Protein AF-A0A3P8SSK4-F1 (afdb_monomer)

Radius of gyration: 44.3 Å; Cα contacts (8 Å, |Δi|>4): 992; chains: 1; bounding box: 102×123×122 Å

Organism: Amphiprion percula (NCBI:txid161767)

Structure (mmCIF, N/CA/C/O backbone):
data_AF-A0A3P8SSK4-F1
#
_entry.id   AF-A0A3P8SSK4-F1
#
loop_
_atom_site.group_PDB
_atom_site.id
_atom_site.type_symbol
_atom_site.label_atom_id
_atom_site.label_alt_id
_atom_site.label_comp_id
_atom_site.label_asym_id
_atom_site.label_entity_id
_atom_site.label_seq_id
_atom_site.pdbx_PDB_ins_code
_atom_site.Cartn_x
_atom_site.Cartn_y
_atom_site.Cartn_z
_atom_site.occupancy
_atom_site.B_iso_or_equiv
_atom_site.auth_seq_id
_atom_site.auth_comp_id
_atom_site.auth_asym_id
_atom_site.auth_atom_id
_atom_site.pdbx_PDB_model_num
ATOM 1 N N . MET A 1 1 ? 17.750 -12.499 -46.033 1.00 75.31 1 MET A N 1
ATOM 2 C CA . MET A 1 1 ? 19.012 -12.305 -45.277 1.00 75.31 1 MET A CA 1
ATOM 3 C C . MET A 1 1 ? 20.240 -12.617 -46.126 1.00 75.31 1 MET A C 1
ATOM 5 O O . MET A 1 1 ? 21.044 -11.716 -46.314 1.00 75.31 1 MET A O 1
ATOM 9 N N . LEU A 1 2 ? 20.370 -13.831 -46.682 1.00 84.44 2 LEU A N 1
ATOM 10 C CA . LEU A 1 2 ? 21.548 -14.226 -47.476 1.00 84.44 2 LEU A CA 1
ATOM 11 C C . LEU A 1 2 ? 21.807 -13.317 -48.696 1.00 84.44 2 LEU A C 1
ATOM 13 O O . LEU A 1 2 ? 22.947 -12.978 -48.981 1.00 84.44 2 LEU A O 1
ATOM 17 N N . THR A 1 3 ? 20.745 -12.873 -49.371 1.00 89.69 3 THR A N 1
ATOM 18 C CA . THR A 1 3 ? 20.809 -11.972 -50.536 1.00 89.69 3 THR A CA 1
ATOM 19 C C . THR A 1 3 ? 21.386 -10.594 -50.205 1.00 89.69 3 THR A C 1
ATOM 21 O O . THR A 1 3 ? 22.211 -10.077 -50.947 1.00 89.69 3 THR A O 1
ATOM 24 N N . ILE A 1 4 ? 20.994 -10.014 -49.068 1.00 90.38 4 ILE A N 1
ATOM 25 C CA . ILE A 1 4 ? 21.477 -8.703 -48.600 1.00 90.38 4 ILE A CA 1
ATOM 26 C C . ILE A 1 4 ? 22.942 -8.795 -48.165 1.00 90.38 4 ILE A C 1
ATOM 28 O O . ILE A 1 4 ? 23.740 -7.915 -48.481 1.00 90.38 4 ILE A O 1
ATOM 32 N N . LEU A 1 5 ? 23.301 -9.884 -47.480 1.00 89.50 5 LEU A N 1
ATOM 33 C CA . LEU A 1 5 ? 24.685 -10.159 -47.105 1.00 89.50 5 LEU A CA 1
ATOM 34 C C . LEU A 1 5 ? 25.565 -10.303 -48.357 1.00 89.50 5 LEU A C 1
ATOM 36 O O . LEU A 1 5 ? 26.612 -9.671 -48.442 1.00 89.50 5 LEU A O 1
ATOM 40 N N . ALA A 1 6 ? 25.105 -11.063 -49.357 1.00 90.38 6 ALA A N 1
ATOM 41 C CA . ALA A 1 6 ? 25.799 -11.215 -50.634 1.00 90.38 6 ALA A CA 1
ATOM 42 C C . ALA A 1 6 ? 25.950 -9.875 -51.374 1.00 90.38 6 ALA A C 1
ATOM 44 O O . ALA A 1 6 ? 27.029 -9.575 -51.884 1.00 90.38 6 ALA A O 1
ATOM 45 N N . ALA A 1 7 ? 24.911 -9.034 -51.368 1.00 92.19 7 ALA A N 1
ATOM 46 C CA . ALA A 1 7 ? 24.970 -7.694 -51.946 1.00 92.19 7 ALA A CA 1
ATOM 47 C C . ALA A 1 7 ? 26.040 -6.823 -51.264 1.00 92.19 7 ALA A C 1
ATOM 49 O O . ALA A 1 7 ? 26.844 -6.200 -51.954 1.00 92.19 7 ALA A O 1
ATOM 50 N N . GLY A 1 8 ? 26.115 -6.830 -49.927 1.00 91.00 8 GLY A N 1
ATOM 51 C CA . GLY A 1 8 ? 27.173 -6.137 -49.183 1.00 91.00 8 GLY A CA 1
ATOM 52 C C . GLY A 1 8 ? 28.569 -6.683 -49.504 1.00 91.00 8 GLY A C 1
ATOM 53 O O . GLY A 1 8 ? 29.497 -5.916 -49.763 1.00 91.00 8 GLY A O 1
ATOM 54 N N . SER A 1 9 ? 28.715 -8.010 -49.571 1.00 90.56 9 SER A N 1
ATOM 55 C CA . SER A 1 9 ? 29.973 -8.679 -49.929 1.00 90.56 9 SER A CA 1
ATOM 56 C C . SER A 1 9 ? 30.467 -8.349 -51.339 1.00 90.56 9 SER A C 1
ATOM 58 O O . SER A 1 9 ? 31.670 -8.398 -51.569 1.00 90.56 9 SER A O 1
ATOM 60 N N . MET A 1 10 ? 29.582 -7.988 -52.272 1.00 93.38 10 MET A N 1
ATOM 61 C CA . MET A 1 10 ? 29.970 -7.505 -53.603 1.00 93.38 10 MET A CA 1
ATOM 62 C C . MET A 1 10 ? 30.212 -5.990 -53.626 1.00 93.38 10 MET A C 1
ATOM 64 O O . MET A 1 10 ? 31.156 -5.522 -54.264 1.00 93.38 10 MET A O 1
ATOM 68 N N . PHE A 1 11 ? 29.383 -5.221 -52.916 1.00 94.38 11 PHE A N 1
ATOM 69 C CA . PHE A 1 11 ? 29.382 -3.762 -52.967 1.00 94.38 11 PHE A CA 1
ATOM 70 C C . PHE A 1 11 ? 30.680 -3.138 -52.441 1.00 94.38 11 PHE A C 1
ATOM 72 O O . PHE A 1 11 ? 31.292 -2.339 -53.147 1.00 94.38 11 PHE A O 1
ATOM 79 N N . PHE A 1 12 ? 31.141 -3.496 -51.236 1.00 92.56 12 PHE A N 1
ATOM 80 C CA . PHE A 1 12 ? 32.312 -2.835 -50.634 1.00 92.56 12 PHE A CA 1
ATOM 81 C C . PHE A 1 12 ? 33.639 -3.148 -51.346 1.00 92.56 12 PHE A C 1
ATOM 83 O O . PHE A 1 12 ? 34.391 -2.205 -51.620 1.00 92.56 12 PHE A O 1
ATOM 90 N N . PRO A 1 13 ? 33.938 -4.409 -51.721 1.00 90.38 13 PRO A N 1
ATOM 91 C CA . PRO A 1 13 ? 35.110 -4.704 -52.541 1.00 90.38 13 PRO A CA 1
ATOM 92 C C . PRO A 1 13 ? 35.012 -4.080 -53.937 1.00 90.38 13 PRO A C 1
ATOM 94 O O . PRO A 1 13 ? 35.996 -3.531 -54.431 1.00 90.38 13 PRO A O 1
ATOM 97 N N . GLY A 1 14 ? 33.823 -4.094 -54.554 1.00 91.25 14 GLY A N 1
ATOM 98 C CA . GLY A 1 14 ? 33.583 -3.448 -55.846 1.00 91.25 14 GLY A CA 1
ATOM 99 C C . GLY A 1 14 ? 33.842 -1.941 -55.801 1.00 91.25 14 GLY A C 1
ATOM 100 O O . GLY A 1 14 ? 34.562 -1.413 -56.645 1.00 91.25 14 GLY A O 1
ATOM 101 N N . LEU A 1 15 ? 33.343 -1.256 -54.769 1.00 92.00 15 LEU A N 1
ATOM 102 C CA . LEU A 1 15 ? 33.565 0.174 -54.550 1.00 92.00 15 LEU A CA 1
ATOM 103 C C . LEU A 1 15 ? 35.048 0.497 -54.317 1.00 92.00 15 LEU A C 1
ATOM 105 O O . LEU A 1 15 ? 35.553 1.505 -54.816 1.00 92.00 15 LEU A O 1
ATOM 109 N N . PHE A 1 16 ? 35.773 -0.363 -53.600 1.00 90.38 16 PHE A N 1
ATOM 110 C CA . PHE A 1 16 ? 37.216 -0.218 -53.416 1.00 90.38 16 PHE A CA 1
ATOM 111 C C . PHE A 1 16 ? 37.986 -0.342 -54.738 1.00 90.38 16 PHE A C 1
ATOM 113 O O . PHE A 1 16 ? 38.860 0.475 -55.019 1.00 90.38 16 PHE A O 1
ATOM 120 N N . LEU A 1 17 ? 37.668 -1.341 -55.564 1.00 89.12 17 LEU A N 1
ATOM 121 C CA . LEU A 1 17 ? 38.329 -1.536 -56.858 1.00 89.12 17 LEU A CA 1
ATOM 122 C C . LEU A 1 17 ? 38.004 -0.402 -57.833 1.00 89.12 17 LEU A C 1
ATOM 124 O O . LEU A 1 17 ? 38.912 0.132 -58.471 1.00 89.12 17 LEU A O 1
ATOM 128 N N . LEU A 1 18 ? 36.735 0.006 -57.893 1.00 90.56 18 LEU A N 1
ATOM 129 C CA . LEU A 1 18 ? 36.277 1.101 -58.741 1.00 90.56 18 LEU A CA 1
ATOM 130 C C . LEU A 1 18 ? 36.935 2.425 -58.346 1.00 90.56 18 LEU A C 1
ATOM 132 O O . LEU A 1 18 ? 37.453 3.133 -59.208 1.00 90.56 18 LEU A O 1
ATOM 136 N N . SER A 1 19 ? 36.965 2.744 -57.046 1.00 88.12 19 SER A N 1
ATOM 137 C CA . SER A 1 19 ? 37.662 3.937 -56.557 1.00 88.12 19 SER A CA 1
ATOM 138 C C . SER A 1 19 ? 39.149 3.858 -56.886 1.00 88.12 19 SER A C 1
ATOM 140 O O . SER A 1 19 ? 39.663 4.779 -57.510 1.00 88.12 19 SER A O 1
ATOM 142 N N . LYS A 1 20 ? 39.824 2.734 -56.617 1.00 86.12 20 LYS A N 1
ATOM 143 C CA . LYS A 1 20 ? 41.240 2.546 -56.969 1.00 86.12 20 LYS A CA 1
ATOM 144 C C . LYS A 1 20 ? 41.510 2.769 -58.461 1.00 86.12 20 LYS A C 1
ATOM 146 O O . LYS A 1 20 ? 42.508 3.400 -58.807 1.00 86.12 20 LYS A O 1
ATOM 151 N N . GLN A 1 21 ? 40.653 2.261 -59.343 1.00 86.38 21 GLN A N 1
ATOM 152 C CA . GLN A 1 21 ? 40.819 2.381 -60.792 1.00 86.38 21 GLN A CA 1
ATOM 153 C C . GLN A 1 21 ? 40.532 3.797 -61.304 1.00 86.38 21 GLN A C 1
ATOM 155 O O . GLN A 1 21 ? 41.306 4.327 -62.102 1.00 86.38 21 GLN A O 1
ATOM 160 N N . CYS A 1 22 ? 39.478 4.441 -60.798 1.00 85.19 22 CYS A N 1
ATOM 161 C CA . CYS A 1 22 ? 39.156 5.835 -61.105 1.00 85.19 22 CYS A CA 1
ATOM 162 C C . CYS A 1 22 ? 40.310 6.761 -60.702 1.00 85.19 22 CYS A C 1
ATOM 164 O O . CYS A 1 22 ? 40.796 7.560 -61.496 1.00 85.19 22 CYS A O 1
ATOM 166 N N . LEU A 1 23 ? 40.835 6.555 -59.499 1.00 82.88 23 LEU A N 1
ATOM 167 C CA . LEU A 1 23 ? 41.926 7.328 -58.926 1.00 82.88 23 LEU A CA 1
ATOM 168 C C . LEU A 1 23 ? 43.253 7.188 -59.694 1.00 82.88 23 LEU A C 1
ATOM 170 O O . LEU A 1 23 ? 44.004 8.154 -59.804 1.00 82.88 23 LEU A O 1
ATOM 174 N N . LYS A 1 24 ? 43.521 6.019 -60.287 1.00 78.94 24 LYS A N 1
ATOM 175 C CA . LYS A 1 24 ? 44.660 5.821 -61.203 1.00 78.94 24 LYS A CA 1
ATOM 176 C C . LYS A 1 24 ? 44.471 6.464 -62.572 1.00 78.94 24 LYS A C 1
ATOM 178 O O . LYS A 1 24 ? 45.455 6.777 -63.231 1.00 78.94 24 LYS A O 1
ATOM 183 N N . SER A 1 25 ? 43.225 6.620 -63.007 1.00 78.62 25 SER A N 1
ATOM 184 C CA . SER A 1 25 ? 42.899 7.114 -64.346 1.00 78.62 25 SER A CA 1
ATOM 185 C C . SER A 1 25 ? 43.012 8.637 -64.458 1.00 78.62 25 SER A C 1
ATOM 187 O O . SER A 1 25 ? 42.946 9.155 -65.566 1.00 78.62 25 SER A O 1
ATOM 189 N N . ILE A 1 26 ? 43.196 9.361 -63.342 1.00 79.69 26 ILE A N 1
ATOM 190 C CA . ILE A 1 26 ? 43.334 10.823 -63.326 1.00 79.69 26 ILE A CA 1
ATOM 191 C C . ILE A 1 26 ? 44.795 11.211 -63.646 1.00 79.69 26 ILE A C 1
ATOM 193 O O . ILE A 1 26 ? 45.666 11.093 -62.777 1.00 79.69 26 ILE A O 1
ATOM 197 N N . PRO A 1 27 ? 45.100 11.729 -64.856 1.00 62.41 27 PRO A N 1
ATOM 198 C CA . PRO A 1 27 ? 46.482 11.926 -65.312 1.00 62.41 27 PRO A CA 1
ATOM 199 C C . PRO A 1 27 ? 47.215 13.056 -64.573 1.00 62.41 27 PRO A C 1
ATOM 201 O O . PRO A 1 27 ? 48.439 13.048 -64.471 1.00 62.41 27 PRO A O 1
ATOM 204 N N . ALA A 1 28 ? 46.466 14.015 -64.017 1.00 63.09 28 ALA A N 1
ATOM 205 C CA . ALA A 1 28 ? 46.994 15.209 -63.351 1.00 63.09 28 ALA A CA 1
ATOM 206 C C . ALA A 1 28 ? 47.698 14.930 -62.008 1.00 63.09 28 ALA A C 1
ATOM 208 O O . ALA A 1 28 ? 48.306 15.826 -61.431 1.00 63.09 28 ALA A O 1
ATOM 209 N N . LEU A 1 29 ? 47.592 13.707 -61.484 1.00 64.94 29 LEU A N 1
ATOM 210 C CA . LEU A 1 29 ? 47.812 13.430 -60.067 1.00 64.94 29 LEU A CA 1
ATOM 211 C C . LEU A 1 29 ? 48.967 12.443 -59.780 1.00 64.94 29 LEU A C 1
ATOM 213 O O . LEU A 1 29 ? 49.429 12.414 -58.645 1.00 64.94 29 LEU A O 1
ATOM 217 N N . ARG A 1 30 ? 49.503 11.715 -60.782 1.00 63.41 30 ARG A N 1
ATOM 218 C CA . ARG A 1 30 ? 50.662 10.778 -60.685 1.00 63.41 30 ARG A CA 1
ATOM 219 C C . ARG A 1 30 ? 50.669 9.896 -59.415 1.00 63.41 30 ARG A C 1
ATOM 221 O O . ARG A 1 30 ? 51.644 9.884 -58.665 1.00 63.41 30 ARG A O 1
ATOM 228 N N . TRP A 1 31 ? 49.590 9.160 -59.140 1.00 68.19 31 TRP A N 1
ATOM 229 C CA . TRP A 1 31 ? 49.498 8.358 -57.909 1.00 68.19 31 TRP A CA 1
ATOM 230 C C . TRP A 1 31 ? 50.300 7.062 -57.960 1.00 68.19 31 TRP A C 1
ATOM 232 O O . TRP A 1 31 ? 50.193 6.284 -58.907 1.00 68.19 31 TRP A O 1
ATOM 242 N N . SER A 1 32 ? 51.051 6.797 -56.886 1.00 74.88 32 SER A N 1
ATOM 243 C CA . SER A 1 32 ? 51.652 5.486 -56.643 1.00 74.88 32 SER A CA 1
ATOM 244 C C . SER A 1 32 ? 50.569 4.445 -56.310 1.00 74.88 32 SER A C 1
ATOM 246 O O . SER A 1 32 ? 49.494 4.783 -55.805 1.00 74.88 32 SER A O 1
ATOM 248 N N . GLU A 1 33 ? 50.848 3.153 -56.539 1.00 78.00 33 GLU A N 1
ATOM 249 C CA . GLU A 1 33 ? 49.936 2.060 -56.142 1.00 78.00 33 GLU A CA 1
ATOM 250 C C . GLU A 1 33 ? 49.551 2.130 -54.657 1.00 78.00 33 GLU A C 1
ATOM 252 O O . GLU A 1 33 ? 48.412 1.827 -54.298 1.00 78.00 33 GLU A O 1
ATOM 257 N N . GLY A 1 34 ? 50.491 2.541 -53.800 1.00 77.19 34 GLY A N 1
ATOM 258 C CA . GLY A 1 34 ? 50.272 2.668 -52.363 1.00 77.19 34 GLY A CA 1
ATOM 259 C C . GLY A 1 34 ? 49.321 3.811 -52.014 1.00 77.19 34 GLY A C 1
ATOM 260 O O . GLY A 1 34 ? 48.404 3.619 -51.214 1.00 77.19 34 GLY A O 1
ATOM 261 N N . ASP A 1 35 ? 49.483 4.975 -52.645 1.00 80.56 35 ASP A N 1
ATOM 262 C CA . ASP A 1 35 ? 48.627 6.140 -52.395 1.00 80.56 35 ASP A CA 1
ATOM 263 C C . ASP A 1 35 ? 47.190 5.892 -52.852 1.00 80.56 35 ASP A C 1
ATOM 265 O O . ASP A 1 35 ? 46.250 6.162 -52.101 1.00 80.56 35 ASP A O 1
ATOM 269 N N . ALA A 1 36 ? 47.015 5.287 -54.032 1.00 83.06 36 ALA A N 1
ATOM 270 C CA . ALA A 1 36 ? 45.697 4.930 -54.547 1.00 83.06 36 ALA A CA 1
ATOM 271 C C . ALA A 1 36 ? 44.963 3.962 -53.605 1.00 83.06 36 ALA A C 1
ATOM 273 O O . ALA A 1 36 ? 43.780 4.156 -53.332 1.00 83.06 36 ALA A O 1
ATOM 274 N N . VAL A 1 37 ? 45.653 2.959 -53.049 1.00 85.31 37 VAL A N 1
ATOM 275 C CA . VAL A 1 37 ? 45.076 2.012 -52.076 1.00 85.31 37 VAL A CA 1
ATOM 276 C C . VAL A 1 37 ? 44.667 2.712 -50.776 1.00 85.31 37 VAL A C 1
ATOM 278 O O . VAL A 1 37 ? 43.562 2.485 -50.283 1.00 85.31 37 VAL A O 1
ATOM 281 N N . ILE A 1 38 ? 45.517 3.595 -50.242 1.00 84.50 38 ILE A N 1
ATOM 282 C CA . ILE A 1 38 ? 45.254 4.312 -48.985 1.00 84.50 38 ILE A CA 1
ATOM 283 C C . ILE A 1 38 ? 44.064 5.268 -49.124 1.00 84.50 38 ILE A C 1
ATOM 285 O O . ILE A 1 38 ? 43.222 5.341 -48.226 1.00 84.50 38 ILE A O 1
ATOM 289 N N . VAL A 1 39 ? 43.985 6.007 -50.234 1.00 86.62 39 VAL A N 1
ATOM 290 C CA . VAL A 1 39 ? 42.876 6.934 -50.495 1.00 86.62 39 VAL A CA 1
ATOM 291 C C . VAL A 1 39 ? 41.582 6.160 -50.755 1.00 86.62 39 VAL A C 1
ATOM 293 O O . VAL A 1 39 ? 40.559 6.493 -50.163 1.00 86.62 39 VAL A O 1
ATOM 296 N N . SER A 1 40 ? 41.631 5.076 -51.537 1.00 88.50 40 SER A N 1
ATOM 297 C CA . SER A 1 40 ? 40.458 4.231 -51.819 1.00 88.50 40 SER A CA 1
ATOM 298 C C . SER A 1 40 ? 39.868 3.619 -50.549 1.00 88.50 40 SER A C 1
ATOM 300 O O . SER A 1 40 ? 38.662 3.698 -50.337 1.00 88.50 40 SER A O 1
ATOM 302 N N . ALA A 1 41 ? 40.700 3.086 -49.646 1.00 87.69 41 ALA A N 1
ATOM 303 C CA . ALA A 1 41 ? 40.229 2.539 -48.370 1.00 87.69 41 ALA A CA 1
ATOM 304 C C . ALA A 1 41 ? 39.495 3.598 -47.521 1.00 87.69 41 ALA A C 1
ATOM 306 O O . ALA A 1 41 ? 38.421 3.345 -46.978 1.00 87.69 41 ALA A O 1
ATOM 307 N N . ARG A 1 42 ? 40.030 4.825 -47.463 1.00 89.00 42 ARG A N 1
ATOM 308 C CA . ARG A 1 42 ? 39.410 5.953 -46.742 1.00 89.00 42 ARG A CA 1
ATOM 309 C C . ARG A 1 42 ? 38.124 6.456 -47.394 1.00 89.00 42 ARG A C 1
ATOM 311 O O . ARG A 1 42 ? 37.233 6.914 -46.680 1.00 89.00 42 ARG A O 1
ATOM 318 N N . LEU A 1 43 ? 38.014 6.372 -48.719 1.00 89.69 43 LEU A N 1
ATOM 319 C CA . LEU A 1 43 ? 36.783 6.700 -49.437 1.00 89.69 43 LEU A CA 1
ATOM 320 C C . LEU A 1 43 ? 35.690 5.675 -49.139 1.00 89.69 43 LEU A C 1
ATOM 322 O O . LEU A 1 43 ? 34.585 6.072 -48.786 1.00 89.69 43 LEU A O 1
ATOM 326 N N . VAL A 1 44 ? 36.002 4.376 -49.188 1.00 91.12 44 VAL A N 1
ATOM 327 C CA . VAL A 1 44 ? 35.037 3.315 -48.849 1.00 91.12 44 VAL A CA 1
ATOM 328 C C . VAL A 1 44 ? 34.558 3.453 -47.401 1.00 91.12 44 VAL A C 1
ATOM 330 O O . VAL A 1 44 ? 33.357 3.376 -47.150 1.00 91.12 44 VAL A O 1
ATOM 333 N N . SER A 1 45 ? 35.464 3.754 -46.467 1.00 90.88 45 SER A N 1
ATOM 334 C CA . SER A 1 45 ? 35.110 4.027 -45.068 1.00 90.88 45 SER A CA 1
ATOM 335 C C . SER A 1 45 ? 34.218 5.267 -44.911 1.00 90.88 45 SER A C 1
ATOM 337 O O . SER A 1 45 ? 33.211 5.229 -44.205 1.00 90.88 45 SER A O 1
ATOM 339 N N . SER A 1 46 ? 34.515 6.351 -45.639 1.00 92.00 46 SER A N 1
ATOM 340 C CA . SER A 1 46 ? 33.664 7.553 -45.668 1.00 92.00 46 SER A CA 1
ATOM 341 C C . SER A 1 46 ? 32.260 7.257 -46.201 1.00 92.00 46 SER A C 1
ATOM 343 O O . SER A 1 46 ? 31.278 7.698 -45.612 1.00 92.00 46 SER A O 1
ATOM 345 N N . VAL A 1 47 ? 32.151 6.487 -47.288 1.00 92.69 47 VAL A N 1
ATOM 346 C CA . VAL A 1 47 ? 30.861 6.108 -47.884 1.00 92.69 47 VAL A CA 1
ATOM 347 C C . VAL A 1 47 ? 30.055 5.244 -46.917 1.00 92.69 47 VAL A C 1
ATOM 349 O O . VAL A 1 47 ? 28.876 5.515 -46.701 1.00 92.69 47 VAL A O 1
ATOM 352 N N . GLN A 1 48 ? 30.689 4.266 -46.266 1.00 93.00 48 GLN A N 1
ATOM 353 C CA . GLN A 1 48 ? 30.034 3.452 -45.245 1.00 93.00 48 GLN A CA 1
ATOM 354 C C . GLN A 1 48 ? 29.516 4.294 -44.074 1.00 93.00 48 GLN A C 1
ATOM 356 O O . GLN A 1 48 ? 28.394 4.096 -43.612 1.00 93.00 48 GLN A O 1
ATOM 361 N N . ALA A 1 49 ? 30.306 5.255 -43.604 1.00 91.69 49 ALA A N 1
ATOM 362 C CA . ALA A 1 49 ? 29.912 6.130 -42.511 1.00 91.69 49 ALA A CA 1
ATOM 363 C C . ALA A 1 49 ? 28.726 7.040 -42.868 1.00 91.69 49 ALA A C 1
ATOM 365 O O . ALA A 1 49 ? 27.828 7.242 -42.046 1.00 91.69 49 ALA A O 1
ATOM 366 N N . VAL A 1 50 ? 28.685 7.552 -44.102 1.00 93.19 50 VAL A N 1
ATOM 367 C CA . VAL A 1 50 ? 27.550 8.336 -44.611 1.00 93.19 50 VAL A CA 1
ATOM 368 C C . VAL A 1 50 ? 26.297 7.468 -44.718 1.00 93.19 50 VAL A C 1
ATOM 370 O O . VAL A 1 50 ? 25.235 7.891 -44.262 1.00 93.19 50 VAL A O 1
ATOM 373 N N . MET A 1 51 ? 26.409 6.245 -45.248 1.00 93.94 51 MET A N 1
ATOM 374 C CA . MET A 1 51 ? 25.281 5.306 -45.307 1.00 93.94 51 MET A CA 1
ATOM 375 C C . MET A 1 51 ? 24.765 4.949 -43.908 1.00 93.94 51 MET A C 1
ATOM 377 O O . MET A 1 51 ? 23.557 4.983 -43.684 1.00 93.94 51 MET A O 1
ATOM 381 N N . ALA A 1 52 ? 25.665 4.697 -42.950 1.00 92.62 52 ALA A N 1
ATOM 382 C CA . ALA A 1 52 ? 25.305 4.389 -41.566 1.00 92.62 52 ALA A CA 1
ATOM 383 C C . ALA A 1 52 ? 24.573 5.558 -40.913 1.00 92.62 52 ALA A C 1
ATOM 385 O O . ALA A 1 52 ? 23.498 5.381 -40.349 1.00 92.62 52 ALA A O 1
ATOM 386 N N . SER A 1 53 ? 25.119 6.764 -41.051 1.00 92.69 53 SER A N 1
ATOM 387 C CA . SER A 1 53 ? 24.542 7.969 -40.455 1.00 92.69 53 SER A CA 1
ATOM 388 C C . SER A 1 53 ? 23.183 8.309 -41.066 1.00 92.69 53 SER A C 1
ATOM 390 O O . SER A 1 53 ? 22.268 8.693 -40.343 1.00 92.69 53 SER A O 1
ATOM 392 N N . SER A 1 54 ? 23.025 8.109 -42.378 1.00 93.69 54 SER A N 1
ATOM 393 C CA . SER A 1 54 ? 21.761 8.338 -43.087 1.00 93.69 54 SER A CA 1
ATOM 394 C C . SER A 1 54 ? 20.699 7.320 -42.674 1.00 93.69 54 SER A C 1
ATOM 396 O O . SER A 1 54 ? 19.582 7.702 -42.339 1.00 93.69 54 SER A O 1
ATOM 398 N N . ALA A 1 55 ? 21.055 6.031 -42.618 1.00 93.25 55 ALA A N 1
ATOM 399 C CA . ALA A 1 55 ? 20.161 4.991 -42.116 1.00 93.25 55 ALA A CA 1
ATOM 400 C C . ALA A 1 55 ? 19.776 5.246 -40.652 1.00 93.25 55 ALA A C 1
ATOM 402 O O . ALA A 1 55 ? 18.605 5.143 -40.298 1.00 93.25 55 ALA A O 1
ATOM 403 N N . GLY A 1 56 ? 20.742 5.643 -39.819 1.00 91.69 56 GLY A N 1
ATOM 404 C CA . GLY A 1 56 ? 20.524 6.003 -38.421 1.00 91.69 56 GLY A CA 1
ATOM 405 C C . GLY A 1 56 ? 19.552 7.164 -38.244 1.00 91.69 56 GLY A C 1
ATOM 406 O O . GLY A 1 56 ? 18.625 7.061 -37.445 1.00 91.69 56 GLY A O 1
ATOM 407 N N . PHE A 1 57 ? 19.710 8.227 -39.037 1.00 91.81 57 PHE A N 1
ATOM 408 C CA . PHE A 1 57 ? 18.809 9.378 -39.029 1.00 91.81 57 PHE A CA 1
ATOM 409 C C . PHE A 1 57 ? 17.388 9.009 -39.474 1.00 91.81 57 PHE A C 1
ATOM 411 O O . PHE A 1 57 ? 16.424 9.415 -38.829 1.00 91.81 57 PHE A O 1
ATOM 418 N N . ILE A 1 58 ? 17.241 8.204 -40.532 1.00 92.75 58 ILE A N 1
ATOM 419 C CA . ILE A 1 58 ? 15.929 7.738 -41.011 1.00 92.75 58 ILE A CA 1
ATOM 420 C C . ILE A 1 58 ? 15.234 6.898 -39.935 1.00 92.75 58 ILE A C 1
ATOM 422 O O . ILE A 1 58 ? 14.076 7.150 -39.621 1.00 92.75 58 ILE A O 1
ATOM 426 N N . ILE A 1 59 ? 15.941 5.944 -39.323 1.00 91.12 59 ILE A N 1
ATOM 427 C CA . ILE A 1 59 ? 15.383 5.096 -38.259 1.00 91.12 59 ILE A CA 1
ATOM 428 C C . ILE A 1 59 ? 14.975 5.952 -37.052 1.00 91.12 59 ILE A C 1
ATOM 430 O O . ILE A 1 59 ? 13.855 5.837 -36.567 1.00 91.12 59 ILE A O 1
ATOM 434 N N . ALA A 1 60 ? 15.852 6.849 -36.593 1.00 88.19 60 ALA A N 1
ATOM 435 C CA . ALA A 1 60 ? 15.588 7.687 -35.425 1.00 88.19 60 ALA A CA 1
ATOM 436 C C . ALA A 1 60 ? 14.457 8.706 -35.645 1.00 88.19 60 ALA A C 1
ATOM 438 O O . ALA A 1 60 ? 13.775 9.059 -34.690 1.00 88.19 60 ALA A O 1
ATOM 439 N N . SER A 1 61 ? 14.253 9.178 -36.879 1.00 87.69 61 SER A N 1
ATOM 440 C CA . SER A 1 61 ? 13.154 10.095 -37.222 1.00 87.69 61 SER A CA 1
ATOM 441 C C . SER A 1 61 ? 11.827 9.388 -37.508 1.00 87.69 61 SER A C 1
ATOM 443 O O . SER A 1 61 ? 10.789 10.039 -37.453 1.00 87.69 61 SER A O 1
ATOM 445 N N . SER A 1 62 ? 11.852 8.082 -37.795 1.00 87.12 62 SER A N 1
ATOM 446 C CA . SER A 1 62 ? 10.656 7.305 -38.149 1.00 87.12 62 SER A CA 1
ATOM 447 C C . SER A 1 62 ? 10.053 6.518 -36.979 1.00 87.12 62 SER A C 1
ATOM 449 O O . SER A 1 62 ? 8.905 6.102 -37.080 1.00 87.12 62 SER A O 1
ATOM 451 N N . CYS A 1 63 ? 10.799 6.281 -35.893 1.00 84.12 63 CYS A N 1
ATOM 452 C CA . CYS A 1 63 ? 10.281 5.607 -34.695 1.00 84.12 63 CYS A CA 1
ATOM 453 C C . CYS A 1 63 ? 9.695 6.627 -33.704 1.00 84.12 63 CYS A C 1
ATOM 455 O O . CYS A 1 63 ? 10.407 7.535 -33.268 1.00 84.12 63 CYS A O 1
ATOM 457 N N . GLU A 1 64 ? 8.437 6.445 -33.300 1.00 72.12 64 GLU A N 1
ATOM 458 C CA . GLU A 1 64 ? 7.773 7.273 -32.285 1.00 72.12 64 GLU A CA 1
ATOM 459 C C . GLU A 1 64 ? 7.967 6.686 -30.876 1.00 72.12 64 GLU A C 1
ATOM 461 O O . GLU A 1 64 ? 8.292 7.416 -29.933 1.00 72.12 64 GLU A O 1
ATOM 466 N N . ASP A 1 65 ? 7.832 5.361 -30.730 1.00 76.75 65 ASP A N 1
ATOM 467 C CA . ASP A 1 65 ? 8.141 4.630 -29.501 1.00 76.75 65 ASP A CA 1
ATOM 468 C C . ASP A 1 65 ? 9.596 4.141 -29.511 1.00 76.75 65 ASP A C 1
ATOM 470 O O . ASP A 1 65 ? 10.034 3.303 -30.299 1.00 76.75 65 ASP A O 1
ATOM 474 N N . VAL A 1 66 ? 10.365 4.654 -28.559 1.00 79.81 66 VAL A N 1
ATOM 475 C CA . VAL A 1 66 ? 11.804 4.417 -28.421 1.00 79.81 66 VAL A CA 1
ATOM 476 C C . VAL A 1 66 ? 12.129 2.943 -28.094 1.00 79.81 66 VAL A C 1
ATOM 478 O O . VAL A 1 66 ? 13.249 2.487 -28.342 1.00 79.81 66 VAL A O 1
ATOM 481 N N . ILE A 1 67 ? 11.187 2.187 -27.518 1.00 77.12 67 ILE A N 1
ATOM 482 C CA . ILE A 1 67 ? 11.422 0.830 -26.997 1.00 77.12 67 ILE A CA 1
ATOM 483 C C . ILE A 1 67 ? 10.802 -0.243 -27.894 1.00 77.12 67 ILE A C 1
ATOM 485 O O . ILE A 1 67 ? 11.456 -1.259 -28.147 1.00 77.12 67 ILE A O 1
ATOM 489 N N . GLU A 1 68 ? 9.566 -0.051 -28.350 1.00 77.44 68 GLU A N 1
ATOM 490 C CA . GLU A 1 68 ? 8.796 -1.113 -29.014 1.00 77.44 68 GLU A CA 1
ATOM 491 C C . GLU A 1 68 ? 8.717 -0.971 -30.543 1.00 77.44 68 GLU A C 1
ATOM 493 O O . GLU A 1 68 ? 8.473 -1.978 -31.211 1.00 77.44 68 GLU A O 1
ATOM 498 N N . ASP A 1 69 ? 8.979 0.212 -31.114 1.00 80.19 69 ASP A N 1
ATOM 499 C CA . ASP A 1 69 ? 8.886 0.383 -32.566 1.00 80.19 69 ASP A CA 1
ATOM 500 C C . ASP A 1 69 ? 10.003 -0.347 -33.314 1.00 80.19 69 ASP A C 1
ATOM 502 O O . ASP A 1 69 ? 11.169 -0.393 -32.901 1.00 80.19 69 ASP A O 1
ATOM 506 N N . GLN A 1 70 ? 9.620 -0.881 -34.473 1.00 84.19 70 GLN A N 1
ATOM 507 C CA . GLN A 1 70 ? 10.473 -1.617 -35.396 1.00 84.19 70 GLN A CA 1
ATOM 508 C C . GLN A 1 70 ? 10.586 -0.884 -36.721 1.00 84.19 70 GLN A C 1
ATOM 510 O O . GLN A 1 70 ? 9.584 -0.502 -37.322 1.00 84.19 70 GLN A O 1
ATOM 515 N N . HIS A 1 71 ? 11.809 -0.780 -37.232 1.00 88.25 71 HIS A N 1
ATOM 516 C CA . HIS A 1 71 ? 12.070 -0.241 -38.553 1.00 88.25 71 HIS A CA 1
ATOM 517 C C . HIS A 1 71 ? 12.851 -1.260 -39.387 1.00 88.25 71 HIS A C 1
ATOM 519 O O . HIS A 1 71 ? 13.970 -1.654 -39.052 1.00 88.25 71 HIS A O 1
ATOM 525 N N . TRP A 1 72 ? 12.288 -1.668 -40.528 1.00 87.88 72 TRP A N 1
ATOM 526 C CA . TRP A 1 72 ? 12.863 -2.697 -41.411 1.00 87.88 72 TRP A CA 1
ATOM 527 C C . TRP A 1 72 ? 14.307 -2.383 -41.847 1.00 87.88 72 TRP A C 1
ATOM 529 O O . TRP A 1 72 ? 15.126 -3.292 -42.043 1.00 87.88 72 TRP A O 1
ATOM 539 N N . LEU A 1 73 ? 14.632 -1.089 -41.972 1.00 90.69 73 LEU A N 1
ATOM 540 C CA . LEU A 1 73 ? 15.964 -0.609 -42.345 1.00 90.69 73 LEU A CA 1
ATOM 541 C C . LEU A 1 73 ? 17.029 -1.004 -41.317 1.00 90.69 73 LEU A C 1
ATOM 543 O O . LEU A 1 73 ? 18.165 -1.238 -41.711 1.00 90.69 73 LEU A O 1
ATOM 547 N N . THR A 1 74 ? 16.683 -1.148 -40.034 1.00 89.25 74 THR A N 1
ATOM 548 C CA . THR A 1 74 ? 17.643 -1.465 -38.970 1.00 89.25 74 THR A CA 1
ATOM 549 C C . THR A 1 74 ? 18.312 -2.814 -39.216 1.00 89.25 74 THR A C 1
ATOM 551 O O . THR A 1 74 ? 19.529 -2.894 -39.372 1.00 89.25 74 THR A O 1
ATOM 554 N N . SER A 1 75 ? 17.527 -3.887 -39.327 1.00 87.12 75 SER A N 1
ATOM 555 C CA . SER A 1 75 ? 18.059 -5.235 -39.561 1.00 87.12 75 SER A CA 1
ATOM 556 C C . SER A 1 75 ? 18.638 -5.398 -40.966 1.00 87.12 75 SER A C 1
ATOM 558 O O . SER A 1 75 ? 19.651 -6.078 -41.139 1.00 87.12 75 SER A O 1
ATOM 560 N N . THR A 1 76 ? 18.029 -4.753 -41.965 1.00 90.69 76 THR A N 1
ATOM 561 C CA . THR A 1 76 ? 18.490 -4.805 -43.362 1.00 90.69 76 THR A CA 1
ATOM 562 C C . THR A 1 76 ? 19.861 -4.150 -43.513 1.00 90.69 76 THR A C 1
ATOM 564 O O . THR A 1 76 ? 20.764 -4.743 -44.103 1.00 90.69 76 THR A O 1
ATOM 567 N N . TYR A 1 77 ? 20.049 -2.968 -42.922 1.00 92.62 77 TYR A N 1
ATOM 568 C CA . TYR A 1 77 ? 21.314 -2.246 -42.969 1.00 92.62 77 TYR A CA 1
ATOM 569 C C . TYR A 1 77 ? 22.420 -2.967 -42.194 1.00 92.62 77 TYR A C 1
ATOM 571 O O . TYR A 1 77 ? 23.534 -3.066 -42.698 1.00 92.62 77 TYR A O 1
ATOM 579 N N . ILE A 1 78 ? 22.125 -3.542 -41.019 1.00 90.62 78 ILE A N 1
ATOM 580 C CA . ILE A 1 78 ? 23.118 -4.329 -40.263 1.00 90.62 78 ILE A CA 1
ATOM 581 C C . ILE A 1 78 ? 23.646 -5.487 -41.111 1.00 90.62 78 ILE A C 1
ATOM 583 O O . ILE A 1 78 ? 24.856 -5.665 -41.228 1.00 90.62 78 ILE A O 1
ATOM 587 N N . LEU A 1 79 ? 22.749 -6.251 -41.740 1.00 90.38 79 LEU A N 1
ATOM 588 C CA . LEU A 1 79 ? 23.136 -7.375 -42.595 1.00 90.38 79 LEU A CA 1
ATOM 589 C C . LEU A 1 79 ? 23.928 -6.927 -43.826 1.00 90.38 79 LEU A C 1
ATOM 591 O O . LEU A 1 79 ? 24.856 -7.621 -44.230 1.00 90.38 79 LEU A O 1
ATOM 595 N N . PHE A 1 80 ? 23.586 -5.774 -44.400 1.00 92.88 80 PHE A N 1
ATOM 596 C CA . PHE A 1 80 ? 24.333 -5.188 -45.510 1.00 92.88 80 PHE A CA 1
ATOM 597 C C . PHE A 1 80 ? 25.723 -4.695 -45.081 1.00 92.88 80 PHE A C 1
ATOM 599 O O . PHE A 1 80 ? 26.671 -4.829 -45.844 1.00 92.88 80 PHE A O 1
ATOM 606 N N . ALA A 1 81 ? 25.859 -4.160 -43.865 1.00 90.50 81 ALA A N 1
ATOM 607 C CA . ALA A 1 81 ? 27.089 -3.572 -43.340 1.00 90.50 81 ALA A CA 1
ATOM 608 C C . ALA A 1 81 ? 28.088 -4.602 -42.783 1.00 90.50 81 ALA A C 1
ATOM 610 O O . ALA A 1 81 ? 29.285 -4.332 -42.774 1.00 90.50 81 ALA A O 1
ATOM 611 N N . VAL A 1 82 ? 27.648 -5.781 -42.329 1.00 90.56 82 VAL A N 1
ATOM 612 C CA . VAL A 1 82 ? 28.537 -6.825 -41.771 1.00 90.56 82 VAL A CA 1
ATOM 613 C C . VAL A 1 82 ? 29.739 -7.150 -42.685 1.00 90.56 82 VAL A C 1
ATOM 615 O O . VAL A 1 82 ? 30.867 -7.153 -42.184 1.00 90.56 82 VAL A O 1
ATOM 618 N N . PRO A 1 83 ? 29.569 -7.357 -44.010 1.00 91.81 83 PRO A N 1
ATOM 619 C CA . PRO A 1 83 ? 30.685 -7.603 -44.921 1.00 91.81 83 PRO A CA 1
ATOM 620 C C . PRO A 1 83 ? 31.708 -6.464 -44.990 1.00 91.81 83 PRO A C 1
ATOM 622 O O . PRO A 1 83 ? 32.889 -6.745 -45.182 1.00 91.81 83 PRO A O 1
ATOM 625 N N . TYR A 1 84 ? 31.297 -5.202 -44.792 1.00 92.38 84 TYR A N 1
ATOM 626 C CA . TYR A 1 84 ? 32.231 -4.073 -44.730 1.00 92.38 84 TYR A CA 1
ATOM 627 C C . TYR A 1 84 ? 33.227 -4.254 -43.590 1.00 92.38 84 TYR A C 1
ATOM 629 O O . TYR A 1 84 ? 34.420 -4.139 -43.823 1.00 92.38 84 TYR A O 1
ATOM 637 N N . PHE A 1 85 ? 32.773 -4.583 -42.376 1.00 88.75 85 PHE A N 1
ATOM 638 C CA . PHE A 1 85 ? 33.670 -4.683 -41.216 1.00 88.75 85 PHE A CA 1
ATOM 639 C C . PHE A 1 85 ? 34.693 -5.812 -41.364 1.00 88.75 85 PHE A C 1
ATOM 641 O O . PHE A 1 85 ? 35.820 -5.689 -40.891 1.00 88.75 85 PHE A O 1
ATOM 648 N N . VAL A 1 86 ? 34.318 -6.893 -42.052 1.00 88.00 86 VAL A N 1
ATOM 649 C CA . VAL A 1 86 ? 35.241 -7.979 -42.408 1.00 88.00 86 VAL A CA 1
ATOM 650 C C . VAL A 1 86 ? 36.236 -7.510 -43.473 1.00 88.00 86 VAL A C 1
ATOM 652 O O . VAL A 1 86 ? 37.438 -7.747 -43.352 1.00 88.00 86 VAL A O 1
ATOM 655 N N . TYR A 1 87 ? 35.751 -6.811 -44.500 1.00 89.38 87 TYR A N 1
ATOM 656 C CA . TYR A 1 87 ? 36.581 -6.294 -45.584 1.00 89.38 87 TYR A CA 1
ATOM 657 C C . TYR A 1 87 ? 37.529 -5.166 -45.141 1.00 89.38 87 TYR A C 1
ATOM 659 O O . TYR A 1 87 ? 38.657 -5.088 -45.621 1.00 89.38 87 TYR A O 1
ATOM 667 N N . ASP A 1 88 ? 37.122 -4.315 -44.202 1.00 87.81 88 ASP A N 1
ATOM 668 C CA . ASP A 1 88 ? 37.913 -3.174 -43.737 1.00 87.81 88 ASP A CA 1
ATOM 669 C C . ASP A 1 88 ? 39.170 -3.633 -42.982 1.00 87.81 88 ASP A C 1
ATOM 671 O O . ASP A 1 88 ? 40.232 -3.036 -43.129 1.00 87.81 88 ASP A O 1
ATOM 675 N N . ILE A 1 89 ? 39.119 -4.778 -42.286 1.00 86.50 89 ILE A N 1
ATOM 676 C CA . ILE A 1 89 ? 40.316 -5.418 -41.707 1.00 86.50 89 ILE A CA 1
ATOM 677 C C . ILE A 1 89 ? 41.338 -5.740 -42.811 1.00 86.50 89 ILE A C 1
ATOM 679 O O . ILE A 1 89 ? 42.533 -5.471 -42.662 1.00 86.50 89 ILE A O 1
ATOM 683 N N . TYR A 1 90 ? 40.875 -6.273 -43.946 1.00 87.81 90 TYR A N 1
ATOM 684 C CA . TYR A 1 90 ? 41.730 -6.541 -45.103 1.00 87.81 90 TYR A CA 1
ATOM 685 C C . TYR A 1 90 ? 42.250 -5.243 -45.744 1.00 87.81 90 TYR A C 1
ATOM 687 O O . TYR A 1 90 ? 43.449 -5.122 -46.007 1.00 87.81 90 TYR A O 1
ATOM 695 N N . ALA A 1 91 ? 41.391 -4.239 -45.941 1.00 84.75 91 ALA A N 1
ATOM 696 C CA . ALA A 1 91 ? 41.782 -2.947 -46.508 1.00 84.75 91 ALA A CA 1
ATOM 697 C C . ALA A 1 91 ? 42.809 -2.211 -45.623 1.00 84.75 91 ALA A C 1
ATOM 699 O O . ALA A 1 91 ? 43.787 -1.648 -46.127 1.00 84.75 91 ALA A O 1
ATOM 700 N N . MET A 1 92 ? 42.645 -2.269 -44.299 1.00 83.94 92 MET A N 1
ATOM 701 C CA . MET A 1 92 ? 43.592 -1.735 -43.322 1.00 83.94 92 MET A CA 1
ATOM 702 C C . MET A 1 92 ? 44.933 -2.476 -43.352 1.00 83.94 92 MET A C 1
ATOM 704 O O . MET A 1 92 ? 45.980 -1.820 -43.323 1.00 83.94 92 MET A O 1
ATOM 708 N N . PHE A 1 93 ? 44.927 -3.809 -43.457 1.00 85.50 93 PHE A N 1
ATOM 709 C CA . PHE A 1 93 ? 46.149 -4.597 -43.635 1.00 85.50 93 PHE A CA 1
ATOM 710 C C . PHE A 1 93 ? 46.885 -4.207 -44.924 1.00 85.50 93 PHE A C 1
ATOM 712 O O . PHE A 1 93 ? 48.091 -3.960 -44.892 1.00 85.50 93 PHE A O 1
ATOM 719 N N . MET A 1 94 ? 46.166 -4.050 -46.040 1.00 83.19 94 MET A N 1
ATOM 720 C CA . MET A 1 94 ? 46.749 -3.600 -47.310 1.00 83.19 94 MET A CA 1
ATOM 721 C C . MET A 1 94 ? 47.364 -2.200 -47.189 1.00 83.19 94 MET A C 1
ATOM 723 O O . MET A 1 94 ? 48.497 -1.979 -47.620 1.00 83.19 94 MET A O 1
ATOM 727 N N . CYS A 1 95 ? 46.681 -1.261 -46.530 1.00 80.44 95 CYS A N 1
ATOM 728 C CA . CYS A 1 95 ? 47.234 0.067 -46.253 1.00 80.44 95 CYS A CA 1
ATOM 729 C C . CYS A 1 95 ? 48.512 0.006 -45.402 1.00 80.44 95 CYS A C 1
ATOM 731 O O . CYS A 1 95 ? 49.452 0.763 -45.646 1.00 80.44 95 CYS A O 1
ATOM 733 N N . TYR A 1 96 ? 48.557 -0.873 -44.397 1.00 81.19 96 TYR A N 1
ATOM 734 C CA . TYR A 1 96 ? 49.735 -1.079 -43.555 1.00 81.19 96 TYR A CA 1
ATOM 735 C C . TYR A 1 96 ? 50.905 -1.679 -44.349 1.00 81.19 96 TYR A C 1
ATOM 737 O O . TYR A 1 96 ? 52.029 -1.182 -44.267 1.00 81.19 96 TYR A O 1
ATOM 745 N N . TRP A 1 97 ? 50.628 -2.681 -45.183 1.00 80.75 97 TRP A N 1
ATOM 746 C CA . TRP A 1 97 ? 51.609 -3.346 -46.039 1.00 80.75 97 TRP A CA 1
ATOM 747 C C . TRP A 1 97 ? 52.266 -2.386 -47.041 1.00 80.75 97 TRP A C 1
ATOM 749 O O . TRP A 1 97 ? 53.492 -2.353 -47.160 1.00 80.75 97 TRP A O 1
ATOM 759 N N . TYR A 1 98 ? 51.484 -1.538 -47.717 1.00 78.19 98 TYR A N 1
ATOM 760 C CA . TYR A 1 98 ? 52.043 -0.545 -48.642 1.00 78.19 98 TYR A CA 1
ATOM 761 C C . TYR A 1 98 ? 52.799 0.580 -47.924 1.00 78.19 98 TYR A C 1
ATOM 763 O O . TYR A 1 98 ? 53.840 1.011 -48.414 1.00 78.19 98 TYR A O 1
ATOM 771 N N . LYS A 1 99 ? 52.357 1.011 -46.734 1.00 72.88 99 LYS A N 1
ATOM 772 C CA . LYS A 1 99 ? 53.115 1.982 -45.921 1.00 72.88 99 LYS A CA 1
ATOM 773 C C . LYS A 1 99 ? 54.483 1.453 -45.490 1.00 72.88 99 LYS A C 1
ATOM 775 O O . LYS A 1 99 ? 55.443 2.219 -45.488 1.00 72.88 99 LYS A O 1
ATOM 780 N N . LEU A 1 100 ? 54.581 0.167 -45.147 1.00 69.88 100 LEU A N 1
ATOM 781 C CA . LEU A 1 100 ? 55.853 -0.490 -44.833 1.00 69.88 100 LEU A CA 1
ATOM 782 C C . LEU A 1 100 ? 56.798 -0.518 -46.040 1.00 69.88 100 LEU A C 1
ATOM 784 O O . LEU A 1 100 ? 57.987 -0.265 -45.880 1.00 69.88 100 LEU A O 1
ATOM 788 N N . ARG A 1 101 ? 56.275 -0.764 -47.247 1.00 66.00 101 ARG A N 1
ATOM 789 C CA . ARG A 1 101 ? 57.079 -0.756 -48.481 1.00 66.00 101 ARG A CA 1
ATOM 790 C C . ARG A 1 101 ? 57.579 0.633 -48.880 1.00 66.00 101 ARG A C 1
ATOM 792 O O . ARG A 1 101 ? 58.671 0.729 -49.420 1.00 66.00 101 ARG A O 1
ATOM 799 N N . VAL A 1 102 ? 56.816 1.692 -48.598 1.00 62.41 102 VAL A N 1
ATOM 800 C CA . VAL A 1 102 ? 57.241 3.079 -48.870 1.00 62.41 102 VAL A CA 1
ATOM 801 C C . VAL A 1 102 ? 58.268 3.567 -47.837 1.00 62.41 102 VAL A C 1
ATOM 803 O O . VAL A 1 102 ? 59.253 4.186 -48.218 1.00 62.41 102 VAL A O 1
ATOM 806 N N . LYS A 1 103 ? 58.100 3.244 -46.543 1.00 52.00 103 LYS A N 1
ATOM 807 C CA . LYS A 1 103 ? 59.087 3.579 -45.492 1.00 52.00 103 LYS A CA 1
ATOM 808 C C . LYS A 1 103 ? 60.374 2.748 -45.549 1.00 52.00 103 LYS A C 1
ATOM 810 O O . LYS A 1 103 ? 61.419 3.222 -45.120 1.00 52.00 103 LYS A O 1
ATOM 815 N N . GLY A 1 104 ? 60.319 1.534 -46.097 1.00 46.91 104 GLY A N 1
ATOM 816 C CA . GLY A 1 104 ? 61.486 0.659 -46.251 1.00 46.91 104 GLY A CA 1
ATOM 817 C C . GLY A 1 104 ? 62.564 1.173 -47.215 1.00 46.91 104 GLY A C 1
ATOM 818 O O . GLY A 1 104 ? 63.623 0.563 -47.287 1.00 46.91 104 GLY A O 1
ATOM 819 N N . HIS A 1 105 ? 62.322 2.277 -47.934 1.00 44.75 105 HIS A N 1
ATOM 820 C CA . HIS A 1 105 ? 63.340 2.943 -48.753 1.00 44.75 105 HIS A CA 1
ATOM 821 C C . HIS A 1 105 ? 64.248 3.902 -47.954 1.00 44.75 105 HIS A C 1
ATOM 823 O O . HIS A 1 105 ? 65.300 4.271 -48.468 1.00 44.75 105 HIS A O 1
ATOM 829 N N . GLU A 1 106 ? 63.881 4.281 -46.719 1.00 47.12 106 GLU A N 1
ATOM 830 C CA . GLU A 1 106 ? 64.695 5.158 -45.849 1.00 47.12 106 GLU A CA 1
ATOM 831 C C . GLU A 1 106 ? 65.338 4.425 -44.652 1.00 47.12 106 GLU A C 1
ATOM 833 O O . GLU A 1 106 ? 66.383 4.853 -44.173 1.00 47.12 106 GLU A O 1
ATOM 838 N N . GLU A 1 107 ? 64.795 3.289 -44.195 1.00 42.97 107 GLU A N 1
ATOM 839 C CA . GLU A 1 107 ? 65.370 2.497 -43.091 1.00 42.97 107 GLU A CA 1
ATOM 840 C C . GLU A 1 107 ? 65.628 1.044 -43.528 1.00 42.97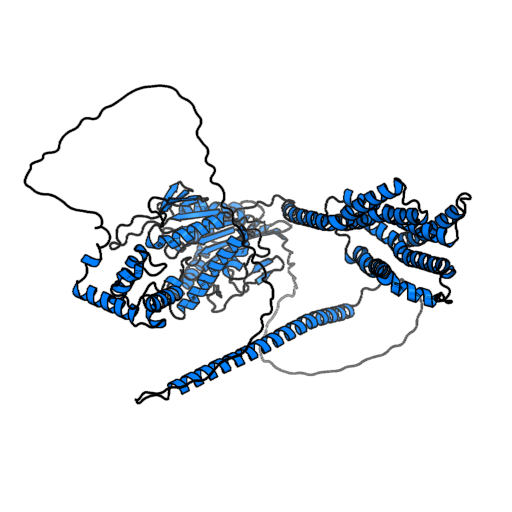 107 GLU A C 1
ATOM 842 O O . GLU A 1 107 ? 64.777 0.158 -43.412 1.00 42.97 107 GLU A O 1
ATOM 847 N N . ALA A 1 108 ? 66.833 0.794 -44.043 1.00 42.72 108 ALA A N 1
ATOM 848 C CA . ALA A 1 108 ? 67.276 -0.476 -44.623 1.00 42.72 108 ALA A CA 1
ATOM 849 C C . ALA A 1 108 ? 67.565 -1.609 -43.604 1.00 42.72 108 ALA A C 1
ATOM 851 O O . ALA A 1 108 ? 68.473 -2.409 -43.818 1.00 42.72 108 ALA A O 1
ATOM 852 N N . SER A 1 109 ? 66.822 -1.723 -42.496 1.00 42.72 109 SER A N 1
ATOM 853 C CA . SER A 1 109 ? 67.121 -2.741 -41.467 1.00 42.72 109 SER A CA 1
ATOM 854 C C . SER A 1 109 ? 65.927 -3.449 -40.808 1.00 42.72 109 SER A C 1
ATOM 856 O O . SER A 1 109 ? 66.137 -4.218 -39.872 1.00 42.72 109 SER A O 1
ATOM 858 N N . ALA A 1 110 ? 64.685 -3.297 -41.295 1.00 49.00 110 ALA A N 1
ATOM 859 C CA . ALA A 1 110 ? 63.542 -4.023 -40.705 1.00 49.00 110 ALA A CA 1
ATOM 860 C C . ALA A 1 110 ? 62.327 -4.270 -41.632 1.00 49.00 110 ALA A C 1
ATOM 862 O O . ALA A 1 110 ? 61.185 -4.244 -41.168 1.00 49.00 110 ALA A O 1
ATOM 863 N N . ALA A 1 111 ? 62.515 -4.515 -42.933 1.00 50.25 111 ALA A N 1
ATOM 864 C CA . ALA A 1 111 ? 61.401 -4.909 -43.805 1.00 50.25 111 ALA A CA 1
ATOM 865 C C . ALA A 1 111 ? 61.183 -6.441 -43.755 1.00 50.25 111 ALA A C 1
ATOM 867 O O . ALA A 1 111 ? 62.062 -7.188 -44.188 1.00 50.25 111 ALA A O 1
ATOM 868 N N . PRO A 1 112 ? 60.041 -6.955 -43.253 1.00 52.72 112 PRO A N 1
ATOM 869 C CA . PRO A 1 112 ? 59.770 -8.391 -43.277 1.00 52.72 112 PRO A CA 1
ATOM 870 C C . PRO A 1 112 ? 59.616 -8.887 -44.723 1.00 52.72 112 PRO A C 1
ATOM 872 O O . PRO A 1 112 ? 58.707 -8.468 -45.437 1.00 52.72 112 PRO A O 1
ATOM 875 N N . GLN A 1 113 ? 60.490 -9.807 -45.149 1.00 56.94 113 GLN A N 1
ATOM 876 C CA . GLN A 1 113 ? 60.485 -10.395 -46.500 1.00 56.94 113 GLN A CA 1
ATOM 877 C C . GLN A 1 113 ? 59.248 -11.275 -46.777 1.00 56.94 113 GLN A C 1
ATOM 879 O O . GLN A 1 113 ? 58.899 -11.502 -47.932 1.00 56.94 113 GLN A O 1
ATOM 884 N N . HIS A 1 114 ? 58.550 -11.737 -45.731 1.00 67.75 114 HIS A N 1
ATOM 885 C CA . HIS A 1 114 ? 57.403 -12.643 -45.831 1.00 67.75 114 HIS A CA 1
ATOM 886 C C . HIS A 1 114 ? 56.088 -11.998 -45.364 1.00 67.75 114 HIS A C 1
ATOM 888 O O . HIS A 1 114 ? 56.020 -11.368 -44.305 1.00 67.75 114 HIS A O 1
ATOM 894 N N . MET A 1 115 ? 55.008 -12.236 -46.122 1.00 68.88 115 MET A N 1
ATOM 895 C CA . MET A 1 115 ? 53.651 -11.729 -45.850 1.00 68.88 115 MET A CA 1
ATOM 896 C C . MET A 1 115 ? 53.130 -12.110 -44.452 1.00 68.88 115 MET A C 1
ATOM 898 O O . MET A 1 115 ? 52.445 -11.316 -43.808 1.00 68.88 115 MET A O 1
ATOM 902 N N . SER A 1 116 ? 53.505 -13.291 -43.948 1.00 68.94 116 SER A N 1
ATOM 903 C CA . SER A 1 116 ? 53.126 -13.780 -42.615 1.00 68.94 116 SER A CA 1
ATOM 904 C C . SER A 1 116 ? 53.704 -12.926 -41.483 1.00 68.94 116 SER A C 1
ATOM 906 O O . SER A 1 116 ? 52.990 -12.597 -40.540 1.00 68.94 116 SER A O 1
ATOM 908 N N . SER A 1 117 ? 54.963 -12.491 -41.593 1.00 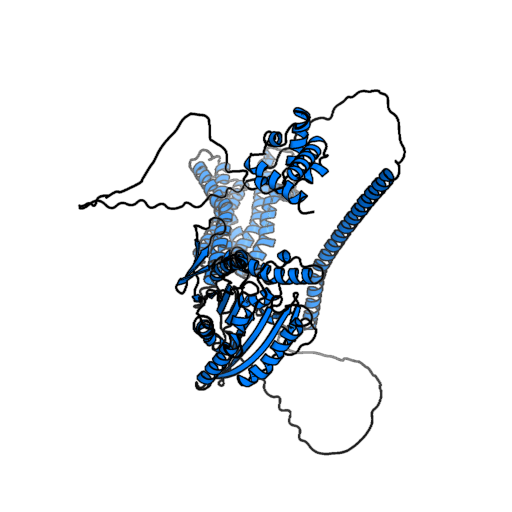73.31 117 SER A N 1
ATOM 909 C CA . SER A 1 117 ? 55.612 -11.672 -40.562 1.00 73.31 117 SER A CA 1
ATOM 910 C C . SER A 1 117 ? 55.013 -10.262 -40.479 1.00 73.31 117 SER A C 1
ATOM 912 O O . SER A 1 117 ? 54.813 -9.738 -39.378 1.00 73.31 117 SER A O 1
ATOM 914 N N . ALA A 1 118 ? 54.637 -9.664 -41.614 1.00 74.50 118 ALA A N 1
ATOM 915 C CA . ALA A 1 118 ? 53.950 -8.375 -41.595 1.00 74.50 118 ALA A CA 1
ATOM 916 C C . ALA A 1 118 ? 52.519 -8.473 -41.064 1.00 74.50 118 ALA A C 1
ATOM 918 O O . ALA A 1 118 ? 52.062 -7.536 -40.414 1.00 74.50 118 ALA A O 1
ATOM 919 N N . LEU A 1 119 ? 51.827 -9.594 -41.294 1.00 78.62 119 LEU A N 1
ATOM 920 C CA . LEU A 1 119 ? 50.503 -9.836 -40.724 1.00 78.62 119 LEU A CA 1
ATOM 921 C C . LEU A 1 119 ? 50.566 -9.924 -39.194 1.00 78.62 119 LEU A C 1
ATOM 923 O O . LEU A 1 119 ? 49.788 -9.261 -38.511 1.00 78.62 119 LEU A O 1
ATOM 927 N N . THR A 1 120 ? 51.535 -10.657 -38.637 1.00 78.06 120 THR A N 1
ATOM 928 C CA . THR A 1 120 ? 51.745 -10.716 -37.181 1.00 78.06 120 THR A CA 1
ATOM 929 C C . THR A 1 120 ? 52.098 -9.341 -36.600 1.00 78.06 120 THR A C 1
ATOM 931 O O . THR A 1 120 ? 51.585 -8.960 -35.547 1.00 78.06 120 THR A O 1
ATOM 934 N N . SER A 1 121 ? 52.929 -8.559 -37.299 1.00 78.50 121 SER A N 1
ATOM 935 C CA . SER A 1 121 ? 53.264 -7.186 -36.893 1.00 78.50 121 SER A CA 1
ATOM 936 C C . SER A 1 121 ? 52.052 -6.245 -36.951 1.00 78.50 121 SER A C 1
ATOM 938 O O . SER A 1 121 ? 51.844 -5.455 -36.028 1.00 78.50 121 SER A O 1
ATOM 940 N N . TYR A 1 122 ? 51.220 -6.356 -37.990 1.00 81.06 122 TYR A N 1
ATOM 941 C CA . TYR A 1 122 ? 49.978 -5.596 -38.145 1.00 81.06 122 TYR A CA 1
ATOM 942 C C . TYR A 1 122 ? 49.002 -5.876 -37.000 1.00 81.06 122 TYR A C 1
ATOM 944 O O . TYR A 1 122 ? 48.564 -4.944 -36.327 1.00 81.06 122 TYR A O 1
ATOM 952 N N . LEU A 1 123 ? 48.733 -7.155 -36.719 1.00 81.75 123 LEU A N 1
ATOM 953 C CA . LEU A 1 123 ? 47.820 -7.567 -35.652 1.00 81.75 123 LEU A CA 1
ATOM 954 C C . LEU A 1 123 ? 48.286 -7.102 -34.268 1.00 81.75 123 LEU A C 1
ATOM 956 O O . LEU A 1 123 ? 47.450 -6.811 -33.420 1.00 81.75 123 LEU A O 1
ATOM 960 N N . ARG A 1 124 ? 49.602 -6.999 -34.033 1.00 81.25 124 ARG A N 1
ATOM 961 C CA . ARG A 1 124 ? 50.153 -6.490 -32.768 1.00 81.25 124 ARG A CA 1
ATOM 962 C C . ARG A 1 124 ? 50.094 -4.961 -32.673 1.00 81.25 124 ARG A C 1
ATOM 964 O O . ARG A 1 124 ? 49.798 -4.445 -31.600 1.00 81.25 124 ARG A O 1
ATOM 971 N N . ARG A 1 125 ? 50.393 -4.231 -33.755 1.00 78.50 125 ARG A N 1
ATOM 972 C CA . ARG A 1 125 ? 50.459 -2.754 -33.744 1.00 78.50 125 ARG A CA 1
ATOM 973 C C . ARG A 1 125 ? 49.088 -2.085 -33.836 1.00 78.50 125 ARG A C 1
ATOM 975 O O . ARG A 1 125 ? 48.859 -1.099 -33.149 1.00 78.50 125 ARG A O 1
ATOM 982 N N . GLU A 1 126 ? 48.183 -2.631 -34.640 1.00 82.00 126 GLU A N 1
ATOM 983 C CA . GLU A 1 126 ? 46.824 -2.108 -34.850 1.00 82.00 126 GLU A CA 1
ATOM 984 C C . GLU A 1 126 ? 45.770 -2.939 -34.090 1.00 82.00 126 GLU A C 1
ATOM 986 O O . GLU A 1 126 ? 44.583 -2.922 -34.422 1.00 82.00 126 GLU A O 1
ATOM 991 N N . PHE A 1 127 ? 46.204 -3.665 -33.047 1.00 84.25 127 PHE A N 1
ATOM 992 C CA . PHE A 1 127 ? 45.397 -4.622 -32.282 1.00 84.25 127 PHE A CA 1
ATOM 993 C C . PHE A 1 127 ? 44.037 -4.062 -31.863 1.00 84.25 127 PHE A C 1
ATOM 995 O O . PHE A 1 127 ? 43.021 -4.726 -32.037 1.00 84.25 127 PHE A O 1
ATOM 1002 N N . LEU A 1 128 ? 44.001 -2.828 -31.350 1.00 81.75 128 LEU A N 1
ATOM 1003 C CA . LEU A 1 128 ? 42.777 -2.220 -30.829 1.00 81.75 128 LEU A CA 1
ATOM 1004 C C . LEU A 1 128 ? 41.716 -2.005 -31.922 1.00 81.75 128 LEU A C 1
ATOM 1006 O O . LEU A 1 128 ? 40.532 -2.244 -31.689 1.00 81.75 128 LEU A O 1
ATOM 1010 N N . MET A 1 129 ? 42.136 -1.599 -33.124 1.00 81.94 129 MET A N 1
ATOM 1011 C CA . MET A 1 129 ? 41.232 -1.389 -34.257 1.00 81.94 129 MET A CA 1
ATOM 1012 C C . MET A 1 129 ? 40.733 -2.717 -34.824 1.00 81.94 129 MET A C 1
ATOM 1014 O O . MET A 1 129 ? 39.544 -2.849 -35.112 1.00 81.94 129 MET A O 1
ATOM 1018 N N . VAL A 1 130 ? 41.611 -3.718 -34.934 1.00 86.56 130 VAL A N 1
ATOM 1019 C CA . VAL A 1 130 ? 41.231 -5.064 -35.390 1.00 86.56 130 VAL A CA 1
ATOM 1020 C C . VAL A 1 130 ? 40.276 -5.717 -34.390 1.00 86.56 130 VAL A C 1
ATOM 1022 O O . VAL A 1 130 ? 39.232 -6.231 -34.787 1.00 86.56 130 VAL A O 1
ATOM 1025 N N . LEU A 1 131 ? 40.575 -5.629 -33.091 1.00 88.12 131 LEU A N 1
ATOM 1026 C CA . LEU A 1 131 ? 39.722 -6.141 -32.020 1.00 88.12 131 LEU A CA 1
ATOM 1027 C C . LEU A 1 131 ? 38.330 -5.503 -32.061 1.00 88.12 131 LEU A C 1
ATOM 1029 O O . LEU A 1 131 ? 37.341 -6.222 -31.968 1.00 88.12 131 LEU A O 1
ATOM 1033 N N . HIS A 1 132 ? 38.237 -4.183 -32.259 1.00 87.06 132 HIS A N 1
ATOM 1034 C CA . HIS A 1 132 ? 36.955 -3.494 -32.417 1.00 87.06 132 HIS A CA 1
ATOM 1035 C C . HIS A 1 132 ? 36.113 -4.093 -33.555 1.00 87.06 132 HIS A C 1
ATOM 1037 O O . HIS A 1 132 ? 34.945 -4.412 -33.350 1.00 87.06 132 HIS A O 1
ATOM 1043 N N . HIS A 1 133 ? 36.700 -4.306 -34.737 1.00 86.94 133 HIS A N 1
ATOM 1044 C CA . HIS A 1 133 ? 35.980 -4.858 -35.892 1.00 86.94 133 HIS A CA 1
ATOM 1045 C C . HIS A 1 133 ? 35.570 -6.320 -35.675 1.00 86.94 133 HIS A C 1
ATOM 1047 O O . HIS A 1 133 ? 34.440 -6.696 -35.985 1.00 86.94 133 HIS A O 1
ATOM 1053 N N . VAL A 1 134 ? 36.443 -7.132 -35.069 1.00 88.88 134 VAL A N 1
ATOM 1054 C CA . VAL A 1 134 ? 36.131 -8.523 -34.708 1.00 88.88 134 VAL A CA 1
ATOM 1055 C C . VAL A 1 134 ? 34.992 -8.584 -33.691 1.00 88.88 134 VAL A C 1
ATOM 1057 O O . VAL A 1 134 ? 34.069 -9.376 -33.868 1.00 88.88 134 VAL A O 1
ATOM 1060 N N . VAL A 1 135 ? 35.002 -7.740 -32.656 1.00 89.25 135 VAL A N 1
ATOM 1061 C CA . VAL A 1 135 ? 33.928 -7.676 -31.648 1.00 89.25 135 VAL A CA 1
ATOM 1062 C C . VAL A 1 135 ? 32.616 -7.195 -32.267 1.00 89.25 135 VAL A C 1
ATOM 1064 O O . VAL A 1 135 ? 31.568 -7.775 -31.983 1.00 89.25 135 VAL A O 1
ATOM 1067 N N . MET A 1 136 ? 32.656 -6.199 -33.158 1.00 86.75 136 MET A N 1
ATOM 1068 C CA . MET A 1 136 ? 31.457 -5.750 -33.872 1.00 86.75 136 MET A CA 1
ATOM 1069 C C . MET A 1 136 ? 30.815 -6.894 -34.666 1.00 86.75 136 MET A C 1
ATOM 1071 O O . MET A 1 136 ? 29.605 -7.097 -34.572 1.00 86.75 136 MET A O 1
ATOM 1075 N N . VAL A 1 137 ? 31.625 -7.698 -35.366 1.00 89.06 137 VAL A N 1
ATOM 1076 C CA . VAL A 1 137 ? 31.140 -8.823 -36.180 1.00 89.06 137 VAL A CA 1
ATOM 1077 C C . VAL A 1 137 ? 30.680 -10.024 -35.354 1.00 89.06 137 VAL A C 1
ATOM 1079 O O . VAL A 1 137 ? 29.644 -10.611 -35.654 1.00 89.06 137 VAL A O 1
ATOM 1082 N N . THR A 1 138 ? 31.427 -10.395 -34.317 1.00 86.50 138 THR A N 1
ATOM 1083 C CA . THR A 1 138 ? 31.190 -11.636 -33.556 1.00 86.50 138 THR A CA 1
ATOM 1084 C C . THR A 1 138 ? 30.232 -11.473 -32.381 1.00 86.50 138 THR A C 1
ATOM 1086 O O . THR A 1 138 ? 29.604 -12.448 -31.977 1.00 86.50 138 THR A O 1
ATOM 1089 N N . VAL A 1 139 ? 30.101 -10.262 -31.833 1.00 87.44 139 VAL A N 1
ATOM 1090 C CA . VAL A 1 139 ? 29.292 -9.995 -30.636 1.00 87.44 139 VAL A CA 1
ATOM 1091 C C . VAL A 1 139 ? 28.178 -9.006 -30.948 1.00 87.44 139 VAL A C 1
ATOM 1093 O O . VAL A 1 139 ? 27.006 -9.346 -30.793 1.00 87.44 139 VAL A O 1
ATOM 1096 N N . CYS A 1 140 ? 28.509 -7.800 -31.417 1.00 85.56 140 CYS A N 1
ATOM 1097 C CA . CYS A 1 140 ? 27.512 -6.735 -31.546 1.00 85.56 140 CYS A CA 1
ATOM 1098 C C . CYS A 1 140 ? 26.444 -7.059 -32.599 1.00 85.56 140 CYS A C 1
ATOM 1100 O O . CYS A 1 140 ? 25.259 -6.935 -32.303 1.00 85.56 140 CYS A O 1
ATOM 1102 N N . PHE A 1 141 ? 26.815 -7.529 -33.796 1.00 86.12 141 PHE A N 1
ATOM 1103 C CA . PHE A 1 141 ? 25.818 -7.847 -34.826 1.00 86.12 141 PHE A CA 1
ATOM 1104 C C . PHE A 1 141 ? 24.911 -9.029 -34.464 1.00 86.12 141 PHE A C 1
ATOM 1106 O O . PHE A 1 141 ? 23.696 -8.879 -34.616 1.00 86.12 141 PHE A O 1
ATOM 1113 N N . PRO A 1 142 ? 25.411 -10.167 -33.937 1.00 86.62 142 PRO A N 1
ATOM 1114 C CA . PRO A 1 142 ? 24.529 -11.238 -33.486 1.00 86.62 142 PRO A CA 1
ATOM 1115 C C . PRO A 1 142 ? 23.571 -10.799 -32.375 1.00 86.62 142 PRO A C 1
ATOM 1117 O O . PRO A 1 142 ? 22.393 -11.159 -32.404 1.00 86.62 142 PRO A O 1
ATOM 1120 N N . VAL A 1 143 ? 24.040 -9.970 -31.437 1.00 85.19 143 VAL A N 1
ATOM 1121 C CA . VAL A 1 143 ? 23.190 -9.390 -30.388 1.00 85.19 143 VAL A CA 1
ATOM 1122 C C . VAL A 1 143 ? 22.112 -8.488 -31.002 1.00 85.19 143 VAL A C 1
ATOM 1124 O O . VAL A 1 143 ? 20.932 -8.678 -30.708 1.00 85.19 143 VAL A O 1
ATOM 1127 N N . SER A 1 144 ? 22.482 -7.567 -31.897 1.00 83.00 144 SER A N 1
ATOM 1128 C CA . SER A 1 144 ? 21.551 -6.610 -32.513 1.00 83.00 144 SER A CA 1
ATOM 1129 C C . SER A 1 144 ? 20.538 -7.256 -33.469 1.00 83.00 144 SER A C 1
ATOM 1131 O O . SER A 1 144 ? 19.418 -6.759 -33.587 1.00 83.00 144 SER A O 1
ATOM 1133 N N . VAL A 1 145 ? 20.887 -8.354 -34.148 1.00 82.19 145 VAL A N 1
ATOM 1134 C CA . VAL A 1 145 ? 19.999 -9.012 -35.127 1.00 82.19 145 VAL A CA 1
ATOM 1135 C C . VAL A 1 145 ? 19.188 -10.150 -34.507 1.00 82.19 145 VAL A C 1
ATOM 1137 O O . VAL A 1 145 ? 17.983 -10.214 -34.738 1.00 82.19 145 VAL A O 1
ATOM 1140 N N . PHE A 1 146 ? 19.806 -11.036 -33.720 1.00 81.81 146 PHE A N 1
ATOM 1141 C CA . PHE A 1 146 ? 19.146 -12.255 -33.231 1.00 81.81 146 PHE A CA 1
ATOM 1142 C C . PHE A 1 146 ? 18.651 -12.135 -31.790 1.00 81.81 146 PHE A C 1
ATOM 1144 O O . PHE A 1 146 ? 17.547 -12.579 -31.480 1.00 81.81 146 PHE A O 1
ATOM 1151 N N . TRP A 1 147 ? 19.437 -11.528 -30.898 1.00 77.38 147 TRP A N 1
ATOM 1152 C CA . TRP A 1 147 ? 19.105 -11.508 -29.467 1.00 77.38 147 TRP A CA 1
ATOM 1153 C C . TRP A 1 147 ? 18.144 -10.376 -29.088 1.00 77.38 147 TRP A C 1
ATOM 1155 O O . TRP A 1 147 ? 17.363 -10.501 -28.148 1.00 77.38 147 TRP A O 1
ATOM 1165 N N . ARG A 1 148 ? 18.158 -9.288 -29.860 1.00 78.12 148 ARG A N 1
ATOM 1166 C CA . ARG A 1 148 ? 17.332 -8.095 -29.653 1.00 78.12 148 ARG A CA 1
ATOM 1167 C C . ARG A 1 148 ? 15.824 -8.323 -29.845 1.00 78.12 148 ARG A C 1
ATOM 1169 O O . ARG A 1 148 ? 15.037 -7.498 -29.394 1.00 78.12 148 ARG A O 1
ATOM 1176 N N . GLN A 1 149 ? 15.413 -9.402 -30.523 1.00 74.56 149 GLN A N 1
ATOM 1177 C CA . GLN A 1 149 ? 14.003 -9.713 -30.833 1.00 74.56 149 GLN A CA 1
ATOM 1178 C C . GLN A 1 149 ? 13.228 -8.540 -31.479 1.00 74.56 149 GLN A C 1
ATOM 1180 O O . GLN A 1 149 ? 12.020 -8.414 -31.303 1.00 74.56 149 GLN A O 1
ATOM 1185 N N . GLY A 1 150 ? 13.931 -7.668 -32.214 1.00 71.31 150 GLY A N 1
ATOM 1186 C CA . GLY A 1 150 ? 13.344 -6.497 -32.872 1.00 71.31 150 GLY A CA 1
ATOM 1187 C C . GLY A 1 150 ? 12.899 -5.375 -31.926 1.00 71.31 150 GLY A C 1
ATOM 1188 O O . GLY A 1 150 ? 11.985 -4.648 -32.263 1.00 71.31 150 GLY A O 1
ATOM 1189 N N . LYS A 1 151 ? 13.475 -5.220 -30.733 1.00 80.69 151 LYS A N 1
ATOM 1190 C CA . LYS A 1 151 ? 13.139 -4.092 -29.842 1.00 80.69 151 LYS A CA 1
ATOM 1191 C C . LYS A 1 151 ? 14.237 -3.033 -29.808 1.00 80.69 151 LYS A C 1
ATOM 1193 O O . LYS A 1 151 ? 15.415 -3.352 -29.956 1.00 80.69 151 LYS A O 1
ATOM 1198 N N . GLY A 1 152 ? 13.875 -1.778 -29.556 1.00 82.19 152 GLY A N 1
ATOM 1199 C CA . GLY A 1 152 ? 14.833 -0.680 -29.409 1.00 82.19 152 GLY A CA 1
ATOM 1200 C C . GLY A 1 152 ? 15.540 -0.297 -30.713 1.00 82.19 152 GLY A C 1
ATOM 1201 O O . GLY A 1 152 ? 16.750 -0.045 -30.713 1.00 82.19 152 GLY A O 1
ATOM 1202 N N . ASP A 1 153 ? 14.812 -0.262 -31.833 1.00 87.75 153 ASP A N 1
ATOM 1203 C CA . ASP A 1 153 ? 15.355 0.153 -33.135 1.00 87.75 153 ASP A CA 1
ATOM 1204 C C . ASP A 1 153 ? 15.806 1.607 -33.146 1.00 87.75 153 ASP A C 1
ATOM 1206 O O . ASP A 1 153 ? 16.860 1.910 -33.705 1.00 87.75 153 ASP A O 1
ATOM 1210 N N . TYR A 1 154 ? 15.094 2.472 -32.425 1.00 87.94 154 TYR A N 1
ATOM 1211 C CA . TYR A 1 154 ? 15.487 3.860 -32.214 1.00 87.94 154 TYR A CA 1
ATOM 1212 C C . TYR A 1 154 ? 16.914 3.977 -31.654 1.00 87.94 154 TYR A C 1
ATOM 1214 O O . TYR A 1 154 ? 17.753 4.694 -32.201 1.00 87.94 154 TYR A O 1
ATOM 1222 N N . PHE A 1 155 ? 17.237 3.218 -30.598 1.00 88.12 155 PHE A N 1
ATOM 1223 C CA . PHE A 1 155 ? 18.573 3.232 -29.988 1.00 88.12 155 PHE A CA 1
ATOM 1224 C C . PHE A 1 155 ? 19.654 2.780 -30.967 1.00 88.12 155 PHE A C 1
ATOM 1226 O O . PHE A 1 155 ? 20.740 3.359 -31.014 1.00 88.12 155 PHE A O 1
ATOM 1233 N N . GLN A 1 156 ? 19.352 1.761 -31.768 1.00 88.75 156 GLN A N 1
ATOM 1234 C CA . GLN A 1 156 ? 20.271 1.263 -32.783 1.00 88.75 156 GLN A CA 1
ATOM 1235 C C . GLN A 1 156 ? 20.484 2.287 -33.910 1.00 88.75 156 GLN A C 1
ATOM 1237 O O . GLN A 1 156 ? 21.614 2.437 -34.374 1.00 88.75 156 GLN A O 1
ATOM 1242 N N . GLY A 1 157 ? 19.439 3.026 -34.298 1.00 88.75 157 GLY A N 1
ATOM 1243 C CA . GLY A 1 157 ? 19.520 4.132 -35.253 1.00 88.75 157 GLY A CA 1
ATOM 1244 C C . GLY A 1 157 ? 20.431 5.258 -34.759 1.00 88.75 157 GLY A C 1
ATOM 1245 O O . GLY A 1 157 ? 21.356 5.662 -35.465 1.00 88.75 157 GLY A O 1
ATOM 1246 N N . ILE A 1 158 ? 20.262 5.684 -33.504 1.00 88.38 158 ILE A N 1
ATOM 1247 C CA . ILE A 1 158 ? 21.146 6.677 -32.876 1.00 88.38 158 ILE A CA 1
ATOM 1248 C C . ILE A 1 158 ? 22.597 6.169 -32.818 1.00 88.38 158 ILE A C 1
ATOM 1250 O O . ILE A 1 158 ? 23.520 6.916 -33.134 1.00 88.38 158 ILE A O 1
ATOM 1254 N N . MET A 1 159 ? 22.829 4.889 -32.511 1.00 87.81 159 MET A N 1
ATOM 1255 C CA . MET A 1 159 ? 24.182 4.314 -32.529 1.00 87.81 159 MET A CA 1
ATOM 1256 C C . MET A 1 159 ? 24.839 4.347 -33.918 1.00 87.81 159 MET A C 1
ATOM 1258 O O . MET A 1 159 ? 26.052 4.526 -33.997 1.00 87.81 159 MET A O 1
ATOM 1262 N N . PHE A 1 160 ? 24.083 4.236 -35.018 1.00 90.56 160 PHE A N 1
ATOM 1263 C CA . PHE A 1 160 ? 24.656 4.392 -36.363 1.00 90.56 160 PHE A CA 1
ATOM 1264 C C . PHE A 1 160 ? 25.098 5.826 -36.667 1.00 90.56 160 PHE A C 1
ATOM 1266 O O . PHE A 1 160 ? 26.055 6.021 -37.415 1.00 90.56 160 PHE A O 1
ATOM 1273 N N . MET A 1 161 ? 24.476 6.829 -36.041 1.00 87.75 161 MET A N 1
ATOM 1274 C CA . MET A 1 161 ? 24.896 8.228 -36.179 1.00 87.75 161 MET A CA 1
ATOM 1275 C C . MET A 1 161 ? 26.265 8.510 -35.535 1.00 87.75 161 MET A C 1
ATOM 1277 O O . MET A 1 161 ? 26.883 9.531 -35.836 1.00 87.75 161 MET A O 1
ATOM 1281 N N . ALA A 1 162 ? 26.798 7.600 -34.709 1.00 85.88 162 ALA A N 1
ATOM 1282 C CA . ALA A 1 162 ? 28.145 7.718 -34.141 1.00 85.88 162 ALA A CA 1
ATOM 1283 C C . ALA A 1 162 ? 29.267 7.702 -35.203 1.00 85.88 162 ALA A C 1
ATOM 1285 O O . ALA A 1 162 ? 30.389 8.150 -34.928 1.00 85.88 162 ALA A O 1
ATOM 1286 N N . GLU A 1 163 ? 28.971 7.214 -36.412 1.00 88.31 163 GLU A N 1
ATOM 1287 C CA . GLU A 1 163 ? 29.899 7.175 -37.546 1.00 88.31 163 GLU A CA 1
ATOM 1288 C C . GLU A 1 163 ? 29.968 8.492 -38.333 1.00 88.31 163 GLU A C 1
ATOM 1290 O O . GLU A 1 163 ? 30.859 8.657 -39.163 1.00 88.31 163 GLU A O 1
ATOM 1295 N N . LEU A 1 164 ? 29.123 9.486 -38.035 1.00 88.81 164 LEU A N 1
ATOM 1296 C CA . LEU A 1 164 ? 29.066 10.754 -38.781 1.00 88.81 164 LEU A CA 1
ATOM 1297 C C . LEU A 1 164 ? 30.396 11.533 -38.789 1.00 88.81 164 LEU A C 1
ATOM 1299 O O . LEU A 1 164 ? 30.650 12.341 -39.680 1.00 88.81 164 LEU A O 1
ATOM 1303 N N . SER A 1 165 ? 31.269 11.280 -37.813 1.00 89.69 165 SER A N 1
ATOM 1304 C CA . SER A 1 165 ? 32.600 11.901 -37.725 1.00 89.69 165 SER A CA 1
ATOM 1305 C C . SER A 1 165 ? 33.650 11.274 -38.659 1.00 89.69 165 SER A C 1
ATOM 1307 O O . SER A 1 165 ? 34.641 11.924 -39.007 1.00 89.69 165 SER A O 1
ATOM 1309 N N . THR A 1 166 ? 33.442 10.032 -39.104 1.00 89.38 166 THR A N 1
ATOM 1310 C CA . THR A 1 166 ? 34.411 9.238 -39.875 1.00 89.38 166 THR A CA 1
ATOM 1311 C C . THR A 1 166 ? 34.801 9.868 -41.228 1.00 89.38 166 THR A C 1
ATOM 1313 O O . THR A 1 166 ? 36.000 9.875 -41.535 1.00 89.38 166 THR A O 1
ATOM 1316 N N . PRO A 1 167 ? 33.892 10.488 -42.014 1.00 91.06 167 PRO A N 1
ATOM 1317 C CA . PRO A 1 167 ? 34.255 11.189 -43.250 1.00 91.06 167 PRO A CA 1
ATOM 1318 C C . PRO A 1 167 ? 35.215 12.364 -43.015 1.00 91.06 167 PRO A C 1
ATOM 1320 O O . PRO A 1 167 ? 36.208 12.504 -43.730 1.00 91.06 167 PRO A O 1
ATOM 1323 N N . SER A 1 168 ? 34.993 13.159 -41.964 1.00 89.12 168 SER A N 1
ATOM 1324 C CA . SER A 1 168 ? 35.854 14.298 -41.608 1.00 89.12 168 SER A CA 1
ATOM 1325 C C . SER A 1 168 ? 37.244 13.842 -41.145 1.00 89.12 168 SER A C 1
ATOM 1327 O O . SER A 1 168 ? 38.260 14.469 -41.462 1.00 89.12 168 SER A O 1
ATOM 1329 N N . VAL A 1 169 ? 37.325 12.706 -40.439 1.00 87.19 169 VAL A N 1
ATOM 1330 C CA . VAL A 1 169 ? 38.603 12.076 -40.053 1.00 87.19 169 VAL A CA 1
ATOM 1331 C C . VAL A 1 169 ? 39.355 11.555 -41.283 1.00 87.19 169 VAL A C 1
ATOM 1333 O O . VAL A 1 169 ? 40.570 11.753 -41.402 1.00 87.19 169 VAL A O 1
ATOM 1336 N N . CYS A 1 170 ? 38.650 10.908 -42.213 1.00 88.38 170 CYS A N 1
ATOM 1337 C CA . CYS A 1 170 ? 39.226 10.391 -43.453 1.00 88.38 170 CYS A CA 1
ATOM 1338 C C . CYS A 1 170 ? 39.745 11.521 -44.348 1.00 88.38 170 CYS A C 1
ATOM 1340 O O . CYS A 1 170 ? 40.899 11.467 -44.784 1.00 88.38 170 CYS A O 1
ATOM 1342 N N . LEU A 1 171 ? 38.944 12.572 -44.543 1.00 87.81 171 LEU A N 1
ATOM 1343 C CA . LEU A 1 171 ? 39.318 13.759 -45.308 1.00 87.81 171 LEU A CA 1
ATOM 1344 C C . LEU A 1 171 ? 40.522 14.473 -44.684 1.00 87.81 171 LEU A C 1
ATOM 1346 O O . LEU A 1 171 ? 41.461 14.830 -45.392 1.00 87.81 171 LEU A O 1
ATOM 1350 N N . GLY A 1 172 ? 40.563 14.592 -43.354 1.00 86.00 172 GLY A N 1
ATOM 1351 C CA . GLY A 1 172 ? 41.703 15.167 -42.640 1.00 86.00 172 GLY A CA 1
ATOM 1352 C C . GLY A 1 172 ? 43.010 14.424 -42.932 1.00 86.00 172 GLY A C 1
ATOM 1353 O O . GLY A 1 172 ? 44.012 15.048 -43.276 1.00 86.00 172 GLY A O 1
ATOM 1354 N N . LYS A 1 173 ? 42.996 13.085 -42.874 1.00 84.62 173 LYS A N 1
ATOM 1355 C CA . LYS A 1 173 ? 44.178 12.261 -43.187 1.00 84.62 173 LYS A CA 1
ATOM 1356 C C . LYS A 1 173 ? 44.588 12.338 -44.660 1.00 84.62 173 LYS A C 1
ATOM 1358 O O . LYS A 1 173 ? 45.781 12.255 -44.946 1.00 84.62 173 LYS A O 1
ATOM 1363 N N . ILE A 1 174 ? 43.631 12.490 -45.578 1.00 85.25 174 ILE A N 1
ATOM 1364 C CA . ILE A 1 174 ? 43.910 12.715 -47.002 1.00 85.25 174 ILE A CA 1
ATOM 1365 C C . ILE A 1 174 ? 44.599 14.074 -47.173 1.00 85.25 174 ILE A C 1
ATOM 1367 O O . ILE A 1 174 ? 45.705 14.122 -47.693 1.00 85.25 174 ILE A O 1
ATOM 1371 N N . LEU A 1 175 ? 44.041 15.165 -46.643 1.00 84.56 175 LEU A N 1
ATOM 1372 C CA . LEU A 1 175 ? 44.631 16.508 -46.762 1.00 84.56 175 LEU A CA 1
ATOM 1373 C C . LEU A 1 175 ? 46.053 16.603 -46.179 1.00 84.56 175 LEU A C 1
ATOM 1375 O O . LEU A 1 175 ? 46.902 17.293 -46.743 1.00 84.56 175 LEU A O 1
ATOM 1379 N N . ILE A 1 176 ? 46.333 15.875 -45.091 1.00 82.75 176 ILE A N 1
ATOM 1380 C CA . ILE A 1 176 ? 47.685 15.756 -44.518 1.00 82.75 176 ILE A CA 1
ATOM 1381 C C . ILE A 1 176 ? 48.636 15.057 -45.498 1.00 82.75 176 ILE A C 1
ATOM 1383 O O . ILE A 1 176 ? 49.760 15.513 -45.691 1.00 82.75 176 ILE A O 1
ATOM 1387 N N . GLN A 1 177 ? 48.186 13.983 -46.150 1.00 77.69 177 GLN A N 1
ATOM 1388 C CA . GLN A 1 177 ? 48.975 13.257 -47.150 1.00 77.69 177 GLN A CA 1
ATOM 1389 C C . GLN A 1 177 ? 49.300 14.129 -48.375 1.00 77.69 177 GLN A C 1
ATOM 1391 O O . GLN A 1 177 ? 50.398 14.030 -48.909 1.00 77.69 177 GLN A O 1
ATOM 1396 N N . TYR A 1 178 ? 48.406 15.051 -48.750 1.00 78.62 178 TYR A N 1
ATOM 1397 C CA . TYR A 1 178 ? 48.648 16.050 -49.804 1.00 78.62 178 TYR A CA 1
ATOM 1398 C C . TYR A 1 178 ? 49.440 17.283 -49.337 1.00 78.62 178 TYR A C 1
ATOM 1400 O O . TYR A 1 178 ? 49.616 18.218 -50.116 1.00 78.62 178 TYR A O 1
ATOM 1408 N N . LYS A 1 179 ? 49.903 17.328 -48.077 1.00 79.56 179 LYS A N 1
ATOM 1409 C CA . LYS A 1 179 ? 50.564 18.498 -47.465 1.00 79.56 179 LYS A CA 1
ATOM 1410 C C . LYS A 1 179 ? 49.729 19.793 -47.550 1.00 79.56 179 LYS A C 1
ATOM 1412 O O . LYS A 1 179 ? 50.261 20.893 -47.459 1.00 79.56 179 LYS A O 1
ATOM 1417 N N . GLN A 1 180 ? 48.402 19.681 -47.656 1.00 81.88 180 GLN A N 1
ATOM 1418 C CA . GLN A 1 180 ? 47.461 20.808 -47.779 1.00 81.88 180 GLN A CA 1
ATOM 1419 C C . GLN A 1 180 ? 46.996 21.345 -46.412 1.00 81.88 180 GLN A C 1
ATOM 1421 O O . GLN A 1 180 ? 45.900 21.892 -46.280 1.00 81.88 180 GLN A O 1
ATOM 1426 N N . GLN A 1 181 ? 47.817 21.200 -45.368 1.00 80.88 181 GLN A N 1
ATOM 1427 C CA . GLN A 1 181 ? 47.456 21.557 -43.988 1.00 80.88 181 GLN A CA 1
ATOM 1428 C C . GLN A 1 181 ? 47.213 23.064 -43.795 1.00 80.88 181 GLN A C 1
ATOM 1430 O O . GLN A 1 181 ? 46.471 23.462 -42.899 1.00 80.88 181 GLN A O 1
ATOM 1435 N N . HIS A 1 182 ? 47.796 23.903 -44.655 1.00 81.12 182 HIS A N 1
ATOM 1436 C CA . HIS A 1 182 ? 47.650 25.360 -44.604 1.00 81.12 182 HIS A CA 1
ATOM 1437 C C . HIS A 1 182 ? 46.327 25.874 -45.197 1.00 81.12 182 HIS A C 1
ATOM 1439 O O . HIS A 1 182 ? 45.989 27.043 -45.010 1.00 81.12 182 HIS A O 1
ATOM 1445 N N . THR A 1 183 ? 45.565 25.023 -45.891 1.00 89.69 183 THR A N 1
ATOM 1446 C CA . THR A 1 183 ? 44.325 25.429 -46.566 1.00 89.69 183 THR A CA 1
ATOM 1447 C C . THR A 1 183 ? 43.190 25.725 -45.587 1.00 89.69 183 THR A C 1
ATOM 1449 O O . THR A 1 183 ? 43.067 25.103 -44.527 1.00 89.69 183 THR A O 1
ATOM 1452 N N . LEU A 1 184 ? 42.296 26.643 -45.978 1.00 88.88 184 LEU A N 1
ATOM 1453 C CA . LEU A 1 184 ? 41.052 26.904 -45.247 1.00 88.88 184 LEU A CA 1
ATOM 1454 C C . LEU A 1 184 ? 40.210 25.623 -45.113 1.00 88.88 184 LEU A C 1
ATOM 1456 O O . LEU A 1 184 ? 39.645 25.368 -44.053 1.00 88.88 184 LEU A O 1
ATOM 1460 N N . LEU A 1 185 ? 40.218 24.772 -46.144 1.00 86.88 185 LEU A N 1
ATOM 1461 C CA . LEU A 1 185 ? 39.539 23.477 -46.155 1.00 86.88 185 LEU A CA 1
ATOM 1462 C C . LEU A 1 185 ? 40.001 22.561 -45.011 1.00 86.88 185 LEU A C 1
ATOM 1464 O O . LEU A 1 185 ? 39.167 21.947 -44.348 1.00 86.88 185 LEU A O 1
ATOM 1468 N N . HIS A 1 186 ? 41.307 22.498 -44.727 1.00 88.62 186 HIS A N 1
ATOM 1469 C CA . HIS A 1 186 ? 41.828 21.692 -43.620 1.00 88.62 186 HIS A CA 1
ATOM 1470 C C . HIS A 1 186 ? 41.377 22.224 -42.251 1.00 88.62 186 HIS A C 1
ATOM 1472 O O . HIS A 1 186 ? 40.969 21.439 -41.393 1.00 88.62 186 HIS A O 1
ATOM 1478 N N . LYS A 1 187 ? 41.382 23.551 -42.062 1.00 87.94 187 LYS A N 1
ATOM 1479 C CA . LYS A 1 187 ? 40.920 24.196 -40.820 1.00 87.94 187 LYS A CA 1
ATOM 1480 C C . LYS A 1 187 ? 39.419 23.988 -40.589 1.00 87.94 187 LYS A C 1
ATOM 1482 O O . LYS A 1 187 ? 39.022 23.599 -39.492 1.00 87.94 187 LYS A O 1
ATOM 1487 N N . VAL A 1 188 ? 38.599 24.180 -41.626 1.00 91.50 188 VAL A N 1
ATOM 1488 C CA . VAL A 1 188 ? 37.142 23.959 -41.577 1.00 91.50 188 VAL A CA 1
ATOM 1489 C C . VAL A 1 188 ? 36.823 22.490 -41.300 1.00 91.50 188 VAL A C 1
ATOM 1491 O O . VAL A 1 188 ? 36.014 22.194 -40.423 1.00 91.50 188 VAL A O 1
ATOM 1494 N N . ASN A 1 189 ? 37.507 21.558 -41.969 1.00 90.44 189 ASN A N 1
ATOM 1495 C CA . ASN A 1 189 ? 37.347 20.128 -41.708 1.00 90.44 189 ASN A CA 1
ATOM 1496 C C . ASN A 1 189 ? 37.756 19.748 -40.273 1.00 90.44 189 ASN A C 1
ATOM 1498 O O . ASN A 1 189 ? 37.108 18.908 -39.656 1.00 90.44 189 ASN A O 1
ATOM 1502 N N . GLY A 1 190 ? 38.800 20.375 -39.721 1.00 88.44 190 GLY A N 1
ATOM 1503 C CA . GLY A 1 190 ? 39.201 20.192 -38.323 1.00 88.44 190 GLY A CA 1
ATOM 1504 C C . GLY A 1 190 ? 38.111 20.617 -37.334 1.00 88.44 190 GLY A C 1
ATOM 1505 O O . GLY A 1 190 ? 37.794 19.863 -36.414 1.00 88.44 190 GLY A O 1
ATOM 1506 N N . ALA A 1 191 ? 37.483 21.775 -37.563 1.00 89.56 191 ALA A N 1
ATOM 1507 C CA . ALA A 1 191 ? 36.348 22.238 -36.763 1.00 89.56 191 ALA A CA 1
ATOM 1508 C C . ALA A 1 191 ? 35.130 21.303 -36.897 1.00 89.56 191 ALA A C 1
ATOM 1510 O O . ALA A 1 191 ? 34.534 20.916 -35.891 1.00 89.56 191 ALA A O 1
ATOM 1511 N N . LEU A 1 192 ? 34.804 20.873 -38.121 1.00 89.12 192 LEU A N 1
ATOM 1512 C CA . LEU A 1 192 ? 33.711 19.934 -38.385 1.00 89.12 192 LEU A CA 1
ATOM 1513 C C . LEU A 1 192 ? 33.945 18.578 -37.704 1.00 89.12 192 LEU A C 1
ATOM 1515 O O . LEU A 1 192 ? 33.023 18.010 -37.120 1.00 89.12 192 LEU A O 1
ATOM 1519 N N . MET A 1 193 ? 35.178 18.067 -37.735 1.00 89.19 193 MET A N 1
ATOM 1520 C CA . MET A 1 193 ? 35.557 16.829 -37.053 1.00 89.19 193 MET A CA 1
ATOM 1521 C C . MET A 1 193 ? 35.367 16.951 -35.537 1.00 89.19 193 MET A C 1
ATOM 1523 O O . MET A 1 193 ? 34.770 16.066 -34.933 1.00 89.19 193 MET A O 1
ATOM 1527 N N . LEU A 1 194 ? 35.782 18.070 -34.932 1.00 88.81 194 LEU A N 1
ATOM 1528 C CA . LEU A 1 194 ? 35.615 18.300 -33.496 1.00 88.81 194 LEU A CA 1
ATOM 1529 C C . LEU A 1 194 ? 34.134 18.350 -33.087 1.00 88.81 194 LEU A C 1
ATOM 1531 O O . LEU A 1 194 ? 33.741 17.693 -32.123 1.00 88.81 194 LEU A O 1
ATOM 1535 N N . ILE A 1 195 ? 33.309 19.086 -33.839 1.00 89.12 195 ILE A N 1
ATOM 1536 C CA . ILE A 1 195 ? 31.867 19.220 -33.579 1.00 89.12 195 ILE A CA 1
ATOM 1537 C C . ILE A 1 195 ? 31.170 17.863 -33.714 1.00 89.12 195 ILE A C 1
ATOM 1539 O O . ILE A 1 195 ? 30.464 17.430 -32.803 1.00 89.12 195 ILE A O 1
ATOM 1543 N N . THR A 1 196 ? 31.394 17.168 -34.831 1.00 88.12 196 THR A N 1
ATOM 1544 C CA . THR A 1 196 ? 30.764 15.865 -35.092 1.00 88.12 196 THR A CA 1
ATOM 1545 C C . THR A 1 196 ? 31.209 14.808 -34.086 1.00 88.12 196 THR A C 1
ATOM 1547 O O . THR A 1 196 ? 30.372 14.052 -33.599 1.00 88.12 196 THR A O 1
ATOM 1550 N N . PHE A 1 197 ? 32.487 14.787 -33.696 1.00 86.56 197 PHE A N 1
ATOM 1551 C CA . PHE A 1 197 ? 32.994 13.876 -32.671 1.00 86.56 197 PHE A CA 1
ATOM 1552 C C . PHE A 1 197 ? 32.367 14.148 -31.298 1.00 86.56 197 PHE A C 1
ATOM 1554 O O . PHE A 1 197 ? 31.910 13.218 -30.632 1.00 86.56 197 PHE A O 1
ATOM 1561 N N . PHE A 1 198 ? 32.295 15.413 -30.877 1.00 86.75 198 PHE A N 1
ATOM 1562 C CA . PHE A 1 198 ? 31.720 15.772 -29.582 1.00 86.75 198 PHE A CA 1
ATOM 1563 C C . PHE A 1 198 ? 30.224 15.434 -29.507 1.00 86.75 198 PHE A C 1
ATOM 1565 O O . PHE A 1 198 ? 29.782 14.765 -28.572 1.00 86.75 198 PHE A O 1
ATOM 1572 N N . ILE A 1 199 ? 29.448 15.818 -30.523 1.00 85.19 199 ILE A N 1
ATOM 1573 C CA . ILE A 1 199 ? 28.003 15.559 -30.558 1.00 85.19 199 ILE A CA 1
ATOM 1574 C C . ILE A 1 199 ? 27.725 14.053 -30.636 1.00 85.19 199 ILE A C 1
ATOM 1576 O O . ILE A 1 199 ? 26.956 13.525 -29.834 1.00 85.19 199 ILE A O 1
ATOM 1580 N N . CYS A 1 200 ? 28.381 13.344 -31.557 1.00 83.00 200 CYS A N 1
ATOM 1581 C CA . CYS A 1 200 ? 28.017 11.963 -31.873 1.00 83.00 200 CYS A CA 1
ATOM 1582 C C . CYS A 1 200 ? 28.685 10.923 -30.962 1.00 83.00 200 CYS A C 1
ATOM 1584 O O . CYS A 1 200 ? 28.205 9.797 -30.894 1.00 83.00 200 CYS A O 1
ATOM 1586 N N . ARG A 1 201 ? 29.779 11.251 -30.258 1.00 80.12 201 ARG A N 1
ATOM 1587 C CA . ARG A 1 201 ? 30.470 10.287 -29.376 1.00 80.12 201 ARG A CA 1
ATOM 1588 C C . ARG A 1 201 ? 30.498 10.665 -27.901 1.00 80.12 201 ARG A C 1
ATOM 1590 O O . ARG A 1 201 ? 30.587 9.762 -27.075 1.00 80.12 201 ARG A O 1
ATOM 1597 N N . VAL A 1 202 ? 30.385 11.949 -27.551 1.00 82.31 202 VAL A N 1
ATOM 1598 C CA . VAL A 1 202 ? 30.368 12.388 -26.142 1.00 82.31 202 VAL A CA 1
ATOM 1599 C C . VAL A 1 202 ? 28.944 12.646 -25.659 1.00 82.31 202 VAL A C 1
ATOM 1601 O O . VAL A 1 202 ? 28.549 12.107 -24.628 1.00 82.31 202 VAL A O 1
ATOM 1604 N N . LEU A 1 203 ? 28.151 13.427 -26.399 1.00 84.75 203 LEU A N 1
ATOM 1605 C CA . LEU A 1 203 ? 26.788 13.795 -25.985 1.00 84.75 203 LEU A CA 1
ATOM 1606 C C . LEU A 1 203 ? 25.729 12.732 -26.297 1.00 84.75 203 LEU A C 1
ATOM 1608 O O . LEU A 1 203 ? 24.669 12.722 -25.671 1.00 84.75 203 LEU A O 1
ATOM 1612 N N . LEU A 1 204 ? 26.030 11.811 -27.211 1.00 83.19 204 LEU A N 1
ATOM 1613 C CA . LEU A 1 204 ? 25.102 10.772 -27.648 1.00 83.19 204 LEU A CA 1
ATOM 1614 C C . LEU A 1 204 ? 24.684 9.826 -26.510 1.00 83.19 204 LEU A C 1
ATOM 1616 O O . LEU A 1 204 ? 23.496 9.564 -26.345 1.00 83.19 204 LEU A O 1
ATOM 1620 N N . PHE A 1 205 ? 25.616 9.371 -25.665 1.00 81.19 205 PHE A N 1
ATOM 1621 C CA . PHE A 1 205 ? 25.285 8.488 -24.536 1.00 81.19 205 PHE A CA 1
ATOM 1622 C C . PHE A 1 205 ? 24.440 9.176 -23.442 1.00 81.19 205 PHE A C 1
ATOM 1624 O O . PHE A 1 205 ? 23.420 8.603 -23.049 1.00 81.19 205 PHE A O 1
ATOM 1631 N N . PRO A 1 206 ? 24.775 10.398 -22.969 1.00 84.50 206 PRO A N 1
ATOM 1632 C CA . PRO A 1 206 ? 23.896 11.175 -22.092 1.00 84.50 206 PRO A CA 1
ATOM 1633 C C . PRO A 1 206 ? 22.502 11.413 -22.683 1.00 84.50 206 PRO A C 1
ATOM 1635 O O . PRO A 1 206 ? 21.506 11.284 -21.971 1.00 84.50 206 PRO A O 1
ATOM 1638 N N . TYR A 1 207 ? 22.419 11.716 -23.981 1.00 84.62 207 TYR A N 1
ATOM 1639 C CA . TYR A 1 207 ? 21.147 11.904 -24.676 1.00 84.62 207 TYR A CA 1
ATOM 1640 C C . TYR A 1 207 ? 20.314 10.615 -24.707 1.00 84.62 207 TYR A C 1
ATOM 1642 O O . TYR A 1 207 ? 19.137 10.641 -24.351 1.00 84.62 207 TYR A O 1
ATOM 1650 N N . LEU A 1 208 ? 20.923 9.473 -25.039 1.00 82.69 208 LEU A N 1
ATOM 1651 C CA . LEU A 1 208 ? 20.247 8.174 -25.001 1.00 82.69 208 LEU A CA 1
ATOM 1652 C C . LEU A 1 208 ? 19.723 7.842 -23.599 1.00 82.69 208 LEU A C 1
ATOM 1654 O O . LEU A 1 208 ? 18.599 7.362 -23.464 1.00 82.69 208 LEU A O 1
ATOM 1658 N N . TYR A 1 209 ? 20.496 8.144 -22.553 1.00 80.62 209 TYR A N 1
ATOM 1659 C CA . TYR A 1 209 ? 20.065 7.940 -21.170 1.00 80.62 209 TYR A CA 1
ATOM 1660 C C . TYR A 1 209 ? 18.884 8.848 -20.792 1.00 80.62 209 TYR A C 1
ATOM 1662 O O . TYR A 1 209 ? 17.935 8.402 -20.144 1.00 80.62 209 TYR A O 1
ATOM 1670 N N . TYR A 1 210 ? 18.904 10.105 -21.241 1.00 82.81 210 TYR A N 1
ATOM 1671 C CA . TYR A 1 210 ? 17.805 11.052 -21.058 1.00 82.81 210 TYR A CA 1
ATOM 1672 C C . TYR A 1 210 ? 16.519 10.594 -21.765 1.00 82.81 210 TYR A C 1
ATOM 1674 O O . TYR A 1 210 ? 15.459 10.540 -21.137 1.00 82.81 210 TYR A O 1
ATOM 1682 N N . VAL A 1 211 ? 16.606 10.207 -23.043 1.00 77.94 211 VAL A N 1
ATOM 1683 C CA . VAL A 1 211 ? 15.458 9.731 -23.834 1.00 77.94 211 VAL A CA 1
ATOM 1684 C C . VAL A 1 211 ? 14.906 8.424 -23.271 1.00 77.94 211 VAL A C 1
ATOM 1686 O O . VAL A 1 211 ? 13.690 8.290 -23.130 1.00 77.94 211 VAL A O 1
ATOM 1689 N N . TYR A 1 212 ? 15.770 7.488 -22.865 1.00 76.75 212 TYR A N 1
ATOM 1690 C CA . TYR A 1 212 ? 15.346 6.266 -22.184 1.00 76.75 212 TYR A CA 1
ATOM 1691 C C . TYR A 1 212 ? 14.626 6.579 -20.867 1.00 76.75 212 TYR A C 1
ATOM 1693 O O . TYR A 1 212 ? 13.547 6.048 -20.616 1.00 76.75 212 TYR A O 1
ATOM 1701 N N . GLY A 1 213 ? 15.164 7.488 -20.046 1.00 73.25 213 GLY A N 1
ATOM 1702 C CA . GLY A 1 213 ? 14.539 7.910 -18.790 1.00 73.25 213 GLY A CA 1
ATOM 1703 C C . GLY A 1 213 ? 13.158 8.539 -18.990 1.00 73.25 213 GLY A C 1
ATOM 1704 O O . GLY A 1 213 ? 12.206 8.179 -18.294 1.00 73.25 213 GLY A O 1
ATOM 1705 N N . ARG A 1 214 ? 13.023 9.422 -19.986 1.00 73.25 214 ARG A N 1
ATOM 1706 C CA . ARG A 1 214 ? 11.747 10.050 -20.354 1.00 73.25 214 ARG A CA 1
ATOM 1707 C C . ARG A 1 214 ? 10.750 9.032 -20.905 1.00 73.25 214 ARG A C 1
ATOM 1709 O O . ARG A 1 214 ? 9.591 9.080 -20.513 1.00 73.25 214 ARG A O 1
ATOM 1716 N N . SER A 1 215 ? 11.189 8.098 -21.745 1.00 61.62 215 SER A N 1
ATOM 1717 C CA . SER A 1 215 ? 10.325 7.068 -22.340 1.00 61.62 215 SER A CA 1
ATOM 1718 C C . SER A 1 215 ? 9.853 6.061 -21.301 1.00 61.62 215 SER A C 1
ATOM 1720 O O . SER A 1 215 ? 8.686 5.719 -21.285 1.00 61.62 215 SER A O 1
ATOM 1722 N N . ASN A 1 216 ? 10.693 5.666 -20.342 1.00 58.59 216 ASN A N 1
ATOM 1723 C CA . ASN A 1 216 ? 10.279 4.792 -19.240 1.00 58.59 216 ASN A CA 1
ATOM 1724 C C . ASN A 1 216 ? 9.283 5.494 -18.294 1.00 58.59 216 ASN A C 1
ATOM 1726 O O . ASN A 1 216 ? 8.365 4.877 -17.753 1.00 58.59 216 ASN A O 1
ATOM 1730 N N . MET A 1 217 ? 9.435 6.809 -18.108 1.00 52.69 217 MET A N 1
ATOM 1731 C CA . MET A 1 217 ? 8.472 7.633 -17.377 1.00 52.69 217 MET A CA 1
ATOM 1732 C C . MET A 1 217 ? 7.165 7.782 -18.170 1.00 52.69 217 MET A C 1
ATOM 1734 O O . MET A 1 217 ? 6.091 7.611 -17.600 1.00 52.69 217 MET A O 1
ATOM 1738 N N . ALA A 1 218 ? 7.248 7.984 -19.487 1.00 45.44 218 ALA A N 1
ATOM 1739 C CA . ALA A 1 218 ? 6.110 8.044 -20.394 1.00 45.44 218 ALA A CA 1
ATOM 1740 C C . ALA A 1 218 ? 5.406 6.691 -20.536 1.00 45.44 218 ALA A C 1
ATOM 1742 O O . ALA A 1 218 ? 4.192 6.680 -20.573 1.00 45.44 218 ALA A O 1
ATOM 1743 N N . GLN A 1 219 ? 6.094 5.549 -20.515 1.00 45.34 219 GLN A N 1
ATOM 1744 C CA . GLN A 1 219 ? 5.501 4.208 -20.575 1.00 45.34 219 GLN A CA 1
ATOM 1745 C C . GLN A 1 219 ? 4.876 3.820 -19.226 1.00 45.34 219 GLN A C 1
ATOM 1747 O O . GLN A 1 219 ? 3.825 3.185 -19.192 1.00 45.34 219 GLN A O 1
ATOM 1752 N N . ARG A 1 220 ? 5.423 4.302 -18.096 1.00 46.91 220 ARG A N 1
ATOM 1753 C CA . ARG A 1 220 ? 4.725 4.272 -16.792 1.00 46.91 220 ARG A CA 1
ATOM 1754 C C . ARG A 1 220 ? 3.450 5.123 -16.786 1.00 46.91 220 ARG A C 1
ATOM 1756 O O . ARG A 1 220 ? 2.514 4.782 -16.063 1.00 46.91 220 ARG A O 1
ATOM 1763 N N . VAL A 1 221 ? 3.409 6.186 -17.589 1.00 41.16 221 VAL A N 1
ATOM 1764 C CA . VAL A 1 221 ? 2.236 7.055 -17.782 1.00 41.16 221 VAL A CA 1
ATOM 1765 C C . VAL A 1 221 ? 1.283 6.505 -18.866 1.00 41.16 221 VAL A C 1
ATOM 1767 O O . VAL A 1 221 ? 0.076 6.566 -18.680 1.00 41.16 221 VAL A O 1
ATOM 1770 N N . SER A 1 222 ? 1.774 5.835 -19.912 1.00 34.56 222 SER A N 1
ATOM 1771 C CA . SER A 1 222 ? 1.007 5.394 -21.097 1.00 34.56 222 SER A CA 1
ATOM 1772 C C . SER A 1 222 ? 0.475 3.962 -20.964 1.00 34.56 222 SER A C 1
ATOM 1774 O O . SER A 1 222 ? -0.655 3.690 -21.350 1.00 34.56 222 SER A O 1
ATOM 1776 N N . ALA A 1 223 ? 1.168 3.062 -20.249 1.00 38.69 223 ALA A N 1
ATOM 1777 C CA . ALA A 1 223 ? 0.557 1.820 -19.740 1.00 38.69 223 ALA A CA 1
ATOM 1778 C C . ALA A 1 223 ? -0.547 2.097 -18.686 1.00 38.69 223 ALA A C 1
ATOM 1780 O O . ALA A 1 223 ? -1.273 1.193 -18.239 1.00 38.69 223 ALA A O 1
ATOM 1781 N N . SER A 1 224 ? -0.679 3.364 -18.273 1.00 38.62 224 SER A N 1
ATOM 1782 C CA . SER A 1 224 ? -1.774 3.871 -17.454 1.00 38.62 224 SER A CA 1
ATOM 1783 C C . SER A 1 224 ? -2.938 4.462 -18.263 1.00 38.62 224 SER A C 1
ATOM 1785 O O . SER A 1 224 ? -3.997 4.627 -17.667 1.00 38.62 224 SER A O 1
ATOM 1787 N N . ASP A 1 225 ? -2.806 4.649 -19.586 1.00 35.72 225 ASP A N 1
ATOM 1788 C CA . ASP A 1 225 ? -3.739 5.472 -20.381 1.00 35.72 225 ASP A CA 1
ATOM 1789 C C . ASP A 1 225 ? -4.451 4.753 -21.553 1.00 35.72 225 ASP A C 1
ATOM 1791 O O . ASP A 1 225 ? -5.112 5.366 -22.379 1.00 35.72 225 ASP A O 1
ATOM 1795 N N . GLY A 1 226 ? -4.396 3.418 -21.609 1.00 31.05 226 GLY A N 1
ATOM 1796 C CA . GLY A 1 226 ? -5.109 2.597 -22.610 1.00 31.05 226 GLY A CA 1
ATOM 1797 C C . GLY A 1 226 ? -6.502 2.113 -22.187 1.00 31.05 226 GLY A C 1
ATOM 1798 O O . GLY A 1 226 ? -6.920 1.012 -22.536 1.00 31.05 226 GLY A O 1
ATOM 1799 N N . GLY A 1 227 ? -7.194 2.879 -21.354 1.00 33.41 227 GLY A N 1
ATOM 1800 C CA . GLY A 1 227 ? -8.517 2.555 -20.832 1.00 33.41 227 GLY A CA 1
ATOM 1801 C C . GLY A 1 227 ? -8.715 3.323 -19.545 1.00 33.41 227 GLY A C 1
ATOM 1802 O O . GLY A 1 227 ? -7.839 3.271 -18.691 1.00 33.41 227 GLY A O 1
ATOM 1803 N N . ASN A 1 228 ? -9.829 4.041 -19.430 1.00 38.56 228 ASN A N 1
ATOM 1804 C CA . ASN A 1 228 ? -10.204 4.909 -18.314 1.00 38.56 228 ASN A CA 1
ATOM 1805 C C . ASN A 1 228 ? -10.138 4.159 -16.958 1.00 38.56 228 ASN A C 1
ATOM 1807 O O . ASN A 1 228 ? -11.150 3.707 -16.414 1.00 38.56 228 ASN A O 1
ATOM 1811 N N . LYS A 1 229 ? -8.925 3.940 -16.434 1.00 48.06 229 LYS A N 1
ATOM 1812 C CA . LYS A 1 229 ? -8.654 3.267 -15.167 1.00 48.06 229 LYS A CA 1
ATOM 1813 C C . LYS A 1 229 ? -9.029 4.277 -14.107 1.00 48.06 229 LYS A C 1
ATOM 1815 O O . LYS A 1 229 ? -8.221 5.128 -13.750 1.00 48.06 229 LYS A O 1
ATOM 1820 N N . LYS A 1 230 ? -10.275 4.191 -13.635 1.00 62.41 230 LYS A N 1
ATOM 1821 C CA . LYS A 1 230 ? -10.783 4.970 -12.503 1.00 62.41 230 LYS A CA 1
ATOM 1822 C C . LYS A 1 230 ? -9.800 4.826 -11.345 1.00 62.41 230 LYS A C 1
ATOM 1824 O O . LYS A 1 230 ? -9.775 3.803 -10.667 1.00 62.41 230 LYS A O 1
ATOM 1829 N N . THR A 1 231 ? -8.950 5.825 -11.159 1.00 77.94 231 THR A N 1
ATOM 1830 C CA . THR A 1 231 ? -8.097 5.912 -9.982 1.00 77.94 231 THR A CA 1
ATOM 1831 C C . THR A 1 231 ? -8.983 6.342 -8.822 1.00 77.94 231 THR A C 1
ATOM 1833 O O . THR A 1 231 ? -9.838 7.213 -8.971 1.00 77.94 231 THR A O 1
ATOM 1836 N N . SER A 1 232 ? -8.831 5.690 -7.674 1.00 85.38 232 SER A N 1
ATOM 1837 C CA . SER A 1 232 ? -9.577 6.038 -6.465 1.00 85.38 232 SER A CA 1
ATOM 1838 C C . SER A 1 232 ? -8.584 6.368 -5.376 1.00 85.38 232 SER A C 1
ATOM 1840 O O . SER A 1 232 ? -7.742 5.541 -5.037 1.00 85.38 232 SER A O 1
ATOM 1842 N N . ARG A 1 233 ? -8.681 7.563 -4.797 1.00 91.38 233 ARG A N 1
ATOM 1843 C CA . ARG A 1 233 ? -7.922 7.880 -3.584 1.00 91.38 233 ARG A CA 1
ATOM 1844 C C . ARG A 1 233 ? -8.472 7.078 -2.409 1.00 91.38 233 ARG A C 1
ATOM 1846 O O . ARG A 1 233 ? -9.650 6.710 -2.407 1.00 91.38 233 ARG A O 1
ATOM 1853 N N . VAL A 1 234 ? -7.619 6.787 -1.432 1.00 94.06 234 VAL A N 1
ATOM 1854 C CA . VAL A 1 234 ? -8.068 6.233 -0.152 1.00 94.06 234 VAL A CA 1
ATOM 1855 C C . VAL A 1 234 ? -8.880 7.311 0.555 1.00 94.06 234 VAL A C 1
ATOM 1857 O O . VAL A 1 234 ? -8.357 8.381 0.860 1.00 94.06 234 VAL A O 1
ATOM 1860 N N . ARG A 1 235 ? -10.159 7.030 0.810 1.00 95.31 235 ARG A N 1
ATOM 1861 C CA . ARG A 1 235 ? -11.040 7.954 1.523 1.00 95.31 235 ARG A CA 1
ATOM 1862 C C . ARG A 1 235 ? -10.773 7.850 3.017 1.00 95.31 235 ARG A C 1
ATOM 1864 O O . ARG A 1 235 ? -10.760 6.749 3.566 1.00 95.31 235 ARG A O 1
ATOM 1871 N N . VAL A 1 236 ? -10.590 8.978 3.684 1.00 96.81 236 VAL A N 1
ATOM 1872 C CA . VAL A 1 236 ? -10.277 9.045 5.110 1.00 96.81 236 VAL A CA 1
ATOM 1873 C C . VAL A 1 236 ? -11.400 9.760 5.846 1.00 96.81 236 VAL A C 1
ATOM 1875 O O . VAL A 1 236 ? -11.634 10.953 5.649 1.00 96.81 236 VAL A O 1
ATOM 1878 N N . ALA A 1 237 ? -12.074 9.015 6.718 1.00 97.12 237 ALA A N 1
ATOM 1879 C CA . ALA A 1 237 ? -13.024 9.541 7.682 1.00 97.12 237 ALA A CA 1
ATOM 1880 C C . ALA A 1 237 ? -12.375 9.567 9.069 1.00 97.12 237 ALA A C 1
ATOM 1882 O O . ALA A 1 237 ? -11.735 8.597 9.476 1.00 97.12 237 ALA A O 1
ATOM 1883 N N . VAL A 1 238 ? -12.548 10.650 9.816 1.00 97.62 238 VAL A N 1
ATOM 1884 C CA . VAL A 1 238 ? -12.106 10.744 11.213 1.00 97.62 238 VAL A CA 1
ATOM 1885 C C . VAL A 1 238 ? -13.326 10.713 12.113 1.00 97.62 238 VAL A C 1
ATOM 1887 O O . VAL A 1 238 ? -14.315 11.369 11.818 1.00 97.62 238 VAL A O 1
ATOM 1890 N N . ARG A 1 239 ? -13.271 9.944 13.200 1.00 96.88 239 ARG A N 1
ATOM 1891 C CA . ARG A 1 239 ? -14.357 9.824 14.168 1.00 96.88 239 ARG A CA 1
ATOM 1892 C C . ARG A 1 239 ? -13.883 10.158 15.570 1.00 96.88 239 ARG A C 1
ATOM 1894 O O . ARG A 1 239 ? -13.079 9.421 16.145 1.00 96.88 239 ARG A O 1
ATOM 1901 N N . LEU A 1 240 ? -14.436 11.232 16.117 1.00 95.69 240 LEU A N 1
ATOM 1902 C CA . LEU A 1 240 ? -14.232 11.657 17.491 1.00 95.69 240 LEU A CA 1
ATOM 1903 C C . LEU A 1 240 ? -15.249 10.969 18.399 1.00 95.69 240 LEU A C 1
ATOM 1905 O O . LEU A 1 240 ? -16.453 11.126 18.228 1.00 95.69 240 LEU A O 1
ATOM 1909 N N . ARG A 1 241 ? -14.777 10.186 19.374 1.00 93.44 241 ARG A N 1
ATOM 1910 C CA . ARG A 1 241 ? -15.685 9.625 20.384 1.00 93.44 241 ARG A CA 1
ATOM 1911 C C . ARG A 1 241 ? -16.069 10.679 21.436 1.00 93.44 241 ARG A C 1
ATOM 1913 O O . ARG A 1 241 ? -15.288 11.608 21.656 1.00 93.44 241 ARG A O 1
ATOM 1920 N N . PRO A 1 242 ? -17.205 10.513 22.139 1.00 90.62 242 PRO A N 1
ATOM 1921 C CA . PRO A 1 242 ? -17.562 11.361 23.273 1.00 90.62 242 PRO A CA 1
ATOM 1922 C C . PRO A 1 242 ? -16.470 11.409 24.348 1.00 90.62 242 PRO A C 1
ATOM 1924 O O . PRO A 1 242 ? -15.701 10.454 24.521 1.00 90.62 242 PRO A O 1
ATOM 1927 N N . TYR A 1 243 ? -16.420 12.529 25.069 1.00 86.56 243 TYR A N 1
ATOM 1928 C CA . TYR A 1 243 ? -15.510 12.734 26.193 1.00 86.56 243 TYR A CA 1
ATOM 1929 C C . TYR A 1 243 ? -15.949 11.867 27.379 1.00 86.56 243 TYR A C 1
ATOM 1931 O O . TYR A 1 243 ? -17.105 11.924 27.795 1.00 86.56 243 TYR A O 1
ATOM 1939 N N . MET A 1 244 ? -15.039 11.049 27.912 1.00 81.81 244 MET A N 1
ATOM 1940 C CA . MET A 1 244 ? -15.337 10.136 29.018 1.00 81.81 244 MET A CA 1
ATOM 1941 C C . MET A 1 244 ? -14.866 10.772 30.328 1.00 81.81 244 MET A C 1
ATOM 1943 O O . MET A 1 244 ? -13.695 10.654 30.689 1.00 81.81 244 MET A O 1
ATOM 1947 N N . LEU A 1 245 ? -15.773 11.453 31.035 1.00 64.00 245 LEU A N 1
ATOM 1948 C CA . LEU A 1 245 ? -15.503 12.020 32.360 1.00 64.00 245 LEU A CA 1
ATOM 1949 C C . LEU A 1 245 ? -15.213 10.889 33.359 1.00 64.00 245 LEU A C 1
ATOM 1951 O O . LEU A 1 245 ? -16.059 10.026 33.592 1.00 64.00 245 LEU A O 1
ATOM 1955 N N . LYS A 1 246 ? -14.028 10.902 33.974 1.00 60.72 246 LYS A N 1
ATOM 1956 C CA . LYS A 1 246 ? -13.796 10.214 35.250 1.00 60.72 246 LYS A CA 1
ATOM 1957 C C . LYS A 1 246 ? -13.859 11.270 36.347 1.00 60.72 246 LYS A C 1
ATOM 1959 O O . LYS A 1 246 ? -13.196 12.290 36.217 1.00 60.72 246 LYS A O 1
ATOM 1964 N N . GLN A 1 247 ? -14.638 11.012 37.397 1.00 52.78 247 GLN A N 1
ATOM 1965 C CA . GLN A 1 247 ? -14.937 11.965 38.480 1.00 52.78 247 GLN A CA 1
ATOM 1966 C C . GLN A 1 247 ? -13.698 12.479 39.256 1.00 52.78 247 GLN A C 1
ATOM 1968 O O . GLN A 1 247 ? -13.835 13.448 39.993 1.00 52.78 247 GLN A O 1
ATOM 1973 N N . ASP A 1 248 ? -12.503 11.909 39.035 1.00 52.91 248 ASP A N 1
ATOM 1974 C CA . ASP A 1 248 ? -11.266 12.216 39.777 1.00 52.91 248 ASP A CA 1
ATOM 1975 C C . ASP A 1 248 ? -10.140 12.894 38.952 1.00 52.91 248 ASP A C 1
ATOM 1977 O O . ASP A 1 248 ? -9.066 13.169 39.492 1.00 52.91 248 ASP A O 1
ATOM 1981 N N . GLU A 1 249 ? -10.312 13.148 37.645 1.00 56.69 249 GLU A N 1
ATOM 1982 C CA . GLU A 1 249 ? -9.285 13.823 36.821 1.00 56.69 249 GLU A CA 1
ATOM 1983 C C . GLU A 1 249 ? -9.538 15.346 36.782 1.00 56.69 249 GLU A C 1
ATOM 1985 O O . GLU A 1 249 ? -10.667 15.789 36.580 1.00 56.69 249 GLU A O 1
ATOM 1990 N N . LYS A 1 250 ? -8.481 16.154 36.992 1.00 56.03 250 LYS A N 1
ATOM 1991 C CA . LYS A 1 250 ? -8.517 17.627 36.873 1.00 56.03 250 LYS A CA 1
ATOM 1992 C C . LYS A 1 250 ? -9.201 18.029 35.561 1.00 56.03 250 LYS A C 1
ATOM 1994 O O . LYS A 1 250 ? -8.929 17.412 34.536 1.00 56.03 250 LYS A O 1
ATOM 1999 N N . ASP A 1 251 ? -10.032 19.070 35.618 1.00 60.03 251 ASP A N 1
ATOM 2000 C CA . ASP A 1 251 ? -10.909 19.580 34.550 1.00 60.03 251 ASP A CA 1
ATOM 2001 C C . ASP A 1 251 ? -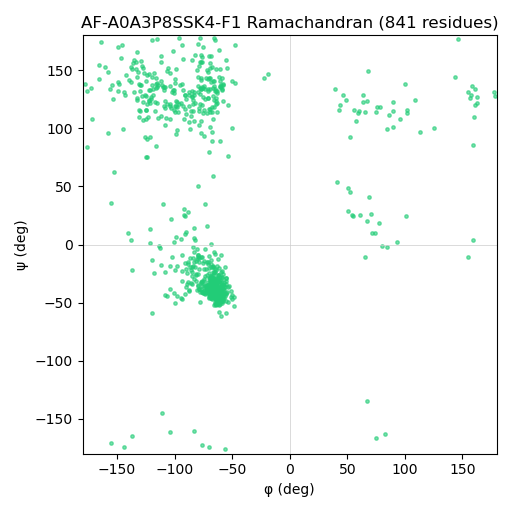10.134 20.184 33.352 1.00 60.03 251 ASP A C 1
ATOM 2003 O O . ASP A 1 251 ? -10.222 21.365 33.020 1.00 60.03 251 ASP A O 1
ATOM 2007 N N . GLU A 1 252 ? -9.289 19.375 32.716 1.00 66.69 252 GLU A N 1
ATOM 2008 C CA . GLU A 1 252 ? -8.629 19.678 31.454 1.00 66.69 252 GLU A CA 1
ATOM 2009 C C . GLU A 1 252 ? -9.591 19.249 30.333 1.00 66.69 252 GLU A C 1
ATOM 2011 O O . GLU A 1 252 ? -9.729 18.062 30.019 1.00 66.69 252 GLU A O 1
ATOM 2016 N N . GLY A 1 253 ? -10.321 20.219 29.770 1.00 76.12 253 GLY A N 1
ATOM 2017 C CA . GLY A 1 253 ? -11.328 20.006 28.720 1.00 76.12 253 GLY A CA 1
ATOM 2018 C C . GLY A 1 253 ? -10.816 19.282 27.454 1.00 76.12 253 GLY A C 1
ATOM 2019 O O . GLY A 1 253 ? -9.672 18.843 27.378 1.00 76.12 253 GLY A O 1
ATOM 2020 N N . PRO A 1 254 ? -11.641 19.122 26.403 1.00 86.56 254 PRO A N 1
ATOM 2021 C CA . PRO A 1 254 ? -11.247 18.364 25.215 1.00 86.56 254 PRO A CA 1
ATOM 2022 C C . PRO A 1 254 ? -10.089 19.032 24.455 1.00 86.56 254 PRO A C 1
ATOM 2024 O O . PRO A 1 254 ? -10.131 20.227 24.158 1.00 86.56 254 PRO A O 1
ATOM 2027 N N . CYS A 1 255 ? -9.083 18.239 24.076 1.00 88.88 255 CYS A N 1
ATOM 2028 C CA . CYS A 1 255 ? -7.926 18.703 23.303 1.00 88.88 255 CYS A CA 1
ATOM 2029 C C . CYS A 1 255 ? -8.164 18.754 21.784 1.00 88.88 255 CYS A C 1
ATOM 2031 O O . CYS A 1 255 ? -7.355 19.333 21.058 1.00 88.88 255 CYS A O 1
ATOM 2033 N N . VAL A 1 256 ? -9.270 18.167 21.312 1.00 91.81 256 VAL A N 1
ATOM 2034 C CA . VAL A 1 256 ? -9.710 18.162 19.910 1.00 91.81 256 VAL A CA 1
ATOM 2035 C C . VAL A 1 256 ? -11.076 18.825 19.804 1.00 91.81 256 VAL A C 1
ATOM 2037 O O . VAL A 1 256 ? -11.966 18.539 20.605 1.00 91.81 256 VAL A O 1
ATOM 2040 N N . ARG A 1 257 ? -11.259 19.664 18.785 1.00 89.06 257 ARG A N 1
ATOM 2041 C CA . ARG A 1 257 ? -12.533 20.304 18.450 1.00 89.06 257 ARG A CA 1
ATOM 2042 C C . ARG A 1 257 ? -12.851 20.102 16.972 1.00 89.06 257 ARG A C 1
ATOM 2044 O O . ARG A 1 257 ? -11.972 20.207 16.121 1.00 89.06 257 ARG A O 1
ATOM 2051 N N . GLY A 1 258 ? -14.107 19.790 16.673 1.00 89.50 258 GLY A N 1
ATOM 2052 C CA . GLY A 1 258 ? -14.617 19.802 15.303 1.00 89.50 258 GLY A CA 1
ATOM 2053 C C . GLY A 1 258 ? -14.941 21.229 14.876 1.00 89.50 258 GLY A C 1
ATOM 2054 O O . GLY A 1 258 ? -15.525 21.967 15.665 1.00 89.50 258 GLY A O 1
ATOM 2055 N N . LEU A 1 259 ? -14.557 21.609 13.657 1.00 89.06 259 LEU A N 1
ATOM 2056 C CA . LEU A 1 259 ? -14.917 22.905 13.071 1.00 89.06 259 LEU A CA 1
ATOM 2057 C C . LEU A 1 259 ? -16.120 22.760 12.134 1.00 89.06 259 LEU A C 1
ATOM 2059 O O . LEU A 1 259 ? -17.047 23.560 12.189 1.00 89.06 259 LEU A O 1
ATOM 2063 N N . ASP A 1 260 ? -16.109 21.722 11.297 1.00 89.81 260 ASP A N 1
ATOM 2064 C CA . ASP A 1 260 ? -17.191 21.370 10.378 1.00 89.81 260 ASP A CA 1
ATOM 2065 C C . ASP A 1 260 ? -17.143 19.865 10.035 1.00 89.81 260 ASP A C 1
ATOM 2067 O O . ASP A 1 260 ? -16.381 19.102 10.631 1.00 89.81 260 ASP A O 1
ATOM 2071 N N . SER A 1 261 ? -17.945 19.417 9.065 1.00 89.62 261 SER A N 1
ATOM 2072 C CA . SER A 1 261 ? -18.031 18.009 8.644 1.00 89.62 261 SER A CA 1
ATOM 2073 C C . SER A 1 261 ? -16.778 17.453 7.947 1.00 89.62 261 SER A C 1
ATOM 2075 O O . SER A 1 261 ? -16.799 16.300 7.517 1.00 89.62 261 SER A O 1
ATOM 2077 N N . GLN A 1 262 ? -15.705 18.230 7.773 1.00 92.31 262 GLN A N 1
ATOM 2078 C CA . GLN A 1 262 ? -14.448 17.816 7.124 1.00 92.31 262 GLN A CA 1
ATOM 2079 C C . GLN A 1 262 ? -13.192 18.293 7.871 1.00 92.31 262 GLN A C 1
ATOM 2081 O O . GLN A 1 262 ? -12.116 17.709 7.711 1.00 92.31 262 GLN A O 1
ATOM 2086 N N . ASN A 1 263 ? -13.313 19.337 8.686 1.00 92.81 263 ASN A N 1
ATOM 2087 C CA . ASN A 1 263 ? -12.223 20.037 9.339 1.00 92.81 263 ASN A CA 1
ATOM 2088 C C . ASN A 1 263 ? -12.300 19.876 10.858 1.00 92.81 263 ASN A C 1
ATOM 2090 O O . ASN A 1 263 ? -13.346 20.047 11.486 1.00 92.81 263 ASN A O 1
ATOM 2094 N N . LEU A 1 264 ? -11.145 19.607 11.459 1.00 94.69 264 LEU A N 1
ATOM 2095 C CA . LEU A 1 264 ? -10.975 19.526 12.906 1.00 94.69 264 LEU A CA 1
ATOM 2096 C C . LEU A 1 264 ? -9.698 20.246 13.325 1.00 94.69 264 LEU A C 1
ATOM 2098 O O . LEU A 1 264 ? -8.749 20.365 12.546 1.00 94.69 264 LEU A O 1
ATOM 2102 N N . GLU A 1 265 ? -9.655 20.681 14.574 1.00 93.25 265 GLU A N 1
ATOM 2103 C CA . GLU A 1 265 ? -8.476 21.272 15.185 1.00 93.25 265 GLU A CA 1
ATOM 2104 C C . GLU A 1 265 ? -8.075 20.539 16.465 1.00 93.25 265 GLU A C 1
ATOM 2106 O O . GLU A 1 265 ? -8.909 20.035 17.218 1.00 93.25 265 GLU A O 1
ATOM 2111 N N . ILE A 1 266 ? -6.770 20.469 16.702 1.00 93.25 266 ILE A N 1
ATOM 2112 C CA . ILE A 1 266 ? -6.172 19.937 17.924 1.00 93.25 266 ILE A CA 1
ATOM 2113 C C . ILE A 1 266 ? -5.244 20.998 18.518 1.00 93.25 266 ILE A C 1
ATOM 2115 O O . ILE A 1 266 ? -4.549 21.700 17.783 1.00 93.25 266 ILE A O 1
ATOM 2119 N N . ILE A 1 267 ? -5.234 21.136 19.841 1.00 90.38 267 ILE A N 1
ATOM 2120 C CA . ILE A 1 267 ? -4.377 22.107 20.541 1.00 90.38 267 ILE A CA 1
ATOM 2121 C C . ILE A 1 267 ? -2.899 21.796 20.263 1.00 90.38 267 ILE A C 1
ATOM 2123 O O . ILE A 1 267 ? -2.521 20.638 20.156 1.00 90.38 267 ILE A O 1
ATOM 2127 N N . ASN A 1 268 ? -2.029 22.796 20.138 1.00 87.56 268 ASN A N 1
ATOM 2128 C CA . ASN A 1 268 ? -0.596 22.555 19.992 1.00 87.56 268 ASN A CA 1
ATOM 2129 C C . ASN A 1 268 ? 0.065 22.373 21.370 1.00 87.56 268 ASN A C 1
ATOM 2131 O O . ASN A 1 268 ? 0.156 23.312 22.156 1.00 87.56 268 ASN A O 1
ATOM 2135 N N . TRP A 1 269 ? 0.600 21.180 21.661 1.00 82.12 269 TRP A N 1
ATOM 2136 C CA . TRP A 1 269 ? 1.279 20.917 22.943 1.00 82.12 269 TRP A CA 1
ATOM 2137 C C . TRP A 1 269 ? 2.496 21.813 23.222 1.00 82.12 269 TRP A C 1
ATOM 2139 O O . TRP A 1 269 ? 2.880 21.967 24.379 1.00 82.12 269 TRP A O 1
ATOM 2149 N N . ARG A 1 270 ? 3.134 22.377 22.184 1.00 83.69 270 ARG A N 1
ATOM 2150 C CA . ARG A 1 270 ? 4.284 23.287 22.346 1.00 83.69 270 ARG A CA 1
ATOM 2151 C C . ARG A 1 270 ? 3.859 24.711 22.676 1.00 83.69 270 ARG A C 1
ATOM 2153 O O . ARG A 1 270 ? 4.608 25.419 23.340 1.00 83.69 270 ARG A O 1
ATOM 2160 N N . ASN A 1 271 ? 2.697 25.125 22.184 1.00 84.38 271 ASN A N 1
ATOM 2161 C CA . ASN A 1 271 ? 2.148 26.452 22.397 1.00 84.38 271 ASN A CA 1
ATOM 2162 C C . ASN A 1 271 ? 0.623 26.343 22.499 1.00 84.38 271 ASN A C 1
ATOM 2164 O O . ASN A 1 271 ? -0.058 26.284 21.482 1.00 84.38 271 ASN A O 1
ATOM 2168 N N . ALA A 1 272 ? 0.089 26.338 23.722 1.00 75.88 272 ALA A N 1
ATOM 2169 C CA . ALA A 1 272 ? -1.342 26.139 23.975 1.00 75.88 272 ALA A CA 1
ATOM 2170 C C . ALA A 1 272 ? -2.246 27.232 23.368 1.00 75.88 272 ALA A C 1
ATOM 2172 O O . ALA A 1 272 ? -3.460 27.056 23.311 1.00 75.88 272 ALA A O 1
ATOM 2173 N N . THR A 1 273 ? -1.667 28.350 22.916 1.00 77.75 273 THR A N 1
ATOM 2174 C CA . THR A 1 273 ? -2.389 29.417 22.203 1.00 77.75 273 THR A CA 1
ATOM 2175 C C . THR A 1 273 ? -2.591 29.123 20.713 1.00 77.75 273 THR A C 1
ATOM 2177 O O . THR A 1 273 ? -3.413 29.769 20.069 1.00 77.75 273 THR A O 1
ATOM 2180 N N . GLU A 1 274 ? -1.878 28.139 20.163 1.00 86.31 274 GLU A N 1
ATOM 2181 C CA . GLU A 1 274 ? -1.978 27.722 18.767 1.00 86.31 274 GLU A CA 1
ATOM 2182 C C . GLU A 1 274 ? -2.764 26.414 18.630 1.00 86.31 274 GLU A C 1
ATOM 2184 O O . GLU A 1 274 ? -2.676 25.514 19.470 1.00 86.31 274 GLU A O 1
ATOM 2189 N N . THR A 1 275 ? -3.487 26.272 17.517 1.00 88.94 275 THR A N 1
ATOM 2190 C CA . THR A 1 275 ? -4.155 25.024 17.133 1.00 88.94 275 THR A CA 1
ATOM 2191 C C . THR A 1 275 ? -3.629 24.521 15.791 1.00 88.94 275 THR A C 1
ATOM 2193 O O . THR A 1 275 ? -3.299 25.290 14.888 1.00 88.94 275 THR A O 1
ATOM 2196 N N . VAL A 1 276 ? -3.523 23.199 15.658 1.00 92.06 276 VAL A N 1
ATOM 2197 C CA . VAL A 1 276 ? -3.188 22.522 14.403 1.00 92.06 276 VAL A CA 1
ATOM 2198 C C . VAL A 1 276 ? -4.487 22.078 13.746 1.00 92.06 276 VAL A C 1
ATOM 2200 O O . VAL A 1 276 ? -5.243 21.299 14.326 1.00 92.06 276 VAL A O 1
ATOM 2203 N N . LYS A 1 277 ? -4.737 22.559 12.528 1.00 93.62 277 LYS A N 1
ATOM 2204 C CA . LYS A 1 277 ? -5.936 22.230 11.749 1.00 93.62 277 LYS A CA 1
ATOM 2205 C C . LYS A 1 277 ? -5.661 21.074 10.793 1.00 93.62 277 LYS A C 1
ATOM 2207 O O . LYS A 1 277 ? -4.629 21.055 10.124 1.00 93.62 277 LYS A O 1
ATOM 2212 N N . TYR A 1 278 ? -6.601 20.140 10.702 1.00 95.50 278 TYR A N 1
ATOM 2213 C CA . TYR A 1 278 ? -6.578 19.032 9.753 1.00 95.50 278 TYR A CA 1
ATOM 2214 C C . TYR A 1 278 ? -7.829 19.037 8.876 1.00 95.50 278 TYR A C 1
ATOM 2216 O O . TYR A 1 278 ? -8.917 19.364 9.344 1.00 95.50 278 TYR A O 1
ATOM 2224 N N . HIS A 1 279 ? -7.658 18.609 7.624 1.00 95.12 279 HIS A N 1
ATOM 2225 C CA . HIS A 1 279 ? -8.712 18.537 6.617 1.00 95.12 279 HIS A CA 1
ATOM 2226 C C . HIS A 1 279 ? -8.831 17.118 6.030 1.00 95.12 279 HIS A C 1
ATOM 2228 O O . HIS A 1 279 ? -7.927 16.625 5.341 1.00 95.12 279 HIS A O 1
ATOM 2234 N N . PHE A 1 280 ? -9.969 16.465 6.260 1.00 96.06 280 PHE A N 1
ATOM 2235 C CA . PHE A 1 280 ? -10.267 15.088 5.848 1.00 96.06 280 PHE A CA 1
ATOM 2236 C C . PHE A 1 280 ? -11.475 15.021 4.913 1.00 96.06 280 PHE A C 1
ATOM 2238 O O . PHE A 1 280 ? -12.062 16.042 4.586 1.00 96.06 280 PHE A O 1
ATOM 2245 N N . ASP A 1 281 ? -11.801 13.832 4.400 1.00 94.75 281 ASP A N 1
ATOM 2246 C CA . ASP A 1 281 ? -12.959 13.685 3.505 1.00 94.75 281 ASP A CA 1
ATOM 2247 C C . ASP A 1 281 ? -14.277 13.723 4.283 1.00 94.75 281 ASP A C 1
ATOM 2249 O O . ASP A 1 281 ? -15.294 14.167 3.755 1.00 94.75 281 ASP A O 1
ATOM 2253 N N . VAL A 1 282 ? -14.262 13.228 5.526 1.00 94.88 282 VAL A N 1
ATOM 2254 C CA . VAL A 1 282 ? -15.381 13.304 6.470 1.00 94.88 282 VAL A CA 1
ATOM 2255 C C . VAL A 1 282 ? -14.842 13.386 7.899 1.00 94.88 282 VAL A C 1
ATOM 2257 O O . VAL A 1 282 ? -13.925 12.650 8.268 1.00 94.88 282 VAL A O 1
ATOM 2260 N N . PHE A 1 283 ? -15.442 14.239 8.716 1.00 96.44 283 PHE A N 1
ATOM 2261 C CA . PHE A 1 283 ? -15.263 14.305 10.157 1.00 96.44 283 PHE A CA 1
ATOM 2262 C C . PHE A 1 283 ? -16.596 13.996 10.847 1.00 96.44 283 PHE A C 1
ATOM 2264 O O . PHE A 1 283 ? -17.602 14.659 10.604 1.00 96.44 283 PHE A O 1
ATOM 2271 N N . HIS A 1 284 ? -16.577 12.971 11.694 1.00 95.38 284 HIS A N 1
ATOM 2272 C CA . HIS A 1 284 ? -17.674 12.555 12.560 1.00 95.38 284 HIS A CA 1
ATOM 2273 C C . HIS A 1 284 ? -17.393 13.072 13.963 1.00 95.38 284 HIS A C 1
ATOM 2275 O O . HIS A 1 284 ? -16.402 12.675 14.589 1.00 95.38 284 HIS A O 1
ATOM 2281 N N . ASP A 1 285 ? -18.251 13.968 14.428 1.00 92.69 285 ASP A N 1
ATOM 2282 C CA . ASP A 1 285 ? -18.169 14.566 15.752 1.00 92.69 285 ASP A CA 1
ATOM 2283 C C . ASP A 1 285 ? -18.656 13.605 16.853 1.00 92.69 285 ASP A C 1
ATOM 2285 O O . ASP A 1 285 ? -18.930 12.423 16.623 1.00 92.69 285 ASP A O 1
ATOM 2289 N N . THR A 1 286 ? -18.767 14.119 18.079 1.00 90.75 286 THR A N 1
ATOM 2290 C CA . THR A 1 286 ? -19.199 13.335 19.241 1.00 90.75 286 THR A CA 1
ATOM 2291 C C . THR A 1 286 ? -20.673 12.933 19.207 1.00 90.75 286 THR A C 1
ATOM 2293 O O . THR A 1 286 ? -21.035 11.985 19.901 1.00 90.75 286 THR A O 1
ATOM 2296 N N . GLN A 1 287 ? -21.510 13.624 18.426 1.00 90.75 287 GLN A N 1
ATOM 2297 C CA . GLN A 1 287 ? -22.948 13.356 18.312 1.00 90.75 287 GLN A CA 1
ATOM 2298 C C . GLN A 1 287 ? -23.267 12.369 17.187 1.00 90.75 287 GLN A C 1
ATOM 2300 O O . GLN A 1 287 ? -24.350 11.786 17.157 1.00 90.75 287 GLN A O 1
ATOM 2305 N N . THR A 1 288 ? -22.313 12.140 16.285 1.00 93.12 288 THR A N 1
ATOM 2306 C CA . THR A 1 288 ? -22.522 11.301 15.112 1.00 93.12 288 THR A CA 1
ATOM 2307 C C . THR A 1 288 ? -22.810 9.841 15.487 1.00 93.12 288 THR A C 1
ATOM 2309 O O . THR A 1 288 ? -22.010 9.135 16.123 1.00 93.12 288 THR A O 1
ATOM 2312 N N . THR A 1 289 ? -23.949 9.345 15.013 1.00 94.12 289 THR A N 1
ATOM 2313 C CA . THR A 1 289 ? -24.449 7.996 15.295 1.00 94.12 289 THR A CA 1
ATOM 2314 C C . THR A 1 289 ? -23.733 6.915 14.476 1.00 94.12 289 THR A C 1
ATOM 2316 O O . THR A 1 289 ? -23.120 7.161 13.435 1.00 94.12 289 THR A O 1
ATOM 2319 N N . GLN A 1 290 ? -23.852 5.650 14.899 1.00 94.19 290 GLN A N 1
ATOM 2320 C CA . GLN A 1 290 ? -23.325 4.498 14.144 1.00 94.19 290 GLN A CA 1
ATOM 2321 C C . GLN A 1 290 ? -23.889 4.420 12.717 1.00 94.19 290 GLN A C 1
ATOM 2323 O O . GLN A 1 290 ? -23.205 3.991 11.785 1.00 94.19 290 GLN A O 1
ATOM 2328 N N . GLN A 1 291 ? -25.151 4.820 12.556 1.00 94.50 291 GLN A N 1
ATOM 2329 C CA . GLN A 1 291 ? -25.846 4.800 11.279 1.00 94.50 291 GLN A CA 1
ATOM 2330 C C . GLN A 1 291 ? -25.296 5.852 10.319 1.00 94.50 291 GLN A C 1
ATOM 2332 O O . GLN A 1 291 ? -25.020 5.527 9.167 1.00 94.50 291 GLN A O 1
ATOM 2337 N N . GLU A 1 292 ? -25.085 7.078 10.786 1.00 94.31 292 GLU A N 1
ATOM 2338 C CA . GLU A 1 292 ? -24.536 8.164 9.967 1.00 94.31 292 GLU A CA 1
ATOM 2339 C C . GLU A 1 292 ? -23.108 7.867 9.510 1.00 94.31 292 GLU A C 1
ATOM 2341 O O . GLU A 1 292 ? -22.790 8.063 8.333 1.00 94.31 292 GLU A O 1
ATOM 2346 N N . VAL A 1 293 ? -22.269 7.294 10.385 1.00 95.00 293 VAL A N 1
ATOM 2347 C CA . VAL A 1 293 ? -20.918 6.836 10.009 1.00 95.00 293 VAL A CA 1
ATOM 2348 C C . VAL A 1 293 ? -20.993 5.825 8.861 1.00 95.00 293 VAL A C 1
ATOM 2350 O O . VAL A 1 293 ? -20.267 5.944 7.871 1.00 95.00 293 VAL A O 1
ATOM 2353 N N . PHE A 1 294 ? -21.903 4.850 8.952 1.00 96.38 294 PHE A N 1
ATOM 2354 C CA . PHE A 1 294 ? -22.094 3.850 7.903 1.00 96.38 294 PHE A CA 1
ATOM 2355 C C . PHE A 1 294 ? -22.587 4.470 6.587 1.00 96.38 294 PHE A C 1
ATOM 2357 O O . PHE A 1 294 ? -21.992 4.217 5.537 1.00 96.38 294 PHE A O 1
ATOM 2364 N N . LEU A 1 295 ? -23.642 5.289 6.635 1.00 94.56 295 LEU A N 1
ATOM 2365 C CA . LEU A 1 295 ? -24.274 5.878 5.449 1.00 94.56 295 LEU A CA 1
ATOM 2366 C C . LEU A 1 295 ? -23.329 6.811 4.688 1.00 94.56 295 LEU A C 1
ATOM 2368 O O . LEU A 1 295 ? -23.241 6.738 3.465 1.00 94.56 295 LEU A O 1
ATOM 2372 N N . SER A 1 296 ? -22.597 7.658 5.407 1.00 91.50 296 SER A N 1
ATOM 2373 C CA . SER A 1 296 ? -21.701 8.652 4.811 1.00 91.50 296 SER A CA 1
ATOM 2374 C C . SER A 1 296 ? -20.404 8.041 4.277 1.00 91.50 296 SER A C 1
ATOM 2376 O O . SER A 1 296 ? -19.933 8.431 3.205 1.00 91.50 296 SER A O 1
ATOM 2378 N N . SER A 1 297 ? -19.805 7.098 5.016 1.00 92.94 297 SER A N 1
ATOM 2379 C CA . SER A 1 297 ? -18.418 6.669 4.794 1.00 92.94 297 SER A CA 1
ATOM 2380 C C . SER A 1 297 ? -18.321 5.320 4.085 1.00 92.94 297 SER A C 1
ATOM 2382 O O . SER A 1 297 ? -17.463 5.160 3.220 1.00 92.94 297 SER A O 1
ATOM 2384 N N . VAL A 1 298 ? -19.205 4.368 4.406 1.00 95.06 298 VAL A N 1
ATOM 2385 C CA . VAL A 1 298 ? -19.079 2.961 3.978 1.00 95.06 298 VAL A CA 1
ATOM 2386 C C . VAL A 1 298 ? -20.093 2.571 2.906 1.00 95.06 298 VAL A C 1
ATOM 2388 O O . VAL A 1 298 ? -19.724 1.925 1.930 1.00 95.06 298 VAL A O 1
ATOM 2391 N N . LYS A 1 299 ? -21.360 2.976 3.028 1.00 94.62 299 LYS A N 1
ATOM 2392 C CA . LYS A 1 299 ? -22.400 2.633 2.045 1.00 94.62 299 LYS A CA 1
ATOM 2393 C C . LYS A 1 299 ? -22.007 2.946 0.585 1.00 94.62 299 LYS A C 1
ATOM 2395 O O . LYS A 1 299 ? -22.264 2.088 -0.260 1.00 94.62 299 LYS A O 1
ATOM 2400 N N . PRO A 1 300 ? -21.326 4.069 0.260 1.00 93.62 300 PRO A N 1
ATOM 2401 C CA . PRO A 1 300 ? -20.971 4.394 -1.124 1.00 93.62 300 PRO A CA 1
ATOM 2402 C C . PRO A 1 300 ? -20.048 3.382 -1.816 1.00 93.62 300 PRO A C 1
ATOM 2404 O O . PRO A 1 300 ? -20.095 3.274 -3.037 1.00 93.62 300 PRO A O 1
ATOM 2407 N N . ILE A 1 301 ? -19.227 2.628 -1.071 1.00 93.56 301 ILE A N 1
ATOM 2408 C CA . ILE A 1 301 ? -18.282 1.673 -1.678 1.00 93.56 301 ILE A CA 1
ATOM 2409 C C . ILE A 1 301 ? -18.886 0.279 -1.908 1.00 93.56 301 ILE A C 1
ATOM 2411 O O . ILE A 1 301 ? -18.342 -0.505 -2.686 1.00 93.56 301 ILE A O 1
ATOM 2415 N N . LEU A 1 302 ? -20.012 -0.046 -1.260 1.00 94.44 302 LEU A N 1
ATOM 2416 C CA . LEU A 1 302 ? -20.621 -1.381 -1.315 1.00 94.44 302 LEU A CA 1
ATOM 2417 C C . LEU A 1 302 ? -21.126 -1.789 -2.712 1.00 94.44 302 LEU A C 1
ATOM 2419 O O . LEU A 1 302 ? -20.881 -2.934 -3.105 1.00 94.44 302 LEU A O 1
ATOM 2423 N N . PRO A 1 303 ? -21.744 -0.898 -3.516 1.00 92.25 303 PRO A N 1
ATOM 2424 C CA . PRO A 1 303 ? -22.187 -1.243 -4.868 1.00 92.25 303 PRO A CA 1
ATOM 2425 C C . PRO A 1 303 ? -21.062 -1.720 -5.800 1.00 92.25 303 PRO A C 1
ATOM 2427 O O . PRO A 1 303 ? -21.314 -2.527 -6.695 1.00 92.25 303 PRO A O 1
ATOM 2430 N N . HIS A 1 304 ? -19.816 -1.278 -5.589 1.00 91.31 304 HIS A N 1
ATOM 2431 C CA . HIS A 1 304 ? -18.669 -1.695 -6.408 1.00 91.31 304 HIS A CA 1
ATOM 2432 C C . HIS A 1 304 ? -18.339 -3.185 -6.252 1.00 91.31 304 HIS A C 1
ATOM 2434 O O . HIS A 1 304 ? -17.876 -3.826 -7.198 1.00 91.31 304 HIS A O 1
ATOM 2440 N N . ILE A 1 305 ? -18.639 -3.771 -5.093 1.00 92.50 305 ILE A N 1
ATOM 2441 C CA . ILE A 1 305 ? -18.370 -5.186 -4.812 1.00 92.50 305 ILE A CA 1
ATOM 2442 C C . ILE A 1 305 ? -19.251 -6.085 -5.677 1.00 92.50 305 ILE A C 1
ATOM 2444 O O . ILE A 1 305 ? -18.780 -7.086 -6.219 1.00 92.50 305 ILE A O 1
ATOM 2448 N N . LEU A 1 306 ? -20.505 -5.681 -5.899 1.00 88.75 306 LEU A N 1
ATOM 2449 C CA . LEU A 1 306 ? -21.420 -6.374 -6.807 1.00 88.75 306 LEU A CA 1
ATOM 2450 C C . LEU A 1 306 ? -20.965 -6.287 -8.269 1.00 88.75 306 LEU A C 1
ATOM 2452 O O . LEU A 1 306 ? -21.389 -7.100 -9.085 1.00 88.75 306 LEU A O 1
ATOM 2456 N N . GLN A 1 307 ? -20.102 -5.326 -8.606 1.00 87.06 307 GLN A N 1
ATOM 2457 C CA . GLN A 1 307 ? -19.516 -5.159 -9.938 1.00 87.06 307 GLN A CA 1
ATOM 2458 C C . GLN A 1 307 ? -18.187 -5.915 -10.105 1.00 87.06 307 GLN A C 1
ATOM 2460 O O . GLN A 1 307 ? -17.490 -5.712 -11.097 1.00 87.06 307 GLN A O 1
ATOM 2465 N N . GLY A 1 308 ? -17.813 -6.769 -9.143 1.00 87.56 308 GLY A N 1
ATOM 2466 C CA . GLY A 1 308 ? -16.573 -7.544 -9.188 1.00 87.56 308 GLY A CA 1
ATOM 2467 C C . GLY A 1 308 ? -15.314 -6.747 -8.840 1.00 87.56 308 GLY A C 1
ATOM 2468 O O . GLY A 1 308 ? -14.216 -7.172 -9.198 1.00 87.56 308 GLY A O 1
ATOM 2469 N N . GLN A 1 309 ? -15.458 -5.591 -8.185 1.00 90.62 309 GLN A N 1
ATOM 2470 C CA . GLN A 1 309 ? -14.338 -4.790 -7.684 1.00 90.62 309 GLN A CA 1
ATOM 2471 C C . GLN A 1 309 ? -14.121 -5.061 -6.194 1.00 90.62 309 GLN A C 1
ATOM 2473 O O . GLN A 1 309 ? -15.051 -5.393 -5.460 1.00 90.62 309 GLN A O 1
ATOM 2478 N N . ASN A 1 310 ? -12.882 -4.930 -5.729 1.00 92.44 310 ASN A N 1
ATOM 2479 C CA . ASN A 1 310 ? -12.587 -5.077 -4.309 1.00 92.44 310 ASN A CA 1
ATOM 2480 C C . ASN A 1 310 ? -12.917 -3.788 -3.554 1.00 92.44 310 ASN A C 1
ATOM 2482 O O . ASN A 1 310 ? -12.768 -2.688 -4.087 1.00 92.44 310 ASN A O 1
ATOM 2486 N N . ALA A 1 311 ? -13.294 -3.922 -2.289 1.00 94.62 311 ALA A N 1
ATOM 2487 C CA . ALA A 1 311 ? -13.446 -2.806 -1.374 1.00 94.62 311 ALA A CA 1
ATOM 2488 C C . ALA A 1 311 ? -12.860 -3.156 -0.003 1.00 94.62 311 ALA A C 1
ATOM 2490 O O . ALA A 1 311 ? -12.830 -4.321 0.398 1.00 94.62 311 ALA A O 1
ATOM 2491 N N . SER A 1 312 ? -12.388 -2.153 0.726 1.00 95.25 312 SER A N 1
ATOM 2492 C CA . SER A 1 312 ? -11.885 -2.332 2.080 1.00 95.25 312 SER A CA 1
ATOM 2493 C C . SER A 1 312 ? -12.313 -1.192 2.993 1.00 95.25 312 SER A C 1
ATOM 2495 O O . SER A 1 312 ? -12.340 -0.030 2.594 1.00 95.25 312 SER A O 1
ATOM 2497 N N . VAL A 1 313 ? -12.645 -1.537 4.231 1.00 96.88 313 VAL A N 1
ATOM 2498 C CA . VAL A 1 313 ? -12.894 -0.598 5.320 1.00 96.88 313 VAL A CA 1
ATOM 2499 C C . VAL A 1 313 ? -12.024 -1.027 6.482 1.00 96.88 313 VAL A C 1
ATOM 2501 O O . VAL A 1 313 ? -12.132 -2.168 6.935 1.00 96.88 313 VAL A O 1
ATOM 2504 N N . PHE A 1 314 ? -11.168 -0.138 6.969 1.00 94.50 314 PHE A N 1
ATOM 2505 C CA . PHE A 1 314 ? -10.331 -0.432 8.124 1.00 94.50 314 PHE A CA 1
ATOM 2506 C C . PHE A 1 314 ? -10.415 0.668 9.175 1.00 94.50 314 PHE A C 1
ATOM 2508 O O . PHE A 1 314 ? -10.309 1.855 8.864 1.00 94.50 314 PHE A O 1
ATOM 2515 N N . ALA A 1 315 ? -10.613 0.256 10.427 1.00 95.75 315 ALA A N 1
ATOM 2516 C CA . ALA A 1 315 ? -10.610 1.138 11.584 1.00 95.75 315 ALA A CA 1
ATOM 2517 C C . ALA A 1 315 ? -9.199 1.229 12.177 1.00 95.75 315 ALA A C 1
ATOM 2519 O O . ALA A 1 315 ? -8.573 0.207 12.458 1.00 95.75 315 ALA A O 1
ATOM 2520 N N . TYR A 1 316 ? -8.706 2.448 12.381 1.00 95.12 316 TYR A N 1
ATOM 2521 C CA . TYR A 1 316 ? -7.362 2.738 12.882 1.00 95.12 316 TYR A CA 1
ATOM 2522 C C . TYR A 1 316 ? -7.413 3.758 14.021 1.00 95.12 316 TYR A C 1
ATOM 2524 O O . TYR A 1 316 ? -8.265 4.638 14.029 1.00 95.12 316 TYR A O 1
ATOM 2532 N N . GLY A 1 317 ? -6.493 3.667 14.978 1.00 93.50 317 GLY A N 1
ATOM 2533 C CA . GLY A 1 317 ? -6.397 4.597 16.103 1.00 93.50 317 GLY A CA 1
ATOM 2534 C C . GLY A 1 317 ? -5.926 3.921 17.390 1.00 93.50 317 GLY A C 1
ATOM 2535 O O . GLY A 1 317 ? -5.758 2.694 17.425 1.00 93.50 317 GLY A O 1
ATOM 2536 N N . PRO A 1 318 ? -5.737 4.684 18.475 1.00 89.75 318 PRO A N 1
ATOM 2537 C CA . PRO A 1 318 ? -5.262 4.125 19.730 1.00 89.75 318 PRO A CA 1
ATOM 2538 C C . PRO A 1 318 ? -6.307 3.236 20.411 1.00 89.75 318 PRO A C 1
ATOM 2540 O O . PRO A 1 318 ? -7.504 3.229 20.087 1.00 89.75 318 PRO A O 1
ATOM 2543 N N . THR A 1 319 ? -5.853 2.410 21.344 1.00 87.56 319 THR A N 1
ATOM 2544 C CA . THR A 1 319 ? -6.719 1.616 22.215 1.00 87.56 319 THR A CA 1
ATOM 2545 C C . THR A 1 319 ? -7.634 2.527 23.023 1.00 87.56 319 THR A C 1
ATOM 2547 O O . THR A 1 319 ? -7.228 3.565 23.534 1.00 87.56 319 THR A O 1
ATOM 2550 N N . GLY A 1 320 ? -8.914 2.156 23.098 1.00 85.25 320 GLY A N 1
ATOM 2551 C CA . GLY A 1 320 ? -9.936 2.976 23.750 1.00 85.25 320 GLY A CA 1
ATOM 2552 C C . GLY A 1 320 ? -10.482 4.132 22.902 1.00 85.25 320 GLY A C 1
ATOM 2553 O O . GLY A 1 320 ? -11.409 4.799 23.345 1.00 85.25 320 GLY A O 1
ATOM 2554 N N . ALA A 1 321 ? -10.003 4.357 21.671 1.00 90.00 321 ALA A N 1
ATOM 2555 C CA . ALA A 1 321 ? -10.555 5.398 20.789 1.00 90.00 321 ALA A CA 1
ATOM 2556 C C . ALA A 1 321 ? -11.896 5.025 20.120 1.00 90.00 321 ALA A C 1
ATOM 2558 O O . ALA A 1 321 ? -12.549 5.879 19.530 1.00 90.00 321 ALA A O 1
ATOM 2559 N N . GLY A 1 322 ? -12.322 3.757 20.198 1.00 91.00 322 GLY A N 1
ATOM 2560 C CA . GLY A 1 322 ? -13.612 3.305 19.655 1.00 91.00 322 GLY A CA 1
ATOM 2561 C C . GLY A 1 322 ? -13.560 2.580 18.301 1.00 91.00 322 GLY A C 1
ATOM 2562 O O . GLY A 1 322 ? -14.573 2.543 17.604 1.00 91.00 322 GLY A O 1
ATOM 2563 N N . LYS A 1 323 ? -12.423 1.967 17.932 1.00 93.31 323 LYS A N 1
ATOM 2564 C CA . LYS A 1 323 ? -12.284 1.131 16.715 1.00 93.31 323 LYS A CA 1
ATOM 2565 C C . LYS A 1 323 ? -13.307 -0.007 16.663 1.00 93.31 323 LYS A C 1
ATOM 2567 O O . LYS A 1 323 ? -14.178 -0.031 15.799 1.00 93.31 323 LYS A O 1
ATOM 2572 N N . THR A 1 324 ? -13.281 -0.876 17.672 1.00 90.75 324 THR A N 1
ATOM 2573 C CA . THR A 1 324 ? -14.203 -2.011 17.802 1.00 90.75 324 THR A CA 1
ATOM 2574 C C . THR A 1 324 ? -15.656 -1.549 17.945 1.00 90.75 324 THR A C 1
ATOM 2576 O O . THR A 1 324 ? -16.540 -2.136 17.331 1.00 90.75 324 THR A O 1
ATOM 2579 N N . HIS A 1 325 ? -15.914 -0.446 18.661 1.00 91.88 325 HIS A N 1
ATOM 2580 C CA . HIS A 1 325 ? -17.245 0.173 18.708 1.00 91.88 325 HIS A CA 1
ATOM 2581 C C . HIS A 1 325 ? -17.712 0.617 17.313 1.00 91.88 325 HIS A C 1
ATOM 2583 O O . HIS A 1 325 ? -18.868 0.440 16.963 1.00 91.88 325 HIS A O 1
ATOM 2589 N N . THR A 1 326 ? -16.825 1.144 16.472 1.00 95.50 326 THR A N 1
ATOM 2590 C CA . THR A 1 326 ? -17.173 1.526 15.096 1.00 95.50 326 THR A CA 1
ATOM 2591 C C . THR A 1 326 ? -17.433 0.310 14.213 1.00 95.50 326 THR A C 1
ATOM 2593 O O . THR A 1 326 ? -18.407 0.297 13.464 1.00 95.50 326 THR A O 1
ATOM 2596 N N . MET A 1 327 ? -16.597 -0.725 14.307 1.00 95.12 327 MET A N 1
ATOM 2597 C CA . MET A 1 327 ? -16.689 -1.900 13.438 1.00 95.12 327 MET A CA 1
ATOM 2598 C C . MET A 1 327 ? -17.807 -2.865 13.847 1.00 95.12 327 MET A C 1
ATOM 2600 O O . MET A 1 327 ? -18.609 -3.243 12.999 1.00 95.12 327 MET A O 1
ATOM 2604 N N . LEU A 1 328 ? -17.891 -3.245 15.123 1.00 91.81 328 LEU A N 1
ATOM 2605 C CA . LEU A 1 328 ? -18.904 -4.170 15.648 1.00 91.81 328 LEU A CA 1
ATOM 2606 C C . LEU A 1 328 ? -20.126 -3.437 16.211 1.00 91.81 328 LEU A C 1
ATOM 2608 O O . LEU A 1 328 ? -21.254 -3.783 15.867 1.00 91.81 328 LEU A O 1
ATOM 2612 N N . GLY A 1 329 ? -19.904 -2.398 17.020 1.00 89.44 329 GLY A N 1
ATOM 2613 C CA . GLY A 1 329 ? -20.964 -1.697 17.753 1.00 89.44 329 GLY A CA 1
ATOM 2614 C C . GLY A 1 329 ? -21.488 -2.470 18.960 1.00 89.44 329 GLY A C 1
ATOM 2615 O O . GLY A 1 329 ? -20.859 -3.422 19.422 1.00 89.44 329 GLY A O 1
ATOM 2616 N N . SER A 1 330 ? -22.627 -2.023 19.482 1.00 86.94 330 SER A N 1
ATOM 2617 C CA . SER A 1 330 ? -23.402 -2.733 20.504 1.00 86.94 330 SER A CA 1
ATOM 2618 C C . SER A 1 330 ? -24.606 -3.441 19.861 1.00 86.94 330 SER A C 1
ATOM 2620 O O . SER A 1 330 ? -24.934 -3.138 18.710 1.00 86.94 330 SER A O 1
ATOM 2622 N N . PRO A 1 331 ? -25.279 -4.367 20.569 1.00 82.94 331 PRO A N 1
ATOM 2623 C CA . PRO A 1 331 ? -26.504 -4.997 20.071 1.00 82.94 331 PRO A CA 1
ATOM 2624 C C . PRO A 1 331 ? -27.584 -3.978 19.672 1.00 82.94 331 PRO A C 1
ATOM 2626 O O . PRO A 1 331 ? -28.190 -4.118 18.613 1.00 82.94 331 PRO A O 1
ATOM 2629 N N . ASP A 1 332 ? -27.750 -2.913 20.463 1.00 87.94 332 ASP A N 1
ATOM 2630 C CA . ASP A 1 332 ? -28.737 -1.853 20.204 1.00 87.94 332 ASP A CA 1
ATOM 2631 C C . ASP A 1 332 ? -28.286 -0.884 19.102 1.00 87.94 332 ASP A C 1
ATOM 2633 O O . ASP A 1 332 ? -29.093 -0.344 18.344 1.00 87.94 332 ASP A O 1
ATOM 2637 N N . GLN A 1 333 ? -26.975 -0.649 19.001 1.00 89.12 333 GLN A N 1
ATOM 2638 C CA . GLN A 1 333 ? -26.362 0.277 18.052 1.00 89.12 333 GLN A CA 1
ATOM 2639 C C . GLN A 1 333 ? -25.298 -0.453 17.215 1.00 89.12 333 GLN A C 1
ATOM 2641 O O . GLN A 1 333 ? -24.087 -0.264 17.417 1.00 89.12 333 GLN A O 1
ATOM 2646 N N . PRO A 1 334 ? -25.736 -1.279 16.240 1.00 93.06 334 PRO A N 1
ATOM 2647 C CA . PRO A 1 334 ? -24.836 -2.091 15.432 1.00 93.06 334 PRO A CA 1
ATOM 2648 C C . PRO A 1 334 ? -23.862 -1.211 14.648 1.00 93.06 334 PRO A C 1
ATOM 2650 O O . PRO A 1 334 ? -24.233 -0.145 14.148 1.00 93.06 334 PRO A O 1
ATOM 2653 N N . GLY A 1 335 ? -22.613 -1.659 14.546 1.00 95.44 335 GLY A N 1
ATOM 2654 C CA . GLY A 1 335 ? -21.535 -0.956 13.855 1.00 95.44 335 GLY A CA 1
ATOM 2655 C C . GLY A 1 335 ? -21.514 -1.191 12.346 1.00 95.44 335 GLY A C 1
ATOM 2656 O O . GLY A 1 335 ? -22.498 -1.604 11.728 1.00 95.44 335 GLY A O 1
ATOM 2657 N N . VAL A 1 336 ? -20.357 -0.928 11.741 1.00 96.88 336 VAL A N 1
ATOM 2658 C CA . VAL A 1 336 ? -20.139 -1.024 10.292 1.00 96.88 336 VAL A CA 1
ATOM 2659 C C . VAL A 1 336 ? -20.328 -2.446 9.762 1.00 96.88 336 VAL A C 1
ATOM 2661 O O . VAL A 1 336 ? -20.954 -2.604 8.720 1.00 96.88 336 VAL A O 1
ATOM 2664 N N . ILE A 1 337 ? -19.824 -3.475 10.448 1.00 95.94 337 ILE A N 1
ATOM 2665 C CA . ILE A 1 337 ? -19.854 -4.871 9.979 1.00 95.94 337 ILE A CA 1
ATOM 2666 C C . ILE A 1 337 ? -21.286 -5.377 9.746 1.00 95.94 337 ILE A C 1
ATOM 2668 O O . ILE A 1 337 ? -21.614 -5.688 8.598 1.00 95.94 337 ILE A O 1
ATOM 2672 N N . PRO A 1 338 ? -22.162 -5.437 10.769 1.00 94.75 338 PRO A N 1
ATOM 2673 C CA . PRO A 1 338 ? -23.524 -5.940 10.583 1.00 94.75 338 PRO A CA 1
ATOM 2674 C C . PRO A 1 338 ? -24.321 -5.098 9.575 1.00 94.75 338 PRO A C 1
ATOM 2676 O O . PRO A 1 338 ? -25.076 -5.648 8.773 1.00 94.75 338 PRO A O 1
ATOM 2679 N N . ARG A 1 339 ? -24.122 -3.771 9.549 1.00 95.94 339 ARG A N 1
ATOM 2680 C CA . ARG A 1 339 ? -24.793 -2.882 8.585 1.00 95.94 339 ARG A CA 1
ATOM 2681 C C . ARG A 1 339 ? -24.320 -3.117 7.150 1.00 95.94 339 ARG A C 1
ATOM 2683 O O . ARG A 1 339 ? -25.152 -3.188 6.251 1.00 95.94 339 ARG A O 1
ATOM 2690 N N . ALA A 1 340 ? -23.016 -3.292 6.935 1.00 96.50 340 ALA A N 1
ATOM 2691 C CA . ALA A 1 340 ? -22.447 -3.556 5.616 1.00 96.50 340 ALA A CA 1
ATOM 2692 C C . ALA A 1 340 ? -22.916 -4.898 5.056 1.00 96.50 340 ALA A C 1
ATOM 2694 O O . ALA A 1 340 ? -23.321 -4.961 3.900 1.00 96.50 340 ALA A O 1
ATOM 2695 N N . VAL A 1 341 ? -22.918 -5.956 5.873 1.00 95.50 341 VAL A N 1
ATOM 2696 C CA . VAL A 1 341 ? -23.388 -7.281 5.443 1.00 95.50 341 VAL A CA 1
ATOM 2697 C C . VAL A 1 341 ? -24.876 -7.242 5.093 1.00 95.50 341 VAL A C 1
ATOM 2699 O O . VAL A 1 341 ? -25.267 -7.733 4.035 1.00 95.50 341 VAL A O 1
ATOM 2702 N N . ARG A 1 342 ? -25.704 -6.601 5.929 1.00 94.88 342 ARG A N 1
ATOM 2703 C CA . ARG A 1 342 ? -27.136 -6.419 5.653 1.00 94.88 342 ARG A CA 1
ATOM 2704 C C . ARG A 1 342 ? -27.374 -5.662 4.347 1.00 94.88 342 ARG A C 1
ATOM 2706 O O . ARG A 1 342 ? -28.185 -6.095 3.535 1.00 94.88 342 ARG A O 1
ATOM 2713 N N . GLU A 1 343 ? -26.638 -4.577 4.121 1.00 95.44 343 GLU A N 1
ATOM 2714 C CA . GLU A 1 343 ? -26.748 -3.799 2.887 1.00 95.44 343 GLU A CA 1
ATOM 2715 C C . GLU A 1 343 ? -26.292 -4.600 1.661 1.00 95.44 343 GLU A C 1
ATOM 2717 O O . GLU A 1 343 ? -26.948 -4.542 0.628 1.00 95.44 343 GLU A O 1
ATOM 2722 N N . VAL A 1 344 ? -25.230 -5.408 1.762 1.00 95.06 344 VAL A N 1
ATOM 2723 C CA . VAL A 1 344 ? -24.805 -6.300 0.666 1.00 95.06 344 VAL A CA 1
ATOM 2724 C C . VAL A 1 344 ? -25.917 -7.287 0.301 1.00 95.06 344 VAL A C 1
ATOM 2726 O O . VAL A 1 344 ? -26.206 -7.448 -0.884 1.00 95.06 344 VAL A O 1
ATOM 2729 N N . PHE A 1 345 ? -26.586 -7.899 1.284 1.00 94.25 345 PHE A N 1
ATOM 2730 C CA . PHE A 1 345 ? -27.745 -8.757 1.015 1.00 94.25 345 PHE A CA 1
ATOM 2731 C C . PHE A 1 345 ? -28.900 -7.988 0.362 1.00 94.25 345 PHE A C 1
ATOM 2733 O O . PHE A 1 345 ? -29.497 -8.498 -0.584 1.00 94.25 345 PHE A O 1
ATOM 2740 N N . ASN A 1 346 ? -29.198 -6.769 0.818 1.00 92.94 346 ASN A N 1
ATOM 2741 C CA . ASN A 1 346 ? -30.244 -5.931 0.223 1.00 92.94 346 ASN A CA 1
ATOM 2742 C C . ASN A 1 346 ? -29.926 -5.572 -1.236 1.00 92.94 346 ASN A C 1
ATOM 2744 O O . ASN A 1 346 ? -30.786 -5.705 -2.102 1.00 92.94 346 ASN A O 1
ATOM 2748 N N . LEU A 1 347 ? -28.681 -5.182 -1.521 1.00 91.38 347 LEU A N 1
ATOM 2749 C CA . LEU A 1 347 ? -28.220 -4.861 -2.872 1.00 91.38 347 LEU A CA 1
ATOM 2750 C C . LEU A 1 347 ? -28.287 -6.080 -3.797 1.00 91.38 347 LEU A C 1
ATOM 2752 O O . LEU A 1 347 ? -28.666 -5.944 -4.956 1.00 91.38 347 LEU A O 1
ATOM 2756 N N . VAL A 1 348 ? -27.929 -7.266 -3.299 1.00 90.25 348 VAL A N 1
ATOM 2757 C CA . VAL A 1 348 ? -28.021 -8.512 -4.072 1.00 90.25 348 VAL A CA 1
ATOM 2758 C C . VAL A 1 348 ? -29.476 -8.892 -4.337 1.00 90.25 348 VAL A C 1
ATOM 2760 O O . VAL A 1 348 ? -29.788 -9.279 -5.456 1.00 90.25 348 VAL A O 1
ATOM 2763 N N . LYS A 1 349 ? -30.380 -8.736 -3.361 1.00 88.19 349 LYS A N 1
ATOM 2764 C CA . LYS A 1 349 ? -31.819 -8.971 -3.562 1.00 88.19 349 LYS A CA 1
ATOM 2765 C C . LYS A 1 349 ? -32.404 -8.045 -4.629 1.00 88.19 349 LYS A C 1
ATOM 2767 O O . LYS A 1 349 ? -32.989 -8.548 -5.575 1.00 88.19 349 LYS A O 1
ATOM 2772 N N . ALA A 1 350 ? -32.140 -6.741 -4.538 1.00 86.56 350 ALA A N 1
ATOM 2773 C CA . ALA A 1 350 ? -32.606 -5.763 -5.524 1.00 86.56 350 ALA A CA 1
ATOM 2774 C C . ALA A 1 350 ? -32.047 -6.016 -6.939 1.00 86.56 350 ALA A C 1
ATOM 2776 O O . ALA A 1 350 ? -32.705 -5.732 -7.927 1.00 86.56 350 ALA A O 1
ATOM 2777 N N . LYS A 1 351 ? -30.825 -6.555 -7.051 1.00 80.25 351 LYS A N 1
ATOM 2778 C CA . LYS A 1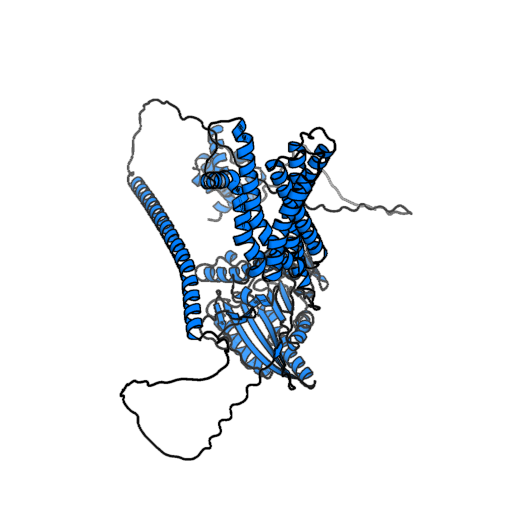 351 ? -30.171 -6.886 -8.331 1.00 80.25 351 LYS A CA 1
ATOM 2779 C C . LYS A 1 351 ? -30.556 -8.251 -8.896 1.00 80.25 351 LYS A C 1
ATOM 2781 O O . LYS A 1 351 ? -30.397 -8.460 -10.088 1.00 80.25 351 LYS A O 1
ATOM 2786 N N . ASN A 1 352 ? -30.996 -9.188 -8.061 1.00 68.88 352 ASN A N 1
ATOM 2787 C CA . ASN A 1 352 ? -31.472 -10.499 -8.513 1.00 68.88 352 ASN A CA 1
ATOM 2788 C C . ASN A 1 352 ? -32.790 -10.400 -9.293 1.00 68.88 352 ASN A C 1
ATOM 2790 O O . ASN A 1 352 ? -33.126 -11.333 -10.019 1.00 68.88 352 ASN A O 1
ATOM 2794 N N . GLU A 1 353 ? -33.514 -9.291 -9.134 1.00 64.06 353 GLU A N 1
ATOM 2795 C CA . GLU A 1 353 ? -34.695 -8.950 -9.930 1.00 64.06 353 GLU A CA 1
ATOM 2796 C C . GLU A 1 353 ? -34.316 -8.518 -11.365 1.00 64.06 353 GLU A C 1
ATOM 2798 O O . GLU A 1 353 ? -35.131 -8.670 -12.269 1.00 64.06 353 GLU A O 1
ATOM 2803 N N . ASP A 1 354 ? -33.066 -8.084 -11.610 1.00 59.78 354 ASP A N 1
ATOM 2804 C CA . ASP A 1 354 ? -32.535 -7.850 -12.961 1.00 59.78 354 ASP A CA 1
ATOM 2805 C C . ASP A 1 354 ? -32.146 -9.193 -13.626 1.00 59.78 354 ASP A C 1
ATOM 2807 O O . ASP A 1 354 ? -31.280 -9.937 -13.147 1.00 59.78 354 ASP A O 1
ATOM 2811 N N . GLU A 1 355 ? -32.752 -9.513 -14.772 1.00 58.81 355 GLU A N 1
ATOM 2812 C CA . GLU A 1 355 ? -32.560 -10.789 -15.471 1.00 58.81 355 GLU A CA 1
ATOM 2813 C C . GLU A 1 355 ? -31.127 -10.962 -16.026 1.00 58.81 355 GLU A C 1
ATOM 2815 O O . GLU A 1 355 ? -30.743 -10.354 -17.025 1.00 58.81 355 GLU A O 1
ATOM 2820 N N . GLY A 1 356 ? -30.309 -11.838 -15.419 1.00 78.62 356 GLY A N 1
ATOM 2821 C CA . GLY A 1 356 ? -29.108 -12.363 -16.095 1.00 78.62 356 GLY A CA 1
ATOM 2822 C C . GLY A 1 356 ? -27.938 -12.847 -15.235 1.00 78.62 356 GLY A C 1
ATOM 2823 O O . GLY A 1 356 ? -27.027 -13.479 -15.782 1.00 78.62 356 GLY A O 1
ATOM 2824 N N . TRP A 1 357 ? -27.935 -12.593 -13.922 1.00 85.81 357 TRP A N 1
ATOM 2825 C CA . TRP A 1 357 ? -26.820 -12.948 -13.030 1.00 85.81 357 TRP A CA 1
ATOM 2826 C C . TRP A 1 357 ? -27.283 -13.701 -11.782 1.00 85.81 357 TRP A C 1
ATOM 2828 O O . TRP A 1 357 ? -28.248 -13.308 -11.140 1.00 85.81 357 TRP A O 1
ATOM 2838 N N . ASP A 1 358 ? -26.541 -14.741 -11.405 1.00 88.62 358 ASP A N 1
ATOM 2839 C CA . ASP A 1 358 ? -26.692 -15.450 -10.135 1.00 88.62 358 ASP A CA 1
ATOM 2840 C C . ASP A 1 358 ? -25.629 -14.998 -9.144 1.00 88.62 358 ASP A C 1
ATOM 2842 O O . ASP A 1 358 ? -24.440 -14.946 -9.473 1.00 88.62 358 ASP A O 1
ATOM 2846 N N . TYR A 1 359 ? -26.046 -14.713 -7.914 1.00 90.88 359 TYR A N 1
ATOM 2847 C CA . TYR A 1 359 ? -25.174 -14.218 -6.856 1.00 90.88 359 TYR A CA 1
ATOM 2848 C C . TYR A 1 359 ? -24.965 -15.272 -5.767 1.00 90.88 359 TYR A C 1
ATOM 2850 O O . TYR A 1 359 ? -25.903 -15.899 -5.287 1.00 90.88 359 TYR A O 1
ATOM 2858 N N . SER A 1 360 ? -23.717 -15.426 -5.333 1.00 92.56 360 SER A N 1
ATOM 2859 C CA . SER A 1 360 ? -23.320 -16.252 -4.195 1.00 92.56 360 SER A CA 1
ATOM 2860 C C . SER A 1 360 ? -22.457 -15.421 -3.253 1.00 92.56 360 SER A C 1
ATOM 2862 O O . SER A 1 360 ? -21.477 -14.801 -3.680 1.00 92.56 360 SER A O 1
ATOM 2864 N N . ILE A 1 361 ? -22.830 -15.393 -1.974 1.00 95.38 361 ILE A N 1
ATOM 2865 C CA . ILE A 1 361 ? -22.110 -14.667 -0.930 1.00 95.38 361 ILE A CA 1
ATOM 2866 C C . ILE A 1 361 ? -21.431 -15.686 -0.011 1.00 95.38 361 ILE A C 1
ATOM 2868 O O . ILE A 1 361 ? -22.038 -16.668 0.415 1.00 95.38 361 ILE A O 1
ATOM 2872 N N . GLY A 1 362 ? -20.160 -15.454 0.297 1.00 95.81 362 GLY A N 1
ATOM 2873 C CA . GLY A 1 362 ? -19.406 -16.219 1.283 1.00 95.81 362 GLY A CA 1
ATOM 2874 C C . GLY A 1 362 ? -18.705 -15.319 2.289 1.00 95.81 362 GLY A C 1
ATOM 2875 O O . GLY A 1 362 ? -18.443 -14.148 2.008 1.00 95.81 362 GLY A O 1
ATOM 2876 N N . MET A 1 363 ? -18.384 -15.875 3.454 1.00 95.94 363 MET A N 1
ATOM 2877 C CA . MET A 1 363 ? -17.627 -15.206 4.501 1.00 95.94 363 MET A CA 1
ATOM 2878 C C . MET A 1 363 ? -16.416 -16.032 4.945 1.00 95.94 363 MET A C 1
ATOM 2880 O O . MET A 1 363 ? -16.439 -17.262 4.970 1.00 95.94 363 MET A O 1
ATOM 2884 N N . SER A 1 364 ? -15.366 -15.321 5.336 1.00 95.56 364 SER A N 1
ATOM 2885 C CA . SER A 1 364 ? -14.215 -15.854 6.059 1.00 95.56 364 SER A CA 1
ATOM 2886 C C . SER A 1 364 ? -13.843 -14.864 7.154 1.00 95.56 364 SER A C 1
ATOM 2888 O O . SER A 1 364 ? -13.867 -13.657 6.913 1.00 95.56 364 SER A O 1
ATOM 2890 N N . TYR A 1 365 ? -13.486 -15.340 8.345 1.00 94.75 365 TYR A N 1
ATOM 2891 C CA . TYR A 1 365 ? -13.140 -14.463 9.461 1.00 94.75 365 TYR A CA 1
ATOM 2892 C C . TYR A 1 365 ? -11.845 -14.924 10.119 1.00 94.75 365 TYR A C 1
ATOM 2894 O O . TYR A 1 365 ? -11.728 -16.082 10.511 1.00 94.75 365 TYR A O 1
ATOM 2902 N N . LEU A 1 366 ? -10.866 -14.024 10.210 1.00 93.19 366 LEU A N 1
ATOM 2903 C CA . LEU A 1 366 ? -9.536 -14.338 10.722 1.00 93.19 366 LEU A CA 1
ATOM 2904 C C . LEU A 1 366 ? -9.027 -13.284 11.704 1.00 93.19 366 LEU A C 1
ATOM 2906 O O . LEU A 1 366 ? -9.447 -12.125 11.683 1.00 93.19 366 LEU A O 1
ATOM 2910 N N . GLU A 1 367 ? -8.073 -13.698 12.528 1.00 91.75 367 GLU A N 1
ATOM 2911 C CA . GLU A 1 367 ? -7.329 -12.860 13.462 1.00 91.75 367 GLU A CA 1
ATOM 2912 C C . GLU A 1 367 ? -5.831 -12.948 13.142 1.00 91.75 367 GLU A C 1
ATOM 2914 O O . GLU A 1 367 ? -5.280 -14.037 12.988 1.00 91.75 367 GLU A O 1
ATOM 2919 N N . ILE A 1 368 ? -5.150 -11.803 13.073 1.00 91.25 368 ILE A N 1
ATOM 2920 C CA . ILE A 1 368 ? -3.688 -11.743 13.081 1.00 91.25 368 ILE A CA 1
ATOM 2921 C C . ILE A 1 368 ? -3.235 -11.399 14.492 1.00 91.25 368 ILE A C 1
ATOM 2923 O O . ILE A 1 368 ? -3.454 -10.283 14.972 1.00 91.25 368 ILE A O 1
ATOM 2927 N N . TYR A 1 369 ? -2.561 -12.345 15.136 1.00 86.88 369 TYR A N 1
ATOM 2928 C CA . TYR A 1 369 ? -2.011 -12.184 16.474 1.00 86.88 369 TYR A CA 1
ATOM 2929 C C . TYR A 1 369 ? -0.565 -12.667 16.504 1.00 86.88 369 TYR A C 1
ATOM 2931 O O . TYR A 1 369 ? -0.277 -13.794 16.106 1.00 86.88 369 TYR A O 1
ATOM 2939 N N . ASN A 1 370 ? 0.355 -11.818 16.972 1.00 83.50 370 ASN A N 1
ATOM 2940 C CA . ASN A 1 370 ? 1.786 -12.132 17.042 1.00 83.50 370 ASN A CA 1
ATOM 2941 C C . ASN A 1 370 ? 2.367 -12.637 15.697 1.00 83.50 370 ASN A C 1
ATOM 2943 O O . ASN A 1 370 ? 3.043 -13.664 15.652 1.00 83.50 370 ASN A O 1
ATOM 2947 N N . GLU A 1 371 ? 2.030 -11.956 14.590 1.00 88.06 371 GLU A N 1
ATOM 2948 C CA . GLU A 1 371 ? 2.392 -12.348 13.213 1.00 88.06 371 GLU A CA 1
ATOM 2949 C C . GLU A 1 371 ? 1.967 -13.786 12.835 1.00 88.06 371 GLU A C 1
ATOM 2951 O O . GLU A 1 371 ? 2.535 -14.396 11.930 1.00 88.06 371 GLU A O 1
ATOM 2956 N N . LYS A 1 372 ? 0.937 -14.340 13.489 1.00 89.19 372 LYS A N 1
ATOM 2957 C CA . LYS A 1 372 ? 0.262 -15.592 13.113 1.00 89.19 372 LYS A CA 1
ATOM 2958 C C . LYS A 1 372 ? -1.155 -15.307 12.638 1.00 89.19 372 LYS A C 1
ATOM 2960 O O . LYS A 1 372 ? -1.822 -14.454 13.213 1.00 89.19 372 LYS A O 1
ATOM 2965 N N . VAL A 1 373 ? -1.595 -16.009 11.600 1.00 92.00 373 VAL A N 1
ATOM 2966 C CA . VAL A 1 373 ? -2.952 -15.918 11.049 1.00 92.00 373 VAL A CA 1
ATOM 2967 C C . VAL A 1 373 ? -3.760 -17.074 11.616 1.00 92.00 373 VAL A C 1
ATOM 2969 O O . VAL A 1 373 ? -3.419 -18.232 11.389 1.00 92.00 373 VAL A O 1
ATOM 2972 N N . LEU A 1 374 ? -4.813 -16.749 12.356 1.00 91.00 374 LEU A N 1
ATOM 2973 C CA . LEU A 1 374 ? -5.707 -17.696 13.009 1.00 91.00 374 LEU A CA 1
ATOM 2974 C C . LEU A 1 374 ? -7.100 -17.584 12.394 1.00 91.00 374 LEU A C 1
ATOM 2976 O O . LEU A 1 374 ? -7.581 -16.481 12.137 1.00 91.00 374 LEU A O 1
ATOM 2980 N N . ASP A 1 375 ? -7.749 -18.718 12.172 1.00 92.69 375 ASP A N 1
ATOM 2981 C CA . ASP A 1 375 ? -9.130 -18.777 11.697 1.00 92.69 375 ASP A CA 1
ATOM 2982 C C . ASP A 1 375 ? -10.100 -18.672 12.884 1.00 92.69 375 ASP A C 1
ATOM 2984 O O . ASP A 1 375 ? -9.975 -19.406 13.865 1.00 92.69 375 ASP A O 1
ATOM 2988 N N . LEU A 1 376 ? -11.053 -17.739 12.811 1.00 91.31 376 LEU A N 1
ATOM 2989 C CA . LEU A 1 376 ? -12.053 -17.523 13.859 1.00 91.31 376 LEU A CA 1
ATOM 2990 C C . LEU A 1 376 ? -13.327 -18.356 13.653 1.00 91.31 376 LEU A C 1
ATOM 2992 O O . LEU A 1 376 ? -14.054 -18.579 14.624 1.00 91.31 376 LEU A O 1
ATOM 2996 N N . LEU A 1 377 ? -13.602 -18.811 12.423 1.00 90.88 377 LEU A N 1
ATOM 2997 C CA . LEU A 1 377 ? -14.754 -19.664 12.100 1.00 90.88 377 LEU A CA 1
ATOM 2998 C C . LEU A 1 377 ? -14.501 -21.119 12.492 1.00 90.88 377 LEU A C 1
ATOM 3000 O O . LEU A 1 377 ? -15.400 -21.788 12.993 1.00 90.88 377 LEU A O 1
ATOM 3004 N N . SER A 1 378 ? -13.271 -21.588 12.288 1.00 87.25 378 SER A N 1
ATOM 3005 C CA . SER A 1 378 ? -12.809 -22.901 12.732 1.00 87.25 378 SER A CA 1
ATOM 3006 C C . SER A 1 378 ? -11.545 -22.715 13.570 1.00 87.25 378 SER A C 1
ATOM 3008 O O . SER A 1 378 ? -10.455 -22.676 12.995 1.00 87.25 378 SER A O 1
ATOM 3010 N N . PRO A 1 379 ? -11.657 -22.591 14.907 1.00 77.81 379 PRO A N 1
ATOM 3011 C CA . PRO A 1 379 ? -10.521 -22.332 15.785 1.00 77.81 379 PRO A CA 1
ATOM 3012 C C . PRO A 1 379 ? -9.597 -23.557 15.869 1.00 77.81 379 PRO A C 1
ATOM 3014 O O . PRO A 1 379 ? -9.610 -24.319 16.831 1.00 77.81 379 PRO A O 1
ATOM 3017 N N . ASN A 1 380 ? -8.765 -23.734 14.848 1.00 73.31 380 ASN A N 1
ATOM 3018 C CA . ASN A 1 380 ? -7.654 -24.674 14.833 1.00 73.31 380 ASN A CA 1
ATOM 3019 C C . ASN A 1 380 ? -6.386 -23.932 15.277 1.00 73.31 380 ASN A C 1
ATOM 3021 O O . ASN A 1 380 ? -6.126 -22.813 14.841 1.00 73.31 380 ASN A O 1
ATOM 3025 N N . SER A 1 381 ? -5.549 -24.554 16.109 1.00 65.25 381 SER A N 1
ATOM 3026 C CA . SER A 1 381 ? -4.338 -23.926 16.673 1.00 65.25 381 SER A CA 1
ATOM 3027 C C . SER A 1 381 ? -3.184 -23.709 15.672 1.00 65.25 381 SER A C 1
ATOM 3029 O O . SER A 1 381 ? -2.041 -23.509 16.090 1.00 65.25 381 SER A O 1
ATOM 3031 N N . GLN A 1 382 ? -3.435 -23.785 14.363 1.00 81.94 382 GLN A N 1
ATOM 3032 C CA . GLN A 1 382 ? -2.402 -23.721 13.326 1.00 81.94 382 GLN A CA 1
ATOM 3033 C C . GLN A 1 382 ? -2.311 -22.324 12.700 1.00 81.94 382 GLN A C 1
ATOM 3035 O O . GLN A 1 382 ? -3.320 -21.683 12.426 1.00 81.94 382 GLN A O 1
ATOM 3040 N N . ASP A 1 383 ? -1.081 -21.862 12.464 1.00 89.88 383 ASP A N 1
ATOM 3041 C CA . ASP A 1 383 ? -0.805 -20.612 11.748 1.00 89.88 383 ASP A CA 1
ATOM 3042 C C . ASP A 1 383 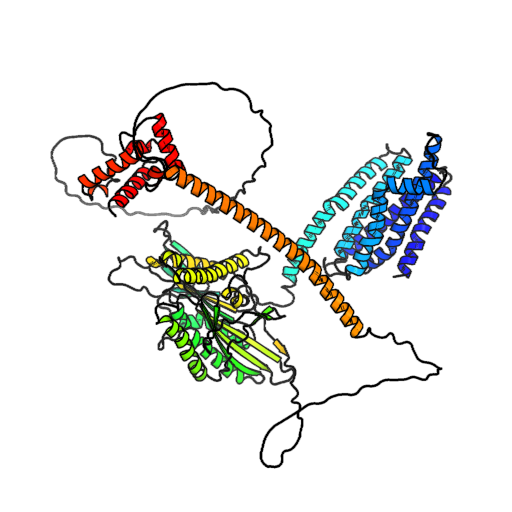? -1.004 -20.812 10.241 1.00 89.88 383 ASP A C 1
ATOM 3044 O O . ASP A 1 383 ? -0.322 -21.634 9.622 1.00 89.88 383 ASP A O 1
ATOM 3048 N N . LEU A 1 384 ? -1.921 -20.049 9.645 1.00 91.69 384 LEU A N 1
ATOM 3049 C CA . LEU A 1 384 ? -2.229 -20.148 8.223 1.00 91.69 384 LEU A CA 1
ATOM 3050 C C . LEU A 1 384 ? -1.232 -19.334 7.367 1.00 91.69 384 LEU A C 1
ATOM 3052 O O . LEU A 1 384 ? -1.021 -18.138 7.601 1.00 91.69 384 LEU A O 1
ATOM 3056 N N . PRO A 1 385 ? -0.613 -19.933 6.332 1.00 91.69 385 PRO A N 1
ATOM 3057 C CA . PRO A 1 385 ? 0.344 -19.228 5.487 1.00 91.69 385 PRO A CA 1
ATOM 3058 C C . PRO A 1 385 ? -0.352 -18.292 4.486 1.00 91.69 385 PRO A C 1
ATOM 3060 O O . PRO A 1 385 ? -1.338 -18.655 3.854 1.00 91.69 385 PRO A O 1
ATOM 3063 N N . ILE A 1 386 ? 0.227 -17.111 4.250 1.00 91.12 386 ILE A N 1
ATOM 3064 C CA . ILE A 1 386 ? -0.219 -16.185 3.194 1.00 91.12 386 ILE A CA 1
ATOM 3065 C C . ILE A 1 386 ? 0.577 -16.453 1.911 1.00 91.12 386 ILE A C 1
ATOM 3067 O O . ILE A 1 386 ? 1.804 -16.280 1.875 1.00 91.12 386 ILE A O 1
ATOM 3071 N N . ARG A 1 387 ? -0.123 -16.832 0.840 1.00 89.50 387 ARG A N 1
ATOM 3072 C CA . ARG A 1 387 ? 0.422 -17.123 -0.493 1.00 89.50 387 ARG A CA 1
ATOM 3073 C C . ARG A 1 387 ? -0.020 -16.084 -1.524 1.00 89.50 387 ARG A C 1
ATOM 3075 O O . ARG A 1 387 ? -0.958 -15.327 -1.299 1.00 89.50 387 ARG A O 1
ATOM 3082 N N . GLU A 1 388 ? 0.703 -16.045 -2.635 1.00 84.88 388 GLU A N 1
ATOM 3083 C CA . GLU A 1 388 ? 0.454 -15.169 -3.779 1.00 84.88 388 GLU A CA 1
ATOM 3084 C C . GLU A 1 388 ? 0.329 -16.057 -5.027 1.00 84.88 388 GLU A C 1
ATOM 3086 O O . GLU A 1 388 ? 1.176 -16.926 -5.237 1.00 84.88 388 GLU A O 1
ATOM 3091 N N . ASP A 1 389 ? -0.752 -15.901 -5.790 1.00 78.56 389 ASP A N 1
ATOM 3092 C CA . ASP A 1 389 ? -0.993 -16.645 -7.036 1.00 78.56 389 ASP A CA 1
ATOM 3093 C C . ASP A 1 389 ? -0.206 -16.050 -8.224 1.00 78.56 389 ASP A C 1
ATOM 3095 O O . ASP A 1 389 ? 0.355 -14.958 -8.115 1.00 78.56 389 ASP A O 1
ATOM 3099 N N . LYS A 1 390 ? -0.207 -16.722 -9.384 1.00 76.38 390 LYS A N 1
ATOM 3100 C CA . LYS A 1 390 ? 0.397 -16.249 -10.648 1.00 76.38 390 LYS A CA 1
ATOM 3101 C C . LYS A 1 390 ? -0.097 -14.855 -11.046 1.00 76.38 390 LYS A C 1
ATOM 3103 O O . LYS A 1 390 ? 0.686 -14.029 -11.506 1.00 76.38 390 LYS A O 1
ATOM 3108 N N . ASP A 1 391 ? -1.364 -14.575 -10.762 1.00 67.62 391 ASP A N 1
ATOM 3109 C CA . ASP A 1 391 ? -2.013 -13.284 -11.005 1.00 67.62 391 ASP A CA 1
ATOM 3110 C C . ASP A 1 391 ? -1.757 -12.251 -9.887 1.00 67.62 391 ASP A C 1
ATOM 3112 O O . ASP A 1 391 ? -2.462 -11.249 -9.786 1.00 67.62 391 ASP A O 1
ATOM 3116 N N . LYS A 1 392 ? -0.777 -12.498 -9.004 1.00 72.00 392 LYS A N 1
ATOM 3117 C CA . LYS A 1 392 ? -0.433 -11.668 -7.832 1.00 72.00 392 LYS A CA 1
ATOM 3118 C C . LYS A 1 392 ? -1.559 -11.526 -6.802 1.00 72.00 392 LYS A C 1
ATOM 3120 O O . LYS A 1 392 ? -1.613 -10.570 -6.031 1.00 72.00 392 LYS A O 1
ATOM 3125 N N . ASN A 1 393 ? -2.469 -12.497 -6.766 1.00 74.75 393 ASN A N 1
ATOM 3126 C CA . ASN A 1 393 ? -3.587 -12.515 -5.831 1.00 74.75 393 ASN A CA 1
ATOM 3127 C C . ASN A 1 393 ? -3.176 -13.089 -4.477 1.00 74.75 393 ASN A C 1
ATOM 3129 O O . ASN A 1 393 ? -2.631 -14.188 -4.412 1.00 74.75 393 ASN A O 1
ATOM 3133 N N . ILE A 1 394 ? -3.523 -12.395 -3.393 1.00 83.12 394 ILE A N 1
ATOM 3134 C CA . ILE A 1 394 ? -3.304 -12.898 -2.036 1.00 83.12 394 ILE A CA 1
ATOM 3135 C C . ILE A 1 394 ? -4.333 -13.988 -1.696 1.00 83.12 394 ILE A C 1
ATOM 3137 O O . ILE A 1 394 ? -5.547 -13.793 -1.834 1.00 83.12 394 ILE A O 1
ATOM 3141 N N . LEU A 1 395 ? -3.832 -15.142 -1.252 1.00 85.00 395 LEU A N 1
ATOM 3142 C CA . LEU A 1 395 ? -4.594 -16.333 -0.879 1.00 85.00 395 LEU A CA 1
ATOM 3143 C C . LEU A 1 395 ? -4.104 -16.866 0.471 1.00 85.00 395 LEU A C 1
ATOM 3145 O O . LEU A 1 395 ? -2.908 -16.843 0.758 1.00 85.00 395 LEU A O 1
ATOM 3149 N N . ILE A 1 396 ? -5.021 -17.390 1.282 1.00 91.12 396 ILE A N 1
ATOM 3150 C CA . ILE A 1 396 ? -4.712 -18.018 2.573 1.00 91.12 396 ILE A CA 1
ATOM 3151 C C . ILE A 1 396 ? -5.234 -19.458 2.511 1.00 91.12 396 ILE A C 1
ATOM 3153 O O . ILE A 1 396 ? -6.423 -19.685 2.742 1.00 91.12 396 ILE A O 1
ATOM 3157 N N . PRO A 1 397 ? -4.399 -20.436 2.116 1.00 88.81 397 PRO A N 1
ATOM 3158 C CA . PRO A 1 397 ? -4.805 -21.835 2.091 1.00 88.81 397 PRO A CA 1
ATOM 3159 C C . PRO A 1 397 ? -5.194 -22.308 3.492 1.00 88.81 397 PRO A C 1
ATOM 3161 O O . PRO A 1 397 ? -4.489 -22.015 4.456 1.00 88.81 397 PRO A O 1
ATOM 3164 N N . GLY A 1 398 ? -6.296 -23.049 3.591 1.00 87.12 398 GLY A N 1
ATOM 3165 C CA . GLY A 1 398 ? -6.810 -23.560 4.865 1.00 87.12 398 GLY A CA 1
ATOM 3166 C C . GLY A 1 398 ? -7.686 -22.579 5.649 1.00 87.12 398 GLY A C 1
ATOM 3167 O O . GLY A 1 398 ? -8.206 -22.968 6.686 1.00 87.12 398 GLY A O 1
ATOM 3168 N N . LEU A 1 399 ? -7.890 -21.347 5.162 1.00 91.81 399 LEU A N 1
ATOM 3169 C CA . LEU A 1 399 ? -8.884 -20.442 5.740 1.00 91.81 399 LEU A CA 1
ATOM 3170 C C . LEU A 1 399 ? -10.297 -20.938 5.412 1.00 91.81 399 LEU A C 1
ATOM 3172 O O . LEU A 1 399 ? -10.638 -21.120 4.240 1.00 91.81 399 LEU A O 1
ATOM 3176 N N . THR A 1 400 ? -11.122 -21.110 6.440 1.00 92.50 400 THR A N 1
ATOM 3177 C CA . THR A 1 400 ? -12.509 -21.553 6.297 1.00 92.50 400 THR A CA 1
ATOM 3178 C C . THR A 1 400 ? -13.316 -20.530 5.502 1.00 92.50 400 THR A C 1
ATOM 3180 O O . THR A 1 400 ? -13.278 -19.321 5.753 1.00 92.50 400 THR A O 1
ATOM 3183 N N . HIS A 1 401 ? -14.062 -21.023 4.517 1.00 92.25 401 HIS A N 1
ATOM 3184 C CA . HIS A 1 401 ? -14.970 -20.230 3.698 1.00 92.25 401 HIS A CA 1
ATOM 3185 C C . HIS A 1 401 ? -16.372 -20.827 3.794 1.00 92.25 401 HIS A C 1
ATOM 3187 O O . HIS A 1 401 ? -16.626 -21.899 3.244 1.00 92.25 401 HIS A O 1
ATOM 3193 N N . THR A 1 402 ? -17.282 -20.123 4.463 1.00 93.00 402 THR A N 1
ATOM 3194 C CA . THR A 1 402 ? -18.686 -20.525 4.595 1.00 93.00 402 THR A CA 1
ATOM 3195 C C . THR A 1 402 ? -19.553 -19.706 3.646 1.00 93.00 402 THR A C 1
ATOM 3197 O O . THR A 1 402 ? -19.426 -18.486 3.555 1.00 93.00 402 THR A O 1
ATOM 3200 N N . THR A 1 403 ? -20.419 -20.370 2.886 1.00 94.31 403 THR A N 1
ATOM 3201 C CA . THR A 1 403 ? -21.441 -19.697 2.073 1.00 94.31 403 THR A CA 1
ATOM 3202 C C . THR A 1 403 ? -22.586 -19.258 2.970 1.00 94.31 403 THR A C 1
ATOM 3204 O O . THR A 1 403 ? -23.042 -20.059 3.779 1.00 94.31 403 THR A O 1
ATOM 3207 N N . ILE A 1 404 ? -23.053 -18.021 2.807 1.00 95.44 404 ILE A N 1
ATOM 3208 C CA . ILE A 1 404 ? -24.131 -17.447 3.617 1.00 95.44 404 ILE A CA 1
ATOM 3209 C C . ILE A 1 404 ? -25.320 -17.077 2.736 1.00 95.44 404 ILE A C 1
ATOM 3211 O O . ILE A 1 404 ? -25.172 -16.373 1.736 1.00 95.44 404 ILE A O 1
ATOM 3215 N N . SER A 1 405 ? -26.507 -17.547 3.118 1.00 90.75 405 SER A N 1
ATOM 3216 C CA . SER A 1 405 ? -27.733 -17.355 2.320 1.00 90.75 405 SER A CA 1
ATOM 3217 C C . SER A 1 405 ? -28.607 -16.207 2.829 1.00 90.75 405 SER A C 1
ATOM 3219 O O . SER A 1 405 ? -29.421 -15.658 2.088 1.00 90.75 405 SER A O 1
ATOM 3221 N N . SER A 1 406 ? -28.450 -15.820 4.096 1.00 92.88 406 SER A N 1
ATOM 3222 C CA . SER A 1 406 ? -29.216 -14.739 4.719 1.00 92.88 406 SER A CA 1
ATOM 3223 C C . SER A 1 406 ? -28.413 -14.018 5.803 1.00 92.88 406 SER A C 1
ATOM 3225 O O . SER A 1 406 ? -27.361 -14.484 6.237 1.00 92.88 406 SER A O 1
ATOM 3227 N N . PHE A 1 407 ? -28.934 -12.886 6.283 1.00 92.94 407 PHE A N 1
ATOM 3228 C CA . PHE A 1 407 ? -28.343 -12.174 7.418 1.00 92.94 407 PHE A CA 1
ATOM 3229 C C . PHE A 1 407 ? -28.398 -12.997 8.721 1.00 92.94 407 PHE A C 1
ATOM 3231 O O . PHE A 1 407 ? -27.441 -12.986 9.486 1.00 92.94 407 PHE A O 1
ATOM 3238 N N . ALA A 1 408 ? -29.467 -13.768 8.946 1.00 93.44 408 ALA A N 1
ATOM 3239 C CA . ALA A 1 408 ? -29.571 -14.651 10.113 1.00 93.44 408 ALA A CA 1
ATOM 3240 C C . ALA A 1 408 ? -28.530 -15.787 10.073 1.00 93.44 408 ALA A C 1
ATOM 3242 O O . ALA A 1 408 ? -27.962 -16.163 11.095 1.00 93.44 408 ALA A O 1
ATOM 3243 N N . ASP A 1 409 ? -28.248 -16.299 8.873 1.00 94.00 409 ASP A N 1
ATOM 3244 C CA . ASP A 1 409 ? -27.203 -17.298 8.631 1.00 94.00 409 ASP A CA 1
ATOM 3245 C C . ASP A 1 409 ? -25.799 -16.717 8.879 1.00 94.00 409 ASP A C 1
ATOM 3247 O O . ASP A 1 409 ? -24.950 -17.345 9.510 1.00 94.00 409 ASP A O 1
ATOM 3251 N N . PHE A 1 410 ? -25.577 -15.457 8.485 1.00 94.69 410 PHE A N 1
ATOM 3252 C CA . PHE A 1 410 ? -24.368 -14.720 8.853 1.00 94.69 410 PHE A CA 1
ATOM 3253 C C . PHE A 1 410 ? -24.203 -14.610 10.376 1.00 94.69 410 PHE A C 1
ATOM 3255 O O . PHE A 1 410 ? -23.141 -14.966 10.886 1.00 94.69 410 PHE A O 1
ATOM 3262 N N . ASP A 1 411 ? -25.232 -14.175 11.110 1.00 92.12 411 ASP A N 1
ATOM 3263 C CA . ASP A 1 411 ? -25.156 -14.021 12.571 1.00 92.12 411 ASP A CA 1
ATOM 3264 C C . ASP A 1 411 ? -24.865 -15.353 13.280 1.00 92.12 411 ASP A C 1
ATOM 3266 O O . ASP A 1 411 ? -24.058 -15.393 14.215 1.00 92.12 411 ASP A O 1
ATOM 3270 N N . LYS A 1 412 ? -25.430 -16.463 12.782 1.00 93.69 412 LYS A N 1
ATOM 3271 C CA . LYS A 1 412 ? -25.174 -17.822 13.288 1.00 93.69 412 LYS A CA 1
ATOM 3272 C C . LYS A 1 412 ? -23.688 -18.193 13.263 1.00 93.69 412 LYS A C 1
ATOM 3274 O O . LYS A 1 412 ? -23.220 -18.875 14.171 1.00 93.69 412 LYS A O 1
ATOM 3279 N N . HIS A 1 413 ? -22.944 -17.747 12.251 1.00 93.06 413 HIS A N 1
ATOM 3280 C CA . HIS A 1 413 ? -21.501 -17.984 12.143 1.00 93.06 413 HIS A CA 1
ATOM 3281 C C . HIS A 1 413 ? -20.661 -16.879 12.801 1.00 93.06 413 HIS A C 1
ATOM 3283 O O . HIS A 1 413 ? -19.622 -17.152 13.404 1.00 93.06 413 HIS A O 1
ATOM 3289 N N . PHE A 1 414 ? -21.105 -15.627 12.707 1.00 92.56 414 PHE A N 1
ATOM 3290 C CA . PHE A 1 414 ? -20.356 -14.456 13.150 1.00 92.56 414 PHE A CA 1
ATOM 3291 C C . PHE A 1 414 ? -20.313 -14.300 14.674 1.00 92.56 414 PHE A C 1
ATOM 3293 O O . PHE A 1 414 ? -19.260 -13.953 15.223 1.00 92.56 414 PHE A O 1
ATOM 3300 N N . VAL A 1 415 ? -21.420 -14.572 15.374 1.00 90.19 415 VAL A N 1
ATOM 3301 C CA . VAL A 1 415 ? -21.495 -14.428 16.837 1.00 90.19 415 VAL A CA 1
ATOM 3302 C C . VAL A 1 415 ? -20.552 -15.413 17.547 1.00 90.19 415 VAL A C 1
ATOM 3304 O O . VAL A 1 415 ? -19.709 -14.944 18.319 1.00 90.19 415 VAL A O 1
ATOM 3307 N N . PRO A 1 416 ? -20.567 -16.734 17.256 1.00 90.19 416 PRO A N 1
ATOM 3308 C CA . PRO A 1 416 ? -19.609 -17.670 17.849 1.00 90.19 416 PRO A CA 1
ATOM 3309 C C . PRO A 1 416 ? -18.152 -17.320 17.527 1.00 90.19 416 PRO A C 1
ATOM 3311 O O . PRO A 1 416 ? -17.295 -17.347 18.407 1.00 90.19 416 PRO A O 1
ATOM 3314 N N . ALA A 1 417 ? -17.861 -16.913 16.289 1.00 89.44 417 ALA A N 1
ATOM 3315 C CA . ALA A 1 417 ? -16.507 -16.541 15.886 1.00 89.44 417 ALA A CA 1
ATOM 3316 C C . ALA A 1 417 ? -15.998 -15.277 16.605 1.00 89.44 417 ALA A C 1
ATOM 3318 O O . ALA A 1 417 ? -14.824 -15.171 16.964 1.00 89.44 417 ALA A O 1
ATOM 3319 N N . THR A 1 418 ? -16.890 -14.327 16.888 1.00 86.56 418 THR A N 1
ATOM 3320 C CA . THR A 1 418 ? -16.575 -13.151 17.710 1.00 86.56 418 THR A CA 1
ATOM 3321 C C . THR A 1 418 ? -16.345 -13.538 19.173 1.00 86.56 418 THR A C 1
ATOM 3323 O O . THR A 1 418 ? -15.428 -13.018 19.809 1.00 86.56 418 THR A O 1
ATOM 3326 N N . LEU A 1 419 ? -17.102 -14.502 19.706 1.00 82.81 419 LEU A N 1
ATOM 3327 C CA . LEU A 1 419 ? -16.861 -15.054 21.042 1.00 82.81 419 LEU A CA 1
ATOM 3328 C C . LEU A 1 419 ? -15.520 -15.793 21.133 1.00 82.81 419 LEU A C 1
ATOM 3330 O O . LEU A 1 419 ? -14.852 -15.674 22.159 1.00 82.81 419 LEU A O 1
ATOM 3334 N N . ASN A 1 420 ? -15.070 -16.475 20.077 1.00 81.94 420 ASN A N 1
ATOM 3335 C CA . ASN A 1 420 ? -13.735 -17.092 20.026 1.00 81.94 420 ASN A CA 1
ATOM 3336 C C . ASN A 1 420 ? -12.618 -16.043 20.193 1.00 81.94 420 ASN A C 1
ATOM 3338 O O . ASN A 1 420 ? -11.642 -16.270 20.911 1.00 81.94 420 ASN A O 1
ATOM 3342 N N . ARG A 1 421 ? -12.795 -14.847 19.614 1.00 80.94 421 ARG A N 1
ATOM 3343 C CA . ARG A 1 421 ? -11.889 -13.701 19.821 1.00 80.94 421 ARG A CA 1
ATOM 3344 C C . ARG A 1 421 ? -11.929 -13.196 21.276 1.00 80.94 421 ARG A C 1
ATOM 3346 O O . ARG A 1 421 ? -10.890 -12.893 21.868 1.00 80.94 421 ARG A O 1
ATOM 3353 N N . THR A 1 422 ? -13.115 -13.129 21.883 1.00 62.53 422 THR A N 1
ATOM 3354 C CA . THR A 1 422 ? -13.321 -12.603 23.249 1.00 62.53 422 THR A CA 1
ATOM 3355 C C . THR A 1 422 ? -12.898 -13.578 24.354 1.00 62.53 422 THR A C 1
ATOM 3357 O O . THR A 1 422 ? -12.266 -13.166 25.323 1.00 62.53 422 THR A O 1
ATOM 3360 N N . THR A 1 423 ? -13.169 -14.875 24.224 1.00 54.44 423 THR A N 1
ATOM 3361 C CA . THR A 1 423 ? -12.771 -15.915 25.200 1.00 54.44 423 THR A CA 1
ATOM 3362 C C . THR A 1 423 ? -11.254 -16.086 25.286 1.00 54.44 423 THR A C 1
ATOM 3364 O O . THR A 1 423 ? -10.710 -16.356 26.357 1.00 54.44 423 THR A O 1
ATOM 3367 N N . ALA A 1 424 ? -10.536 -15.820 24.192 1.00 53.75 424 ALA A N 1
ATOM 3368 C CA . ALA A 1 424 ? -9.083 -15.689 24.205 1.00 53.75 424 ALA A CA 1
ATOM 3369 C C . ALA A 1 424 ? -8.585 -14.431 24.957 1.00 53.75 424 ALA A C 1
ATOM 3371 O O . ALA A 1 424 ? -7.409 -14.363 25.317 1.00 53.75 424 ALA A O 1
ATOM 3372 N N . SER A 1 425 ? -9.460 -13.446 25.201 1.00 52.38 425 SER A N 1
ATOM 3373 C CA . SER A 1 425 ? -9.169 -12.206 25.938 1.00 52.38 425 SER A CA 1
ATOM 3374 C C . SER A 1 425 ? -9.416 -12.342 27.454 1.00 52.38 425 SER A C 1
ATOM 3376 O O . SER A 1 425 ? -8.694 -11.776 28.271 1.00 52.38 425 SER A O 1
ATOM 3378 N N . THR A 1 426 ? -10.405 -13.126 27.886 1.00 43.62 426 THR A N 1
ATOM 3379 C CA . THR A 1 426 ? -10.803 -13.196 29.308 1.00 43.62 426 THR A CA 1
ATOM 3380 C C . THR A 1 426 ? -9.839 -13.981 30.203 1.00 43.62 426 THR A C 1
ATOM 3382 O O . THR A 1 426 ? -9.887 -13.831 31.419 1.00 43.62 426 THR A O 1
ATOM 3385 N N . LYS A 1 427 ? -8.906 -14.763 29.639 1.00 36.41 427 LYS A N 1
ATOM 3386 C CA . LYS A 1 427 ? -7.995 -15.615 30.425 1.00 36.41 427 LYS A CA 1
ATOM 3387 C C . LYS A 1 427 ? -6.769 -14.933 31.054 1.00 36.41 427 LYS A C 1
ATOM 3389 O O . LYS A 1 427 ? -6.077 -15.648 31.757 1.00 36.41 427 LYS A O 1
ATOM 3394 N N . LEU A 1 428 ? -6.498 -13.631 30.833 1.00 38.19 428 LEU A N 1
ATOM 3395 C CA . LEU A 1 428 ? -5.518 -12.763 31.565 1.00 38.19 428 LEU A CA 1
ATOM 3396 C C . LEU A 1 428 ? -5.073 -11.501 30.764 1.00 38.19 428 LEU A C 1
ATOM 3398 O O . LEU A 1 428 ? -4.194 -10.770 31.229 1.00 38.19 428 LEU A O 1
ATOM 3402 N N . ASN A 1 429 ? -5.610 -11.215 29.562 1.00 48.44 429 ASN A N 1
ATOM 3403 C CA . ASN A 1 429 ? -5.117 -10.135 28.683 1.00 48.44 429 ASN A CA 1
ATOM 3404 C C . ASN A 1 429 ? -6.221 -9.493 27.814 1.00 48.44 429 ASN A C 1
ATOM 3406 O O . ASN A 1 429 ? -6.895 -10.195 27.073 1.00 48.44 429 ASN A O 1
ATOM 3410 N N . GLN A 1 430 ? -6.315 -8.156 27.762 1.00 58.25 430 GLN A N 1
ATOM 3411 C CA . GLN A 1 430 ? -7.044 -7.450 26.689 1.00 58.25 430 GLN A CA 1
ATOM 3412 C C . GLN A 1 430 ? -6.405 -7.769 25.322 1.00 58.25 430 GLN A C 1
ATOM 3414 O O . GLN A 1 430 ? -5.478 -7.094 24.885 1.00 58.25 430 GLN A O 1
ATOM 3419 N N . ARG A 1 431 ? -6.857 -8.842 24.665 1.00 61.97 431 ARG A N 1
ATOM 3420 C CA . ARG A 1 431 ? -6.333 -9.307 23.371 1.00 61.97 431 ARG A CA 1
ATOM 3421 C C . ARG A 1 431 ? -6.919 -8.520 22.198 1.00 61.97 431 ARG A C 1
ATOM 3423 O O . ARG A 1 431 ? -6.236 -8.352 21.197 1.00 61.97 431 ARG A O 1
ATOM 3430 N N . SER A 1 432 ? -8.122 -7.955 22.333 1.00 66.56 432 SER A N 1
ATOM 3431 C CA . SER A 1 432 ? -8.778 -7.169 21.273 1.00 66.56 432 SER A CA 1
ATOM 3432 C C . SER A 1 432 ? -8.017 -5.902 20.859 1.00 66.56 432 SER A C 1
ATOM 3434 O O . SER A 1 432 ? -8.104 -5.509 19.701 1.00 66.56 432 SER A O 1
ATOM 3436 N N . SER A 1 433 ? -7.236 -5.290 21.757 1.00 71.19 433 SER A N 1
ATOM 3437 C CA . SER A 1 433 ? -6.332 -4.169 21.443 1.00 71.19 433 SER A CA 1
ATOM 3438 C C . SER A 1 433 ? -5.010 -4.605 20.809 1.00 71.19 433 SER A C 1
ATOM 3440 O O . SER A 1 433 ? -4.236 -3.765 20.358 1.00 71.19 433 SER A O 1
ATOM 3442 N N . ARG A 1 434 ? -4.742 -5.912 20.780 1.00 77.38 434 ARG A N 1
ATOM 3443 C CA . ARG A 1 434 ? -3.442 -6.520 20.475 1.00 77.38 434 ARG A CA 1
ATOM 3444 C C . ARG A 1 434 ? -3.471 -7.465 19.277 1.00 77.38 434 ARG A C 1
ATOM 3446 O O . ARG A 1 434 ? -2.451 -8.059 18.934 1.00 77.38 434 ARG A O 1
ATOM 3453 N N . SER A 1 435 ? -4.621 -7.607 18.635 1.00 86.31 435 SER A N 1
ATOM 3454 C CA . SER A 1 435 ? -4.792 -8.399 17.428 1.00 86.31 435 SER A CA 1
ATOM 3455 C C . SER A 1 435 ? -5.592 -7.641 16.382 1.00 86.31 435 SER A C 1
ATOM 3457 O O . SER A 1 435 ? -6.428 -6.797 16.704 1.00 86.31 435 SER A O 1
ATOM 3459 N N . HIS A 1 436 ? -5.323 -7.953 15.117 1.00 91.19 436 HIS A N 1
ATOM 3460 C CA . HIS A 1 436 ? -6.066 -7.403 13.986 1.00 91.19 436 HIS A CA 1
ATOM 3461 C C . HIS A 1 436 ? -7.125 -8.413 13.566 1.00 91.19 436 HIS A C 1
ATOM 3463 O O . HIS A 1 436 ? -6.778 -9.542 13.228 1.00 91.19 436 HIS A O 1
ATOM 3469 N N . ALA A 1 437 ? -8.397 -8.031 13.563 1.00 92.62 437 ALA A N 1
ATOM 3470 C CA . ALA A 1 437 ? -9.475 -8.892 13.086 1.00 92.62 437 ALA A CA 1
ATOM 3471 C C . ALA A 1 437 ? -9.896 -8.483 11.674 1.00 92.62 437 ALA A C 1
ATOM 3473 O O . ALA A 1 437 ? -10.084 -7.300 11.394 1.00 92.62 437 ALA A O 1
ATOM 3474 N N . ILE A 1 438 ? -10.031 -9.460 10.779 1.00 94.88 438 ILE A N 1
ATOM 3475 C CA . ILE A 1 438 ? -10.335 -9.234 9.364 1.00 94.88 438 ILE A CA 1
ATOM 3476 C C . ILE A 1 438 ? -11.482 -10.150 8.961 1.00 94.88 438 ILE A C 1
ATOM 3478 O O . ILE A 1 438 ? -11.313 -11.365 8.855 1.00 94.88 438 ILE A O 1
ATOM 3482 N N . LEU A 1 439 ? -12.644 -9.554 8.709 1.00 95.69 439 LEU A N 1
ATOM 3483 C CA . LEU A 1 439 ? -13.787 -10.224 8.106 1.00 95.69 439 LEU A CA 1
ATOM 3484 C C . LEU A 1 439 ? -13.759 -9.984 6.594 1.00 95.69 439 LEU A C 1
ATOM 3486 O O . LEU A 1 439 ? -13.771 -8.845 6.129 1.00 95.69 439 LEU A O 1
ATOM 3490 N N . LEU A 1 440 ? -13.725 -11.067 5.829 1.00 95.12 440 LEU A N 1
ATOM 3491 C CA . LEU A 1 440 ? -13.792 -11.062 4.377 1.00 95.12 440 LEU A CA 1
ATOM 3492 C C . LEU A 1 440 ? -15.189 -11.501 3.946 1.00 95.12 440 LEU A C 1
ATOM 3494 O O . LEU A 1 440 ? -15.577 -12.637 4.207 1.00 95.12 440 LEU A O 1
ATOM 3498 N N . ILE A 1 441 ? -15.905 -10.634 3.233 1.00 95.94 441 ILE A N 1
ATOM 3499 C CA . ILE A 1 441 ? -17.135 -10.998 2.523 1.00 95.94 441 ILE A CA 1
ATOM 3500 C C . ILE A 1 441 ? -16.815 -11.096 1.035 1.00 95.94 441 ILE A C 1
ATOM 3502 O O . ILE A 1 441 ? -16.339 -10.143 0.417 1.00 95.94 441 ILE A O 1
ATOM 3506 N N . LYS A 1 442 ? -17.052 -12.264 0.450 1.00 94.44 442 LYS A N 1
ATOM 3507 C CA . LYS A 1 442 ? -16.813 -12.546 -0.963 1.00 94.44 442 LYS A CA 1
ATOM 3508 C C . LYS A 1 442 ? -18.150 -12.611 -1.684 1.00 94.44 442 LYS A C 1
ATOM 3510 O O . LYS A 1 442 ? -18.974 -13.458 -1.363 1.00 94.44 442 LYS A O 1
ATOM 3515 N N . VAL A 1 443 ? -18.335 -11.757 -2.684 1.00 94.00 443 VAL A N 1
ATOM 3516 C CA . VAL A 1 443 ? -19.511 -11.775 -3.558 1.00 94.00 443 VAL A CA 1
ATOM 3517 C C . VAL A 1 443 ? -19.075 -12.282 -4.921 1.00 94.00 443 VAL A C 1
ATOM 3519 O O . VAL A 1 443 ? -18.231 -11.684 -5.587 1.00 94.00 443 VAL A O 1
ATOM 3522 N N . VAL A 1 444 ? -19.633 -13.412 -5.327 1.00 92.50 444 VAL A N 1
ATOM 3523 C CA . VAL A 1 444 ? -19.419 -14.003 -6.643 1.00 92.50 444 VAL A CA 1
ATOM 3524 C C . VAL A 1 444 ? -20.700 -13.832 -7.436 1.00 92.50 444 VAL A C 1
ATOM 3526 O O . VAL A 1 444 ? -21.741 -14.312 -7.002 1.00 92.50 444 VAL A O 1
ATOM 3529 N N . ARG A 1 445 ? -20.615 -13.201 -8.607 1.00 89.88 445 ARG A N 1
ATOM 3530 C CA . ARG A 1 445 ? -21.710 -13.196 -9.578 1.00 89.88 445 ARG A CA 1
ATOM 3531 C C . ARG A 1 445 ? -21.348 -14.012 -10.806 1.00 89.88 445 ARG A C 1
ATOM 3533 O O . ARG A 1 445 ? -20.227 -13.901 -11.305 1.00 89.88 445 ARG A O 1
ATOM 3540 N N . THR A 1 446 ? -22.285 -14.812 -11.288 1.00 89.25 446 THR A N 1
ATOM 3541 C CA . THR A 1 446 ? -22.114 -15.679 -12.457 1.00 89.25 446 THR A CA 1
ATOM 3542 C C . THR A 1 446 ? -23.222 -15.393 -13.453 1.00 89.25 446 THR A C 1
ATOM 3544 O O . THR A 1 446 ? -24.390 -15.371 -13.087 1.00 89.25 446 THR A O 1
ATOM 3547 N N . GLN A 1 447 ? -22.866 -15.143 -14.704 1.00 87.19 447 GLN A N 1
ATOM 3548 C CA . GLN A 1 447 ? -23.835 -14.891 -15.760 1.00 87.19 447 GLN A CA 1
ATOM 3549 C C . GLN A 1 447 ? -24.579 -16.188 -16.108 1.00 87.19 447 GLN A C 1
ATOM 3551 O O . GLN A 1 447 ? -23.937 -17.218 -16.326 1.00 87.19 447 GLN A O 1
ATOM 3556 N N . ARG A 1 448 ? -25.916 -16.138 -16.186 1.00 82.50 448 ARG A N 1
ATOM 3557 C CA . ARG A 1 448 ? -26.757 -17.298 -16.548 1.00 82.50 448 ARG A CA 1
ATOM 3558 C C . ARG A 1 448 ? -26.545 -17.719 -18.003 1.00 82.50 448 ARG A C 1
ATOM 3560 O O . ARG A 1 448 ? -26.392 -18.904 -18.304 1.00 82.50 448 ARG A O 1
ATOM 3567 N N . ALA A 1 449 ? -26.499 -16.734 -18.897 1.00 78.19 449 ALA A N 1
ATOM 3568 C CA . ALA A 1 449 ? -26.272 -16.930 -20.323 1.00 78.19 449 ALA A CA 1
ATOM 3569 C C . ALA A 1 449 ? -24.786 -17.160 -20.648 1.00 78.19 449 ALA A C 1
ATOM 3571 O O . ALA A 1 449 ? -23.889 -16.693 -19.939 1.00 78.19 449 ALA A O 1
ATOM 3572 N N . ALA A 1 450 ? -24.514 -17.859 -21.754 1.00 72.25 450 ALA A N 1
ATOM 3573 C CA . ALA A 1 450 ? -23.169 -17.935 -22.318 1.00 72.25 450 ALA A CA 1
ATOM 3574 C C . ALA A 1 450 ? -22.663 -16.511 -22.641 1.00 72.25 450 ALA A C 1
ATOM 3576 O O . ALA A 1 450 ? -23.440 -15.701 -23.147 1.00 72.25 450 ALA A O 1
ATOM 3577 N N . PRO A 1 451 ? -21.396 -16.168 -22.338 1.00 71.31 451 PRO A N 1
ATOM 3578 C CA . PRO A 1 451 ? -20.278 -17.060 -22.020 1.00 71.31 451 PRO A CA 1
ATOM 3579 C C . PRO A 1 451 ? -20.070 -17.373 -20.518 1.00 71.31 451 PRO A C 1
ATOM 3581 O O . PRO A 1 451 ? -18.954 -17.695 -20.123 1.00 71.31 451 PRO A O 1
ATOM 3584 N N . ARG A 1 452 ? -21.105 -17.300 -19.660 1.00 81.06 452 ARG A N 1
ATOM 3585 C CA . ARG A 1 452 ? -21.032 -17.625 -18.214 1.00 81.06 452 ARG A CA 1
ATOM 3586 C C . ARG A 1 452 ? -19.874 -16.919 -17.506 1.00 81.06 452 ARG A C 1
ATOM 3588 O O . ARG A 1 452 ? -19.077 -17.517 -16.778 1.00 81.06 452 ARG A O 1
ATOM 3595 N N . ARG A 1 453 ? -19.765 -15.612 -17.748 1.00 83.81 453 ARG A N 1
ATOM 3596 C CA . ARG A 1 453 ? -18.773 -14.759 -17.089 1.00 83.81 453 ARG A CA 1
ATOM 3597 C C . ARG A 1 453 ? -18.983 -14.822 -15.583 1.00 83.81 453 ARG A C 1
ATOM 3599 O O . ARG A 1 453 ? -20.102 -14.707 -15.093 1.00 83.81 453 ARG A O 1
ATOM 3606 N N . ARG A 1 454 ? -17.897 -14.994 -14.845 1.00 87.12 454 ARG A N 1
ATOM 3607 C CA . ARG A 1 454 ? -17.865 -15.012 -13.389 1.00 87.12 454 ARG A CA 1
ATOM 3608 C C . ARG A 1 454 ? -17.045 -13.835 -12.905 1.00 87.12 454 ARG A C 1
ATOM 3610 O O . ARG A 1 454 ? -15.859 -13.728 -13.217 1.00 87.12 454 ARG A O 1
ATOM 3617 N N . GLN A 1 455 ? -17.659 -12.988 -12.094 1.00 89.19 455 GLN A N 1
ATOM 3618 C CA . GLN A 1 455 ? -16.984 -11.870 -11.457 1.00 89.19 455 GLN A CA 1
ATOM 3619 C C . GLN A 1 455 ? -16.970 -12.034 -9.943 1.00 89.19 455 GLN A C 1
ATOM 3621 O O . GLN A 1 455 ? -17.911 -12.560 -9.352 1.00 89.19 455 GLN A O 1
ATOM 3626 N N . THR A 1 456 ? -15.871 -11.625 -9.311 1.00 90.00 456 THR A N 1
ATOM 3627 C CA . THR A 1 456 ? -15.669 -11.800 -7.866 1.00 90.00 456 THR A CA 1
ATOM 3628 C C . THR A 1 456 ? -15.244 -10.487 -7.229 1.00 90.00 456 THR A C 1
ATOM 3630 O O . THR A 1 456 ? -14.142 -10.013 -7.488 1.00 90.00 456 THR A O 1
ATOM 3633 N N . GLY A 1 457 ? -16.092 -9.942 -6.361 1.00 92.00 457 GLY A N 1
ATOM 3634 C CA . GLY A 1 457 ? -15.767 -8.822 -5.484 1.00 92.00 457 GLY A CA 1
ATOM 3635 C C . GLY A 1 457 ? -15.431 -9.310 -4.076 1.00 92.00 457 GLY A C 1
ATOM 3636 O O . GLY A 1 457 ? -16.038 -10.258 -3.570 1.00 92.00 457 GLY A O 1
ATOM 3637 N N . LYS A 1 458 ? -14.454 -8.671 -3.434 1.00 92.94 458 LYS A N 1
ATOM 3638 C CA . LYS A 1 458 ? -14.075 -8.937 -2.041 1.00 92.94 458 LYS A CA 1
ATOM 3639 C C . LYS A 1 458 ? -14.226 -7.670 -1.209 1.00 92.94 458 LYS A C 1
ATOM 3641 O O . LYS A 1 458 ? -13.651 -6.644 -1.563 1.00 92.94 458 LYS A O 1
ATOM 3646 N N . LEU A 1 459 ? -14.955 -7.763 -0.104 1.00 95.25 459 LEU A N 1
ATOM 3647 C CA . LEU A 1 459 ? -15.060 -6.735 0.924 1.00 95.25 459 LEU A CA 1
ATOM 3648 C C . LEU A 1 459 ? -14.203 -7.132 2.124 1.00 95.25 459 LEU A C 1
ATOM 3650 O O . LEU A 1 459 ? -14.484 -8.141 2.770 1.00 95.25 459 LEU A O 1
ATOM 3654 N N . TYR A 1 460 ? -13.198 -6.327 2.442 1.00 95.25 460 TYR A N 1
ATOM 3655 C CA . TYR A 1 460 ? -12.397 -6.488 3.652 1.00 95.25 460 TYR A CA 1
ATOM 3656 C C . TYR A 1 460 ? -12.894 -5.523 4.728 1.00 95.25 460 TYR A C 1
ATOM 3658 O O . TYR A 1 460 ? -12.847 -4.312 4.536 1.00 95.25 460 TYR A O 1
ATOM 3666 N N . LEU A 1 461 ? -13.351 -6.047 5.861 1.00 96.38 461 LEU A N 1
ATOM 3667 C CA . LEU A 1 461 ? -13.755 -5.274 7.034 1.00 96.38 461 LEU A CA 1
ATOM 3668 C C . LEU A 1 461 ? -12.745 -5.548 8.146 1.00 96.38 461 LEU A C 1
ATOM 3670 O O . LEU A 1 461 ? -12.664 -6.665 8.656 1.00 96.38 461 LEU A O 1
ATOM 3674 N N . VAL A 1 462 ? -11.945 -4.542 8.480 1.00 95.62 462 VAL A N 1
ATOM 3675 C CA . VAL A 1 462 ? -10.735 -4.704 9.289 1.00 95.62 462 VAL A CA 1
ATOM 3676 C C . VAL A 1 462 ? -10.820 -3.868 10.564 1.00 95.62 462 VAL A C 1
ATOM 3678 O O . VAL A 1 462 ? -11.002 -2.653 10.519 1.00 95.62 462 VAL A O 1
ATOM 3681 N N . ASP A 1 463 ? -10.645 -4.519 11.707 1.00 94.19 463 ASP A N 1
ATOM 3682 C CA . ASP A 1 463 ? -10.494 -3.898 13.024 1.00 94.19 463 ASP A CA 1
ATOM 3683 C C . ASP A 1 463 ? -9.032 -4.055 13.453 1.00 94.19 463 ASP A C 1
ATOM 3685 O O . ASP A 1 463 ? -8.599 -5.158 13.799 1.00 94.19 463 ASP A O 1
ATOM 3689 N N . LEU A 1 464 ? -8.248 -2.978 13.340 1.00 92.56 464 LEU A N 1
ATOM 3690 C CA . LEU A 1 464 ? -6.820 -3.011 13.653 1.00 92.56 464 LEU A CA 1
ATOM 3691 C C . LEU A 1 464 ? -6.571 -2.971 15.166 1.00 92.56 464 LEU A C 1
ATOM 3693 O O . LEU A 1 464 ? -7.373 -2.449 15.941 1.00 92.56 464 LEU A O 1
ATOM 3697 N N . ALA A 1 465 ? -5.402 -3.460 15.572 1.00 89.56 465 ALA A N 1
ATOM 3698 C CA . ALA A 1 465 ? -4.866 -3.295 16.916 1.00 89.56 465 ALA A CA 1
ATOM 3699 C C . ALA A 1 465 ? -4.637 -1.807 17.267 1.00 89.56 465 ALA A C 1
ATOM 3701 O O . ALA A 1 465 ? -4.690 -0.918 16.413 1.00 89.56 465 ALA A O 1
ATOM 3702 N N . GLY A 1 466 ? -4.396 -1.526 18.548 1.00 87.38 466 GLY A N 1
ATOM 3703 C CA . GLY A 1 466 ? -4.047 -0.192 19.037 1.00 87.38 466 GLY A CA 1
ATOM 3704 C C . GLY A 1 466 ? -2.782 0.370 18.388 1.00 87.38 466 GLY A C 1
ATOM 3705 O O . GLY A 1 466 ? -1.777 -0.330 18.291 1.00 87.38 466 GLY A O 1
ATOM 3706 N N . SER A 1 467 ? -2.841 1.627 17.935 1.00 86.88 467 SER A N 1
ATOM 3707 C CA . SER A 1 467 ? -1.708 2.340 17.327 1.00 86.88 467 SER A CA 1
ATOM 3708 C C . SER A 1 467 ? -0.758 3.006 18.324 1.00 86.88 467 SER A C 1
ATOM 3710 O O . SER A 1 467 ? 0.211 3.636 17.906 1.00 86.88 467 SER A O 1
ATOM 3712 N N . GLU A 1 468 ? -1.048 2.928 19.619 1.00 80.94 468 GLU A N 1
ATOM 3713 C CA . GLU A 1 468 ? -0.204 3.468 20.680 1.00 80.94 468 GLU A CA 1
ATOM 3714 C C . GLU A 1 468 ? 1.130 2.718 20.807 1.00 80.94 468 GLU A C 1
ATOM 3716 O O . GLU A 1 468 ? 1.240 1.521 20.523 1.00 80.94 468 GLU A O 1
ATOM 3721 N N . ASP A 1 469 ? 2.161 3.410 21.298 1.00 70.88 469 ASP A N 1
ATOM 3722 C CA . ASP A 1 469 ? 3.438 2.757 21.576 1.00 70.88 469 ASP A CA 1
ATOM 3723 C C . ASP A 1 469 ? 3.365 1.941 22.873 1.00 70.88 469 ASP A C 1
ATOM 3725 O O . ASP A 1 469 ? 3.600 2.435 23.981 1.00 70.88 469 ASP A O 1
ATOM 3729 N N . ASN A 1 470 ? 3.108 0.643 22.713 1.00 65.56 470 ASN A N 1
ATOM 3730 C CA . ASN A 1 470 ? 3.070 -0.322 23.807 1.00 65.56 470 ASN A CA 1
ATOM 3731 C C . ASN A 1 470 ? 4.367 -0.376 24.643 1.00 65.56 470 ASN A C 1
ATOM 3733 O O . ASN A 1 470 ? 4.322 -0.817 25.793 1.00 65.56 470 ASN A O 1
ATOM 3737 N N . ARG A 1 471 ? 5.521 0.106 24.147 1.00 60.81 471 ARG A N 1
ATOM 3738 C CA . ARG A 1 471 ? 6.769 0.161 24.939 1.00 60.81 471 ARG A CA 1
ATOM 3739 C C . ARG A 1 471 ? 6.670 1.128 26.119 1.00 60.81 471 ARG A C 1
ATOM 3741 O O . ARG A 1 471 ? 7.367 0.937 27.111 1.00 60.81 471 ARG A O 1
ATOM 3748 N N . ARG A 1 472 ? 5.781 2.126 26.047 1.00 60.94 472 ARG A N 1
ATOM 3749 C CA . ARG A 1 472 ? 5.550 3.104 27.124 1.00 60.94 472 ARG A CA 1
ATOM 3750 C C . ARG A 1 472 ? 4.825 2.501 28.331 1.00 60.94 472 ARG A C 1
ATOM 3752 O O . ARG A 1 472 ? 4.841 3.100 29.398 1.00 60.94 472 ARG A O 1
ATOM 3759 N N . THR A 1 473 ? 4.228 1.316 28.185 1.00 58.62 473 THR A N 1
ATOM 3760 C CA . THR A 1 473 ? 3.357 0.704 29.206 1.00 58.62 473 THR A CA 1
ATOM 3761 C C . THR A 1 473 ? 4.080 -0.189 30.226 1.00 58.62 473 THR A C 1
ATOM 3763 O O . THR A 1 473 ? 3.430 -0.877 31.003 1.00 58.62 473 THR A O 1
ATOM 3766 N N . GLY A 1 474 ? 5.420 -0.191 30.269 1.00 58.19 474 GLY A N 1
ATOM 3767 C CA . GLY A 1 474 ? 6.174 -0.941 31.289 1.00 58.19 474 GLY A CA 1
ATOM 3768 C C . GLY A 1 474 ? 6.056 -2.471 31.182 1.00 58.19 474 GLY A C 1
ATOM 3769 O O . GLY A 1 474 ? 6.306 -3.183 32.153 1.00 58.19 474 GLY A O 1
ATOM 3770 N N . ASN A 1 475 ? 5.672 -2.996 30.013 1.00 62.88 475 ASN A N 1
ATOM 3771 C CA . ASN A 1 475 ? 5.457 -4.429 29.797 1.00 62.88 475 ASN A CA 1
ATOM 3772 C C . ASN A 1 475 ? 6.752 -5.248 29.973 1.00 62.88 475 ASN A C 1
ATOM 3774 O O . ASN A 1 475 ? 7.763 -4.964 29.331 1.00 62.88 475 ASN A O 1
ATOM 3778 N N . GLN A 1 476 ? 6.698 -6.325 30.768 1.00 62.25 476 GLN A N 1
ATOM 3779 C CA . GLN A 1 476 ? 7.790 -7.297 30.932 1.00 62.25 476 GLN A CA 1
ATOM 3780 C C . GLN A 1 476 ? 7.441 -8.680 30.342 1.00 62.25 476 GLN A C 1
ATOM 3782 O O . GLN A 1 476 ? 6.272 -9.041 30.182 1.00 62.25 476 GLN A O 1
ATOM 3787 N N . GLY A 1 477 ? 8.467 -9.473 30.011 1.00 72.88 477 GLY A N 1
ATOM 3788 C CA . GLY A 1 477 ? 8.325 -10.880 29.609 1.00 72.88 477 GLY A CA 1
ATOM 3789 C C . GLY A 1 477 ? 7.604 -11.104 28.270 1.00 72.88 477 GLY A C 1
ATOM 3790 O O . GLY A 1 477 ? 7.896 -10.450 27.268 1.00 72.88 477 GLY A O 1
ATOM 3791 N N . ILE A 1 478 ? 6.664 -12.059 28.234 1.00 65.12 478 ILE A N 1
ATOM 3792 C CA . ILE A 1 478 ? 5.910 -12.459 27.024 1.00 65.12 478 ILE A CA 1
ATOM 3793 C C . ILE A 1 478 ? 5.133 -11.272 26.422 1.00 65.12 478 ILE A C 1
ATOM 3795 O O . ILE A 1 478 ? 5.091 -11.125 25.200 1.00 65.12 478 ILE A O 1
ATOM 3799 N N . ARG A 1 479 ? 4.621 -10.367 27.268 1.00 65.69 479 ARG A N 1
ATOM 3800 C CA . ARG A 1 479 ? 3.906 -9.149 26.844 1.00 65.69 479 ARG A CA 1
ATOM 3801 C C . ARG A 1 479 ? 4.789 -8.177 26.062 1.00 65.69 479 ARG A C 1
ATOM 3803 O O . ARG A 1 479 ? 4.286 -7.456 25.204 1.00 65.69 479 ARG A O 1
ATOM 3810 N N . LEU A 1 480 ? 6.102 -8.157 26.310 1.00 70.44 480 LEU A N 1
ATOM 3811 C CA . LEU A 1 480 ? 7.031 -7.315 25.553 1.00 70.44 480 LEU A CA 1
ATOM 3812 C C . LEU A 1 480 ? 7.253 -7.857 24.133 1.00 70.44 480 LEU A C 1
ATOM 3814 O O . LEU A 1 480 ? 7.283 -7.078 23.182 1.00 70.44 480 LEU A O 1
ATOM 3818 N N . LYS A 1 481 ? 7.352 -9.187 23.973 1.00 70.44 481 LYS A N 1
ATOM 3819 C CA . LYS A 1 481 ? 7.439 -9.833 22.649 1.00 70.44 481 LYS A CA 1
ATOM 3820 C C . LYS A 1 481 ? 6.169 -9.592 21.829 1.00 70.44 481 LYS A C 1
ATOM 3822 O O . LYS A 1 481 ? 6.258 -9.212 20.667 1.00 70.44 481 LYS A O 1
ATOM 3827 N N . GLU A 1 482 ? 5.008 -9.738 22.463 1.00 66.81 482 GLU A N 1
ATOM 3828 C CA . GLU A 1 482 ? 3.697 -9.428 21.880 1.00 66.81 482 GLU A CA 1
ATOM 3829 C C . GLU A 1 482 ? 3.596 -7.951 21.457 1.00 66.81 482 GLU A C 1
ATOM 3831 O O . GLU A 1 482 ? 3.259 -7.657 20.312 1.00 66.81 482 GLU A O 1
ATOM 3836 N N . SER A 1 483 ? 3.980 -7.025 22.345 1.00 70.19 483 SER A N 1
ATOM 3837 C CA . SER A 1 483 ? 4.038 -5.583 22.052 1.00 70.19 483 SER A CA 1
ATOM 3838 C C . SER A 1 483 ? 4.946 -5.277 20.857 1.00 70.19 483 SER A C 1
ATOM 3840 O O . SER A 1 483 ? 4.614 -4.441 20.019 1.00 70.19 483 SER A O 1
ATOM 3842 N N . GLY A 1 484 ? 6.080 -5.980 20.750 1.00 71.88 484 GLY A N 1
ATOM 3843 C CA . GLY A 1 484 ? 6.995 -5.874 19.617 1.00 71.88 484 GLY A CA 1
ATOM 3844 C C . GLY A 1 484 ? 6.352 -6.283 18.290 1.00 71.88 484 GLY A C 1
ATOM 3845 O O . GLY A 1 484 ? 6.520 -5.576 17.301 1.00 71.88 484 GLY A O 1
ATOM 3846 N N . ALA A 1 485 ? 5.581 -7.373 18.267 1.00 70.75 485 ALA A N 1
ATOM 3847 C CA . ALA A 1 485 ? 4.905 -7.850 17.059 1.00 70.75 485 ALA A CA 1
ATOM 3848 C C . ALA A 1 485 ? 3.750 -6.931 16.615 1.00 70.75 485 ALA A C 1
ATOM 3850 O O . ALA A 1 485 ? 3.603 -6.648 15.426 1.00 70.75 485 ALA A O 1
ATOM 3851 N N . ILE A 1 486 ? 2.959 -6.406 17.556 1.00 73.38 486 ILE A N 1
ATOM 3852 C CA . ILE A 1 486 ? 1.882 -5.447 17.249 1.00 73.38 486 ILE A CA 1
ATOM 3853 C C . ILE A 1 486 ? 2.474 -4.182 16.639 1.00 73.38 486 ILE A C 1
ATOM 3855 O O . ILE A 1 486 ? 2.086 -3.773 15.541 1.00 73.38 486 ILE A O 1
ATOM 3859 N N . ASN A 1 487 ? 3.476 -3.614 17.312 1.00 77.81 487 ASN A N 1
ATOM 3860 C CA . ASN A 1 487 ? 4.141 -2.409 16.845 1.00 77.81 487 ASN A CA 1
ATOM 3861 C C . ASN A 1 487 ? 4.845 -2.656 15.505 1.00 77.81 487 ASN A C 1
ATOM 3863 O O . ASN A 1 487 ? 4.825 -1.769 14.663 1.00 77.81 487 ASN A O 1
ATOM 3867 N N . LEU A 1 488 ? 5.395 -3.853 15.255 1.00 85.25 488 LEU A N 1
ATOM 3868 C CA . LEU A 1 488 ? 5.973 -4.215 13.957 1.00 85.25 488 LEU A CA 1
ATOM 3869 C C . LEU A 1 488 ? 4.941 -4.111 12.827 1.00 85.25 488 LEU A C 1
ATOM 3871 O O . LEU A 1 488 ? 5.233 -3.492 11.804 1.00 85.25 488 LEU A O 1
ATOM 3875 N N . SER A 1 489 ? 3.744 -4.673 13.007 1.00 89.00 489 SER A N 1
ATOM 3876 C CA . SER A 1 489 ? 2.704 -4.662 11.969 1.00 89.00 489 SER A CA 1
ATOM 3877 C C . SER A 1 489 ? 2.238 -3.243 11.606 1.00 89.00 489 SER A C 1
ATOM 3879 O O . SER A 1 489 ? 2.187 -2.891 10.426 1.00 89.00 489 SER A O 1
ATOM 3881 N N . LEU A 1 490 ? 1.994 -2.382 12.603 1.00 88.94 490 LEU A N 1
ATOM 3882 C CA . LEU A 1 490 ? 1.548 -0.996 12.396 1.00 88.94 490 LEU A CA 1
ATOM 3883 C C . LEU A 1 490 ? 2.683 -0.051 11.970 1.00 88.94 490 LEU A C 1
ATOM 3885 O O . LEU A 1 490 ? 2.478 0.865 11.171 1.00 88.94 490 LEU A O 1
ATOM 3889 N N . PHE A 1 491 ? 3.908 -0.293 12.435 1.00 89.56 491 PHE A N 1
ATOM 3890 C CA . PHE A 1 491 ? 5.096 0.408 11.949 1.00 89.56 491 PHE A CA 1
ATOM 3891 C C . PHE A 1 491 ? 5.370 0.088 10.479 1.00 89.56 491 PHE A C 1
ATOM 3893 O O . PHE A 1 491 ? 5.655 0.983 9.684 1.00 89.56 491 PHE A O 1
ATOM 3900 N N . THR A 1 492 ? 5.234 -1.181 10.092 1.00 92.12 492 THR A N 1
ATOM 3901 C CA . THR A 1 492 ? 5.354 -1.607 8.694 1.00 92.12 492 THR A CA 1
ATOM 3902 C C . THR A 1 492 ? 4.250 -0.994 7.841 1.00 92.12 492 THR A C 1
ATOM 3904 O O . THR A 1 492 ? 4.530 -0.501 6.751 1.00 92.12 492 THR A O 1
ATOM 3907 N N . LEU A 1 493 ? 3.016 -0.939 8.352 1.00 93.31 493 LEU A N 1
ATOM 3908 C CA . LEU A 1 493 ? 1.915 -0.232 7.698 1.00 93.31 493 LEU A CA 1
ATOM 3909 C C . LEU A 1 493 ? 2.272 1.240 7.443 1.00 93.31 493 LEU A C 1
ATOM 3911 O O . LEU A 1 493 ? 2.091 1.733 6.333 1.00 93.31 493 LEU A O 1
ATOM 3915 N N . SER A 1 494 ? 2.875 1.910 8.428 1.00 92.38 494 SER A N 1
ATOM 3916 C CA . SER A 1 494 ? 3.342 3.297 8.294 1.00 92.38 494 SER A CA 1
ATOM 3917 C C . SER A 1 494 ? 4.423 3.455 7.224 1.00 92.38 494 SER A C 1
ATOM 3919 O O . SER A 1 494 ? 4.324 4.338 6.374 1.00 92.38 494 SER A O 1
ATOM 3921 N N . LYS A 1 495 ? 5.400 2.541 7.182 1.00 92.62 495 LYS A N 1
ATOM 3922 C CA . LYS A 1 495 ? 6.416 2.502 6.118 1.00 92.62 495 LYS A CA 1
ATOM 3923 C C . LYS A 1 495 ? 5.819 2.296 4.730 1.00 92.62 495 LYS A C 1
ATOM 3925 O O . LYS A 1 495 ? 6.312 2.886 3.771 1.00 92.62 495 LYS A O 1
ATOM 3930 N N . VAL A 1 496 ? 4.796 1.449 4.605 1.00 94.12 496 VAL A N 1
ATOM 3931 C CA . VAL A 1 496 ? 4.088 1.219 3.338 1.00 94.12 496 VAL A CA 1
ATOM 3932 C C . VAL A 1 496 ? 3.435 2.515 2.860 1.00 94.12 496 VAL A C 1
ATOM 3934 O O . VAL A 1 496 ? 3.649 2.898 1.714 1.00 94.12 496 VAL A O 1
ATOM 3937 N N . VAL A 1 497 ? 2.726 3.228 3.741 1.00 93.19 497 VAL A N 1
ATOM 3938 C CA . VAL A 1 497 ? 2.116 4.533 3.426 1.00 93.19 497 VAL A CA 1
ATOM 3939 C C . VAL A 1 497 ? 3.170 5.559 2.994 1.00 93.19 497 VAL A C 1
ATOM 3941 O O . VAL A 1 497 ? 3.024 6.183 1.944 1.00 93.19 497 VAL A O 1
ATOM 3944 N N . ASP A 1 498 ? 4.268 5.695 3.741 1.00 92.12 498 ASP A N 1
ATOM 3945 C CA . ASP A 1 498 ? 5.350 6.631 3.401 1.00 92.12 498 ASP A CA 1
ATOM 3946 C C . ASP A 1 498 ? 6.031 6.273 2.060 1.00 92.12 498 ASP A C 1
ATOM 3948 O O . ASP A 1 498 ? 6.357 7.148 1.251 1.00 92.12 498 ASP A O 1
ATOM 3952 N N . SER A 1 499 ? 6.202 4.978 1.778 1.00 92.62 499 SER A N 1
ATOM 3953 C CA . SER A 1 499 ? 6.771 4.494 0.510 1.00 92.62 499 SER A CA 1
ATOM 3954 C C . SER A 1 499 ? 5.843 4.764 -0.677 1.00 92.62 499 SER A C 1
ATOM 3956 O O . SER A 1 499 ? 6.314 5.136 -1.750 1.00 92.62 499 SER A O 1
ATOM 3958 N N . LEU A 1 500 ? 4.529 4.605 -0.488 1.00 90.69 500 LEU A N 1
ATOM 3959 C CA . LEU A 1 500 ? 3.525 4.889 -1.516 1.00 90.69 500 LEU A CA 1
ATOM 3960 C C . LEU A 1 500 ? 3.444 6.383 -1.834 1.00 90.69 500 LEU A C 1
ATOM 3962 O O . LEU A 1 500 ? 3.374 6.752 -3.003 1.00 90.69 500 LEU A O 1
ATOM 3966 N N . ASN A 1 501 ? 3.509 7.234 -0.810 1.00 90.00 501 ASN A N 1
ATOM 3967 C CA . ASN A 1 501 ? 3.427 8.683 -0.979 1.00 90.00 501 ASN A CA 1
ATOM 3968 C C . ASN A 1 501 ? 4.700 9.294 -1.570 1.00 90.00 501 ASN A C 1
ATOM 3970 O O . ASN A 1 501 ? 4.618 10.258 -2.324 1.00 90.00 501 ASN A O 1
ATOM 3974 N N . SER A 1 502 ? 5.877 8.755 -1.235 1.00 86.44 502 SER A N 1
ATOM 3975 C CA . SER A 1 502 ? 7.138 9.255 -1.796 1.00 86.44 502 SER A CA 1
ATOM 3976 C C . SER A 1 502 ? 7.283 8.943 -3.286 1.00 86.44 502 SER A C 1
ATOM 3978 O O . SER A 1 502 ? 7.950 9.693 -3.988 1.00 86.44 502 SER A O 1
ATOM 3980 N N . GLY A 1 503 ? 6.687 7.853 -3.789 1.00 73.88 503 GLY A N 1
ATOM 3981 C CA . GLY A 1 503 ? 6.732 7.465 -5.208 1.00 73.88 503 GLY A CA 1
ATOM 3982 C C . GLY A 1 503 ? 8.124 7.078 -5.740 1.00 73.88 503 GLY A C 1
ATOM 3983 O O . GLY A 1 503 ? 8.237 6.521 -6.830 1.00 73.88 503 GLY A O 1
ATOM 3984 N N . THR A 1 504 ? 9.185 7.331 -4.969 1.00 67.44 504 THR A N 1
ATOM 3985 C CA . THR A 1 504 ? 10.588 7.052 -5.308 1.00 67.44 504 THR A CA 1
ATOM 3986 C C . THR A 1 504 ? 11.000 5.620 -4.971 1.00 67.44 504 THR A C 1
ATOM 3988 O O . THR A 1 504 ? 12.001 5.118 -5.483 1.00 67.44 504 THR A O 1
ATOM 3991 N N . ALA A 1 505 ? 10.254 4.943 -4.094 1.00 62.84 505 ALA A N 1
ATOM 3992 C CA . ALA A 1 505 ? 10.576 3.588 -3.673 1.00 62.84 505 ALA A CA 1
ATOM 3993 C C . ALA A 1 505 ? 10.337 2.589 -4.820 1.00 62.84 505 ALA A C 1
ATOM 3995 O O . ALA A 1 505 ? 9.205 2.357 -5.236 1.00 62.84 505 ALA A O 1
ATOM 3996 N N . ILE A 1 506 ? 11.409 1.938 -5.289 1.00 72.69 506 ILE A N 1
ATOM 3997 C CA . ILE A 1 506 ? 11.349 0.876 -6.315 1.00 72.69 506 ILE A CA 1
ATOM 3998 C C . ILE A 1 506 ? 10.465 -0.297 -5.851 1.00 72.69 506 ILE A C 1
ATOM 4000 O O . ILE A 1 506 ? 9.851 -0.985 -6.666 1.00 72.69 506 ILE A O 1
ATOM 4004 N N . ARG A 1 507 ? 10.385 -0.532 -4.535 1.00 84.81 507 ARG A N 1
ATOM 4005 C CA . ARG A 1 507 ? 9.613 -1.618 -3.930 1.00 84.81 507 ARG A CA 1
ATOM 4006 C C . ARG A 1 507 ? 8.968 -1.166 -2.625 1.00 84.81 507 ARG A C 1
ATOM 4008 O O . ARG A 1 507 ? 9.657 -0.704 -1.722 1.00 84.81 507 ARG A O 1
ATOM 4015 N N . VAL A 1 508 ? 7.663 -1.392 -2.504 1.00 90.06 508 VAL A N 1
ATOM 4016 C CA . VAL A 1 508 ? 6.901 -1.149 -1.273 1.00 90.06 508 VAL A CA 1
ATOM 4017 C C . VAL A 1 508 ? 7.020 -2.371 -0.338 1.00 90.06 508 VAL A C 1
ATOM 4019 O O . VAL A 1 508 ? 6.846 -3.506 -0.801 1.00 90.06 508 VAL A O 1
ATOM 4022 N N . PRO A 1 509 ? 7.317 -2.193 0.965 1.00 92.12 509 PRO A N 1
ATOM 4023 C CA . PRO A 1 509 ? 7.620 -3.282 1.902 1.00 92.12 509 PRO A CA 1
ATOM 4024 C C . PRO A 1 509 ? 6.367 -4.010 2.430 1.00 92.12 509 PRO A C 1
ATOM 4026 O O . PRO A 1 509 ? 6.204 -4.223 3.628 1.00 92.12 509 PRO A O 1
ATOM 4029 N N . TYR A 1 510 ? 5.462 -4.446 1.548 1.00 92.00 510 TYR A N 1
ATOM 4030 C CA . TYR A 1 510 ? 4.269 -5.195 1.973 1.00 92.00 510 TYR A CA 1
ATOM 4031 C C . TYR A 1 510 ? 4.611 -6.518 2.659 1.00 92.00 510 TYR A C 1
ATOM 4033 O O . TYR A 1 510 ? 3.819 -7.001 3.451 1.00 92.00 510 TYR A O 1
ATOM 4041 N N . ARG A 1 511 ? 5.772 -7.119 2.364 1.00 91.44 511 ARG A N 1
ATOM 4042 C CA . ARG A 1 511 ? 6.144 -8.452 2.865 1.00 91.44 511 ARG A CA 1
ATOM 4043 C C . ARG A 1 511 ? 6.674 -8.473 4.298 1.00 91.44 511 ARG A C 1
ATOM 4045 O O . ARG A 1 511 ? 6.777 -9.561 4.855 1.00 91.44 511 ARG A O 1
ATOM 4052 N N . ASP A 1 512 ? 6.958 -7.313 4.876 1.00 90.69 512 ASP A N 1
ATOM 4053 C CA . ASP A 1 512 ? 7.598 -7.189 6.188 1.00 90.69 512 ASP A CA 1
ATOM 4054 C C . ASP A 1 512 ? 6.634 -7.500 7.356 1.00 90.69 512 ASP A C 1
ATOM 4056 O O . ASP A 1 512 ? 7.085 -7.774 8.463 1.00 90.69 512 ASP A O 1
ATOM 4060 N N . SER A 1 513 ? 5.314 -7.512 7.114 1.00 93.06 513 SER A N 1
ATOM 4061 C CA . SER A 1 513 ? 4.294 -7.983 8.064 1.00 93.06 513 SER A CA 1
ATOM 4062 C C . SER A 1 513 ? 3.172 -8.721 7.335 1.00 93.06 513 SER A C 1
ATOM 4064 O O . SER A 1 513 ? 2.780 -8.364 6.222 1.00 93.06 513 SER A O 1
ATOM 4066 N N . LYS A 1 514 ? 2.597 -9.747 7.970 1.00 92.12 514 LYS A N 1
ATOM 4067 C CA . LYS A 1 514 ? 1.431 -10.462 7.432 1.00 92.12 514 LYS A CA 1
ATOM 4068 C C . LYS A 1 514 ? 0.227 -9.534 7.232 1.00 92.12 514 LYS A C 1
ATOM 4070 O O . LYS A 1 514 ? -0.501 -9.707 6.257 1.00 92.12 514 LYS A O 1
ATOM 4075 N N . LEU A 1 515 ? 0.056 -8.522 8.087 1.00 92.56 515 LEU A N 1
ATOM 4076 C CA . LEU A 1 515 ? -1.013 -7.528 7.952 1.00 92.56 515 LEU A CA 1
ATOM 4077 C C . LEU A 1 515 ? -0.883 -6.744 6.642 1.00 92.56 515 LEU A C 1
ATOM 4079 O O . LEU A 1 515 ? -1.833 -6.671 5.864 1.00 92.56 515 LEU A O 1
ATOM 4083 N N . THR A 1 516 ? 0.295 -6.179 6.375 1.00 93.44 516 THR A N 1
ATOM 4084 C CA . THR A 1 516 ? 0.531 -5.381 5.166 1.00 93.44 516 THR A CA 1
ATOM 4085 C C . THR A 1 516 ? 0.491 -6.229 3.901 1.00 93.44 516 THR A C 1
ATOM 4087 O O . THR A 1 516 ? 0.061 -5.726 2.866 1.00 93.44 516 THR A O 1
ATOM 4090 N N . ARG A 1 517 ? 0.820 -7.527 3.978 1.00 92.00 517 ARG A N 1
ATOM 4091 C CA . ARG A 1 517 ? 0.580 -8.470 2.873 1.00 92.00 517 ARG A CA 1
ATOM 4092 C C . ARG A 1 517 ? -0.904 -8.636 2.556 1.00 92.00 517 ARG A C 1
ATOM 4094 O O . ARG A 1 517 ? -1.250 -8.679 1.382 1.00 92.00 517 ARG A O 1
ATOM 4101 N N . LEU A 1 518 ? -1.779 -8.724 3.562 1.00 90.75 518 LEU A N 1
ATOM 4102 C CA . LEU A 1 518 ? -3.227 -8.817 3.324 1.00 90.75 518 LEU A CA 1
ATOM 4103 C C . LEU A 1 518 ? -3.820 -7.496 2.826 1.00 90.75 518 LEU A C 1
ATOM 4105 O O . LEU A 1 518 ? -4.696 -7.503 1.966 1.00 90.75 518 LEU A O 1
ATOM 4109 N N . LEU A 1 519 ? -3.317 -6.367 3.328 1.00 89.94 519 LEU A N 1
ATOM 4110 C CA . LEU A 1 519 ? -3.768 -5.026 2.944 1.00 89.94 519 LEU A CA 1
ATOM 4111 C C . LEU A 1 519 ? -3.118 -4.497 1.658 1.00 89.94 519 LEU A C 1
ATOM 4113 O O . LEU A 1 519 ? -3.361 -3.351 1.285 1.00 89.94 519 LEU A O 1
ATOM 4117 N N . GLN A 1 520 ? -2.322 -5.307 0.959 1.00 90.00 520 GLN A N 1
ATOM 4118 C CA . GLN A 1 520 ? -1.670 -4.910 -0.289 1.00 90.00 520 GLN A CA 1
ATOM 4119 C C . GLN A 1 520 ? -2.686 -4.504 -1.368 1.00 90.00 520 GLN A C 1
ATOM 4121 O O . GLN A 1 520 ? -2.454 -3.551 -2.105 1.00 90.00 520 GLN A O 1
ATOM 4126 N N . ASP A 1 521 ? -3.839 -5.180 -1.428 1.00 86.25 521 ASP A N 1
ATOM 4127 C CA . ASP A 1 521 ? -4.940 -4.786 -2.316 1.00 86.25 521 ASP A CA 1
ATOM 4128 C C . ASP A 1 521 ? -5.605 -3.469 -1.865 1.00 86.25 521 ASP A C 1
ATOM 4130 O O . ASP A 1 521 ? -6.113 -2.718 -2.697 1.00 86.25 521 ASP A O 1
ATOM 4134 N N . SER A 1 522 ? -5.582 -3.176 -0.563 1.00 89.12 522 SER A N 1
ATOM 4135 C CA . SER A 1 522 ? -6.248 -2.028 0.059 1.00 89.12 522 SER A CA 1
ATOM 4136 C C . SER A 1 522 ? -5.446 -0.728 -0.010 1.00 89.12 522 SER A C 1
ATOM 4138 O O . SER A 1 522 ? -6.045 0.345 -0.030 1.00 89.12 522 SER A O 1
ATOM 4140 N N . LEU A 1 523 ? -4.116 -0.788 -0.033 1.00 89.88 523 LEU A N 1
ATOM 4141 C CA . LEU A 1 523 ? -3.239 0.386 0.001 1.00 89.88 523 LEU A CA 1
ATOM 4142 C C . LEU A 1 523 ? -2.297 0.364 -1.197 1.00 89.88 523 LEU A C 1
ATOM 4144 O O . LEU A 1 523 ? -1.380 -0.446 -1.228 1.00 89.88 523 LEU A O 1
ATOM 4148 N N . GLY A 1 524 ? -2.515 1.241 -2.176 1.00 84.44 524 GLY A N 1
ATOM 4149 C CA . GLY A 1 524 ? -1.786 1.261 -3.450 1.00 84.44 524 GLY A CA 1
ATOM 4150 C C . GLY A 1 524 ? -2.183 0.138 -4.418 1.00 84.44 524 GLY A C 1
ATOM 4151 O O . GLY A 1 524 ? -1.506 -0.072 -5.424 1.00 84.44 524 GLY A O 1
ATOM 4152 N N . GLY A 1 525 ? -3.256 -0.598 -4.107 1.00 86.94 525 GLY A N 1
ATOM 4153 C CA . GLY A 1 525 ? -3.681 -1.807 -4.809 1.00 86.94 525 GLY A CA 1
ATOM 4154 C C . GLY A 1 525 ? -4.981 -1.657 -5.603 1.00 86.94 525 GLY A C 1
ATOM 4155 O O . GLY A 1 525 ? -5.266 -0.612 -6.188 1.00 86.94 525 GLY A O 1
ATOM 4156 N N . SER A 1 526 ? -5.759 -2.743 -5.637 1.00 87.00 526 SER A N 1
ATOM 4157 C CA . SER A 1 526 ? -6.940 -2.937 -6.488 1.00 87.00 526 SER A CA 1
ATOM 4158 C C . SER A 1 526 ? -8.298 -2.680 -5.820 1.00 87.00 526 SER A C 1
ATOM 4160 O O . SER A 1 526 ? -9.334 -2.963 -6.424 1.00 87.00 526 SER A O 1
ATOM 4162 N N . ALA A 1 527 ? -8.326 -2.187 -4.580 1.00 90.25 527 ALA A N 1
ATOM 4163 C CA . ALA A 1 527 ? -9.564 -1.989 -3.828 1.00 90.25 527 ALA A CA 1
ATOM 4164 C C . ALA A 1 527 ? -9.974 -0.515 -3.691 1.00 90.25 527 ALA A C 1
ATOM 4166 O O . ALA A 1 527 ? -9.135 0.380 -3.592 1.00 90.25 527 ALA A O 1
ATOM 4167 N N . HIS A 1 528 ? -11.282 -0.274 -3.611 1.00 93.56 528 HIS A N 1
ATOM 4168 C CA . HIS A 1 528 ? -11.841 0.969 -3.074 1.00 93.56 528 HIS A CA 1
ATOM 4169 C C . HIS A 1 528 ? -11.695 0.963 -1.558 1.00 93.56 528 HIS A C 1
ATOM 4171 O O . HIS A 1 528 ? -12.273 0.107 -0.893 1.00 93.56 528 HIS A O 1
ATOM 4177 N N . SER A 1 529 ? -10.920 1.886 -1.003 1.00 95.06 529 SER A N 1
ATOM 4178 C CA . SER A 1 529 ? -10.520 1.808 0.403 1.00 95.06 529 SER A CA 1
ATOM 4179 C C . SER A 1 529 ? -11.007 2.997 1.209 1.00 95.06 529 SER A C 1
ATOM 4181 O O . SER A 1 529 ? -10.841 4.146 0.798 1.00 95.06 529 SER A O 1
ATOM 4183 N N . VAL A 1 530 ? -11.568 2.698 2.379 1.00 96.56 530 VAL A N 1
ATOM 4184 C CA . VAL A 1 530 ? -12.010 3.670 3.376 1.00 96.56 530 VAL A CA 1
ATOM 4185 C C . VAL A 1 530 ? -11.268 3.408 4.680 1.00 96.56 530 VAL A C 1
ATOM 4187 O O . VAL A 1 530 ? -11.360 2.329 5.264 1.00 96.56 530 VAL A O 1
ATOM 4190 N N . MET A 1 531 ? -10.549 4.414 5.155 1.00 96.62 531 MET A N 1
ATOM 4191 C CA . MET A 1 531 ? -9.924 4.413 6.468 1.00 96.62 531 MET A CA 1
ATOM 4192 C C . MET A 1 531 ? -10.803 5.195 7.441 1.00 96.62 531 MET A C 1
ATOM 4194 O O . MET A 1 531 ? -11.070 6.374 7.210 1.00 96.62 531 MET A O 1
ATOM 4198 N N . ILE A 1 532 ? -11.219 4.564 8.539 1.00 97.69 532 ILE A N 1
ATOM 4199 C CA . ILE A 1 532 ? -11.916 5.243 9.635 1.00 97.69 532 ILE A CA 1
ATOM 4200 C C . ILE A 1 532 ? -10.933 5.418 10.792 1.00 97.69 532 ILE A C 1
ATOM 4202 O O . ILE A 1 532 ? -10.554 4.457 11.457 1.00 97.69 532 ILE A O 1
ATOM 4206 N N . THR A 1 533 ? -10.497 6.652 11.018 1.00 97.44 533 THR A N 1
ATOM 4207 C CA . THR A 1 533 ? -9.553 7.000 12.081 1.00 97.44 533 THR A CA 1
ATOM 4208 C C . THR A 1 533 ? -10.315 7.380 13.338 1.00 97.44 533 THR A C 1
ATOM 4210 O O . THR A 1 533 ? -10.926 8.442 13.407 1.00 97.44 533 THR A O 1
ATOM 4213 N N . ASN A 1 534 ? -10.278 6.521 14.344 1.00 96.62 534 ASN A N 1
ATOM 4214 C CA . ASN A 1 534 ? -10.883 6.759 15.643 1.00 96.62 534 ASN A CA 1
ATOM 4215 C C . ASN A 1 534 ? -9.930 7.542 16.545 1.00 96.62 534 ASN A C 1
ATOM 4217 O O . ASN A 1 534 ? -8.788 7.129 16.747 1.00 96.62 534 ASN A O 1
ATOM 4221 N N . ILE A 1 535 ? -10.417 8.638 17.123 1.00 95.88 535 ILE A N 1
ATOM 4222 C CA . ILE A 1 535 ? -9.636 9.514 17.999 1.00 95.88 535 ILE A CA 1
ATOM 4223 C C . ILE A 1 535 ? -10.346 9.764 19.330 1.00 95.88 535 ILE A C 1
ATOM 4225 O O . ILE A 1 535 ? -11.574 9.700 19.425 1.00 95.88 535 ILE A O 1
ATOM 4229 N N . ALA A 1 536 ? -9.548 10.051 20.357 1.00 92.44 536 ALA A N 1
ATOM 4230 C CA . ALA A 1 536 ? -10.006 10.334 21.711 1.00 92.44 536 ALA A CA 1
ATOM 4231 C C . ALA A 1 536 ? -9.802 11.828 22.045 1.00 92.44 536 ALA A C 1
ATOM 4233 O O . ALA A 1 536 ? -8.735 12.362 21.720 1.00 92.44 536 ALA A O 1
ATOM 4234 N N . PRO A 1 537 ? -10.792 12.504 22.663 1.00 91.75 537 PRO A N 1
ATOM 4235 C CA . PRO A 1 537 ? -10.722 13.935 22.963 1.00 91.75 537 PRO A CA 1
ATOM 4236 C C . PRO A 1 537 ? -9.886 14.287 24.203 1.00 91.75 537 PRO A C 1
ATOM 4238 O O . PRO A 1 537 ? -9.582 15.462 24.394 1.00 91.75 537 PRO A O 1
ATOM 4241 N N . GLU A 1 538 ? -9.539 13.336 25.073 1.00 89.88 538 GLU A N 1
ATOM 4242 C CA . GLU A 1 538 ? -8.865 13.632 26.343 1.00 89.88 538 GLU A CA 1
ATOM 4243 C C . GLU A 1 538 ? -7.372 13.943 26.164 1.00 89.88 538 GLU A C 1
ATOM 4245 O O . GLU A 1 538 ? -6.668 13.275 25.402 1.00 89.88 538 GLU A O 1
ATOM 4250 N N . PHE A 1 539 ? -6.854 14.885 26.959 1.00 87.81 539 PHE A N 1
ATOM 4251 C CA . PHE A 1 539 ? -5.440 15.281 26.938 1.00 87.81 539 PHE A CA 1
ATOM 4252 C C . PHE A 1 539 ? -4.465 14.125 27.189 1.00 87.81 539 PHE A C 1
ATOM 4254 O O . PHE A 1 539 ? -3.391 14.087 26.590 1.00 87.81 539 PHE A O 1
ATOM 4261 N N . LYS A 1 540 ? -4.838 13.120 27.993 1.00 85.31 540 LYS A N 1
ATOM 4262 C CA . LYS A 1 540 ? -3.991 11.931 28.205 1.00 85.31 540 LYS A CA 1
ATOM 4263 C C . LYS A 1 540 ? -3.702 11.144 26.923 1.00 85.31 540 LYS A C 1
ATOM 4265 O O . LYS A 1 540 ? -2.649 10.522 26.820 1.00 85.31 540 LYS A O 1
ATOM 4270 N N . TYR A 1 541 ? -4.607 11.198 25.945 1.00 87.50 541 TYR A N 1
ATOM 4271 C CA . TYR A 1 541 ? -4.451 10.553 24.639 1.00 87.50 541 TYR A CA 1
ATOM 4272 C C . TYR A 1 541 ? -3.869 11.492 23.581 1.00 87.50 541 TYR A C 1
ATOM 4274 O O . TYR A 1 541 ? -3.735 11.090 22.428 1.00 87.50 541 TYR A O 1
ATOM 4282 N N . TYR A 1 542 ? -3.490 12.721 23.947 1.00 90.06 542 TYR A N 1
ATOM 4283 C CA . TYR A 1 542 ? -3.061 13.760 23.012 1.00 90.06 542 TYR A CA 1
ATOM 4284 C C . TYR A 1 542 ? -2.027 13.267 21.991 1.00 90.06 542 TYR A C 1
ATOM 4286 O O . TYR A 1 542 ? -2.225 13.405 20.785 1.00 90.06 542 TYR A O 1
ATOM 4294 N N . PHE A 1 543 ? -0.928 12.662 22.457 1.00 89.44 543 PHE A N 1
ATOM 4295 C CA . PHE A 1 543 ? 0.157 12.222 21.573 1.00 89.44 543 PHE A CA 1
ATOM 4296 C C . PHE A 1 543 ? -0.279 11.103 20.623 1.00 89.44 543 PHE A C 1
ATOM 4298 O O . PHE A 1 543 ? 0.161 11.069 19.471 1.00 89.44 543 PHE A O 1
ATOM 4305 N N . ASP A 1 544 ? -1.154 10.214 21.086 1.00 90.75 544 ASP A N 1
ATOM 4306 C CA . ASP A 1 544 ? -1.661 9.108 20.282 1.00 90.75 544 ASP A CA 1
ATOM 4307 C C . ASP A 1 544 ? -2.684 9.605 19.254 1.00 90.75 544 ASP A C 1
ATOM 4309 O O . ASP A 1 544 ? -2.607 9.237 18.082 1.00 90.75 544 ASP A O 1
ATOM 4313 N N . THR A 1 545 ? -3.580 10.515 19.652 1.00 93.06 545 THR A N 1
ATOM 4314 C CA . THR A 1 545 ? -4.522 11.197 18.755 1.00 93.06 545 THR A CA 1
ATOM 4315 C C . THR A 1 545 ? -3.777 12.007 17.694 1.00 93.06 545 THR A C 1
ATOM 4317 O O . THR A 1 545 ? -4.061 11.872 16.505 1.00 93.06 545 THR A O 1
ATOM 4320 N N . PHE A 1 546 ? -2.765 12.785 18.082 1.00 93.19 546 PHE A N 1
ATOM 4321 C CA . PHE A 1 546 ? -1.926 13.538 17.149 1.00 93.19 546 PHE A CA 1
ATOM 4322 C C . PHE A 1 546 ? -1.204 12.617 16.155 1.00 93.19 546 PHE A C 1
ATOM 4324 O O . PHE A 1 546 ? -1.170 12.886 14.953 1.00 93.19 546 PHE A O 1
ATOM 4331 N N . SER A 1 547 ? -0.649 11.499 16.628 1.00 92.94 547 SER A N 1
ATOM 4332 C CA . SER A 1 547 ? 0.012 10.515 15.761 1.00 92.94 547 SER A CA 1
ATOM 4333 C C . SER A 1 547 ? -0.977 9.850 14.799 1.00 92.94 547 SER A C 1
ATOM 4335 O O . SER A 1 547 ? -0.661 9.663 13.621 1.00 92.94 547 SER A O 1
ATOM 4337 N N . ALA A 1 548 ? -2.192 9.549 15.265 1.00 94.62 548 ALA A N 1
ATOM 4338 C CA . ALA A 1 548 ? -3.241 8.966 14.439 1.00 94.62 548 ALA A CA 1
ATOM 4339 C C . ALA A 1 548 ? -3.728 9.923 13.342 1.00 94.62 548 ALA A C 1
ATOM 4341 O O . ALA A 1 548 ? -3.844 9.507 12.190 1.00 94.62 548 ALA A O 1
ATOM 4342 N N . LEU A 1 549 ? -3.930 11.204 13.667 1.00 95.69 549 LEU A N 1
ATOM 4343 C CA . LEU A 1 549 ? -4.303 12.243 12.701 1.00 95.69 549 LEU A CA 1
ATOM 4344 C C . LEU A 1 549 ? -3.234 12.433 11.618 1.00 95.69 549 LEU A C 1
ATOM 4346 O O . LEU A 1 549 ? -3.560 12.493 10.434 1.00 95.69 549 LEU A O 1
ATOM 4350 N N . ASN A 1 550 ? -1.952 12.448 11.995 1.00 94.88 550 ASN A N 1
ATOM 4351 C CA . ASN A 1 550 ? -0.854 12.530 11.029 1.00 94.88 550 ASN A CA 1
ATOM 4352 C C . ASN A 1 550 ? -0.808 11.318 10.090 1.00 94.88 550 ASN A C 1
ATOM 4354 O O . ASN A 1 550 ? -0.608 11.468 8.884 1.00 94.88 550 ASN A O 1
ATOM 4358 N N . PHE A 1 551 ? -1.006 10.111 10.624 1.00 95.00 551 PHE A N 1
ATOM 4359 C CA . PHE A 1 551 ? -1.054 8.900 9.807 1.00 95.00 551 PHE A CA 1
ATOM 4360 C C . PHE A 1 551 ? -2.261 8.898 8.853 1.00 95.00 551 PHE A C 1
ATOM 4362 O O . PHE A 1 551 ? -2.125 8.546 7.678 1.00 95.00 551 PHE A O 1
ATOM 4369 N N . ALA A 1 552 ? -3.422 9.359 9.320 1.00 95.81 552 ALA A N 1
ATOM 4370 C CA . ALA A 1 552 ? -4.618 9.529 8.504 1.00 95.81 552 ALA A CA 1
ATOM 4371 C C . ALA A 1 552 ? -4.394 10.544 7.368 1.00 95.81 552 ALA A C 1
ATOM 4373 O O . ALA A 1 552 ? -4.732 10.273 6.216 1.00 95.81 552 ALA A O 1
ATOM 4374 N N . ALA A 1 553 ? -3.751 11.679 7.666 1.00 95.31 553 ALA A N 1
ATOM 4375 C CA . ALA A 1 553 ? -3.455 12.723 6.685 1.00 95.31 553 ALA A CA 1
ATOM 4376 C C . ALA A 1 553 ? -2.522 12.213 5.578 1.00 95.31 553 ALA A C 1
ATOM 4378 O O . ALA A 1 553 ? -2.758 12.465 4.398 1.00 95.31 553 ALA A O 1
ATOM 4379 N N . LYS A 1 554 ? -1.508 11.420 5.945 1.00 94.75 554 LYS A N 1
ATOM 4380 C CA . LYS A 1 554 ? -0.651 10.726 4.976 1.00 94.75 554 LYS A CA 1
ATOM 4381 C C . LYS A 1 554 ? -1.431 9.701 4.152 1.00 94.75 554 LYS A C 1
ATOM 4383 O O . LYS A 1 554 ? -1.234 9.618 2.945 1.00 94.75 554 LYS A O 1
ATOM 4388 N N . SER A 1 555 ? -2.318 8.931 4.778 1.00 94.94 555 SER A N 1
ATOM 4389 C CA . SER A 1 555 ? -3.074 7.871 4.098 1.00 94.94 555 SER A CA 1
ATOM 4390 C C . SER A 1 555 ? -4.044 8.415 3.041 1.00 94.94 555 SER A C 1
ATOM 4392 O O . SER A 1 555 ? -4.218 7.778 2.006 1.00 94.94 555 SER A O 1
ATOM 4394 N N . LYS A 1 556 ? -4.596 9.623 3.240 1.00 94.31 556 LYS A N 1
ATOM 4395 C CA . LYS A 1 556 ? -5.466 10.327 2.272 1.00 94.31 556 LYS A CA 1
ATOM 4396 C C . LYS A 1 556 ? -4.796 10.572 0.909 1.00 94.31 556 LYS A C 1
ATOM 4398 O O . LYS A 1 556 ? -5.478 10.703 -0.105 1.00 94.31 556 LYS A O 1
ATOM 4403 N N . LEU A 1 557 ? -3.464 10.636 0.868 1.00 93.00 557 LEU A N 1
ATOM 4404 C CA . LEU A 1 557 ? -2.698 10.888 -0.358 1.00 93.00 557 LEU A CA 1
ATOM 4405 C C . LEU A 1 557 ? -2.519 9.636 -1.233 1.00 93.00 557 LEU A C 1
ATOM 4407 O O . LEU A 1 557 ? -2.133 9.753 -2.396 1.00 93.00 557 LEU A O 1
ATOM 4411 N N . ILE A 1 558 ? -2.821 8.447 -0.705 1.00 92.81 558 ILE A N 1
ATOM 4412 C CA . ILE A 1 558 ? -2.636 7.185 -1.422 1.00 92.81 558 ILE A CA 1
ATOM 4413 C C . ILE A 1 558 ? -3.668 7.060 -2.542 1.00 92.81 558 ILE A C 1
ATOM 4415 O O . ILE A 1 558 ? -4.869 7.251 -2.340 1.00 92.81 558 ILE A O 1
ATOM 4419 N N . VAL A 1 559 ? -3.195 6.664 -3.724 1.00 91.12 559 VAL A N 1
ATOM 4420 C CA . VAL A 1 559 ? -4.023 6.415 -4.907 1.00 91.12 559 VAL A CA 1
ATOM 4421 C C . VAL A 1 559 ? -4.068 4.917 -5.202 1.00 91.12 559 VAL A C 1
ATOM 4423 O O . VAL A 1 559 ? -3.047 4.302 -5.508 1.00 91.12 559 VAL A O 1
ATOM 4426 N N . ASN A 1 560 ? -5.266 4.342 -5.159 1.00 91.12 560 ASN A N 1
ATOM 4427 C CA . ASN A 1 560 ? -5.550 2.974 -5.578 1.00 91.12 560 ASN A CA 1
ATOM 4428 C C . ASN A 1 560 ? -5.997 2.928 -7.043 1.00 91.12 560 ASN A C 1
ATOM 4430 O O . ASN A 1 560 ? -6.487 3.910 -7.612 1.00 91.12 560 ASN A O 1
ATOM 4434 N N . LYS A 1 561 ? -5.872 1.744 -7.646 1.00 88.69 561 LYS A N 1
ATOM 4435 C CA . LYS A 1 561 ? -6.294 1.449 -9.020 1.00 88.69 561 LYS A CA 1
ATOM 4436 C C . LYS A 1 561 ? -7.277 0.271 -9.031 1.00 88.69 561 LYS A C 1
ATOM 4438 O O . LYS A 1 561 ? -6.880 -0.846 -9.375 1.00 88.69 561 LYS A O 1
ATOM 4443 N N . PRO A 1 562 ? -8.544 0.488 -8.627 1.00 84.62 562 PRO A N 1
ATOM 4444 C CA . PRO A 1 562 ? -9.561 -0.551 -8.666 1.00 84.62 562 PRO A CA 1
ATOM 4445 C C . PRO A 1 562 ? -9.766 -1.125 -10.067 1.00 84.62 562 PRO A C 1
ATOM 4447 O O . PRO A 1 562 ? -9.821 -0.388 -11.050 1.00 84.62 562 PRO A O 1
ATOM 4450 N N . PHE A 1 563 ? -9.908 -2.446 -10.154 1.00 82.06 563 PHE A N 1
ATOM 4451 C CA . PHE A 1 563 ? -10.227 -3.135 -11.402 1.00 82.06 563 PHE A CA 1
ATOM 4452 C C . PHE A 1 563 ? -11.270 -4.227 -11.167 1.00 82.06 563 PHE A C 1
ATOM 4454 O O . PHE A 1 563 ? -11.385 -4.772 -10.067 1.00 82.06 563 PHE A O 1
ATOM 4461 N N . THR A 1 564 ? -12.043 -4.536 -12.205 1.00 82.31 564 THR A N 1
ATOM 4462 C CA . THR A 1 564 ? -13.052 -5.596 -12.156 1.00 82.31 564 THR A CA 1
ATOM 4463 C C . THR A 1 564 ? -12.402 -6.943 -12.442 1.00 82.31 564 THR A C 1
ATOM 4465 O O . THR A 1 564 ? -11.758 -7.123 -13.474 1.00 82.31 564 THR A O 1
ATOM 4468 N N . ARG A 1 565 ? -12.572 -7.900 -11.527 1.00 72.69 565 ARG A N 1
ATOM 4469 C CA . ARG A 1 565 ? -12.101 -9.277 -11.709 1.00 72.69 565 ARG A CA 1
ATOM 4470 C C . ARG A 1 565 ? -13.148 -10.077 -12.463 1.00 72.69 565 ARG A C 1
ATOM 4472 O O . ARG A 1 565 ? -14.196 -10.385 -11.898 1.00 72.69 565 ARG A O 1
ATOM 4479 N N . GLU A 1 566 ? -12.842 -10.442 -13.701 1.00 78.69 566 GLU A N 1
ATOM 4480 C CA . GLU A 1 566 ? -13.689 -11.272 -14.554 1.00 78.69 566 GLU A CA 1
ATOM 4481 C C . GLU A 1 566 ? -12.934 -12.521 -15.002 1.00 78.69 566 GLU A C 1
ATOM 4483 O O . GLU A 1 566 ? -11.782 -12.461 -15.417 1.00 78.69 566 GLU A O 1
ATOM 4488 N N . THR A 1 567 ? -13.596 -13.664 -14.885 1.00 78.88 567 THR A N 1
ATOM 4489 C CA . THR A 1 567 ? -13.107 -14.972 -15.321 1.00 78.88 567 THR A CA 1
ATOM 4490 C C . THR A 1 567 ? -14.206 -15.633 -16.136 1.00 78.88 567 THR A C 1
ATOM 4492 O O . THR A 1 567 ? -15.374 -15.546 -15.769 1.00 78.88 567 THR A O 1
ATOM 4495 N N . VAL A 1 568 ? -13.868 -16.285 -17.242 1.00 72.56 568 VAL A N 1
ATOM 4496 C CA . VAL A 1 568 ? -14.843 -17.071 -18.010 1.00 72.56 568 VAL A CA 1
ATOM 4497 C C . VAL A 1 568 ? -14.934 -18.447 -17.357 1.00 72.56 568 VAL A C 1
ATOM 4499 O O . VAL A 1 568 ? -13.915 -19.124 -17.208 1.00 72.56 568 VAL A O 1
ATOM 4502 N N . ALA A 1 569 ? -16.122 -18.851 -16.903 1.00 55.06 569 ALA A N 1
ATOM 4503 C CA . ALA A 1 569 ? -16.294 -20.179 -16.331 1.00 55.06 569 ALA A CA 1
ATOM 4504 C C . ALA A 1 569 ? -16.160 -21.229 -17.447 1.00 55.06 569 ALA A C 1
ATOM 4506 O O . ALA A 1 569 ? -16.996 -21.289 -18.346 1.00 55.06 569 ALA A O 1
ATOM 4507 N N . VAL A 1 570 ? -15.117 -22.063 -17.395 1.00 46.72 570 VAL A N 1
ATOM 4508 C CA . VAL A 1 570 ? -15.014 -23.240 -18.271 1.00 46.72 570 VAL A CA 1
ATOM 4509 C C . VAL A 1 570 ? -16.136 -24.208 -17.876 1.00 46.72 570 VAL A C 1
ATOM 4511 O O . VAL A 1 570 ? -16.231 -24.549 -16.692 1.00 46.72 570 VAL A O 1
ATOM 4514 N N . PRO A 1 571 ? -17.015 -24.640 -18.799 1.00 41.69 571 PRO A N 1
ATOM 4515 C CA . PRO A 1 571 ? -18.042 -25.615 -18.469 1.00 41.69 571 PRO A CA 1
ATOM 4516 C C . PRO A 1 571 ? -17.375 -26.934 -18.070 1.00 41.69 571 PRO A C 1
ATOM 4518 O O . PRO A 1 571 ? -16.738 -27.598 -18.884 1.00 41.69 571 PRO A O 1
ATOM 4521 N N . VAL A 1 572 ? -17.527 -27.320 -16.803 1.00 40.69 572 VAL A N 1
ATOM 4522 C CA . VAL A 1 572 ? -17.245 -28.686 -16.360 1.00 40.69 572 VAL A CA 1
ATOM 4523 C C . VAL A 1 572 ? -18.334 -29.559 -16.975 1.00 40.69 572 VAL A C 1
ATOM 4525 O O . VAL A 1 572 ? -19.474 -29.546 -16.513 1.00 40.69 572 VAL A O 1
ATOM 4528 N N . LEU A 1 573 ? -18.014 -30.263 -18.062 1.00 29.59 573 LEU A N 1
ATOM 4529 C CA . LEU A 1 573 ? -18.886 -31.306 -18.592 1.00 29.59 573 LEU A CA 1
ATOM 4530 C C . LEU A 1 573 ? -18.989 -32.415 -17.533 1.00 29.59 573 LEU A C 1
ATOM 4532 O O . LEU A 1 573 ? -17.956 -32.961 -17.134 1.00 29.59 573 LEU A O 1
ATOM 4536 N N . PRO A 1 574 ? -20.194 -32.762 -17.055 1.00 35.94 574 PRO A N 1
ATOM 4537 C CA . PRO A 1 574 ? -20.357 -33.924 -16.204 1.00 35.94 574 PRO A CA 1
ATOM 4538 C C . PRO A 1 574 ? -20.073 -35.165 -17.052 1.00 35.94 574 PRO A C 1
ATOM 4540 O O . PRO A 1 574 ? -20.805 -35.472 -17.993 1.00 35.94 574 PRO A O 1
ATOM 4543 N N . VAL A 1 575 ? -19.001 -35.887 -16.727 1.00 34.28 575 VAL A N 1
ATOM 4544 C CA . VAL A 1 575 ? -18.761 -37.229 -17.263 1.00 34.28 575 VAL A CA 1
ATOM 4545 C C . VAL A 1 575 ? -19.838 -38.145 -16.678 1.00 34.28 575 VAL A C 1
ATOM 4547 O O . VAL A 1 575 ? -19.665 -38.735 -15.615 1.00 34.28 575 VAL A O 1
ATOM 4550 N N . LYS A 1 576 ? -20.980 -38.249 -17.365 1.00 33.69 576 LYS A N 1
ATOM 4551 C CA . LYS A 1 576 ? -21.924 -39.355 -17.190 1.00 33.69 576 LYS A CA 1
ATOM 4552 C C . LYS A 1 576 ? -21.239 -40.621 -17.708 1.00 33.69 576 LYS A C 1
ATOM 4554 O O . LYS A 1 576 ? -21.260 -40.892 -18.903 1.00 33.69 576 LYS A O 1
ATOM 4559 N N . ARG A 1 577 ? -20.633 -41.408 -16.818 1.00 31.94 577 ARG A N 1
ATOM 4560 C CA . ARG A 1 577 ? -20.532 -42.853 -17.051 1.00 31.94 577 ARG A CA 1
ATOM 4561 C C . ARG A 1 577 ? -21.795 -43.473 -16.478 1.00 31.94 577 ARG A C 1
ATOM 4563 O O . ARG A 1 577 ? -21.958 -43.531 -15.266 1.00 31.94 577 ARG A O 1
ATOM 4570 N N . ALA A 1 578 ? -22.695 -43.862 -17.370 1.00 34.56 578 ALA A N 1
ATOM 4571 C CA . ALA A 1 578 ? -23.788 -44.755 -17.043 1.00 34.56 578 ALA A CA 1
ATOM 4572 C C . ALA A 1 578 ? -23.208 -46.134 -16.698 1.00 34.56 578 ALA A C 1
ATOM 4574 O O . ALA A 1 578 ? -22.435 -46.688 -17.482 1.00 34.56 578 ALA A O 1
ATOM 4575 N N . ARG A 1 579 ? -23.583 -46.682 -15.544 1.00 31.89 579 ARG A N 1
ATOM 4576 C CA . ARG A 1 579 ? -23.798 -48.121 -15.403 1.00 31.89 579 ARG A CA 1
ATOM 4577 C C . ARG A 1 579 ? -24.803 -48.357 -14.283 1.00 31.89 579 ARG A C 1
ATOM 4579 O O . ARG A 1 579 ? -24.655 -47.808 -13.197 1.00 31.89 579 ARG A O 1
ATOM 4586 N N . GLU A 1 580 ? -25.844 -49.080 -14.653 1.00 33.22 580 GLU A N 1
ATOM 4587 C CA . GLU A 1 580 ? -27.056 -49.380 -13.901 1.00 33.22 580 GLU A CA 1
ATOM 4588 C C . GLU A 1 580 ? -26.774 -50.217 -12.646 1.00 33.22 580 GLU A C 1
ATOM 4590 O O . GLU A 1 580 ? -25.812 -50.987 -12.587 1.00 33.22 580 GLU A O 1
ATOM 4595 N N . GLU A 1 581 ? -27.634 -50.034 -11.648 1.00 30.11 581 GLU A N 1
ATOM 4596 C CA . GLU A 1 581 ? -27.779 -50.885 -10.470 1.00 30.11 581 GLU A CA 1
ATOM 4597 C C . GLU A 1 581 ? -28.387 -52.239 -10.878 1.00 30.11 581 GLU A C 1
ATOM 4599 O O . GLU A 1 581 ? -29.264 -52.267 -11.736 1.00 30.11 581 GLU A O 1
ATOM 4604 N N . HIS A 1 582 ? -27.963 -53.345 -10.258 1.00 31.17 582 HIS A N 1
ATOM 4605 C CA . HIS A 1 582 ? -28.844 -54.165 -9.411 1.00 31.17 582 HIS A CA 1
ATOM 4606 C C . HIS A 1 582 ? -28.104 -55.359 -8.767 1.00 31.17 582 HIS A C 1
ATOM 4608 O O . HIS A 1 582 ? -27.340 -56.074 -9.406 1.00 31.17 582 HIS A O 1
ATOM 4614 N N . GLU A 1 583 ? -28.444 -55.541 -7.487 1.00 29.81 583 GLU A N 1
ATOM 4615 C CA . GLU A 1 583 ? -28.524 -56.786 -6.704 1.00 29.81 583 GLU A CA 1
ATOM 4616 C C . GLU A 1 583 ? -27.319 -57.342 -5.916 1.00 29.81 583 GLU A C 1
ATOM 4618 O O . GLU A 1 583 ? -26.431 -58.021 -6.411 1.00 29.81 583 GLU A O 1
ATOM 4623 N N . ALA A 1 584 ? -27.415 -57.069 -4.606 1.00 27.97 584 ALA A N 1
ATOM 4624 C CA . ALA A 1 584 ? -27.581 -58.036 -3.516 1.00 27.97 584 ALA A CA 1
ATOM 4625 C C . ALA A 1 584 ? -26.479 -59.075 -3.233 1.00 27.97 584 ALA A C 1
ATOM 4627 O O . ALA A 1 584 ? -26.224 -59.990 -4.004 1.00 27.97 584 ALA A O 1
ATOM 4628 N N . GLY A 1 585 ? -25.999 -59.038 -1.983 1.00 26.78 585 GLY A N 1
ATOM 4629 C CA . GLY A 1 585 ? -25.667 -60.258 -1.243 1.00 26.78 585 GLY A CA 1
ATOM 4630 C C . GLY A 1 585 ? -24.248 -60.345 -0.686 1.00 26.78 585 GLY A C 1
ATOM 4631 O O . GLY A 1 585 ? -23.333 -60.764 -1.374 1.00 26.78 585 GLY A O 1
ATOM 4632 N N . GLY A 1 586 ? -24.120 -60.062 0.612 1.00 25.94 586 GLY A N 1
ATOM 4633 C CA . GLY A 1 586 ? -23.482 -60.994 1.548 1.00 25.94 586 GLY A CA 1
ATOM 4634 C C . GLY A 1 586 ? -21.955 -61.162 1.559 1.00 25.94 586 GLY A C 1
ATOM 4635 O O . GLY A 1 586 ? -21.384 -61.858 0.737 1.00 25.94 586 GLY A O 1
ATOM 4636 N N . SER A 1 587 ? -21.382 -60.734 2.690 1.00 25.67 587 SER A N 1
ATOM 4637 C CA . SER A 1 587 ? -20.401 -61.484 3.497 1.00 25.67 587 SER A CA 1
ATOM 4638 C C . SER A 1 587 ? -18.942 -61.614 3.024 1.00 25.67 587 SER A C 1
ATOM 4640 O O . SER A 1 587 ? -18.622 -62.344 2.097 1.00 25.67 587 SER A O 1
ATOM 4642 N N . GLY A 1 588 ? -18.043 -61.079 3.862 1.00 25.47 588 GLY A N 1
ATOM 4643 C CA . GLY A 1 588 ? -16.931 -61.876 4.392 1.00 25.47 588 GLY A CA 1
ATOM 4644 C C . GLY A 1 588 ? -15.545 -61.698 3.764 1.00 25.47 588 GLY A C 1
ATOM 4645 O O . GLY A 1 588 ? -15.286 -62.173 2.671 1.00 25.47 588 GLY A O 1
ATOM 4646 N N . ASN A 1 589 ? -14.641 -61.146 4.580 1.00 27.42 589 ASN A N 1
ATOM 4647 C CA . ASN A 1 589 ? -13.207 -61.451 4.683 1.00 27.42 589 ASN A CA 1
ATOM 4648 C C . ASN A 1 589 ? -12.274 -61.266 3.459 1.00 27.42 589 ASN A C 1
ATOM 4650 O O . ASN A 1 589 ? -12.257 -62.027 2.500 1.00 27.42 589 ASN A O 1
ATOM 4654 N N . GLU A 1 590 ? -11.342 -60.320 3.627 1.00 22.78 590 GLU A N 1
ATOM 4655 C CA . GLU A 1 590 ? -9.934 -60.409 3.187 1.00 22.78 590 GLU A CA 1
ATOM 4656 C C . GLU A 1 590 ? -9.264 -61.761 3.581 1.00 22.78 590 GLU A C 1
ATOM 4658 O O . GLU A 1 590 ? -9.822 -62.443 4.443 1.00 22.78 590 GLU A O 1
ATOM 4663 N N . PRO A 1 591 ? -8.027 -62.136 3.142 1.00 38.56 591 PRO A N 1
ATOM 4664 C CA . PRO A 1 591 ? -7.036 -61.402 2.328 1.00 38.56 591 PRO A CA 1
ATOM 4665 C C . PRO A 1 591 ? -6.221 -62.272 1.314 1.00 38.56 591 PRO A C 1
ATOM 4667 O O . PRO A 1 591 ? -6.330 -63.490 1.239 1.00 38.56 591 PRO A O 1
ATOM 4670 N N . HIS A 1 592 ? -5.245 -61.610 0.669 1.00 25.80 592 HIS A N 1
ATOM 4671 C CA . HIS A 1 592 ? -3.836 -62.038 0.494 1.00 25.80 592 HIS A CA 1
ATOM 4672 C C . HIS A 1 592 ? -3.266 -62.507 -0.872 1.00 25.80 592 HIS A C 1
ATOM 4674 O O . HIS A 1 592 ? -3.579 -63.561 -1.403 1.00 25.80 592 HIS A O 1
ATOM 4680 N N . LYS A 1 593 ? -2.181 -61.782 -1.221 1.00 24.17 593 LYS A N 1
ATOM 4681 C CA . LYS A 1 593 ? -0.861 -62.206 -1.755 1.00 24.17 593 LYS A CA 1
ATOM 4682 C C . LYS A 1 593 ? -0.644 -62.415 -3.268 1.00 24.17 593 LYS A C 1
ATOM 4684 O O . LYS A 1 593 ? -0.967 -63.439 -3.841 1.00 24.17 593 LYS A O 1
ATOM 4689 N N . LYS A 1 594 ? 0.178 -61.489 -3.797 1.00 23.80 594 LYS A N 1
ATOM 4690 C CA . LYS A 1 594 ? 1.526 -61.697 -4.389 1.00 23.80 594 LYS A CA 1
ATOM 4691 C C . LYS A 1 594 ? 1.722 -62.893 -5.341 1.00 23.80 594 LYS A C 1
ATOM 4693 O O . LYS A 1 594 ? 1.844 -64.012 -4.861 1.00 23.80 594 LYS A O 1
ATOM 4698 N N . ARG A 1 595 ? 2.107 -62.590 -6.590 1.00 23.78 595 ARG A N 1
ATOM 4699 C CA . ARG A 1 595 ? 3.410 -62.893 -7.258 1.00 23.78 595 ARG A CA 1
ATOM 4700 C C . ARG A 1 595 ? 3.215 -62.785 -8.783 1.00 23.78 595 ARG A C 1
ATOM 4702 O O . ARG A 1 595 ? 2.231 -63.285 -9.293 1.00 23.78 595 ARG A O 1
ATOM 4709 N N . GLN A 1 596 ? 3.929 -61.900 -9.481 1.00 23.95 596 GLN A N 1
ATOM 4710 C CA . GLN A 1 596 ? 5.314 -61.984 -9.993 1.00 23.95 596 GLN A CA 1
ATOM 4711 C C . GLN A 1 596 ? 5.384 -62.583 -11.412 1.00 23.95 596 GLN A C 1
ATOM 4713 O O . GLN A 1 596 ? 5.031 -63.736 -11.588 1.00 23.95 596 GLN A O 1
ATOM 4718 N N . LYS A 1 597 ? 5.972 -61.776 -12.316 1.00 25.59 597 LYS A N 1
ATOM 4719 C CA . LYS A 1 597 ? 6.954 -62.137 -13.361 1.00 25.59 597 LYS A CA 1
ATOM 4720 C C . LYS A 1 597 ? 6.503 -63.043 -14.526 1.00 25.59 597 LYS A C 1
ATOM 4722 O O . LYS A 1 597 ? 6.134 -64.180 -14.308 1.00 25.59 597 LYS A O 1
ATOM 4727 N N . ASP A 1 598 ? 6.659 -62.582 -15.773 1.00 25.12 598 ASP A N 1
ATOM 4728 C CA . ASP A 1 598 ? 7.894 -62.833 -16.538 1.00 25.12 598 ASP A CA 1
ATOM 4729 C C . ASP A 1 598 ? 7.936 -62.149 -17.929 1.00 25.12 598 ASP A C 1
ATOM 4731 O O . ASP A 1 598 ? 6.999 -62.156 -18.720 1.00 25.12 598 ASP A O 1
ATOM 4735 N N . GLU A 1 599 ? 9.085 -61.508 -18.142 1.00 24.88 599 GLU A N 1
ATOM 4736 C CA . GLU A 1 599 ? 9.871 -61.246 -19.359 1.00 24.88 599 GLU A CA 1
ATOM 4737 C C . GLU A 1 599 ? 9.685 -62.169 -20.595 1.00 24.88 599 GLU A C 1
ATOM 4739 O O . GLU A 1 599 ? 9.690 -63.383 -20.437 1.00 24.88 599 GLU A O 1
ATOM 4744 N N . LYS A 1 600 ? 9.738 -61.638 -21.843 1.00 24.91 600 LYS A N 1
ATOM 4745 C CA . LYS A 1 600 ? 10.948 -61.519 -22.723 1.00 24.91 600 LYS A CA 1
ATOM 4746 C C . LYS A 1 600 ? 10.642 -61.258 -24.227 1.00 24.91 600 LYS A C 1
ATOM 4748 O O . LYS A 1 600 ? 9.943 -62.023 -24.870 1.00 24.91 600 LYS A O 1
ATOM 4753 N N . LYS A 1 601 ? 11.275 -60.191 -24.748 1.00 23.14 601 LYS A N 1
ATOM 4754 C CA . LYS A 1 601 ? 12.166 -60.033 -25.938 1.00 23.14 601 LYS A CA 1
ATOM 4755 C C . LYS A 1 601 ? 11.952 -60.749 -27.302 1.00 23.14 601 LYS A C 1
ATOM 4757 O O . LYS A 1 601 ? 12.026 -61.966 -27.366 1.00 23.14 601 LYS A O 1
ATOM 4762 N N . ASN A 1 602 ? 12.099 -59.897 -28.343 1.00 23.17 602 ASN A N 1
ATOM 4763 C CA . ASN A 1 602 ? 12.857 -60.012 -29.624 1.00 23.17 602 ASN A CA 1
ATOM 4764 C C . ASN A 1 602 ? 12.386 -61.037 -30.689 1.00 23.17 602 ASN A C 1
ATOM 4766 O O . ASN A 1 602 ? 11.858 -62.071 -30.333 1.00 23.17 602 ASN A O 1
ATOM 4770 N N . GLN A 1 603 ? 12.555 -60.854 -32.011 1.00 25.52 603 GLN A N 1
ATOM 4771 C CA . GLN A 1 603 ? 13.528 -60.089 -32.813 1.00 25.52 603 GLN A CA 1
ATOM 4772 C C . GLN A 1 603 ? 13.029 -59.910 -34.274 1.00 25.52 603 GLN A C 1
ATOM 4774 O O . GLN A 1 603 ? 11.995 -60.444 -34.654 1.00 25.52 603 GLN A O 1
ATOM 4779 N N . GLN A 1 604 ? 13.804 -59.131 -35.031 1.00 24.83 604 GLN A N 1
ATOM 4780 C CA . GLN A 1 604 ? 13.706 -58.647 -36.419 1.00 24.83 604 GLN A CA 1
ATOM 4781 C C . GLN A 1 604 ? 13.553 -59.693 -37.542 1.00 24.83 604 GLN A C 1
ATOM 4783 O O . GLN A 1 604 ? 14.047 -60.801 -37.401 1.00 24.83 604 GLN A O 1
ATOM 4788 N N . ASP A 1 605 ? 13.035 -59.242 -38.697 1.00 23.47 605 ASP A N 1
ATOM 4789 C CA . ASP A 1 605 ? 13.696 -59.372 -40.014 1.00 23.47 605 ASP A CA 1
ATOM 4790 C C . ASP A 1 605 ? 13.115 -58.366 -41.038 1.00 23.47 605 ASP A C 1
ATOM 4792 O O . ASP A 1 605 ? 11.995 -57.882 -40.872 1.00 23.47 605 ASP A O 1
ATOM 4796 N N . GLY A 1 606 ? 13.919 -57.959 -42.032 1.00 23.75 606 GLY A N 1
ATOM 4797 C CA . GLY A 1 606 ? 13.700 -56.761 -42.864 1.00 23.75 606 GLY A CA 1
ATOM 4798 C C . GLY A 1 606 ? 13.440 -56.969 -44.364 1.00 23.75 606 GLY A C 1
ATOM 4799 O O . GLY A 1 606 ? 13.485 -58.083 -44.867 1.00 23.75 606 GLY A O 1
ATOM 4800 N N . SER A 1 607 ? 13.179 -55.858 -45.074 1.00 23.19 607 SER A N 1
ATOM 4801 C CA . SER A 1 607 ? 13.615 -55.496 -46.450 1.00 23.19 607 SER A CA 1
ATOM 4802 C C . SER A 1 607 ? 12.734 -54.372 -47.047 1.00 23.19 607 SER A C 1
ATOM 4804 O O . SER A 1 607 ? 11.513 -54.383 -46.930 1.00 23.19 607 SER A O 1
ATOM 4806 N N . SER A 1 608 ? 13.374 -53.366 -47.654 1.00 24.19 608 SER A N 1
ATOM 4807 C CA . SER A 1 608 ? 12.788 -52.216 -48.394 1.00 24.19 608 SER A CA 1
ATOM 4808 C C . SER A 1 608 ? 12.710 -52.554 -49.910 1.00 24.19 608 SER A C 1
ATOM 4810 O O . SER A 1 608 ? 13.349 -53.548 -50.262 1.00 24.19 608 SER A O 1
ATOM 4812 N N . PRO A 1 609 ? 12.072 -51.786 -50.849 1.00 35.84 609 PRO A N 1
ATOM 4813 C CA . PRO A 1 609 ? 11.901 -50.313 -50.865 1.00 35.84 609 PRO A CA 1
ATOM 4814 C C . PRO A 1 609 ? 10.595 -49.725 -51.485 1.00 35.84 609 PRO A C 1
ATOM 4816 O O . PRO A 1 609 ? 9.950 -50.351 -52.316 1.00 35.84 609 PRO A O 1
ATOM 4819 N N . SER A 1 610 ? 10.262 -48.462 -51.148 1.00 22.52 610 SER A N 1
ATOM 4820 C CA . SER A 1 610 ? 9.881 -47.361 -52.081 1.00 22.52 610 SER A CA 1
ATOM 4821 C C . SER A 1 610 ? 8.984 -46.276 -51.438 1.00 22.52 610 SER A C 1
ATOM 4823 O O . SER A 1 610 ? 7.969 -46.584 -50.826 1.00 22.52 610 SER A O 1
ATOM 4825 N N . ALA A 1 611 ? 9.383 -45.013 -51.661 1.00 25.94 611 ALA A N 1
ATOM 4826 C CA . ALA A 1 611 ? 8.631 -43.744 -51.648 1.00 25.94 611 ALA A CA 1
ATOM 4827 C C . ALA A 1 611 ? 7.853 -43.301 -50.386 1.00 25.94 611 ALA A C 1
ATOM 4829 O O . ALA A 1 611 ? 6.729 -43.730 -50.187 1.00 25.94 611 ALA A O 1
ATOM 4830 N N . HIS A 1 612 ? 8.363 -42.298 -49.642 1.00 26.23 612 HIS A N 1
ATOM 4831 C CA . HIS A 1 612 ? 7.524 -41.330 -48.905 1.00 26.23 612 HIS A CA 1
ATOM 4832 C C . HIS A 1 612 ? 8.236 -39.997 -48.580 1.00 26.23 612 HIS A C 1
ATOM 4834 O O . HIS A 1 612 ? 9.445 -39.929 -48.375 1.00 26.23 612 HIS A O 1
ATOM 4840 N N . HIS A 1 613 ? 7.418 -38.942 -48.551 1.00 27.06 613 HIS A N 1
ATOM 4841 C CA . HIS A 1 613 ? 7.694 -37.536 -48.249 1.00 27.06 613 HIS A CA 1
ATOM 4842 C C . HIS A 1 613 ? 8.480 -37.287 -46.945 1.00 27.06 613 HIS A C 1
ATOM 4844 O O . HIS A 1 613 ? 8.176 -37.864 -45.904 1.00 27.06 613 HIS A O 1
ATOM 4850 N N . HIS A 1 614 ? 9.412 -36.327 -46.969 1.00 26.75 614 HIS A N 1
ATOM 4851 C CA . HIS A 1 614 ? 10.074 -35.800 -45.771 1.00 26.75 614 HIS A CA 1
ATOM 4852 C C . HIS A 1 614 ? 9.180 -34.793 -45.024 1.00 26.75 614 HIS A C 1
ATOM 4854 O O . HIS A 1 614 ? 9.078 -33.627 -45.400 1.00 26.75 614 HIS A O 1
ATOM 4860 N N . SER A 1 615 ? 8.580 -35.246 -43.925 1.00 28.09 615 SER A N 1
ATOM 4861 C CA . SER A 1 615 ? 8.126 -34.422 -42.800 1.00 28.09 615 SER A CA 1
ATOM 4862 C C . SER A 1 615 ? 9.276 -34.234 -41.802 1.00 28.09 615 SER A C 1
ATOM 4864 O O . SER A 1 615 ? 9.878 -35.217 -41.369 1.00 28.09 615 SER A O 1
ATOM 4866 N N . LEU A 1 616 ? 9.573 -32.992 -41.412 1.00 27.92 616 LEU A N 1
ATOM 4867 C CA . LEU A 1 616 ? 10.497 -32.687 -40.315 1.00 27.92 616 LEU A CA 1
ATOM 4868 C C . LEU A 1 616 ? 9.804 -32.978 -38.974 1.00 27.92 616 LEU A C 1
ATOM 4870 O O . LEU A 1 616 ? 8.827 -32.330 -38.611 1.00 27.92 616 LEU A O 1
ATOM 4874 N N . SER A 1 617 ? 10.310 -33.990 -38.277 1.00 32.19 617 SER A N 1
ATOM 4875 C CA . SER A 1 617 ? 9.853 -34.498 -36.985 1.00 32.19 617 SER A CA 1
ATOM 4876 C C . SER A 1 617 ? 10.132 -33.530 -35.830 1.00 32.19 617 SER A C 1
ATOM 4878 O O . SER A 1 617 ? 11.256 -33.048 -35.673 1.00 32.19 617 SER A O 1
ATOM 4880 N N . GLU A 1 618 ? 9.125 -33.310 -34.982 1.00 36.59 618 GLU A N 1
ATOM 4881 C CA . GLU A 1 618 ? 9.272 -32.674 -33.671 1.00 36.59 618 GLU A CA 1
ATOM 4882 C C . GLU A 1 618 ? 10.254 -33.457 -32.774 1.00 36.59 618 GLU A C 1
ATOM 4884 O O . GLU A 1 618 ? 10.246 -34.690 -32.787 1.00 36.59 618 GLU A O 1
ATOM 4889 N N . PRO A 1 619 ? 11.079 -32.781 -31.951 1.00 43.41 619 PRO A N 1
ATOM 4890 C CA . PRO A 1 619 ? 11.986 -33.462 -31.034 1.00 43.41 619 PRO A CA 1
ATOM 4891 C C . PRO A 1 619 ? 11.203 -34.221 -29.957 1.00 43.41 619 PRO A C 1
ATOM 4893 O O . PRO A 1 619 ? 10.245 -33.685 -29.379 1.00 43.41 619 PRO A O 1
ATOM 4896 N N . SER A 1 620 ? 11.643 -35.455 -29.689 1.00 57.91 620 SER A N 1
ATOM 4897 C CA . SER A 1 620 ? 10.996 -36.396 -28.778 1.00 57.91 620 SER A CA 1
ATOM 4898 C C . SER A 1 620 ? 10.919 -35.843 -27.351 1.00 57.91 620 SER A C 1
ATOM 4900 O O . SER A 1 620 ? 11.761 -35.062 -26.902 1.00 57.91 620 SER A O 1
ATOM 4902 N N . VAL A 1 621 ? 9.898 -36.269 -26.603 1.00 50.31 621 VAL A N 1
ATOM 4903 C CA . VAL A 1 621 ? 9.685 -35.885 -25.195 1.00 50.31 621 VAL A CA 1
ATOM 4904 C C . VAL A 1 621 ? 10.918 -36.196 -24.332 1.00 50.31 621 VAL A C 1
ATOM 4906 O O . VAL A 1 621 ? 11.193 -35.464 -23.383 1.00 50.31 621 VAL A O 1
ATOM 4909 N N . MET A 1 622 ? 11.705 -37.211 -24.706 1.00 45.19 622 MET A N 1
ATOM 4910 C CA . MET A 1 622 ? 12.948 -37.582 -24.028 1.00 45.19 622 MET A CA 1
ATOM 4911 C C . MET A 1 622 ? 14.058 -36.541 -24.232 1.00 45.19 622 MET A C 1
ATOM 4913 O O . MET A 1 622 ? 14.728 -36.173 -23.273 1.00 45.19 622 MET A O 1
ATOM 4917 N N . ASP A 1 623 ? 14.195 -35.980 -25.435 1.00 50.88 623 ASP A N 1
ATOM 4918 C CA . ASP A 1 623 ? 15.167 -34.911 -25.710 1.00 50.88 623 ASP A CA 1
ATOM 4919 C C . ASP A 1 623 ? 14.792 -33.612 -24.991 1.00 50.88 623 ASP A C 1
ATOM 4921 O O . ASP A 1 623 ? 15.659 -32.889 -24.495 1.00 50.88 623 ASP A O 1
ATOM 4925 N N . ARG A 1 624 ? 13.484 -33.342 -24.859 1.00 54.09 624 ARG A N 1
ATOM 4926 C CA . ARG A 1 624 ? 12.981 -32.225 -24.045 1.00 54.09 624 ARG A CA 1
ATOM 4927 C C . ARG A 1 624 ? 13.241 -32.458 -22.557 1.00 54.09 624 ARG A C 1
ATOM 4929 O O . ARG A 1 624 ? 13.628 -31.511 -21.886 1.00 54.09 624 ARG A O 1
ATOM 4936 N N . LEU A 1 625 ? 13.092 -33.686 -22.053 1.00 51.84 625 LEU A N 1
ATOM 4937 C CA . LEU A 1 625 ? 13.406 -34.058 -20.665 1.00 51.84 625 LEU A CA 1
ATOM 4938 C C . LEU A 1 625 ? 14.905 -33.944 -20.361 1.00 51.84 625 LEU A C 1
ATOM 4940 O O . LEU A 1 625 ? 15.259 -33.362 -19.342 1.00 51.84 625 LEU A O 1
ATOM 4944 N N . ILE A 1 626 ? 15.776 -34.388 -21.269 1.00 62.97 626 ILE A N 1
ATOM 4945 C CA . ILE A 1 626 ? 17.237 -34.272 -21.128 1.00 62.97 626 ILE A CA 1
ATOM 4946 C C . ILE A 1 626 ? 17.678 -32.801 -21.203 1.00 62.97 626 ILE A C 1
ATOM 4948 O O . ILE A 1 626 ? 18.554 -32.372 -20.450 1.00 62.97 626 ILE A O 1
ATOM 4952 N N . ALA A 1 627 ? 17.055 -31.994 -22.070 1.00 57.59 627 ALA A N 1
ATOM 4953 C CA . ALA A 1 627 ? 17.300 -30.553 -22.129 1.00 57.59 627 ALA A CA 1
ATOM 4954 C C . ALA A 1 627 ? 16.814 -29.830 -20.861 1.00 57.59 627 ALA A C 1
ATOM 4956 O O . ALA A 1 627 ? 17.499 -28.926 -20.381 1.00 57.59 627 ALA A O 1
ATOM 4957 N N . LEU A 1 628 ? 15.677 -30.248 -20.291 1.00 46.66 628 LEU A N 1
ATOM 4958 C CA . LEU A 1 628 ? 15.128 -29.703 -19.047 1.00 46.66 628 LEU A CA 1
ATOM 4959 C C . LEU A 1 628 ? 15.978 -30.100 -17.832 1.00 46.66 628 LEU A C 1
ATOM 4961 O O . LEU A 1 628 ? 16.228 -29.265 -16.971 1.00 46.66 628 LEU A O 1
ATOM 4965 N N . GLU A 1 629 ? 16.497 -31.328 -17.801 1.00 49.09 629 GLU A N 1
ATOM 4966 C CA . GLU A 1 629 ? 17.426 -31.817 -16.778 1.00 49.09 629 GLU A CA 1
ATOM 4967 C C . GLU A 1 629 ? 18.779 -31.088 -16.849 1.00 49.09 629 GLU A C 1
ATOM 4969 O O . GLU A 1 629 ? 19.294 -30.642 -15.824 1.00 49.09 629 GLU A O 1
ATOM 4974 N N . LYS A 1 630 ? 19.308 -30.832 -18.058 1.00 51.69 630 LYS A N 1
ATOM 4975 C CA . LYS A 1 630 ? 20.499 -29.980 -18.261 1.00 51.69 630 LYS A CA 1
ATOM 4976 C C . LYS A 1 630 ? 20.275 -28.535 -17.809 1.00 51.69 630 LYS A C 1
ATOM 4978 O O . LYS A 1 630 ? 21.172 -27.939 -17.211 1.00 51.69 630 LYS A O 1
ATOM 4983 N N . LEU A 1 631 ? 19.093 -27.970 -18.065 1.00 50.31 631 LEU A N 1
ATOM 4984 C CA . LEU A 1 631 ? 18.727 -26.618 -17.624 1.00 50.31 631 LEU A CA 1
ATOM 4985 C C . LEU A 1 631 ? 18.580 -26.551 -16.098 1.00 50.31 631 LEU A C 1
ATOM 4987 O O . LEU A 1 631 ? 19.135 -25.646 -15.475 1.00 50.31 631 LEU A O 1
ATOM 4991 N N . MET A 1 632 ? 17.929 -27.548 -15.492 1.00 42.69 632 MET A N 1
ATOM 4992 C CA . MET A 1 632 ? 17.752 -27.653 -14.042 1.00 42.69 632 MET A CA 1
ATOM 4993 C C . MET A 1 632 ? 19.076 -27.887 -13.298 1.00 42.69 632 MET A C 1
ATOM 4995 O O . MET A 1 632 ? 19.281 -27.268 -12.254 1.00 42.69 632 MET A O 1
ATOM 4999 N N . MET A 1 633 ? 20.007 -28.675 -13.852 1.00 46.34 633 MET A N 1
ATOM 5000 C CA . MET A 1 633 ? 21.345 -28.854 -13.267 1.00 46.34 633 MET A CA 1
ATOM 5001 C C . MET A 1 633 ? 22.236 -27.608 -13.420 1.00 46.34 633 MET A C 1
ATOM 5003 O O . MET A 1 633 ? 22.927 -27.231 -12.477 1.00 46.34 633 MET A O 1
ATOM 5007 N N . SER A 1 634 ? 22.168 -26.892 -14.551 1.00 41.59 634 SER A N 1
ATOM 5008 C CA . SER A 1 634 ? 22.990 -25.685 -14.768 1.00 41.59 634 SER A CA 1
ATOM 5009 C C . SER A 1 634 ? 22.583 -24.479 -13.902 1.00 41.59 634 SER A C 1
ATOM 5011 O O . SER A 1 634 ? 23.432 -23.650 -13.559 1.00 41.59 634 SER A O 1
ATOM 5013 N N . CYS A 1 635 ? 21.301 -24.385 -13.523 1.00 44.97 635 CYS A N 1
ATOM 5014 C CA . CYS A 1 635 ? 20.789 -23.343 -12.630 1.00 44.97 635 CYS A CA 1
ATOM 5015 C C . CYS A 1 635 ? 21.088 -23.640 -11.152 1.00 44.97 635 CYS A C 1
ATOM 5017 O O . CYS A 1 635 ? 21.396 -22.715 -10.403 1.00 44.97 635 CYS A O 1
ATOM 5019 N N . GLN A 1 636 ? 21.060 -24.909 -10.727 1.00 43.56 636 GLN A N 1
ATOM 5020 C CA . GLN A 1 636 ? 21.338 -25.265 -9.332 1.00 43.56 636 GLN A CA 1
ATOM 5021 C C . GLN A 1 636 ? 22.815 -25.108 -8.945 1.00 43.56 636 GLN A C 1
ATOM 5023 O O . GLN A 1 636 ? 23.085 -24.692 -7.820 1.00 43.56 636 GLN A O 1
ATOM 5028 N N . ASP A 1 637 ? 23.773 -25.373 -9.838 1.00 48.44 637 ASP A N 1
ATOM 5029 C CA . ASP A 1 637 ? 25.199 -25.347 -9.474 1.00 48.44 637 ASP A CA 1
ATOM 5030 C C . ASP A 1 637 ? 25.764 -23.938 -9.258 1.00 48.44 637 ASP A C 1
ATOM 5032 O O . ASP A 1 637 ? 26.580 -23.730 -8.353 1.00 48.44 637 ASP A O 1
ATOM 5036 N N . LYS A 1 638 ? 25.312 -22.934 -10.020 1.00 49.53 638 LYS A N 1
ATOM 5037 C CA . LYS A 1 638 ? 25.739 -21.537 -9.812 1.00 49.53 638 LYS A CA 1
ATOM 5038 C C . LYS A 1 638 ? 25.197 -20.964 -8.499 1.00 49.53 638 LYS A C 1
ATOM 5040 O O . LYS A 1 638 ? 25.951 -20.340 -7.753 1.00 49.53 638 LYS A O 1
ATOM 5045 N N . ASP A 1 639 ? 23.943 -21.261 -8.165 1.00 51.09 639 ASP A N 1
ATOM 5046 C CA . ASP A 1 639 ? 23.324 -20.799 -6.917 1.00 51.09 639 ASP A CA 1
ATOM 5047 C C . ASP A 1 639 ? 23.840 -21.580 -5.699 1.00 51.09 639 ASP A C 1
ATOM 5049 O O . ASP A 1 639 ? 24.073 -21.003 -4.635 1.00 51.09 639 ASP A O 1
ATOM 5053 N N . ARG A 1 640 ? 24.112 -22.885 -5.847 1.00 53.69 640 ARG A N 1
ATOM 5054 C CA . ARG A 1 640 ? 24.681 -23.723 -4.783 1.00 53.69 640 ARG A CA 1
ATOM 5055 C C . ARG A 1 640 ? 26.137 -23.360 -4.496 1.00 53.69 640 ARG A C 1
ATOM 5057 O O . ARG A 1 640 ? 26.514 -23.303 -3.330 1.00 53.69 640 ARG A O 1
ATOM 5064 N N . THR A 1 641 ? 26.949 -23.059 -5.513 1.00 55.34 641 THR A N 1
ATOM 5065 C CA . THR A 1 641 ? 28.339 -22.607 -5.308 1.00 55.34 641 THR A CA 1
ATOM 5066 C C . THR A 1 641 ? 28.423 -21.193 -4.729 1.00 55.34 641 THR A C 1
ATOM 5068 O O . THR A 1 641 ? 29.290 -20.954 -3.887 1.00 55.34 641 THR A O 1
ATOM 5071 N N . SER A 1 642 ? 27.508 -20.284 -5.092 1.00 56.22 642 SER A N 1
ATOM 5072 C CA . SER A 1 642 ? 27.381 -18.967 -4.446 1.00 56.22 642 SER A CA 1
ATOM 5073 C C . SER A 1 642 ? 26.986 -19.104 -2.975 1.00 56.22 642 SER A C 1
ATOM 5075 O O . SER A 1 642 ? 27.691 -18.606 -2.102 1.00 56.22 642 SER A O 1
ATOM 5077 N N . MET A 1 643 ? 25.932 -19.872 -2.675 1.00 57.81 643 MET A N 1
ATOM 5078 C CA . MET A 1 643 ? 25.496 -20.092 -1.292 1.00 57.81 643 MET A CA 1
ATOM 5079 C C . MET A 1 643 ? 26.546 -20.825 -0.449 1.00 57.81 643 MET A C 1
ATOM 5081 O O . MET A 1 643 ? 26.701 -20.520 0.728 1.00 57.81 643 MET A O 1
ATOM 5085 N N . LEU A 1 644 ? 27.304 -21.771 -1.019 1.00 64.88 644 LEU A N 1
ATOM 5086 C CA . LEU A 1 644 ? 28.394 -22.444 -0.303 1.00 64.88 644 LEU A CA 1
ATOM 5087 C C . LEU A 1 644 ? 29.551 -21.488 0.021 1.00 64.88 644 LEU A C 1
ATOM 5089 O O . LEU A 1 644 ? 30.141 -21.610 1.095 1.00 64.88 644 LEU A O 1
ATOM 5093 N N . LYS A 1 645 ? 29.851 -20.521 -0.858 1.00 71.06 645 LYS A N 1
ATOM 5094 C CA . LYS A 1 645 ? 30.828 -19.457 -0.576 1.00 71.06 645 LYS A CA 1
ATOM 5095 C C . LYS A 1 645 ? 30.330 -18.517 0.520 1.00 71.06 645 LYS A C 1
ATOM 5097 O O . LYS A 1 645 ? 31.081 -18.260 1.457 1.00 71.06 645 LYS A O 1
ATOM 5102 N N . ASP A 1 646 ? 29.063 -18.112 0.469 1.00 69.81 646 ASP A N 1
ATOM 5103 C CA . ASP A 1 646 ? 28.459 -17.238 1.483 1.00 69.81 646 ASP A CA 1
ATOM 5104 C C . ASP A 1 646 ? 28.384 -17.926 2.857 1.00 69.81 646 ASP A C 1
ATOM 5106 O O . ASP A 1 646 ? 28.712 -17.332 3.885 1.00 69.81 646 ASP A O 1
ATOM 5110 N N . VAL A 1 647 ? 28.044 -19.220 2.895 1.00 72.81 647 VAL A N 1
ATOM 5111 C CA . VAL A 1 647 ? 28.034 -20.018 4.132 1.00 72.81 647 VAL A CA 1
ATOM 5112 C C . VAL A 1 647 ? 29.451 -20.230 4.671 1.00 72.81 647 VAL A C 1
ATOM 5114 O O . VAL A 1 647 ? 29.654 -20.170 5.885 1.00 72.81 647 VAL A O 1
ATOM 5117 N N . ALA A 1 648 ? 30.450 -20.449 3.810 1.00 73.81 648 ALA A N 1
ATOM 5118 C CA . ALA A 1 648 ? 31.846 -20.566 4.235 1.00 73.81 648 ALA A CA 1
ATOM 5119 C C . ALA A 1 648 ? 32.394 -19.238 4.786 1.00 73.81 648 ALA A C 1
ATOM 5121 O O . ALA A 1 648 ? 33.121 -19.241 5.782 1.00 73.81 648 ALA A O 1
ATOM 5122 N N . GLN A 1 649 ? 32.012 -18.112 4.183 1.00 75.19 649 GLN A N 1
ATOM 5123 C CA . GLN A 1 649 ? 32.399 -16.778 4.633 1.00 75.19 649 GLN A CA 1
ATOM 5124 C C . GLN A 1 649 ? 31.729 -16.416 5.964 1.00 75.19 649 GLN A C 1
ATOM 5126 O O . GLN A 1 649 ? 32.416 -16.023 6.905 1.00 75.19 649 GLN A O 1
ATOM 5131 N N . SER A 1 650 ? 30.430 -16.693 6.109 1.00 69.38 650 SER A N 1
ATOM 5132 C CA . SER A 1 650 ? 29.711 -16.497 7.373 1.00 69.38 650 SER A CA 1
ATOM 5133 C C . SER A 1 650 ? 30.257 -17.384 8.503 1.00 69.38 650 SER A C 1
ATOM 5135 O O . SER A 1 650 ? 30.384 -16.939 9.643 1.00 69.38 650 SER A O 1
ATOM 5137 N N . ARG A 1 651 ? 30.677 -18.625 8.208 1.00 76.88 651 ARG A N 1
ATOM 5138 C CA . ARG A 1 651 ? 31.340 -19.494 9.200 1.00 76.88 651 ARG A CA 1
ATOM 5139 C C . ARG A 1 651 ? 32.688 -18.939 9.666 1.00 76.88 651 ARG A C 1
ATOM 5141 O O . ARG A 1 651 ? 32.978 -19.044 10.855 1.00 76.88 651 ARG A O 1
ATOM 5148 N N . LYS A 1 652 ? 33.484 -18.336 8.773 1.00 84.62 652 LYS A N 1
ATOM 5149 C CA . LYS A 1 652 ? 34.743 -17.664 9.146 1.00 84.62 652 LYS A CA 1
ATOM 5150 C C . LYS A 1 652 ? 34.494 -16.453 10.043 1.00 84.62 652 LYS A C 1
ATOM 5152 O O . LYS A 1 652 ? 35.135 -16.342 11.081 1.00 84.62 652 LYS A O 1
ATOM 5157 N N . GLU A 1 653 ? 33.512 -15.617 9.711 1.00 82.69 653 GLU A N 1
ATOM 5158 C CA . GLU A 1 653 ? 33.143 -14.463 10.545 1.00 82.69 653 GLU A CA 1
ATOM 5159 C C . GLU A 1 653 ? 32.661 -14.890 11.941 1.00 82.69 653 GLU A C 1
ATOM 5161 O O . GLU A 1 653 ? 33.044 -14.295 12.947 1.00 82.69 653 GLU A O 1
ATOM 5166 N N . ILE A 1 654 ? 31.875 -15.970 12.040 1.00 82.06 654 ILE A N 1
ATOM 5167 C CA . ILE A 1 654 ? 31.435 -16.517 13.334 1.00 82.06 654 ILE A CA 1
ATOM 5168 C C . ILE A 1 654 ? 32.620 -17.072 14.139 1.00 82.06 654 ILE A C 1
ATOM 5170 O O . ILE A 1 654 ? 32.645 -16.926 15.363 1.00 82.06 654 ILE A O 1
ATOM 5174 N N . GLN A 1 655 ? 33.598 -17.702 13.482 1.00 81.00 655 GLN A N 1
ATOM 5175 C CA . GLN A 1 655 ? 34.814 -18.197 14.130 1.00 81.00 655 GLN A CA 1
ATOM 5176 C C . GLN A 1 655 ? 35.639 -17.033 14.707 1.00 81.00 655 GLN A C 1
ATOM 5178 O O . GLN A 1 655 ? 36.000 -17.075 15.883 1.00 81.00 655 GLN A O 1
ATOM 5183 N N . GLU A 1 656 ? 35.844 -15.966 13.928 1.00 86.81 656 GLU A N 1
ATOM 5184 C CA . GLU A 1 656 ? 36.552 -14.756 14.370 1.00 86.81 656 GLU A CA 1
ATOM 5185 C C . GLU A 1 656 ? 35.827 -14.051 15.523 1.00 86.81 656 GLU A C 1
ATOM 5187 O O . GLU A 1 656 ? 36.454 -13.615 16.490 1.00 86.81 656 GLU A O 1
ATOM 5192 N N . LEU A 1 657 ? 34.494 -13.965 15.469 1.00 80.31 657 LEU A N 1
ATOM 5193 C CA . LEU A 1 657 ? 33.701 -13.394 16.558 1.00 80.31 657 LEU A CA 1
ATOM 5194 C C . LEU A 1 657 ? 33.785 -14.247 17.830 1.00 80.31 657 LEU A C 1
ATOM 5196 O O . LEU A 1 657 ? 33.887 -13.693 18.922 1.00 80.31 657 LEU A O 1
ATOM 5200 N N . LYS A 1 658 ? 33.807 -15.582 17.712 1.00 81.69 658 LYS A N 1
ATOM 5201 C CA . LYS A 1 658 ? 34.003 -16.487 18.858 1.00 81.69 658 LYS A CA 1
ATOM 5202 C C . LYS A 1 658 ? 35.407 -16.402 19.452 1.00 81.69 658 LYS A C 1
ATOM 5204 O O . LYS A 1 658 ? 35.559 -16.567 20.662 1.00 81.69 658 LYS A O 1
ATOM 5209 N N . GLU A 1 659 ? 36.432 -16.169 18.640 1.00 87.25 659 GLU A N 1
ATOM 5210 C CA . GLU A 1 659 ? 37.792 -15.930 19.132 1.00 87.25 659 GLU A CA 1
ATOM 5211 C C . GLU A 1 659 ? 37.898 -14.588 19.849 1.00 87.25 659 GLU A C 1
ATOM 5213 O O . GLU A 1 659 ? 38.385 -14.557 20.976 1.00 87.25 659 GLU A O 1
ATOM 5218 N N . LYS A 1 660 ? 37.321 -13.517 19.289 1.00 85.50 660 LYS A N 1
ATOM 5219 C CA . LYS A 1 660 ? 37.225 -12.222 19.980 1.00 85.50 660 LYS A CA 1
ATOM 5220 C C . LYS A 1 660 ? 36.449 -12.327 21.291 1.00 85.50 660 LYS A C 1
ATOM 5222 O O . LYS A 1 660 ? 36.872 -11.755 22.289 1.00 85.50 660 LYS A O 1
ATOM 5227 N N . GLN A 1 661 ? 35.351 -13.085 21.321 1.00 79.19 661 GLN A N 1
ATOM 5228 C CA . GLN A 1 661 ? 34.584 -13.337 22.544 1.00 79.19 661 GLN A CA 1
ATOM 5229 C C . GLN A 1 661 ? 35.448 -14.034 23.610 1.00 79.19 661 GLN A C 1
ATOM 5231 O O . GLN A 1 661 ? 35.473 -13.590 24.756 1.00 79.19 661 GLN A O 1
ATOM 5236 N N . ARG A 1 662 ? 36.209 -15.073 23.232 1.00 84.50 662 ARG A N 1
ATOM 5237 C CA . ARG A 1 662 ? 37.149 -15.757 24.139 1.00 84.50 662 ARG A CA 1
ATOM 5238 C C . ARG A 1 662 ? 38.286 -14.848 24.597 1.00 84.50 662 ARG A C 1
ATOM 5240 O O . ARG A 1 662 ? 38.684 -14.914 25.757 1.00 84.50 662 ARG A O 1
ATOM 5247 N N . GLU A 1 663 ? 38.783 -13.978 23.725 1.00 84.81 663 GLU A N 1
ATOM 5248 C CA . GLU A 1 663 ? 39.798 -12.989 24.081 1.00 84.81 663 GLU A CA 1
ATOM 5249 C C . GLU A 1 663 ? 39.245 -11.992 25.112 1.00 84.81 663 GLU A C 1
ATOM 5251 O O . GLU A 1 663 ? 39.881 -11.745 26.135 1.00 84.81 663 GLU A O 1
ATOM 5256 N N . PHE A 1 664 ? 38.025 -11.485 24.923 1.00 77.00 664 PHE A N 1
ATOM 5257 C CA . PHE A 1 664 ? 37.373 -10.624 25.912 1.00 77.00 664 PHE A CA 1
ATOM 5258 C C . PHE A 1 664 ? 37.092 -11.342 27.235 1.00 77.00 664 PHE A C 1
ATOM 5260 O O . PHE A 1 664 ? 37.323 -10.759 28.292 1.00 77.00 664 PHE A O 1
ATOM 5267 N N . GLU A 1 665 ? 36.665 -12.604 27.205 1.00 75.31 665 GLU A N 1
ATOM 5268 C CA . GLU A 1 665 ? 36.470 -13.404 28.420 1.00 75.31 665 GLU A CA 1
ATOM 5269 C C . GLU A 1 665 ? 37.786 -13.687 29.150 1.00 75.31 665 GLU A C 1
ATOM 5271 O O . GLU A 1 665 ? 37.828 -13.616 30.377 1.00 75.31 665 GLU A O 1
ATOM 5276 N N . SER A 1 666 ? 38.880 -13.945 28.427 1.00 78.62 666 SER A N 1
ATOM 5277 C CA . SER A 1 666 ? 40.210 -14.091 29.032 1.00 78.62 666 SER A CA 1
ATOM 5278 C C . SER A 1 666 ? 40.691 -12.783 29.663 1.00 78.62 666 SER A C 1
ATOM 5280 O O . SER A 1 666 ? 41.170 -12.802 30.792 1.00 78.62 666 SER A O 1
ATOM 5282 N N . LYS A 1 667 ? 40.472 -11.636 29.003 1.00 79.75 667 LYS A N 1
ATOM 5283 C CA . LYS A 1 667 ? 40.795 -10.309 29.551 1.00 79.75 667 LYS A CA 1
ATOM 5284 C C . LYS A 1 667 ? 39.948 -9.986 30.778 1.00 79.75 667 LYS A C 1
ATOM 5286 O O . LYS A 1 667 ? 40.476 -9.427 31.731 1.00 79.75 667 LYS A O 1
ATOM 5291 N N . ALA A 1 668 ? 38.674 -10.376 30.786 1.00 71.25 668 ALA A N 1
ATOM 5292 C CA . ALA A 1 668 ? 37.785 -10.207 31.932 1.00 71.25 668 ALA A CA 1
ATOM 5293 C C . ALA A 1 668 ? 38.190 -11.095 33.121 1.00 71.25 668 ALA A C 1
ATOM 5295 O O . ALA A 1 668 ? 38.190 -10.618 34.253 1.00 71.25 668 ALA A O 1
ATOM 5296 N N . LYS A 1 669 ? 38.596 -12.349 32.874 1.00 74.00 669 LYS A N 1
ATOM 5297 C CA . LYS A 1 669 ? 39.129 -13.253 33.911 1.00 74.00 669 LYS A CA 1
ATOM 5298 C C . LYS A 1 669 ? 40.474 -12.778 34.460 1.00 74.00 669 LYS A C 1
ATOM 5300 O O . LYS A 1 669 ? 40.687 -12.834 35.666 1.00 74.00 669 LYS A O 1
ATOM 5305 N N . LEU A 1 670 ? 41.347 -12.247 33.604 1.00 74.00 670 LEU A N 1
ATOM 5306 C CA . LEU A 1 670 ? 42.619 -11.662 34.031 1.00 74.00 670 LEU A CA 1
ATOM 5307 C C . LEU A 1 670 ? 42.385 -10.412 34.895 1.00 74.00 670 LEU A C 1
ATOM 5309 O O . LEU A 1 670 ? 43.030 -10.234 35.923 1.00 74.00 670 LEU A O 1
ATOM 5313 N N . PHE A 1 671 ? 41.401 -9.585 34.523 1.00 62.94 671 PHE A N 1
ATOM 5314 C CA . PHE A 1 671 ? 40.971 -8.439 35.328 1.00 62.94 671 PHE A CA 1
ATOM 5315 C C . PHE A 1 671 ? 40.342 -8.856 36.663 1.00 62.94 671 PHE A C 1
ATOM 5317 O O . PHE A 1 671 ? 40.552 -8.172 37.661 1.00 62.94 671 PHE A O 1
ATOM 5324 N N . SER A 1 672 ? 39.596 -9.967 36.712 1.00 57.53 672 SER A N 1
ATOM 5325 C CA . SER A 1 672 ? 39.024 -10.459 37.970 1.00 57.53 672 SER A CA 1
ATOM 5326 C C . SER A 1 672 ? 40.073 -11.103 38.879 1.00 57.53 672 SER A C 1
ATOM 5328 O O . SER A 1 672 ? 39.945 -11.000 40.092 1.00 57.53 672 SER A O 1
ATOM 5330 N N . GLN A 1 673 ? 41.117 -11.727 38.322 1.00 58.59 673 GLN A N 1
ATOM 5331 C CA . GLN A 1 673 ? 42.259 -12.235 39.094 1.00 58.59 673 GLN A CA 1
ATOM 5332 C C . GLN A 1 673 ? 43.116 -11.096 39.658 1.00 58.59 673 GLN A C 1
ATOM 5334 O O . GLN A 1 673 ? 43.453 -11.123 40.835 1.00 58.59 673 GLN A O 1
ATOM 5339 N N . LEU A 1 674 ? 43.374 -10.044 38.874 1.00 55.69 674 LEU A N 1
ATOM 5340 C CA . LEU A 1 674 ? 44.091 -8.849 39.343 1.00 55.69 674 LEU A CA 1
ATOM 5341 C C . LEU A 1 674 ? 43.314 -8.043 40.399 1.00 55.69 674 LEU A C 1
ATOM 5343 O O . LEU A 1 674 ? 43.921 -7.316 41.179 1.00 55.69 674 LEU A O 1
ATOM 5347 N N . ALA A 1 675 ? 41.985 -8.169 40.439 1.00 50.59 675 ALA A N 1
ATOM 5348 C CA . ALA A 1 675 ? 41.141 -7.556 41.464 1.00 50.59 675 ALA A CA 1
ATOM 5349 C C . ALA A 1 675 ? 40.979 -8.426 42.731 1.00 50.59 675 ALA A C 1
ATOM 5351 O O . ALA A 1 675 ? 40.468 -7.932 43.734 1.00 50.59 675 ALA A O 1
ATOM 5352 N N . GLY A 1 676 ? 41.393 -9.701 42.689 1.00 40.81 676 GLY A N 1
ATOM 5353 C CA . GLY A 1 676 ? 41.261 -10.664 43.789 1.00 40.81 676 GLY A CA 1
ATOM 5354 C C . GLY A 1 676 ? 42.427 -10.680 44.784 1.00 40.81 676 GLY A C 1
ATOM 5355 O O . GLY A 1 676 ? 42.269 -11.189 45.888 1.00 40.81 676 GLY A O 1
ATOM 5356 N N . GLU A 1 677 ? 43.568 -10.083 44.444 1.00 41.91 677 GLU A N 1
ATOM 5357 C CA . GLU A 1 677 ? 44.724 -9.954 45.336 1.00 41.91 677 GLU A CA 1
ATOM 5358 C C . GLU A 1 677 ? 44.998 -8.479 45.629 1.00 41.91 677 GLU A C 1
ATOM 5360 O O . GLU A 1 677 ? 45.800 -7.837 44.955 1.00 41.91 677 GLU A O 1
ATOM 5365 N N . LYS A 1 678 ? 44.289 -7.929 46.621 1.00 35.06 678 LYS A N 1
ATOM 5366 C CA . LYS A 1 678 ? 44.750 -6.828 47.488 1.00 35.06 678 LYS A CA 1
ATOM 5367 C C . LYS A 1 678 ? 43.697 -6.540 48.558 1.00 35.06 678 LYS A C 1
ATOM 5369 O O . LYS A 1 678 ? 42.882 -5.629 48.441 1.00 35.06 678 LYS A O 1
ATOM 5374 N N . LEU A 1 679 ? 43.756 -7.323 49.630 1.00 32.09 679 LEU A N 1
ATOM 5375 C CA . LEU A 1 679 ? 43.367 -6.873 50.960 1.00 32.09 679 LEU A CA 1
ATOM 5376 C C . LEU A 1 679 ? 44.633 -6.909 51.834 1.00 32.09 679 LEU A C 1
ATOM 5378 O O . LEU A 1 679 ? 45.370 -7.889 51.775 1.00 32.09 679 LEU A O 1
ATOM 5382 N N . ILE A 1 680 ? 44.802 -5.868 52.658 1.00 32.41 680 ILE A N 1
ATOM 5383 C CA . ILE A 1 680 ? 45.804 -5.638 53.725 1.00 32.41 680 ILE A CA 1
ATOM 5384 C C . ILE A 1 680 ? 46.976 -4.682 53.351 1.00 32.41 680 ILE A C 1
ATOM 5386 O O . ILE A 1 680 ? 47.768 -4.910 52.444 1.00 32.41 680 ILE A O 1
ATOM 5390 N N . THR A 1 681 ? 46.981 -3.564 54.086 1.00 26.53 681 THR A N 1
ATOM 5391 C CA . THR A 1 681 ? 47.800 -2.324 54.180 1.00 26.53 681 THR A CA 1
ATOM 5392 C C . THR A 1 681 ? 49.227 -2.517 54.757 1.00 26.53 681 THR A C 1
ATOM 5394 O O . THR A 1 681 ? 49.511 -3.629 55.193 1.00 26.53 681 THR A O 1
ATOM 5397 N N . PRO A 1 682 ? 50.064 -1.469 55.016 1.00 45.38 682 PRO A N 1
ATOM 5398 C CA . PRO A 1 682 ? 50.349 -0.170 54.345 1.00 45.38 682 PRO A CA 1
ATOM 5399 C C . PRO A 1 682 ? 51.883 0.124 54.184 1.00 45.38 682 PRO A C 1
ATOM 5401 O O . PRO A 1 682 ? 52.672 -0.507 54.874 1.00 45.38 682 PRO A O 1
ATOM 5404 N N . GLN A 1 683 ? 52.301 1.107 53.351 1.00 22.86 683 GLN A N 1
ATOM 5405 C CA . GLN A 1 683 ? 53.462 2.045 53.516 1.00 22.86 683 GLN A CA 1
ATOM 5406 C C . GLN A 1 683 ? 53.959 2.664 52.175 1.00 22.86 683 GLN A C 1
ATOM 5408 O O . GLN A 1 683 ? 54.092 1.971 51.169 1.00 22.86 683 GLN A O 1
ATOM 5413 N N . GLU A 1 684 ? 54.235 3.978 52.174 1.00 26.88 684 GLU A N 1
ATOM 5414 C CA . GLU A 1 684 ? 55.115 4.718 51.226 1.00 26.88 684 GLU A CA 1
ATOM 5415 C C . GLU A 1 684 ? 56.613 4.492 51.588 1.00 26.88 684 GLU A C 1
ATOM 5417 O O . GLU A 1 684 ? 56.827 3.906 52.651 1.00 26.88 684 GLU A O 1
ATOM 5422 N N . PRO A 1 685 ? 57.673 4.998 50.885 1.00 47.53 685 PRO A N 1
ATOM 5423 C CA . PRO A 1 685 ? 57.794 5.834 49.661 1.00 47.53 685 PRO A CA 1
ATOM 5424 C C . PRO A 1 685 ? 58.909 5.362 48.654 1.00 47.53 685 PRO A C 1
ATOM 5426 O O . PRO A 1 685 ? 59.490 4.295 48.805 1.00 47.53 685 PRO A O 1
ATOM 5429 N N . VAL A 1 686 ? 59.279 6.241 47.693 1.00 24.94 686 VAL A N 1
ATOM 5430 C CA . VAL A 1 686 ? 60.638 6.468 47.097 1.00 24.94 686 VAL A CA 1
ATOM 5431 C C . VAL A 1 686 ? 60.866 6.111 45.602 1.00 24.94 686 VAL A C 1
ATOM 5433 O O . VAL A 1 686 ? 61.201 4.996 45.230 1.00 24.94 686 VAL A O 1
ATOM 5436 N N . PHE A 1 687 ? 60.766 7.150 44.755 1.00 24.98 687 PHE A N 1
ATOM 5437 C CA . PHE A 1 687 ? 61.821 7.720 43.878 1.00 24.98 687 PHE A CA 1
ATOM 5438 C C . PHE A 1 687 ? 62.785 6.796 43.078 1.00 24.98 687 PHE A C 1
ATOM 5440 O O . PHE A 1 687 ? 63.714 6.238 43.649 1.00 24.98 687 PHE A O 1
ATOM 5447 N N . LYS A 1 688 ? 62.723 6.839 41.729 1.00 25.52 688 LYS A N 1
ATOM 5448 C CA . LYS A 1 688 ? 63.665 7.553 40.810 1.00 25.52 688 LYS A CA 1
ATOM 5449 C C . LYS A 1 688 ? 63.695 6.978 39.378 1.00 25.52 688 LYS A C 1
ATOM 5451 O O . LYS A 1 688 ? 63.991 5.814 39.165 1.00 25.52 688 LYS A O 1
ATOM 5456 N N . ASN A 1 689 ? 63.467 7.901 38.438 1.00 27.72 689 ASN A N 1
ATOM 5457 C CA . ASN A 1 689 ? 64.196 8.200 37.195 1.00 27.72 689 ASN A CA 1
ATOM 5458 C C . ASN A 1 689 ? 64.619 7.064 36.239 1.00 27.72 689 ASN A C 1
ATOM 5460 O O . ASN A 1 689 ? 65.437 6.227 36.598 1.00 27.72 689 ASN A O 1
ATOM 5464 N N . ASN A 1 690 ? 64.279 7.194 34.946 1.00 24.53 690 ASN A N 1
ATOM 5465 C CA . ASN A 1 690 ? 65.229 7.738 33.955 1.00 24.53 690 ASN A CA 1
ATOM 5466 C C . ASN A 1 690 ? 64.681 7.778 32.505 1.00 24.53 690 ASN A C 1
ATOM 5468 O O . ASN A 1 690 ? 64.236 6.778 31.955 1.00 24.53 690 ASN A O 1
ATOM 5472 N N . THR A 1 691 ? 64.791 8.978 31.917 1.00 27.67 691 THR A N 1
ATOM 5473 C CA . THR A 1 691 ? 65.185 9.309 30.525 1.00 27.67 691 THR A CA 1
ATOM 5474 C C . THR A 1 691 ? 64.439 8.724 29.308 1.00 27.67 691 THR A C 1
ATOM 5476 O O . THR A 1 691 ? 64.563 7.557 28.955 1.00 27.67 691 THR A O 1
ATOM 5479 N N . ALA A 1 692 ? 63.805 9.642 28.562 1.00 31.12 692 ALA A N 1
ATOM 5480 C CA . 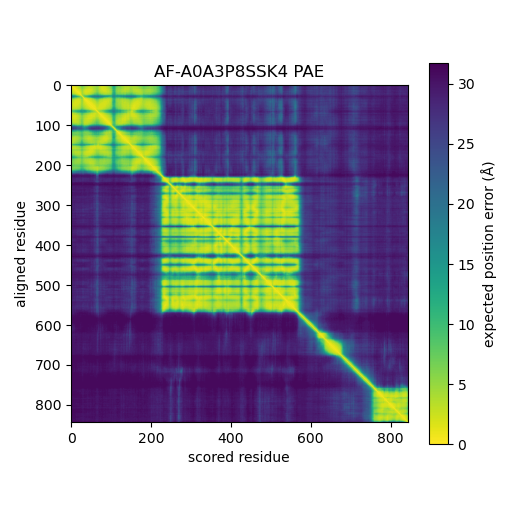ALA A 1 692 ? 63.659 9.642 27.092 1.00 31.12 692 ALA A CA 1
ATOM 5481 C C . ALA A 1 692 ? 65.052 9.817 26.405 1.00 31.12 692 ALA A C 1
ATOM 5483 O O . ALA A 1 692 ? 65.996 10.073 27.154 1.00 31.12 692 ALA A O 1
ATOM 5484 N N . PRO A 1 693 ? 65.247 9.811 25.054 1.00 43.56 693 PRO A N 1
ATOM 5485 C CA . PRO A 1 693 ? 64.260 9.932 23.961 1.00 43.56 693 PRO A CA 1
ATOM 5486 C C . PRO A 1 693 ? 64.557 9.117 22.665 1.00 43.56 693 PRO A C 1
ATOM 5488 O O . PRO A 1 693 ? 65.647 8.596 22.481 1.00 43.56 693 PRO A O 1
ATOM 5491 N N . LEU A 1 694 ? 63.598 9.064 21.720 1.00 25.11 694 LEU A N 1
ATOM 5492 C CA . LEU A 1 694 ? 63.759 9.460 20.295 1.00 25.11 694 LEU A CA 1
ATOM 5493 C C . LEU A 1 694 ? 62.651 8.905 19.368 1.00 25.11 694 LEU A C 1
ATOM 5495 O O . LEU A 1 694 ? 62.472 7.707 19.193 1.00 25.11 694 LEU A O 1
ATOM 5499 N N . GLN A 1 695 ? 61.986 9.869 18.722 1.00 27.53 695 GLN A N 1
ATOM 5500 C CA . GLN A 1 695 ? 61.513 9.912 17.330 1.00 27.53 695 GLN A CA 1
ATOM 5501 C C . GLN A 1 695 ? 60.537 8.850 16.794 1.00 27.53 695 GLN A C 1
ATOM 5503 O O . GLN A 1 695 ? 60.900 7.733 16.435 1.00 27.53 695 GLN A O 1
ATOM 5508 N N . LYS A 1 696 ? 59.317 9.318 16.479 1.00 28.50 696 LYS A N 1
ATOM 5509 C CA . LYS A 1 696 ? 58.556 8.802 15.335 1.00 28.50 696 LYS A CA 1
ATOM 5510 C C . LYS A 1 696 ? 58.207 9.914 14.345 1.00 28.50 696 LYS A C 1
ATOM 5512 O O . LYS A 1 696 ? 57.619 10.937 14.677 1.00 28.50 696 LYS A O 1
ATOM 5517 N N . LYS A 1 697 ? 58.648 9.636 13.124 1.00 27.14 697 LYS A N 1
ATOM 5518 C CA . LYS A 1 697 ? 58.609 10.372 11.863 1.00 27.14 697 LYS A CA 1
ATOM 5519 C C . LYS A 1 697 ? 57.168 10.657 11.411 1.00 27.14 697 LYS A C 1
ATOM 5521 O O . LYS A 1 697 ? 56.327 9.761 11.431 1.00 27.14 697 LYS A O 1
ATOM 5526 N N . GLN A 1 698 ? 56.911 11.888 10.966 1.00 26.92 698 GLN A N 1
ATOM 5527 C CA . GLN A 1 698 ? 55.701 12.276 10.233 1.00 26.92 698 GLN A CA 1
ATOM 5528 C C . GLN A 1 698 ? 55.658 11.602 8.854 1.00 26.92 698 GLN A C 1
ATOM 5530 O O . GLN A 1 698 ? 56.668 11.543 8.154 1.00 26.92 698 GLN A O 1
ATOM 5535 N N . SER A 1 699 ? 54.468 11.171 8.430 1.00 27.67 699 SER A N 1
ATOM 5536 C CA . SER A 1 699 ? 54.134 11.058 7.008 1.00 27.67 699 SER A CA 1
ATOM 5537 C C . SER A 1 699 ? 52.665 11.419 6.780 1.00 27.67 699 SER A C 1
ATOM 5539 O O . SER A 1 699 ? 51.776 10.997 7.519 1.00 27.67 699 SER A O 1
ATOM 5541 N N . ASN A 1 700 ? 52.461 12.282 5.786 1.00 25.91 700 ASN A N 1
ATOM 5542 C CA . ASN A 1 700 ? 51.194 12.844 5.339 1.00 25.91 700 ASN A CA 1
ATOM 5543 C C . ASN A 1 700 ? 50.369 11.811 4.560 1.00 25.91 700 ASN A C 1
ATOM 5545 O O . ASN A 1 700 ? 50.894 11.175 3.650 1.00 25.91 700 ASN A O 1
ATOM 5549 N N . ALA A 1 701 ? 49.063 11.737 4.830 1.00 29.03 701 ALA A N 1
ATOM 5550 C CA . ALA A 1 701 ? 48.073 11.227 3.885 1.00 29.03 701 ALA A CA 1
ATOM 5551 C C . ALA A 1 701 ? 46.714 11.918 4.089 1.00 29.03 701 ALA A C 1
ATOM 5553 O O . ALA A 1 701 ? 46.286 12.227 5.199 1.00 29.03 701 ALA A O 1
ATOM 5554 N N . THR A 1 702 ? 46.091 12.208 2.959 1.00 29.22 702 THR A N 1
ATOM 5555 C CA . THR A 1 702 ? 45.099 13.243 2.674 1.00 29.22 702 THR A CA 1
ATOM 5556 C C . THR A 1 702 ? 43.677 12.870 3.122 1.00 29.22 702 THR A C 1
ATOM 5558 O O . THR A 1 702 ? 43.254 11.722 3.016 1.00 29.22 702 THR A O 1
ATOM 5561 N N . LYS A 1 703 ? 42.912 13.865 3.596 1.00 27.64 703 LYS A N 1
ATOM 5562 C CA . LYS A 1 703 ? 41.488 13.767 3.976 1.00 27.64 703 LYS A CA 1
ATOM 5563 C C . LYS A 1 703 ? 40.584 13.482 2.759 1.00 27.64 703 LYS A C 1
ATOM 5565 O O . LYS A 1 703 ? 40.742 14.174 1.755 1.00 27.64 703 LYS A O 1
ATOM 5570 N N . PRO A 1 704 ? 39.538 12.639 2.872 1.00 29.28 704 PRO A N 1
ATOM 5571 C CA . PRO A 1 704 ? 38.357 12.742 2.025 1.00 29.28 704 PRO A CA 1
ATOM 5572 C C . PRO A 1 704 ? 37.295 13.652 2.667 1.00 29.28 704 PRO A C 1
ATOM 5574 O O . PRO A 1 704 ? 36.924 13.510 3.834 1.00 29.28 704 PRO A O 1
ATOM 5577 N N . SER A 1 705 ? 36.834 14.610 1.864 1.00 26.52 705 SER A N 1
ATOM 5578 C CA . SER A 1 705 ? 35.778 15.587 2.139 1.00 26.52 705 SER A CA 1
ATOM 5579 C C . SER A 1 705 ? 34.412 14.915 2.345 1.00 26.52 705 SER A C 1
ATOM 5581 O O . SER A 1 705 ? 33.991 14.090 1.536 1.00 26.52 705 SER A O 1
ATOM 5583 N N . LYS A 1 706 ? 33.699 15.294 3.414 1.00 31.78 706 LYS A N 1
ATOM 5584 C CA . LYS A 1 706 ? 32.269 15.011 3.602 1.00 31.78 706 LYS A CA 1
ATOM 5585 C C . LYS A 1 706 ? 31.473 16.168 2.999 1.00 31.78 706 LYS A C 1
ATOM 5587 O O . LYS A 1 706 ? 31.500 17.268 3.542 1.00 31.78 706 LYS A O 1
ATOM 5592 N N . GLN A 1 707 ? 30.744 15.916 1.914 1.00 30.00 707 GLN A N 1
ATOM 5593 C CA . GLN A 1 707 ? 29.730 16.845 1.416 1.00 30.00 707 GLN A CA 1
ATOM 5594 C C . GLN A 1 707 ? 28.548 16.885 2.397 1.00 30.00 707 GLN A C 1
ATOM 5596 O O . GLN A 1 707 ? 27.884 15.878 2.639 1.00 30.00 707 GLN A O 1
ATOM 5601 N N . GLN A 1 708 ? 28.320 18.057 2.991 1.00 28.44 708 GLN A N 1
ATOM 5602 C CA . GLN A 1 708 ? 27.103 18.401 3.721 1.00 28.44 708 GLN A CA 1
ATOM 5603 C C . GLN A 1 708 ? 25.969 18.636 2.718 1.00 28.44 708 GLN A C 1
ATOM 5605 O O . GLN A 1 708 ? 26.092 19.470 1.824 1.00 28.44 708 GLN A O 1
ATOM 5610 N N . ALA A 1 709 ? 24.854 17.927 2.887 1.00 28.45 709 ALA A N 1
ATOM 5611 C CA . ALA A 1 709 ? 23.603 18.272 2.229 1.00 28.45 709 ALA A CA 1
ATOM 5612 C C . ALA A 1 709 ? 23.038 19.546 2.878 1.00 28.45 709 ALA A C 1
ATOM 5614 O O . ALA A 1 709 ? 22.673 19.550 4.054 1.00 28.45 709 ALA A O 1
ATOM 5615 N N . VAL A 1 710 ? 23.003 20.630 2.105 1.00 26.34 710 VAL A N 1
ATOM 5616 C CA . VAL A 1 710 ? 22.318 21.883 2.431 1.00 26.34 710 VAL A CA 1
ATOM 5617 C C . VAL A 1 710 ? 20.829 21.683 2.151 1.00 26.34 710 VAL A C 1
ATOM 5619 O O . VAL A 1 710 ? 20.445 21.437 1.011 1.00 26.34 710 VAL A O 1
ATOM 5622 N N . VAL A 1 711 ? 19.987 21.776 3.180 1.00 27.55 711 VAL A N 1
ATOM 5623 C CA . VAL A 1 711 ? 18.528 21.868 3.024 1.00 27.55 711 VAL A CA 1
ATOM 5624 C C . VAL A 1 711 ? 18.161 23.348 3.094 1.00 27.55 711 VAL A C 1
ATOM 5626 O O . VAL A 1 711 ? 18.347 23.980 4.132 1.00 27.55 711 VAL A O 1
ATOM 5629 N N . GLN A 1 712 ? 17.677 23.907 1.985 1.00 25.89 712 GLN A N 1
ATOM 5630 C CA . GLN A 1 712 ? 17.096 25.249 1.951 1.00 25.89 712 GLN A CA 1
ATOM 5631 C C . GLN A 1 712 ? 15.678 25.225 2.556 1.00 25.89 712 GLN A C 1
ATOM 5633 O O . GLN A 1 712 ? 14.902 24.323 2.231 1.00 25.89 712 GLN A O 1
ATOM 5638 N N . PRO A 1 713 ? 15.307 26.194 3.410 1.00 29.25 713 PRO A N 1
ATOM 5639 C CA . PRO A 1 713 ? 13.931 26.355 3.866 1.00 29.25 713 PRO A CA 1
ATOM 5640 C C . PRO A 1 713 ? 13.067 27.017 2.780 1.00 29.25 713 PRO A C 1
ATOM 5642 O O . PRO A 1 713 ? 13.455 28.022 2.186 1.00 29.25 713 PRO A O 1
ATOM 5645 N N . LEU A 1 714 ? 11.880 26.452 2.538 1.00 27.11 714 LEU A N 1
ATOM 5646 C CA . LEU A 1 714 ? 10.854 27.027 1.665 1.00 27.11 714 LEU A CA 1
ATOM 5647 C C . LEU A 1 714 ? 10.328 28.355 2.234 1.00 27.11 714 LEU A C 1
ATOM 5649 O O . LEU A 1 714 ? 9.994 28.458 3.415 1.00 27.11 714 LEU A O 1
ATOM 5653 N N . GLN A 1 715 ? 10.268 29.351 1.352 1.00 26.88 715 GLN A N 1
ATOM 5654 C CA . GLN A 1 715 ? 9.854 30.728 1.599 1.00 26.88 715 GLN A CA 1
ATOM 5655 C C . GLN A 1 715 ? 8.364 30.838 1.951 1.00 26.88 715 GLN A C 1
ATOM 5657 O O . GLN A 1 715 ? 7.497 30.289 1.274 1.00 26.88 715 GLN A O 1
ATOM 5662 N N . VAL A 1 716 ? 8.084 31.623 2.991 1.00 27.44 716 VAL A N 1
ATOM 5663 C CA . VAL A 1 716 ? 6.759 32.152 3.321 1.00 27.44 716 VAL A CA 1
ATOM 5664 C C . VAL A 1 716 ? 6.494 33.338 2.393 1.00 27.44 716 VAL A C 1
ATOM 5666 O O . VAL A 1 716 ? 7.196 34.345 2.463 1.00 27.44 716 VAL A O 1
ATOM 5669 N N . SER A 1 717 ? 5.500 33.221 1.514 1.00 24.19 717 SER A N 1
ATOM 5670 C CA . SER A 1 717 ? 5.071 34.321 0.648 1.00 24.19 717 SER A CA 1
ATOM 5671 C C . SER A 1 717 ? 4.226 35.307 1.458 1.00 24.19 717 SER A C 1
ATOM 5673 O O . SER A 1 717 ? 3.081 35.020 1.799 1.00 24.19 717 SER A O 1
ATOM 5675 N N . GLN A 1 718 ? 4.802 36.465 1.779 1.00 26.48 718 GLN A N 1
ATOM 5676 C CA . GLN A 1 718 ? 4.075 37.635 2.265 1.00 26.48 718 GLN A CA 1
ATOM 5677 C C . GLN A 1 718 ? 3.496 38.385 1.060 1.00 26.48 718 GLN A C 1
ATOM 5679 O O . GLN A 1 718 ? 4.245 38.810 0.184 1.00 26.48 718 GLN A O 1
ATOM 5684 N N . LEU A 1 719 ? 2.175 38.563 1.015 1.00 27.80 719 LEU A N 1
ATOM 5685 C CA . LEU A 1 719 ? 1.533 39.531 0.125 1.00 27.80 719 LEU A CA 1
ATOM 5686 C C . LEU A 1 719 ? 1.206 40.789 0.936 1.00 27.80 719 LEU A C 1
ATOM 5688 O O . LEU A 1 719 ? 0.482 40.729 1.929 1.00 27.80 719 LEU A O 1
ATOM 5692 N N . GLN A 1 720 ? 1.792 41.911 0.517 1.00 25.95 720 GLN A N 1
ATOM 5693 C CA . GLN A 1 720 ? 1.505 43.253 1.021 1.00 25.95 720 GLN A CA 1
ATOM 5694 C C . GLN A 1 720 ? 0.115 43.731 0.561 1.00 25.95 720 GLN A C 1
ATOM 5696 O O . GLN A 1 720 ? -0.311 43.389 -0.544 1.00 25.95 720 GLN A O 1
ATOM 5701 N N . PRO A 1 721 ? -0.574 44.561 1.362 1.00 27.73 721 PRO A N 1
ATOM 5702 C CA . PRO A 1 721 ? -1.845 45.157 0.984 1.00 27.73 721 PRO A CA 1
ATOM 5703 C C . PRO A 1 721 ? -1.625 46.468 0.214 1.00 27.73 721 PRO A C 1
ATOM 5705 O O . PRO A 1 721 ? -0.902 47.355 0.665 1.00 27.73 721 PRO A O 1
ATOM 5708 N N . LEU A 1 722 ? -2.304 46.618 -0.922 1.00 22.88 722 LEU A N 1
ATOM 5709 C CA . LEU A 1 722 ? -2.519 47.900 -1.593 1.00 22.88 722 LEU A CA 1
ATOM 5710 C C . LEU A 1 722 ? -4.016 48.054 -1.853 1.00 22.88 722 LEU A C 1
ATOM 5712 O O . LEU A 1 722 ? -4.549 47.403 -2.744 1.00 22.88 722 LEU A O 1
ATOM 5716 N N . GLN A 1 723 ? -4.677 48.931 -1.098 1.00 26.11 723 GLN A N 1
ATOM 5717 C CA . GLN A 1 723 ? -5.856 49.654 -1.575 1.00 26.11 723 GLN A CA 1
ATOM 5718 C C . GLN A 1 723 ? -6.044 50.956 -0.786 1.00 26.11 723 GLN A C 1
ATOM 5720 O O . GLN A 1 723 ? -5.877 51.010 0.432 1.00 26.11 723 GLN A O 1
ATOM 5725 N N . GLN A 1 724 ? -6.291 52.016 -1.553 1.00 25.39 724 GLN A N 1
ATOM 5726 C CA . GLN A 1 724 ? -6.327 53.422 -1.168 1.00 25.39 724 GLN A CA 1
ATOM 5727 C C . GLN A 1 724 ? -7.600 53.823 -0.404 1.00 25.39 724 GLN A C 1
ATOM 5729 O O . GLN A 1 724 ? -8.627 53.155 -0.465 1.00 25.39 724 GLN A O 1
ATOM 5734 N N . LEU A 1 725 ? -7.449 54.966 0.279 1.00 23.81 725 LEU A N 1
ATOM 5735 C CA . LEU A 1 725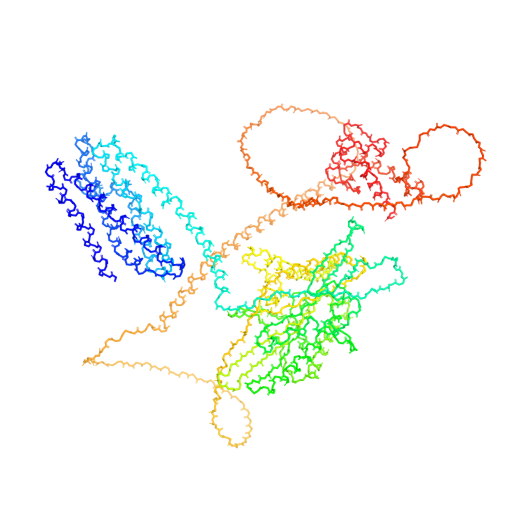 ? -8.413 55.869 0.918 1.00 23.81 725 LEU A CA 1
ATOM 5736 C C . LEU A 1 725 ? -9.881 55.769 0.465 1.00 23.81 725 LEU A C 1
ATOM 5738 O O . LEU A 1 725 ? -10.138 55.695 -0.730 1.00 23.81 725 LEU A O 1
ATOM 5742 N N . VAL A 1 726 ? -10.809 56.017 1.412 1.00 22.16 726 VAL A N 1
ATOM 5743 C CA . VAL A 1 726 ? -11.750 57.172 1.415 1.00 22.16 726 VAL A CA 1
ATOM 5744 C C . VAL A 1 726 ? -12.728 57.103 2.622 1.00 22.16 726 VAL A C 1
ATOM 5746 O O . VAL A 1 726 ? -13.370 56.090 2.860 1.00 22.16 726 VAL A O 1
ATOM 5749 N N . VAL A 1 727 ? -12.844 58.240 3.335 1.00 23.66 727 VAL A N 1
ATOM 5750 C CA . VAL A 1 727 ? -14.001 58.758 4.123 1.00 23.66 727 VAL A CA 1
ATOM 5751 C C . VAL A 1 727 ? -14.249 58.305 5.585 1.00 23.66 727 VAL A C 1
ATOM 5753 O O . VAL A 1 727 ? -14.880 57.307 5.891 1.00 23.66 727 VAL A O 1
ATOM 5756 N N . ALA A 1 728 ? -13.808 59.203 6.479 1.00 21.97 728 ALA A N 1
ATOM 5757 C CA . ALA A 1 728 ? -14.564 59.970 7.488 1.00 21.97 728 ALA A CA 1
ATOM 5758 C C . ALA A 1 728 ? -15.324 59.326 8.682 1.00 21.97 728 ALA A C 1
ATOM 5760 O O . ALA A 1 728 ? -16.321 58.634 8.539 1.00 21.97 728 ALA A O 1
ATOM 5761 N N . LYS A 1 729 ? -14.978 59.910 9.849 1.00 20.88 729 LYS A N 1
ATOM 5762 C CA . LYS A 1 729 ? -15.810 60.382 10.987 1.00 20.88 729 LYS A CA 1
ATOM 5763 C C . LYS A 1 729 ? -16.176 59.442 12.164 1.00 20.88 729 LYS A C 1
ATOM 5765 O O . LYS A 1 729 ? -17.083 58.632 12.090 1.00 20.88 729 LYS A O 1
ATOM 5770 N N . LYS A 1 730 ? -15.618 59.872 13.316 1.00 21.62 730 LYS A N 1
ATOM 5771 C CA . LYS A 1 730 ? -16.220 60.147 14.651 1.00 21.62 730 LYS A CA 1
ATOM 5772 C C . LYS A 1 730 ? -16.215 59.086 15.778 1.00 21.62 730 LYS A C 1
ATOM 5774 O O . LYS A 1 730 ? -17.017 58.171 15.803 1.00 21.62 730 LYS A O 1
ATOM 5779 N N . GLN A 1 731 ? -15.365 59.392 16.775 1.00 20.77 731 GLN A N 1
ATOM 5780 C CA . GLN A 1 731 ? -15.635 59.692 18.205 1.00 20.77 731 GLN A CA 1
ATOM 5781 C C . GLN A 1 731 ? -16.540 58.787 19.067 1.00 20.77 731 GLN A C 1
ATOM 5783 O O . GLN A 1 731 ? -17.749 58.786 18.886 1.00 20.77 731 GLN A O 1
ATOM 5788 N N . SER A 1 732 ? -15.974 58.312 20.189 1.00 22.05 732 SER A N 1
ATOM 5789 C CA . SER A 1 732 ? -16.395 58.646 21.578 1.00 22.05 732 SER A CA 1
ATOM 5790 C C . SER A 1 732 ? -15.372 58.054 22.568 1.00 22.05 732 SER A C 1
ATOM 5792 O O . SER A 1 732 ? -15.131 56.854 22.551 1.00 22.05 732 SER A O 1
ATOM 5794 N N . VAL A 1 733 ? -14.534 58.853 23.235 1.00 20.55 733 VAL A N 1
ATOM 5795 C CA . VAL A 1 733 ? -14.746 59.507 24.547 1.00 20.55 733 VAL A CA 1
ATOM 5796 C C . VAL A 1 733 ? -14.867 58.530 25.728 1.00 20.55 733 VAL A C 1
ATOM 5798 O O . VAL A 1 733 ? -15.823 57.780 25.874 1.00 20.55 733 VAL A O 1
ATOM 5801 N N . CYS A 1 734 ? -13.853 58.643 26.585 1.00 21.06 734 CYS A N 1
ATOM 5802 C CA . CYS A 1 734 ? -13.688 58.124 27.936 1.00 21.06 734 CYS A CA 1
ATOM 5803 C C . CYS A 1 734 ? -14.570 58.881 28.946 1.00 21.06 734 CYS A C 1
ATOM 5805 O O . CYS A 1 734 ? -14.633 60.109 28.883 1.00 21.06 734 CYS A O 1
ATOM 5807 N N . VAL A 1 735 ? -15.133 58.183 29.943 1.00 21.23 735 VAL A N 1
ATOM 5808 C CA . VAL A 1 735 ? -15.465 58.773 31.253 1.00 21.23 735 VAL A CA 1
ATOM 5809 C C . VAL A 1 735 ? -15.027 57.837 32.386 1.00 21.23 735 VAL A C 1
ATOM 5811 O O . VAL A 1 735 ? -15.276 56.637 32.384 1.00 21.23 735 VAL A O 1
ATOM 5814 N N . LYS A 1 736 ? -14.328 58.471 33.331 1.00 22.41 736 LYS A N 1
ATOM 5815 C CA . LYS A 1 736 ? -13.633 58.005 34.539 1.00 22.41 736 LYS A CA 1
ATOM 5816 C C . LYS A 1 736 ? -14.562 57.814 35.747 1.00 22.41 736 LYS A C 1
ATOM 5818 O O . LYS A 1 736 ? -15.554 58.532 35.834 1.00 22.41 736 LYS A O 1
ATOM 5823 N N . LYS A 1 737 ? -14.065 57.072 36.757 1.00 22.19 737 LYS A N 1
ATOM 5824 C CA . LYS A 1 737 ? -13.982 57.367 38.227 1.00 22.19 737 LYS A CA 1
ATOM 5825 C C . LYS A 1 737 ? -14.220 56.077 39.043 1.00 22.19 737 LYS A C 1
ATOM 5827 O O . LYS A 1 737 ? -15.059 55.288 38.654 1.00 22.19 737 LYS A O 1
ATOM 5832 N N . LYS A 1 738 ? -13.593 55.805 40.194 1.00 21.16 738 LYS A N 1
ATOM 5833 C CA . LYS A 1 738 ? -12.669 56.556 41.064 1.00 21.16 738 LYS A CA 1
ATOM 5834 C C . LYS A 1 738 ? -12.032 55.566 42.053 1.00 21.16 738 LYS A C 1
ATOM 5836 O O . LYS A 1 738 ? -12.730 54.708 42.581 1.00 21.16 738 LYS A O 1
ATOM 5841 N N . GLU A 1 739 ? -10.758 55.772 42.357 1.00 28.70 739 GLU A N 1
ATOM 5842 C CA . GLU A 1 739 ? -10.080 55.268 43.556 1.00 28.70 739 GLU A CA 1
ATOM 5843 C C . GLU A 1 739 ? -10.603 55.947 44.836 1.00 28.70 739 GLU A C 1
ATOM 5845 O O . GLU A 1 739 ? -11.120 57.072 44.795 1.00 28.70 739 GLU A O 1
ATOM 5850 N N . LYS A 1 740 ? -10.337 55.320 45.989 1.00 22.72 740 LYS A N 1
ATOM 5851 C CA . LYS A 1 740 ? -10.202 56.010 47.278 1.00 22.72 740 LYS A CA 1
ATOM 5852 C C . LYS A 1 740 ? -8.911 55.544 47.972 1.00 22.72 740 LYS A C 1
ATOM 5854 O O . LYS A 1 740 ? -8.769 54.370 48.292 1.00 22.72 740 LYS A O 1
ATOM 5859 N N . LYS A 1 741 ? -7.992 56.497 48.152 1.00 23.92 741 LYS A N 1
ATOM 5860 C CA . LYS A 1 741 ? -6.785 56.477 49.001 1.00 23.92 741 LYS A CA 1
ATOM 5861 C C . LYS A 1 741 ? -7.151 56.663 50.481 1.00 23.92 741 LYS A C 1
ATOM 5863 O O . LYS A 1 741 ? -8.118 57.377 50.746 1.00 23.92 741 LYS A O 1
ATOM 5868 N N . LEU A 1 742 ? -6.279 56.215 51.394 1.00 22.67 742 LEU A N 1
ATOM 5869 C CA . LEU A 1 742 ? -5.693 57.108 52.411 1.00 22.67 742 LEU A CA 1
ATOM 5870 C C . LEU A 1 742 ? -4.321 56.603 52.922 1.00 22.67 742 LEU A C 1
ATOM 5872 O O . LEU A 1 742 ? -4.124 55.411 53.124 1.00 22.67 742 LEU A O 1
ATOM 5876 N N . SER A 1 743 ? -3.424 57.580 53.039 1.00 23.98 743 SER A N 1
ATOM 5877 C CA . SER A 1 743 ? -2.025 57.724 53.495 1.00 23.98 743 SER A CA 1
ATOM 5878 C C . SER A 1 743 ? -1.800 57.440 55.003 1.00 23.98 743 SER A C 1
ATOM 5880 O O . SER A 1 743 ? -2.790 57.269 55.702 1.00 23.98 743 SER A O 1
ATOM 5882 N N . ASP A 1 744 ? -0.615 57.431 55.645 1.00 25.94 744 ASP A N 1
ATOM 5883 C CA . ASP A 1 744 ? 0.794 57.816 55.371 1.00 25.94 744 ASP A CA 1
ATOM 5884 C C . ASP A 1 744 ? 1.710 57.190 56.464 1.00 25.94 744 ASP A C 1
ATOM 5886 O O . ASP A 1 744 ? 1.240 56.988 57.584 1.00 25.94 744 ASP A O 1
ATOM 5890 N N . LEU A 1 745 ? 3.004 56.954 56.166 1.00 25.92 745 LEU A N 1
ATOM 5891 C CA . LEU A 1 745 ? 4.202 57.508 56.860 1.00 25.92 745 LEU A CA 1
ATOM 5892 C C . LEU A 1 745 ? 5.498 56.681 56.604 1.00 25.92 745 LEU A C 1
ATOM 5894 O O . LEU A 1 745 ? 5.677 55.595 57.142 1.00 25.92 745 LEU A O 1
ATOM 5898 N N . VAL A 1 746 ? 6.402 57.308 55.832 1.00 25.45 746 VAL A N 1
ATOM 5899 C CA . VAL A 1 746 ? 7.868 57.471 56.034 1.00 25.45 746 VAL A CA 1
ATOM 5900 C C . VAL A 1 746 ? 8.875 56.329 55.722 1.00 25.45 746 VAL A C 1
ATOM 5902 O O . VAL A 1 746 ? 8.946 55.308 56.392 1.00 25.45 746 VAL A O 1
ATOM 5905 N N . GLU A 1 747 ? 9.748 56.685 54.758 1.00 24.19 747 GLU A N 1
ATOM 5906 C CA . GLU A 1 747 ? 11.171 56.347 54.501 1.00 24.19 747 GLU A CA 1
ATOM 5907 C C . GLU A 1 747 ? 11.627 55.289 53.462 1.00 24.19 747 GLU A C 1
ATOM 5909 O O . GLU A 1 747 ? 11.044 54.231 53.258 1.00 24.19 747 GLU A O 1
ATOM 5914 N N . SER A 1 748 ? 12.696 55.688 52.750 1.00 24.00 748 SER A N 1
ATOM 5915 C CA . SER A 1 748 ? 13.220 55.251 51.436 1.00 24.00 748 SER A CA 1
ATOM 5916 C C . SER A 1 748 ? 14.471 54.327 51.562 1.00 24.00 748 SER A C 1
ATOM 5918 O O . SER A 1 748 ? 14.753 53.842 52.649 1.00 24.00 748 SER A O 1
ATOM 5920 N N . PRO A 1 749 ? 15.316 54.114 50.522 1.00 46.81 749 PRO A N 1
ATOM 5921 C CA . PRO A 1 749 ? 15.120 53.202 49.385 1.00 46.81 749 PRO A CA 1
ATOM 5922 C C . PRO A 1 749 ? 16.311 52.223 49.173 1.00 46.81 749 PRO A C 1
ATOM 5924 O O . PRO A 1 749 ? 17.455 52.591 49.420 1.00 46.81 749 PRO A O 1
ATOM 5927 N N . ASN A 1 750 ? 16.098 51.023 48.603 1.00 24.53 750 ASN A N 1
ATOM 5928 C CA . ASN A 1 750 ? 17.050 50.444 47.629 1.00 24.53 750 ASN A CA 1
ATOM 5929 C C . ASN A 1 750 ? 16.566 49.147 46.945 1.00 24.53 750 ASN A C 1
ATOM 5931 O O . ASN A 1 750 ? 16.097 48.220 47.597 1.00 24.53 750 ASN A O 1
ATOM 5935 N N . GLY A 1 751 ? 16.751 49.105 45.620 1.00 26.27 751 GLY A N 1
ATOM 5936 C CA . GLY A 1 751 ? 17.019 47.922 44.787 1.00 26.27 751 GLY A CA 1
ATOM 5937 C C . GLY A 1 751 ? 16.088 46.706 44.876 1.00 26.27 751 GLY A C 1
ATOM 5938 O O . GLY A 1 751 ? 16.367 45.763 45.609 1.00 26.27 751 GLY A O 1
ATOM 5939 N N . LYS A 1 752 ? 15.064 46.644 44.015 1.00 30.20 752 LYS A N 1
ATOM 5940 C CA . LYS A 1 752 ? 14.377 45.389 43.665 1.00 30.20 752 LYS A CA 1
ATOM 5941 C C . LYS A 1 752 ? 14.601 45.064 42.194 1.00 30.20 752 LYS A C 1
ATOM 5943 O O . LYS A 1 752 ? 13.967 45.677 41.349 1.00 30.20 752 LYS A O 1
ATOM 5948 N N . GLU A 1 753 ? 15.405 44.040 41.929 1.00 34.22 753 GLU A N 1
ATOM 5949 C CA . GLU A 1 753 ? 15.240 43.160 40.767 1.00 34.22 753 GLU A CA 1
ATOM 5950 C C . GLU A 1 753 ? 15.937 41.814 41.031 1.00 34.22 753 GLU A C 1
ATOM 5952 O O . GLU A 1 753 ? 17.151 41.700 40.925 1.00 34.22 753 GLU A O 1
ATOM 5957 N N . ASN A 1 754 ? 15.151 40.829 41.493 1.00 32.88 754 ASN A N 1
ATOM 5958 C CA . ASN A 1 754 ? 15.261 39.376 41.251 1.00 32.88 754 ASN A CA 1
ATOM 5959 C C . ASN A 1 754 ? 14.520 38.607 42.352 1.00 32.88 754 ASN A C 1
ATOM 5961 O O . ASN A 1 754 ? 15.095 38.195 43.358 1.00 32.88 754 ASN A O 1
ATOM 5965 N N . THR A 1 755 ? 13.209 38.406 42.196 1.00 34.75 755 THR A N 1
ATOM 5966 C CA . THR A 1 755 ? 12.455 37.528 43.109 1.00 34.75 755 THR A CA 1
ATOM 5967 C C . THR A 1 755 ? 11.234 36.922 42.419 1.00 34.75 755 THR A C 1
ATOM 5969 O O . THR A 1 755 ? 10.098 37.189 42.795 1.00 34.75 755 THR A O 1
ATOM 5972 N N . LYS A 1 756 ? 11.446 36.117 41.369 1.00 39.34 756 LYS A N 1
ATOM 5973 C CA . LYS A 1 756 ? 10.394 35.223 40.840 1.00 39.34 756 LYS A CA 1
ATOM 5974 C C . LYS A 1 756 ? 10.847 33.804 40.450 1.00 39.34 756 LYS A C 1
ATOM 5976 O O . LYS A 1 756 ? 10.000 33.037 40.008 1.00 39.34 756 LYS A O 1
ATOM 5981 N N . GLU A 1 757 ? 12.105 33.397 40.667 1.00 42.78 757 GLU A N 1
ATOM 5982 C CA . GLU A 1 757 ? 12.577 32.056 40.244 1.00 42.78 757 GLU A CA 1
ATOM 5983 C C . GLU A 1 757 ? 12.700 30.978 41.350 1.00 42.78 757 GLU A C 1
ATOM 5985 O O . GLU A 1 757 ? 12.760 29.796 41.015 1.00 42.78 757 GLU A O 1
ATOM 5990 N N . ASN A 1 758 ? 12.602 31.307 42.647 1.00 46.03 758 ASN A N 1
ATOM 5991 C CA . ASN A 1 758 ? 12.823 30.334 43.743 1.00 46.03 758 ASN A CA 1
ATOM 5992 C C . ASN A 1 758 ? 11.552 29.936 44.527 1.00 46.03 758 ASN A C 1
ATOM 5994 O O . ASN A 1 758 ? 11.605 29.685 45.725 1.00 46.03 758 ASN A O 1
ATOM 5998 N N . ALA A 1 759 ? 10.391 29.852 43.870 1.00 51.31 759 ALA A N 1
ATOM 5999 C CA . ALA A 1 759 ? 9.117 29.534 44.540 1.00 51.31 759 ALA A CA 1
ATOM 6000 C C . ALA A 1 759 ? 8.981 28.070 45.023 1.00 51.31 759 ALA A C 1
ATOM 6002 O O . ALA A 1 759 ? 8.098 27.767 45.822 1.00 51.31 759 ALA A O 1
ATOM 6003 N N . TRP A 1 760 ? 9.819 27.149 44.528 1.00 63.16 760 TRP A N 1
ATOM 6004 C CA . TRP A 1 760 ? 9.765 25.725 44.893 1.00 63.16 760 TRP A CA 1
ATOM 6005 C C . TRP A 1 760 ? 10.704 25.358 46.052 1.00 63.16 760 TRP A C 1
ATOM 6007 O O . TRP A 1 760 ? 10.456 24.372 46.737 1.00 63.16 760 TRP A O 1
ATOM 6017 N N . GLU A 1 761 ? 11.761 26.142 46.293 1.00 60.06 761 GLU A N 1
ATOM 6018 C CA . GLU A 1 761 ? 12.698 25.903 47.402 1.00 60.06 761 GLU A CA 1
ATOM 6019 C C . GLU A 1 761 ? 12.077 26.286 48.755 1.00 60.06 761 GLU A C 1
ATOM 6021 O O . GLU A 1 761 ? 12.357 25.644 49.760 1.00 60.06 761 GLU A O 1
ATOM 6026 N N . SER A 1 762 ? 11.161 27.263 48.776 1.00 58.66 762 SER A N 1
ATOM 6027 C CA . SER A 1 762 ? 10.435 27.706 49.976 1.00 58.66 762 SER A CA 1
ATOM 6028 C C . SER A 1 762 ? 9.346 26.737 50.463 1.00 58.66 762 SER A C 1
ATOM 6030 O O . SER A 1 762 ? 8.704 27.010 51.471 1.00 58.66 762 SER A O 1
ATOM 6032 N N . GLN A 1 763 ? 9.094 25.643 49.736 1.00 59.91 763 GLN A N 1
ATOM 6033 C CA . GLN A 1 763 ? 8.108 24.608 50.088 1.00 59.91 763 GLN A CA 1
ATOM 6034 C C . GLN A 1 763 ? 8.749 23.362 50.730 1.00 59.91 763 GLN A C 1
ATOM 6036 O O . GLN A 1 763 ? 8.048 22.390 50.998 1.00 59.91 763 GLN A O 1
ATOM 6041 N N . LEU A 1 764 ? 10.070 23.367 50.942 1.00 65.69 764 LEU A N 1
ATOM 6042 C CA . LEU A 1 764 ? 10.849 22.228 51.432 1.00 65.69 764 LEU A CA 1
ATOM 6043 C C . LEU A 1 764 ? 11.508 22.556 52.778 1.00 65.69 764 LEU A C 1
ATOM 6045 O O . LEU A 1 764 ? 11.913 23.695 53.002 1.00 65.69 764 LEU A O 1
ATOM 6049 N N . ASP A 1 765 ? 11.664 21.551 53.647 1.00 72.56 765 ASP A N 1
ATOM 6050 C CA . ASP A 1 765 ? 12.376 21.707 54.921 1.00 72.56 765 ASP A CA 1
ATOM 6051 C C . ASP A 1 765 ? 13.819 22.182 54.698 1.00 72.56 765 ASP A C 1
ATOM 6053 O O . ASP A 1 765 ? 14.625 21.528 54.021 1.00 72.56 765 ASP A O 1
ATOM 6057 N N . THR A 1 766 ? 14.163 23.316 55.315 1.00 72.00 766 THR A N 1
ATOM 6058 C CA . THR A 1 766 ? 15.441 24.019 55.129 1.00 72.00 766 THR A CA 1
ATOM 6059 C C . THR A 1 766 ? 16.651 23.145 55.481 1.00 72.00 766 THR A C 1
ATOM 6061 O O . THR A 1 766 ? 17.698 23.242 54.842 1.00 72.00 766 THR A O 1
ATOM 6064 N N . SER A 1 767 ? 16.511 22.236 56.452 1.00 74.06 767 SER A N 1
ATOM 6065 C CA . SER A 1 767 ? 17.578 21.321 56.884 1.00 74.06 767 SER A CA 1
ATOM 6066 C C . SER A 1 767 ? 17.895 20.230 55.850 1.00 74.06 767 SER A C 1
ATOM 6068 O O . SER A 1 767 ? 19.062 19.901 55.632 1.00 74.06 767 SER A O 1
ATOM 6070 N N . VAL A 1 768 ? 16.880 19.691 55.167 1.00 73.12 768 VAL A N 1
ATOM 6071 C CA . VAL A 1 768 ? 17.026 18.622 54.159 1.00 73.12 768 VAL A CA 1
ATOM 6072 C C . VAL A 1 768 ? 17.585 19.177 52.848 1.00 73.12 768 VAL A C 1
ATOM 6074 O O . VAL A 1 768 ? 18.385 18.524 52.164 1.00 73.12 768 VAL A O 1
ATOM 6077 N N . LEU A 1 769 ? 17.194 20.407 52.509 1.00 77.56 769 LEU A N 1
ATOM 6078 C CA . LEU A 1 769 ? 17.708 21.122 51.346 1.00 77.56 769 LEU A CA 1
ATOM 6079 C C . LEU A 1 769 ? 19.217 21.375 51.475 1.00 77.56 769 LEU A C 1
ATOM 6081 O O . LEU A 1 769 ? 19.964 21.108 50.531 1.00 77.56 769 LEU A O 1
ATOM 6085 N N . GLU A 1 770 ? 19.669 21.809 52.652 1.00 79.56 770 GLU A N 1
ATOM 6086 C CA . GLU A 1 770 ? 21.081 22.096 52.914 1.00 79.56 770 GLU A CA 1
ATOM 6087 C C . GLU A 1 770 ? 21.942 20.823 52.881 1.00 79.56 770 GLU A C 1
ATOM 6089 O O . GLU A 1 770 ? 22.989 20.789 52.232 1.00 79.56 770 GLU A O 1
ATOM 6094 N N . GLN A 1 771 ? 21.457 19.718 53.459 1.00 81.31 771 GLN A N 1
ATOM 6095 C CA . GLN A 1 771 ? 22.139 18.418 53.375 1.00 81.31 771 GLN A CA 1
ATOM 6096 C C . GLN A 1 771 ? 22.284 17.918 51.930 1.00 81.31 771 GLN A C 1
ATOM 6098 O O . GLN A 1 771 ? 23.314 17.352 51.554 1.00 81.31 771 GLN A O 1
ATOM 6103 N N . SER A 1 772 ? 21.258 18.119 51.102 1.00 82.38 772 SER A N 1
ATOM 6104 C CA . SER A 1 772 ? 21.282 17.710 49.694 1.00 82.38 772 SER A CA 1
ATOM 6105 C C . SER A 1 772 ? 22.247 18.575 48.880 1.00 82.38 772 SER A C 1
ATOM 6107 O O . SER A 1 772 ? 23.016 18.047 48.074 1.00 82.38 772 SER A O 1
ATOM 6109 N N . ARG A 1 773 ? 22.278 19.890 49.142 1.00 86.00 773 ARG A N 1
ATOM 6110 C CA . ARG A 1 773 ? 23.247 20.824 48.548 1.00 86.00 773 ARG A CA 1
ATOM 6111 C C . ARG A 1 773 ? 24.688 20.433 48.892 1.00 86.00 773 ARG A C 1
ATOM 6113 O O . ARG A 1 773 ? 25.519 20.323 47.990 1.00 86.00 773 ARG A O 1
ATOM 6120 N N . GLN A 1 774 ? 24.973 20.125 50.155 1.00 85.38 774 GLN A N 1
ATOM 6121 C CA . GLN A 1 774 ? 26.311 19.705 50.588 1.00 85.38 774 GLN A CA 1
ATOM 6122 C C . GLN A 1 774 ? 26.758 18.385 49.947 1.00 85.38 774 GLN A C 1
ATOM 6124 O O . GLN A 1 774 ? 27.894 18.287 49.483 1.00 85.38 774 GLN A O 1
ATOM 6129 N N . LYS A 1 775 ? 25.866 17.392 49.829 1.00 86.31 775 LYS A N 1
ATOM 6130 C CA . LYS A 1 775 ? 26.169 16.129 49.130 1.00 86.31 775 LYS A CA 1
ATOM 6131 C C . LYS A 1 775 ? 26.513 16.350 47.658 1.00 86.31 775 LYS A C 1
ATOM 6133 O O . LYS A 1 775 ? 27.469 15.761 47.158 1.00 86.31 775 LYS A O 1
ATOM 6138 N N . ILE A 1 776 ? 25.768 17.208 46.958 1.00 89.06 776 ILE A N 1
ATOM 6139 C CA . ILE A 1 776 ? 26.053 17.527 45.550 1.00 89.06 776 ILE A CA 1
ATOM 6140 C C . ILE A 1 776 ? 27.412 18.229 45.433 1.00 89.06 776 ILE A C 1
ATOM 6142 O O . ILE A 1 776 ? 28.214 17.859 44.576 1.00 89.06 776 ILE A O 1
ATOM 6146 N N . LEU A 1 777 ? 27.707 19.185 46.319 1.00 89.69 777 LEU A N 1
ATOM 6147 C CA . LEU A 1 777 ? 28.992 19.888 46.335 1.00 89.69 777 LEU A CA 1
ATOM 6148 C C . LEU A 1 777 ? 30.162 18.930 46.613 1.00 89.69 777 LEU A C 1
ATOM 6150 O O . LEU A 1 777 ? 31.203 19.011 45.959 1.00 89.69 777 LEU A O 1
ATOM 6154 N N . GLN A 1 778 ? 29.972 17.966 47.516 1.00 87.69 778 GLN A N 1
ATOM 6155 C CA . GLN A 1 778 ? 30.956 16.925 47.803 1.00 87.69 778 GLN A CA 1
ATOM 6156 C C . GLN A 1 778 ? 31.232 16.057 46.569 1.00 87.69 778 GLN A C 1
ATOM 6158 O O . GLN A 1 778 ? 32.397 15.834 46.236 1.00 87.69 778 GLN A O 1
ATOM 6163 N N . VAL A 1 779 ? 30.194 15.617 45.848 1.00 89.00 779 VAL A N 1
ATOM 6164 C CA . VAL A 1 779 ? 30.350 14.815 44.620 1.00 89.00 779 VAL A CA 1
ATOM 6165 C C . VAL A 1 779 ? 31.025 15.619 43.505 1.00 89.00 779 VAL A C 1
ATOM 6167 O O . VAL A 1 779 ? 31.862 15.073 42.793 1.00 89.00 779 VAL A O 1
ATOM 6170 N N . LEU A 1 780 ? 30.740 16.917 43.369 1.00 88.12 780 LEU A N 1
ATOM 6171 C CA . LEU A 1 780 ? 31.424 17.775 42.391 1.00 88.12 780 LEU A CA 1
ATOM 6172 C C . LEU A 1 780 ? 32.924 17.927 42.696 1.00 88.12 780 LEU A C 1
ATOM 6174 O O . LEU A 1 780 ? 33.747 17.929 41.780 1.00 88.12 780 LEU A O 1
ATOM 6178 N N . ASN A 1 781 ? 33.289 18.010 43.978 1.00 89.06 781 ASN A N 1
ATOM 6179 C CA . ASN A 1 781 ? 34.671 18.227 44.404 1.00 89.06 781 ASN A CA 1
ATOM 6180 C C . ASN A 1 781 ? 35.513 16.959 44.512 1.00 89.06 781 ASN A C 1
ATOM 6182 O O . ASN A 1 781 ? 36.706 17.014 44.224 1.00 89.06 781 ASN A O 1
ATOM 6186 N N . THR A 1 782 ? 34.921 15.835 44.909 1.00 85.38 782 THR A N 1
ATOM 6187 C CA . THR A 1 782 ? 35.646 14.582 45.188 1.00 85.38 782 THR A CA 1
ATOM 6188 C C . THR A 1 782 ? 35.347 13.476 44.182 1.00 85.38 782 THR A C 1
ATOM 6190 O O . THR A 1 782 ? 36.147 12.554 44.042 1.00 85.38 782 THR A O 1
ATOM 6193 N N . GLY A 1 783 ? 34.252 13.595 43.426 1.00 85.94 783 GLY A N 1
ATOM 6194 C CA . GLY A 1 783 ? 33.757 12.531 42.568 1.00 85.94 783 GLY A CA 1
ATOM 6195 C C . GLY A 1 783 ? 34.660 12.224 41.376 1.00 85.94 783 GLY A C 1
ATOM 6196 O O . GLY A 1 783 ? 35.189 13.118 40.708 1.00 85.94 783 GLY A O 1
ATOM 6197 N N . CYS A 1 784 ? 34.803 10.937 41.070 1.00 85.31 784 CYS A N 1
ATOM 6198 C CA . CYS A 1 784 ? 35.422 10.478 39.831 1.00 85.31 784 CYS A CA 1
ATOM 6199 C C . CYS A 1 784 ? 34.470 10.661 38.631 1.00 85.31 784 CYS A C 1
ATOM 6201 O O . CYS A 1 784 ? 33.270 10.903 38.780 1.00 85.31 784 CYS A O 1
ATOM 6203 N N . LEU A 1 785 ? 34.967 10.480 37.401 1.00 85.44 785 LEU A N 1
ATOM 6204 C CA . LEU A 1 785 ? 34.155 10.643 36.184 1.00 85.44 785 LEU A CA 1
ATOM 6205 C C . LEU A 1 785 ? 32.887 9.761 36.174 1.00 85.44 785 LEU A C 1
ATOM 6207 O O . LEU A 1 785 ? 31.878 10.142 35.586 1.00 85.44 785 LEU A O 1
ATOM 6211 N N . LYS A 1 786 ? 32.908 8.601 36.842 1.00 84.62 786 LYS A N 1
ATOM 6212 C CA . LYS A 1 786 ? 31.739 7.716 36.975 1.00 84.62 786 LYS A CA 1
ATOM 6213 C C . LYS A 1 786 ? 30.686 8.278 37.939 1.00 84.62 786 LYS A C 1
ATOM 6215 O O . LYS A 1 786 ? 29.499 8.148 37.661 1.00 84.62 786 LYS A O 1
ATOM 6220 N N . GLU A 1 787 ? 31.109 8.921 39.022 1.00 85.06 787 GLU A N 1
ATOM 6221 C CA . GLU A 1 787 ? 30.226 9.510 40.041 1.00 85.06 787 GLU A CA 1
ATOM 6222 C C . GLU A 1 787 ? 29.621 10.832 39.567 1.00 85.06 787 GLU A C 1
ATOM 6224 O O . GLU A 1 787 ? 28.424 11.050 39.738 1.00 85.06 787 GLU A O 1
ATOM 6229 N N . LEU A 1 788 ? 30.394 11.656 38.851 1.00 86.62 788 LEU A N 1
ATOM 6230 C CA . LEU A 1 788 ? 29.881 12.873 38.212 1.00 86.62 788 LEU A CA 1
ATOM 6231 C C . LEU A 1 788 ? 28.790 12.567 37.179 1.00 86.62 788 LEU A C 1
ATOM 6233 O O . LEU A 1 788 ? 27.820 13.308 37.068 1.00 86.62 788 LEU A O 1
ATOM 6237 N N . LYS A 1 789 ? 28.911 11.448 36.455 1.00 85.69 789 LYS A N 1
ATOM 6238 C CA . LYS A 1 789 ? 27.865 10.952 35.541 1.00 85.69 789 LYS A CA 1
ATOM 6239 C C . LYS A 1 789 ? 26.633 10.396 36.258 1.00 85.69 789 LYS A C 1
ATOM 6241 O O . LYS A 1 789 ? 25.615 10.173 35.610 1.00 85.69 789 LYS A O 1
ATOM 6246 N N . GLY A 1 790 ? 26.735 10.125 37.558 1.00 81.38 790 GLY A N 1
ATOM 6247 C CA . GLY A 1 790 ? 25.609 9.718 38.393 1.00 81.38 790 GLY A CA 1
ATOM 6248 C C . GLY A 1 790 ? 24.671 10.877 38.731 1.00 81.38 790 GLY A C 1
ATOM 6249 O O . GLY A 1 790 ? 23.503 10.637 39.030 1.00 81.38 790 GLY A O 1
ATOM 6250 N N . LEU A 1 791 ? 25.151 12.123 38.642 1.00 85.50 791 LEU A N 1
ATOM 6251 C CA . LEU A 1 791 ? 24.326 13.314 38.813 1.00 85.50 791 LEU A CA 1
ATOM 6252 C C . LEU A 1 791 ? 23.427 13.524 37.588 1.00 85.50 791 LEU A C 1
ATOM 6254 O O . LEU A 1 791 ? 23.865 13.480 36.433 1.00 85.50 791 LEU A O 1
ATOM 6258 N N . GLN A 1 792 ? 22.149 13.798 37.840 1.00 81.62 792 GLN A N 1
ATOM 6259 C CA . GLN A 1 792 ? 21.166 14.054 36.794 1.00 81.62 792 GLN A CA 1
ATOM 6260 C C . GLN A 1 792 ? 21.604 15.263 35.960 1.00 81.62 792 GLN A C 1
ATOM 6262 O O . GLN A 1 792 ? 22.031 16.281 36.499 1.00 81.62 792 GLN A O 1
ATOM 6267 N N . GLN A 1 793 ? 21.472 15.163 34.634 1.00 83.31 793 GLN A N 1
ATOM 6268 C CA . GLN A 1 793 ? 21.839 16.201 33.653 1.00 83.31 793 GLN A CA 1
ATOM 6269 C C . GLN A 1 793 ? 23.352 16.446 33.436 1.00 83.31 793 GLN A C 1
ATOM 6271 O O . GLN A 1 793 ? 23.721 17.364 32.685 1.00 83.31 793 GLN A O 1
ATOM 6276 N N . ILE A 1 794 ? 24.228 15.590 33.984 1.00 84.06 794 ILE A N 1
ATOM 6277 C CA . ILE A 1 794 ? 25.671 15.565 33.689 1.00 84.06 794 ILE A CA 1
ATOM 6278 C C . ILE A 1 794 ? 26.016 14.338 32.826 1.00 84.06 794 ILE A C 1
ATOM 6280 O O . ILE A 1 794 ? 26.013 13.200 33.276 1.00 84.06 794 ILE A O 1
ATOM 6284 N N . GLY A 1 795 ? 26.333 14.575 31.548 1.00 82.12 795 GLY A N 1
ATOM 6285 C CA . GLY A 1 795 ? 26.835 13.547 30.622 1.00 82.12 795 GLY A CA 1
ATOM 6286 C C . GLY A 1 795 ? 28.365 13.533 30.507 1.00 82.12 795 GLY A C 1
ATOM 6287 O O . GLY A 1 795 ? 29.044 14.404 31.046 1.00 82.12 795 GLY A O 1
ATOM 6288 N N . ASP A 1 796 ? 28.914 12.603 29.718 1.00 83.88 796 ASP A N 1
ATOM 6289 C CA . ASP A 1 796 ? 30.367 12.384 29.563 1.00 83.88 796 ASP A CA 1
ATOM 6290 C C . ASP A 1 796 ? 31.182 13.647 29.251 1.00 83.88 796 ASP A C 1
ATOM 6292 O O . ASP A 1 796 ? 32.246 13.867 29.824 1.00 83.88 796 ASP A O 1
ATOM 6296 N N . LYS A 1 797 ? 30.687 14.500 28.346 1.00 83.31 797 LYS A N 1
ATOM 6297 C CA . LYS A 1 797 ? 31.383 15.742 27.975 1.00 83.31 797 LYS A CA 1
ATOM 6298 C C . LYS A 1 797 ? 31.418 16.747 29.129 1.00 83.31 797 LYS A C 1
ATOM 6300 O O . LYS A 1 797 ? 32.442 17.379 29.345 1.00 83.31 797 LYS A O 1
ATOM 6305 N N . LYS A 1 798 ? 30.324 16.865 29.886 1.00 85.31 798 LYS A N 1
ATOM 6306 C CA . LYS A 1 798 ? 30.227 17.800 31.014 1.00 85.31 798 LYS A CA 1
ATOM 6307 C C . LYS A 1 798 ? 31.025 17.327 32.221 1.00 85.31 798 LYS A C 1
ATOM 6309 O O . LYS A 1 798 ? 31.690 18.141 32.837 1.00 85.31 798 LYS A O 1
ATOM 6314 N N . ALA A 1 799 ? 31.023 16.026 32.511 1.00 87.56 799 ALA A N 1
ATOM 6315 C CA . ALA A 1 799 ? 31.857 15.464 33.571 1.00 87.56 799 ALA A CA 1
ATOM 6316 C C . ALA A 1 799 ? 33.348 15.767 33.331 1.00 87.56 799 ALA A C 1
ATOM 6318 O O . ALA A 1 799 ? 34.052 16.155 34.255 1.00 87.56 799 ALA A O 1
ATOM 6319 N N . LYS A 1 800 ? 33.812 15.681 32.074 1.00 89.00 800 LYS A N 1
ATOM 6320 C CA . LYS A 1 800 ? 35.182 16.072 31.695 1.00 89.00 800 LYS A CA 1
ATOM 6321 C C . LYS A 1 800 ? 35.441 17.572 31.838 1.00 89.00 800 LYS A C 1
ATOM 6323 O O . LYS A 1 800 ? 36.513 17.939 32.295 1.00 89.00 800 LYS A O 1
ATOM 6328 N N . LEU A 1 801 ? 34.479 18.422 31.473 1.00 88.38 801 LEU A N 1
ATOM 6329 C CA . LEU A 1 801 ? 34.601 19.875 31.648 1.00 88.38 801 LEU A CA 1
ATOM 6330 C C . LEU A 1 801 ? 34.650 20.272 33.127 1.00 88.38 801 LEU A C 1
ATOM 6332 O O . LEU A 1 801 ? 35.438 21.132 33.488 1.00 88.38 801 LEU A O 1
ATOM 6336 N N . ILE A 1 802 ? 33.859 19.621 33.983 1.00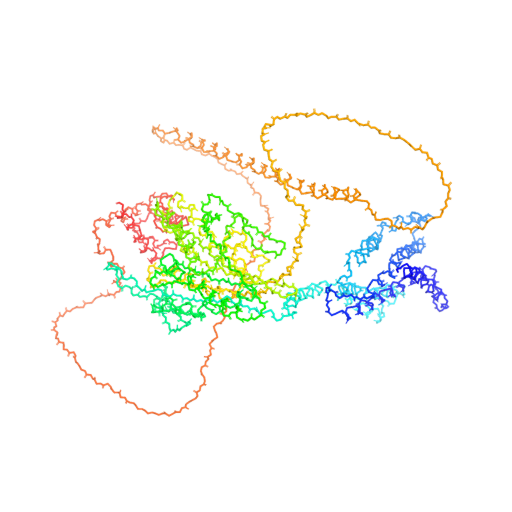 87.94 802 ILE A N 1
ATOM 6337 C CA . ILE A 1 802 ? 33.868 19.853 35.434 1.00 87.94 802 ILE A CA 1
ATOM 6338 C C . ILE A 1 802 ? 35.208 19.416 36.039 1.00 87.94 802 ILE A C 1
ATOM 6340 O O . ILE A 1 802 ? 35.779 20.159 36.830 1.00 87.94 802 ILE A O 1
ATOM 6344 N N . LEU A 1 803 ? 35.744 18.257 35.635 1.00 87.88 803 LEU A N 1
ATOM 6345 C CA . LEU A 1 803 ? 37.071 17.805 36.073 1.00 87.88 803 LEU A CA 1
ATOM 6346 C C . LEU A 1 803 ? 38.184 18.742 35.595 1.00 87.88 803 LEU A C 1
ATOM 6348 O O . LEU A 1 803 ? 39.008 19.154 36.402 1.00 87.88 803 LEU A O 1
ATOM 6352 N N . GLY A 1 804 ? 38.168 19.138 34.319 1.00 87.12 804 GLY A N 1
ATOM 6353 C CA . GLY A 1 804 ? 39.143 20.088 33.781 1.00 87.12 804 GLY A CA 1
ATOM 6354 C C . GLY A 1 804 ? 39.053 21.457 34.457 1.00 87.12 804 GLY A C 1
ATOM 6355 O O . GLY A 1 804 ? 40.072 22.064 34.764 1.00 87.12 804 GLY A O 1
ATOM 6356 N N . TRP A 1 805 ? 37.844 21.931 34.770 1.00 89.12 805 TRP A N 1
ATOM 6357 C CA . TRP A 1 805 ? 37.666 23.169 35.525 1.00 89.12 805 TRP A CA 1
ATOM 6358 C C . TRP A 1 805 ? 38.235 23.048 36.944 1.00 89.12 805 TRP A C 1
ATOM 6360 O O . TRP A 1 805 ? 38.932 23.962 37.377 1.00 89.12 805 TRP A O 1
ATOM 6370 N N . ARG A 1 806 ? 38.010 21.909 37.622 1.00 88.81 806 ARG A N 1
ATOM 6371 C CA . ARG A 1 806 ? 38.550 21.605 38.960 1.00 88.81 806 ARG A CA 1
ATOM 6372 C C . ARG A 1 806 ? 40.079 21.571 38.980 1.00 88.81 806 ARG A C 1
ATOM 6374 O O . ARG A 1 806 ? 40.687 22.036 39.935 1.00 88.81 806 ARG A O 1
ATOM 6381 N N . GLU A 1 807 ? 40.698 21.024 37.937 1.00 85.25 807 GLU A N 1
ATOM 6382 C CA . GLU A 1 807 ? 42.160 20.979 37.797 1.00 85.25 807 GLU A CA 1
ATOM 6383 C C . GLU A 1 807 ? 42.770 22.374 37.605 1.00 85.25 807 GLU A C 1
ATOM 6385 O O . GLU A 1 807 ? 43.869 22.629 38.089 1.00 85.25 807 GLU A O 1
ATOM 6390 N N . ILE A 1 808 ? 42.054 23.283 36.935 1.00 85.12 808 ILE A N 1
ATOM 6391 C CA . ILE A 1 808 ? 42.549 24.631 36.619 1.00 85.12 808 ILE A CA 1
ATOM 6392 C C . ILE A 1 808 ? 42.254 25.635 37.747 1.00 85.12 808 ILE A C 1
ATOM 6394 O O . ILE A 1 808 ? 43.097 26.474 38.050 1.00 85.12 808 ILE A O 1
ATOM 6398 N N . HIS A 1 809 ? 41.070 25.568 38.362 1.00 82.06 809 HIS A N 1
ATOM 6399 C CA . HIS A 1 809 ? 40.573 26.583 39.304 1.00 82.06 809 HIS A CA 1
ATOM 6400 C C . HIS A 1 809 ? 40.453 26.078 40.752 1.00 82.06 809 HIS A C 1
ATOM 6402 O O . HIS A 1 809 ? 40.114 26.856 41.642 1.00 82.06 809 HIS A O 1
ATOM 6408 N N . GLY A 1 810 ? 40.738 24.797 41.006 1.00 84.38 810 GLY A N 1
ATOM 6409 C CA . GLY A 1 810 ? 40.603 24.174 42.322 1.00 84.38 810 GLY A CA 1
ATOM 6410 C C . GLY A 1 810 ? 39.178 23.704 42.641 1.00 84.38 810 GLY A C 1
ATOM 6411 O O . GLY A 1 810 ? 38.339 23.514 41.760 1.00 84.38 810 GLY A O 1
ATOM 6412 N N . HIS A 1 811 ? 38.907 23.454 43.923 1.00 86.81 811 HIS A N 1
ATOM 6413 C CA . HIS A 1 811 ? 37.603 22.973 44.390 1.00 86.81 811 HIS A CA 1
ATOM 6414 C C . HIS A 1 811 ? 36.516 24.056 44.294 1.00 86.81 811 HIS A C 1
ATOM 6416 O O . HIS A 1 811 ? 36.750 25.224 44.594 1.00 86.81 811 HIS A O 1
ATOM 6422 N N . PHE A 1 812 ? 35.298 23.652 43.933 1.00 88.12 812 PHE A N 1
ATOM 6423 C CA . PHE A 1 812 ? 34.105 24.491 43.989 1.00 88.12 812 PHE A CA 1
ATOM 6424 C C . PHE A 1 812 ? 33.803 24.864 45.444 1.00 88.12 812 PHE A C 1
ATOM 6426 O O . PHE A 1 812 ? 33.668 23.983 46.296 1.00 88.12 812 PHE A O 1
ATOM 6433 N N . THR A 1 813 ? 33.674 26.160 45.729 1.00 82.50 813 THR A N 1
ATOM 6434 C CA . THR A 1 813 ? 33.349 26.651 47.081 1.00 82.50 813 THR A CA 1
ATOM 6435 C C . THR A 1 813 ? 31.846 26.731 47.306 1.00 82.50 813 THR A C 1
ATOM 6437 O O . THR A 1 813 ? 31.365 26.498 48.413 1.00 82.50 813 THR A O 1
ATOM 6440 N N . LYS A 1 814 ? 31.100 27.022 46.237 1.00 85.69 814 LYS A N 1
ATOM 6441 C CA . LYS A 1 814 ? 29.642 27.093 46.217 1.00 85.69 814 LYS A CA 1
ATOM 6442 C C . LYS A 1 814 ? 29.103 26.347 45.002 1.00 85.69 814 LYS A C 1
ATOM 6444 O O . LYS A 1 814 ? 29.804 26.176 44.007 1.00 85.69 814 LYS A O 1
ATOM 6449 N N . LEU A 1 815 ? 27.847 25.910 45.051 1.00 84.00 815 LEU A N 1
ATOM 6450 C CA . LEU A 1 815 ? 27.228 25.215 43.914 1.00 84.00 815 LEU A CA 1
ATOM 6451 C C . LEU A 1 815 ? 27.048 26.145 42.711 1.00 84.00 815 LEU A C 1
ATOM 6453 O O . LEU A 1 815 ? 27.149 25.704 41.570 1.00 84.00 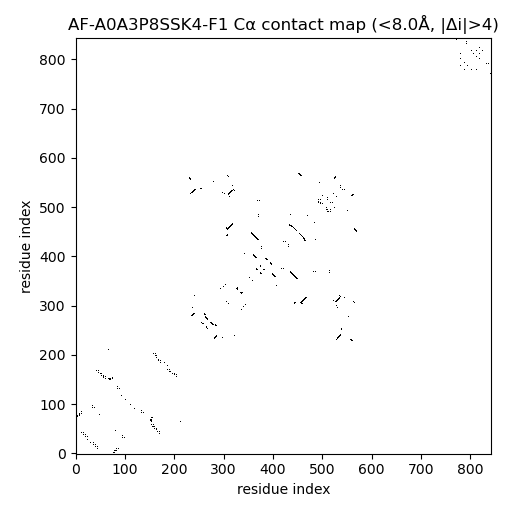815 LEU A O 1
ATOM 6457 N N . GLU A 1 816 ? 26.848 27.435 42.962 1.00 85.69 816 GLU A N 1
ATOM 6458 C CA . GLU A 1 816 ? 26.680 28.469 41.943 1.00 85.69 816 GLU A CA 1
ATOM 6459 C C . GLU A 1 816 ? 27.955 28.664 41.102 1.00 85.69 816 GLU A C 1
ATOM 6461 O O . GLU A 1 816 ? 27.871 29.096 39.951 1.00 85.69 816 GLU A O 1
ATOM 6466 N N . ASP A 1 817 ? 29.130 28.260 41.606 1.00 84.38 817 ASP A N 1
ATOM 6467 C CA . ASP A 1 817 ? 30.380 28.257 40.832 1.00 84.38 817 ASP A CA 1
ATOM 6468 C C . ASP A 1 817 ? 30.298 27.324 39.609 1.00 84.38 817 ASP A C 1
ATOM 6470 O O . ASP A 1 817 ? 31.013 27.519 38.627 1.00 84.38 817 ASP A O 1
ATOM 6474 N N . LEU A 1 818 ? 29.369 26.361 39.603 1.00 84.19 818 LEU A N 1
ATOM 6475 C CA . LEU A 1 818 ? 29.126 25.475 38.468 1.00 84.19 818 LEU A CA 1
ATOM 6476 C C . LEU A 1 818 ? 28.622 26.227 37.221 1.00 84.19 818 LEU A C 1
ATOM 6478 O O . LEU A 1 818 ? 28.792 25.729 36.110 1.00 84.19 818 LEU A O 1
ATOM 6482 N N . ILE A 1 819 ? 28.048 27.428 37.377 1.00 85.94 819 ILE A N 1
ATOM 6483 C CA . ILE A 1 819 ? 27.647 28.308 36.260 1.00 85.94 819 ILE A CA 1
ATOM 6484 C C . ILE A 1 819 ? 28.880 28.818 35.494 1.00 85.94 819 ILE A C 1
ATOM 6486 O O . ILE A 1 819 ? 28.808 29.085 34.297 1.00 85.94 819 ILE A O 1
ATOM 6490 N N . LYS A 1 820 ? 30.044 28.897 36.151 1.00 82.44 820 LYS A N 1
ATOM 6491 C CA . LYS A 1 820 ? 31.306 29.324 35.525 1.00 82.44 820 LYS A CA 1
ATOM 6492 C C . LYS A 1 820 ? 31.925 28.234 34.642 1.00 82.44 820 LYS A C 1
ATOM 6494 O O . LYS A 1 820 ? 32.867 28.514 33.904 1.00 82.44 820 LYS A O 1
ATOM 6499 N N . VAL A 1 821 ? 31.415 26.999 34.698 1.00 84.31 821 VAL A N 1
ATOM 6500 C CA . VAL A 1 821 ? 31.851 25.905 33.823 1.00 84.31 821 VAL A CA 1
ATOM 6501 C C . VAL A 1 821 ? 31.220 26.074 32.442 1.00 84.31 821 VAL A C 1
ATOM 6503 O O . VAL A 1 821 ? 30.005 26.217 32.297 1.00 84.31 821 VAL A O 1
ATOM 6506 N N . GLU A 1 822 ? 32.049 26.014 31.403 1.00 75.88 822 GLU A N 1
ATOM 6507 C CA . GLU A 1 822 ? 31.633 26.241 30.021 1.00 75.88 822 GLU A CA 1
ATOM 6508 C C . GLU A 1 822 ? 30.438 25.343 29.622 1.00 75.88 822 GLU A C 1
ATOM 6510 O O . GLU A 1 822 ? 30.485 24.111 29.689 1.00 75.88 822 GLU A O 1
ATOM 6515 N N . GLY A 1 823 ? 29.318 25.966 29.234 1.00 74.62 823 GLY A N 1
ATOM 6516 C CA . GLY A 1 823 ? 28.079 25.273 28.849 1.00 74.62 823 GLY A CA 1
ATOM 6517 C C . GLY A 1 823 ? 27.033 25.060 29.962 1.00 74.62 823 GLY A C 1
ATOM 6518 O O . GLY A 1 823 ? 25.971 24.474 29.677 1.00 74.62 823 GLY A O 1
ATOM 6519 N N . MET A 1 824 ? 27.277 25.545 31.187 1.00 81.38 824 MET A N 1
ATOM 6520 C CA . MET A 1 824 ? 26.293 25.640 32.277 1.00 81.38 824 MET A CA 1
ATOM 6521 C C . MET A 1 824 ? 25.700 27.055 32.372 1.00 81.38 824 MET A C 1
ATOM 6523 O O . MET A 1 824 ? 26.278 27.955 32.955 1.00 81.38 824 MET A O 1
ATOM 6527 N N . THR A 1 825 ? 24.511 27.257 31.804 1.00 83.56 825 THR A N 1
ATOM 6528 C CA . THR A 1 825 ? 23.747 28.513 31.936 1.00 83.56 825 THR A CA 1
ATOM 6529 C C . THR A 1 825 ? 22.904 28.513 33.217 1.00 83.56 825 THR A C 1
ATOM 6531 O O . THR A 1 825 ? 22.500 27.439 33.661 1.00 83.56 825 THR A O 1
ATOM 6534 N N . GLU A 1 826 ? 22.496 29.674 33.733 1.00 78.69 826 GLU A N 1
ATOM 6535 C CA . GLU A 1 826 ? 21.627 29.795 34.927 1.00 78.69 826 GLU A CA 1
ATOM 6536 C C . GLU A 1 826 ? 20.354 28.929 34.847 1.00 78.69 826 GLU A C 1
ATOM 6538 O O . GLU A 1 826 ? 20.070 28.135 35.743 1.00 78.69 826 GLU A O 1
ATOM 6543 N N . LYS A 1 827 ? 19.656 28.940 33.700 1.00 79.44 827 LYS A N 1
ATOM 6544 C CA . LYS A 1 827 ? 18.483 28.070 33.460 1.00 79.44 827 LYS A CA 1
ATOM 6545 C C . LYS A 1 827 ? 18.790 26.573 33.588 1.00 79.44 827 LYS A C 1
ATOM 6547 O O . LYS A 1 827 ? 17.949 25.787 34.019 1.00 79.44 827 LYS A O 1
ATOM 6552 N N . ARG A 1 828 ? 19.998 26.157 33.193 1.00 80.25 828 ARG A N 1
ATOM 6553 C CA . ARG A 1 828 ? 20.444 24.758 33.288 1.00 80.25 828 ARG A CA 1
ATOM 6554 C C . ARG A 1 828 ? 20.884 24.421 34.700 1.00 80.25 828 ARG A C 1
ATOM 6556 O O . ARG A 1 828 ? 20.645 23.299 35.120 1.00 80.25 828 ARG A O 1
ATOM 6563 N N . PHE A 1 829 ? 21.481 25.369 35.413 1.00 86.06 829 PHE A N 1
ATOM 6564 C CA . PHE A 1 829 ? 21.808 25.224 36.824 1.00 86.06 829 PHE A CA 1
ATOM 6565 C C . PHE A 1 829 ? 20.542 25.030 37.672 1.00 86.06 829 PHE A C 1
ATOM 6567 O O . PHE A 1 829 ? 20.460 24.053 38.406 1.00 86.06 829 PHE A O 1
ATOM 6574 N N . SER A 1 830 ? 19.503 25.849 37.476 1.00 80.25 830 SER A N 1
ATOM 6575 C CA . SER A 1 830 ? 18.215 25.691 38.175 1.00 80.25 830 SER A CA 1
ATOM 6576 C C . SER A 1 830 ? 17.547 24.335 37.875 1.00 80.25 830 SER A C 1
ATOM 6578 O O . SER A 1 830 ? 17.130 23.613 38.781 1.00 80.25 830 SER A O 1
ATOM 6580 N N . SER A 1 831 ? 17.545 23.912 36.605 1.00 84.00 831 SER A N 1
ATOM 6581 C CA . SER A 1 831 ? 17.066 22.583 36.190 1.00 84.00 831 SER A CA 1
ATOM 6582 C C . SER A 1 831 ? 17.893 21.432 36.788 1.00 84.00 831 SER A C 1
ATOM 6584 O O . SER A 1 831 ? 17.329 20.424 37.218 1.00 84.00 831 SER A O 1
ATOM 6586 N N . PHE A 1 832 ? 19.218 21.581 36.842 1.00 87.69 832 PHE A N 1
ATOM 6587 C CA . PHE A 1 832 ? 20.140 20.621 37.448 1.00 87.69 832 PHE A CA 1
ATOM 6588 C C . PHE A 1 832 ? 19.880 20.479 38.953 1.00 87.69 832 PHE A C 1
ATOM 6590 O O . PHE A 1 832 ? 19.750 19.357 39.444 1.00 87.69 832 PHE A O 1
ATOM 6597 N N . MET A 1 833 ? 19.737 21.599 39.664 1.00 86.44 833 MET A N 1
ATOM 6598 C CA . MET A 1 833 ? 19.443 21.625 41.097 1.00 86.44 833 MET A CA 1
ATOM 6599 C C . MET A 1 833 ? 18.096 20.971 41.398 1.00 86.44 833 MET A C 1
ATOM 6601 O O . MET A 1 833 ? 18.028 20.052 42.214 1.00 86.44 833 MET A O 1
ATOM 6605 N N . LYS A 1 834 ? 17.043 21.347 40.663 1.00 84.19 834 LYS A N 1
ATOM 6606 C CA . LYS A 1 834 ? 15.707 20.758 40.815 1.00 84.19 834 LYS A CA 1
ATOM 6607 C C . LYS A 1 834 ? 15.710 19.244 40.571 1.00 84.19 834 LYS A C 1
ATOM 6609 O O . LYS A 1 834 ? 15.116 18.500 41.343 1.00 84.19 834 LYS A O 1
ATOM 6614 N N . ALA A 1 835 ? 16.394 18.771 39.527 1.00 84.00 835 ALA A N 1
ATOM 6615 C CA . ALA A 1 835 ? 16.437 17.347 39.188 1.00 84.00 835 ALA A CA 1
ATOM 6616 C C . ALA A 1 835 ? 17.199 16.505 40.225 1.00 84.00 835 ALA A C 1
ATOM 6618 O O . ALA A 1 835 ? 16.764 15.401 40.553 1.00 84.00 835 ALA A O 1
ATOM 6619 N N . ASN A 1 836 ? 18.320 17.009 40.748 1.00 84.75 836 ASN A N 1
ATOM 6620 C CA . ASN A 1 836 ? 19.133 16.261 41.707 1.00 84.75 836 ASN A CA 1
ATOM 6621 C C . ASN A 1 836 ? 18.538 16.294 43.123 1.00 84.75 836 ASN A C 1
ATOM 6623 O O . ASN A 1 836 ? 18.524 15.252 43.770 1.00 84.75 836 ASN A O 1
ATOM 6627 N N . ILE A 1 837 ? 17.965 17.422 43.563 1.00 83.12 837 ILE A N 1
ATOM 6628 C CA . ILE A 1 837 ? 17.324 17.536 44.887 1.00 83.12 837 ILE A CA 1
ATOM 6629 C C . ILE A 1 837 ? 16.043 16.690 44.962 1.00 83.12 837 ILE A C 1
ATOM 6631 O O . ILE A 1 837 ? 15.856 15.938 45.921 1.00 83.12 837 ILE A O 1
ATOM 6635 N N . LEU A 1 838 ? 15.191 16.724 43.928 1.00 77.31 838 LEU A N 1
ATOM 6636 C CA . LEU A 1 838 ? 14.003 15.858 43.873 1.00 77.31 838 LEU A CA 1
ATOM 6637 C C . LEU A 1 838 ? 14.383 14.371 43.807 1.00 77.31 838 LEU A C 1
ATOM 6639 O O . LEU A 1 838 ? 13.712 13.535 44.406 1.00 77.31 838 LEU A O 1
ATOM 6643 N N . SER A 1 839 ? 15.486 14.031 43.129 1.00 74.56 839 SER A N 1
ATOM 6644 C CA . SER A 1 839 ? 15.983 12.652 43.080 1.00 74.56 839 SER A CA 1
ATOM 6645 C C . SER A 1 839 ? 16.524 12.154 44.424 1.00 74.56 839 SER A C 1
ATOM 6647 O O . SER A 1 839 ? 16.515 10.944 44.644 1.00 74.56 839 SER A O 1
ATOM 6649 N N . THR A 1 840 ? 17.021 13.035 45.297 1.00 65.44 840 THR A N 1
ATOM 6650 C CA . THR A 1 840 ? 17.444 12.670 46.659 1.00 65.44 840 THR A CA 1
ATOM 6651 C C . THR A 1 840 ? 16.278 12.541 47.636 1.00 65.44 840 THR A C 1
ATOM 6653 O O . THR A 1 840 ? 16.408 11.795 48.596 1.00 65.44 840 THR A O 1
ATOM 6656 N N . MET A 1 841 ? 15.151 13.216 47.383 1.00 64.56 841 MET A N 1
ATOM 6657 C CA . MET A 1 841 ? 13.940 13.136 48.216 1.00 64.56 841 MET A CA 1
ATOM 6658 C C . MET A 1 841 ? 13.017 11.959 47.855 1.00 64.56 841 MET A C 1
ATOM 6660 O O . MET A 1 841 ? 12.214 11.541 48.677 1.00 64.56 841 MET A O 1
ATOM 6664 N N . GLY A 1 842 ? 13.114 11.425 46.632 1.00 54.50 842 GLY A N 1
ATOM 6665 C CA . GLY A 1 842 ? 12.299 10.302 46.146 1.00 54.50 842 GLY A CA 1
ATOM 6666 C C . GLY A 1 842 ? 12.890 8.905 46.380 1.00 54.50 842 GLY A C 1
ATOM 6667 O O . GLY A 1 842 ? 12.592 8.006 45.593 1.00 54.50 842 GLY A O 1
ATOM 6668 N N . LYS A 1 843 ? 13.759 8.726 47.382 1.00 41.94 843 LYS A N 1
ATOM 6669 C CA . LYS A 1 843 ? 14.365 7.436 47.747 1.00 41.94 843 LYS A CA 1
ATOM 6670 C C . LYS A 1 843 ? 14.044 7.035 49.172 1.00 41.94 843 LYS A C 1
ATOM 6672 O O . LYS A 1 843 ? 14.110 7.929 50.040 1.00 41.94 843 LYS A O 1
#

Mean predicted aligned error: 22.67 Å

Sequence (843 aa):
MLTILAAGSMFFPGLFLLSKQCLKSIPALRWSEGDAVIVSARLVSSVQAVMASSAGFIIASSCEDVIEDQHWLTSTYILFAVPYFVYDIYAMFMCYWYKLRVKGHEEASAAPQHMSSALTSYLRREFLMVLHHVVMVTVCFPVSVFWRQGKGDYFQGIMFMAELSTPSVCLGKILIQYKQQHTLLHKVNGALMLITFFICRVLLFPYLYYVYGRSNMAQRVSASDGGNKKTSRVRVAVRLRPYMLKQDEKDEGPCVRGLDSQNLEIINWRNATETVKYHFDVFHDTQTTQQEVFLSSVKPILPHILQGQNASVFAYGPTGAGKTHTMLGSPDQPGVIPRAVREVFNLVKAKNEDEGWDYSIGMSYLEIYNEKVLDLLSPNSQDLPIREDKDKNILIPGLTHTTISSFADFDKHFVPATLNRTTASTKLNQRSSRSHAILLIKVVRTQRAAPRRRQTGKLYLVDLAGSEDNRRTGNQGIRLKESGAINLSLFTLSKVVDSLNSGTAIRVPYRDSKLTRLLQDSLGGSAHSVMITNIAPEFKYYFDTFSALNFAAKSKLIVNKPFTRETVAVPVLPVKRAREEHEAGGSGNEPHKKRQKDEKKNQQDGSSPSAHHHSLSEPSVMDRLIALEKLMMSCQDKDRTSMLKDVAQSRKEIQELKEKQREFESKAKLFSQLAGEKLITPQEPVFKNNTAPLQKKQSNATKPSKQQAVVQPLQVSQLQPLQQLVVAKKQSVCVKKKEKKLSDLVESPNGKENTKENAWESQLDTSVLEQSRQKILQVLNTGCLKELKGLQQIGDKKAKLILGWREIHGHFTKLEDLIKVEGMTEKRFSSFMKANILSTMGK

Solvent-accessible surface area (backbone atoms only — not comparable to full-atom values): 49141 Å² total; per-residue (Å²): 110,71,67,45,32,50,50,21,55,47,48,52,60,48,49,33,52,50,41,31,51,56,56,64,66,45,81,94,65,78,68,50,77,52,56,30,49,45,52,20,47,40,48,50,50,24,51,51,18,50,52,36,22,52,51,9,50,52,37,42,74,70,42,87,45,61,54,72,31,72,51,74,62,57,59,52,48,50,45,27,46,52,40,44,49,61,48,46,55,54,47,50,49,51,40,52,54,40,51,52,63,63,52,43,78,79,50,90,82,78,72,68,92,44,74,68,58,48,49,56,50,45,54,65,76,47,32,71,62,52,48,51,38,51,42,43,64,72,46,50,47,50,40,65,61,65,70,39,75,63,46,32,39,26,58,54,12,53,59,29,33,46,33,57,25,46,39,38,51,36,49,51,55,50,37,54,74,70,68,41,65,86,39,69,67,45,53,52,38,52,53,49,26,52,52,36,41,44,50,36,67,59,48,40,61,61,48,52,51,50,53,50,52,51,47,55,53,46,46,65,51,46,80,55,63,86,53,94,65,59,68,40,57,31,42,32,34,38,35,38,41,65,78,81,86,57,100,84,62,78,94,67,65,67,43,49,46,76,77,49,62,31,32,34,36,32,60,30,92,92,43,80,91,42,68,49,76,48,82,48,79,30,39,37,49,61,83,60,47,56,63,56,54,31,60,74,66,48,54,78,55,54,67,43,26,80,63,7,16,33,26,30,39,37,29,39,28,32,66,90,17,44,39,61,50,49,39,54,35,47,93,91,50,49,10,41,51,64,52,50,53,48,48,52,52,51,54,49,55,66,49,56,72,47,91,54,53,48,79,48,42,32,40,32,42,34,35,41,44,72,84,31,36,34,37,35,75,57,80,52,99,56,70,49,57,83,44,68,47,97,87,70,43,79,43,54,68,91,60,63,74,47,77,43,92,45,68,70,54,42,47,67,51,49,53,59,23,51,46,56,58,48,61,68,17,74,79,85,44,83,38,72,50,54,25,32,39,42,39,38,41,38,37,36,39,33,33,73,55,88,74,26,44,32,26,49,7,38,38,40,44,33,38,50,31,37,68,50,71,56,81,79,68,74,58,64,71,73,55,38,56,45,40,50,36,46,51,47,37,56,50,41,44,50,52,34,48,53,34,63,65,64,68,74,55,94,68,68,59,33,82,82,23,70,61,32,47,70,39,38,42,46,59,68,20,36,14,50,23,32,39,38,36,20,27,48,26,46,60,92,40,42,69,44,32,53,52,40,52,54,51,47,60,57,43,42,69,34,58,14,51,41,51,67,44,72,43,69,55,76,80,79,75,80,84,80,76,86,77,84,89,85,82,88,81,84,85,83,80,87,88,89,82,90,84,83,88,84,90,85,83,88,84,89,88,89,86,87,90,84,88,82,83,92,75,88,77,77,83,50,72,63,60,54,48,54,52,48,50,53,51,55,53,62,56,48,53,58,54,50,54,50,50,51,51,53,52,53,51,53,51,51,53,52,50,54,51,52,49,52,50,50,51,52,50,51,52,51,51,52,52,51,53,65,69,68,72,80,85,88,88,91,84,89,89,84,90,84,88,83,82,86,89,85,89,84,82,89,80,90,82,83,86,84,86,81,85,77,84,82,82,82,83,86,81,82,87,82,82,82,90,85,83,81,88,87,86,88,88,84,90,83,86,89,86,89,88,81,88,84,88,86,89,88,85,91,88,86,87,83,87,91,89,88,88,81,85,65,76,70,64,80,75,50,64,69,71,62,52,50,54,48,51,52,52,51,47,46,40,71,61,70,43,50,69,73,52,36,46,67,41,60,95,34,47,77,70,52,33,51,49,53,51,52,46,35,74,74,72,43,72,71,89,49,73,72,56,53,48,76,40,92,92,35,46,69,73,50,48,55,52,34,51,54,52,44,51,53,58,65,68,74,111

Foldseek 3Di:
DVVLLVLLLCPLVVQLVVQLVVVVVPPVPPDDSLLSLLLSLLVSLLVLLVVLQVLLVVLLVPDPQQWADFDPSLLSSLSSCLSVLVVSLVSQLSNQLSVLVVCCVPDVPDRPPDPVVSVVVCCVPVVVSNVVSVCCNPPVSCCSNPVSPRTRSNLSSLLSLLSVLSNLVSVLVSCVVVVVCVDPVNVVSVVVSVVSNCVSPPVSVVVVVVVVVVSVVVCVVVVVPPDPQPKFFFAEEEEEADADDDPPDPPPFFQKDDPDQFKIWGADPVDNVDIDMDGGPGYHYHPRALVNCQVPFPLVQLVVQVLQWEAEEEEAFAPPLCLCCQQQNDPVRGHNPLVSVQVNLVSQVVCVVPPWKDKWKKKFKWKQFLLFIAGLLDGDPDGWDWDADPVRDTDTPPTDIGIADDSVSVCVRVVSSVVSQVVVDPPPHNCLLLMKMWMKMKMWMFTPDPLGKIGIYIYIYMRAHGQDQPVVVPDDDPVVSSSVSSNQLVVLVLQQLVCQLVVPDPDRPLVSGPNSVVCVCVFQHAYRHYYYYRAYRDPVCSVRRVVSSVSSSSSSSTIYRHDIDIDRDDDPDPPPPDDDDDDDDDDDDDDYDDDDDDDDDDDDDDDDDDDDDDDDDDDDPVVVVVVVVVVVVVVCVVVVVVVVVVVVVVVVVVVVVVVVVVVVVVVVVVVVVVVVPDDDDDDDDDDDDDDDDDDDDDDDDDDDDDDDDDDDDDDDDDDDDDDDDDDDDDDDDDDDDDDDDDDDDDDDDDDDDDPDQCPPVVVDDPVLLVVLQVVVLCCLQPNDLVSQCVQPPQDNVNSVQSVVCCVVPNGDPGLVCSCVRPPRPPVNSSVSSVRSSVVVVVD

Secondary structure (DSSP, 8-state):
-HHHHHHHHHHHHHHHHHHHHHHHH-GGG---HHHHHHHHHHHHHHHHHHHHHHHHHHHHHH-SSTTT---HHHHHHHHHHHHHHHHHHHHHHHHHHHHHHHHTTT-TT---SSHHHHHHHHHHHSHHHHHHHHHIIIIIHHIIIIISTT--HHHHHHHHGGGGGHHHHHHHHHHHHTT-TTSHHHHHHHHHHHHHHIIIIIIHHHHHHHHHHHHHHHHHHHTTSSS----EEPEEEEEEPPP---TTS-----SEEE-SSSEEEEE-TT-TT-EEEEE-SEEE-TT--HHHHIIIIIGGGHHHHHTT-EEEEEEES-TTSSHHHHHTB-SSSB-HHHHHHHHHHHHHHHHHTSTTEEEEEEEEEEEEETTEEEESSS--SPPPPPEE-TT--EE-TT---EE--SHHHHHHHHHHHHHHHHHHHHTTS--TTTSEEEEEEEEEEEESSTT-EEEEEEEEEEEPPP-S-GGGGT--THHHHHHHHHHHHHHHHHHHHHHHHH---SS--GGGSHHHHHTTTTSSSSEEEEEEEEE--SGGGHHHHHHHHHHHHHHTT-EE-----EEE------------------------------------------------PPPPHHHHHHHHHHHHHHHHHHHHHHHHHHHHHHHHHHHHHHHHHHHHHHHHHHHHHHTTS--S---------------------PPPP------PPPP--PPPP----------------------------------SS-TTGGGS-HHHHHHHHHHHHHHHHH--HHHHTTSTT--HHHHHHHHHHHHHH-S-SSGGGGGGSTT--HHHHHHHHHHHHHHHH--

Nearest PDB structures (foldseek):
  6zpi-assembly1_C  TM=9.075E-01  e=7.466E-30  Homo sapiens
  7a5e-assembly1_A  TM=8.872E-01  e=1.522E-29  Caenorhabditis elegans
  7lff-assembly2_B  TM=8.478E-01  e=3.348E-26  Candida albicans SC5314
  5lt0-assembly1_A  TM=8.976E-01  e=1.570E-24  Homo sapiens
  7tr2-assembly1_K  TM=8.598E-01  e=8.465E-25  Candida albicans

InterPro domains:
  IPR001752 Kinesin motor domain [PF00225] (239-558)
  IPR001752 Kinesin motor domain [PR00380] (308-329)
  IPR001752 Kinesin motor domain [PR00380] (426-443)
  IPR001752 Kinesin motor domain [PR00380] (458-476)
  IPR001752 Kinesin motor domain [PR00380] (508-529)
  IPR001752 Kinesin motor domain [PS50067] (233-558)
  IPR001752 Kinesin motor domain [SM00129] (231-566)
  IPR003583 Helix-hairpin-helix DNA-binding motif, class 1 [SM00278] (786-805)
  IPR003583 Helix-hairpin-helix DNA-binding motif, class 1 [SM00278] (816-835)
  IPR006634 TRAM/LAG1/CLN8 homology domain [PF03798] (40-216)
  IPR006634 TRAM/LAG1/CLN8 homology domain [PS50922] (34-239)
  IPR006634 TRAM/LAG1/CLN8 homology domain [SM00724] (34-326)
  IPR010994 RuvA domain 2-like [SSF47781] (757-840)
  IPR019821 Kinesin motor domain, conserved site [PS00411] (457-468)
  IPR027417 P-loop containing nucleoside triphosphate hydrolase [SSF52540] (233-664)
  IPR027640 Kinesin-like protein [PTHR47969] (228-566)
  IPR036961 Kinesin motor domain superfamily [G3DSA:3.40.850.10] (215-558)
  IPR060575 SAM-like, helix-hairpin-helix tandem [PF12836] (780-830)

pLDDT: mean 73.42, std 23.34, range [20.55, 97.69]